Protein AF-0000000086098827 (afdb_homodimer)

Foldseek 3Di:
DLVVVFDFLLQVLLLVLLVVQCVLLVQWDCVPPPVQATDGDDLLVLLVVLLVVLLVVLLVVVLVVVLVVVLVVLCVVVVNDDPVPADPVRVVVSVLSVPQDAAEDAFDQADDPPPPPPDPPPVPPPPPPPPDPDDDDDDDDDDCPPDVPVPVPPPVPPPDPPPPPPPPDDDDPDDDDDDDDDDDDDPDPDDPPPDPDDLPPVPPPVVVVVCCVVPVCVCCLQCNCCPVCCVVVVPHDPHQGDDCLVTVLLVLLVPAAAQSNPFHKYKYPQPVFNFQQCCVVDPDRPLQNRRGKGKTKMKTWHADPVVQVLCCQPRVQFSRVLCSLCVALVQLQKAKFKFAPVPDDPQFPTKIWIWGFFFPQLFIGTFKMKTWNAQRSQVVSVNWYQDPPPRDIDGITMMMIMGISSSSVSSQRQQAAPLAHAGQLSSDLAQEEEEEQDDPVDDLVLSVVLVVLLQVVCVVLVGRYYYPSDPPDHRVVVVSSVLNNHRAKYWYDYDVCSVQQWIWIAGSQVRDIDIGHSPDDDSVNVVVSSVVSSVSSSVLSLVQAAEAEDQAPVSVLCCLPPRSNDTDGADPDPVVNVVSSVVCDRNNRNRHGRYWYKYFAADDSSDVVRSVLQVVVQVVSCVRRVKGWGHKQFCDDPDDSNRSCVSSVSCVVNDDDQFPPPPVDGPFRAHNRPRHRGGIMITMTHD/DLPPPFDFLLQVLLLVLLVVQCVLLVQWDCVPPPVQATDGDDLLVLLVVLLVVLLVVLLVVVLVVVLVVVLVVLCVVVVNPDPVPADPVRVVVSVLSVLQDAAEDAFDQDDDPPPPPPDPPPVPPPPPPPPDDDDDDDDDDDDDDDPPPVVPDPPVVPPPPPCPPPPPDDDDDDDDDDDDDDDDDDDDPPDPPPPPDDLPPVPPPVVVVVCCVVPVCVCCLQCNCCPVCCVVVVPHDPHQGDDCLVTVLLVLLVPAAAQSNPFHKYKHPCVVFNFQQCCVSDPDRPLQNRSGKGKTKMKTWHADPVVAVLCCQPRVQFSRVLCSLCVALVQLQKAKFKFAPVPDDPQFPTKIWIWGFFFSQLFIGTFKMKTWNAQRSQVVSVNWYQDPPPRDIDGITMMMIMGISSSSVSSQRQQAAQLAHAGQLSSDLAQEEEEEQDDPVDDLVLSVVLVVLLQVVCVVLVGRYYYPSDPPDHRVVVVSSVLNNHRAKYWYDYDVCSVVQWIWIAGSQVRDIDIGHSPDDDSVNVVVSSVVSSVSSSVLSLVQAAEAEDQAPVSVLCCLPPRSNDTDGADPDPVVNVVSSVVCDRNNRNRHGRYWYKYFAADDSSDPVRSVLQVVVQVVSCVRRVKGFGHKQFCDDPDDSNRSCSSSVSCVVNDDDQFPPPPVDGPFRAHNRPRHRGGIMITMTHD

Sequence (1374 aa):
MSACNTTFLELTQFQAWLQSWSQSLELYDERYSIDGLFVWKENSLELYHNILKHLDDGFDQSEQNLKRQQMESLMKQENITRLDDLSSSHKTQLSAIDEKKLERIQLPSLVSLRDQPLTNFNPHPRSSSTGEGGEDSNTTYSQKSQSIDEEATDQDPFIIFDDFVDPQQGNDFVDPQQENHSSTASKSESDCNAVVSSSSLSSFNQKSFLHLLESKMFHTSRGYIYEEYEMKNNYPCIYLKPNSEWSVFPYLKNVIRSYTQLPYKIITRAVNFQQVLSDDGIQLPLFYGSKENLQYEIHTCHDSENCALNYISAIIWKSNFLHVLLNICNLFNGITYRVFPWRTFSHCDDSLAFDISLPYINTFVNIAHTHYYSRTFSEVYNIQYRVKVDNHVAPVFQTCGVVSSRVIGACVASLSDEKGLRLPSSLNKYQIVIIPILSKLVDTQQLYEKISEIESRFSNFGFRVYSDLRYGTKNVEKFYYWESRGVTLICSVGKSEIENNSVTVKGRISNEKTSLSSESFSRDDIIQLLKKEDMSLQHQIQQRVKIIECSTMNDLIDVFKNGVMKTRECSTDPKQRKKEQMEFHVKTMTLCPFYIVITPIHFDPTNHARVRQFHHANEKFFKDCCAEFRGFIPFGEEGSSFSSSAANWHLHDCMPRYQHDSENGSVTKRCIISGEEANAWMLVARYMSACNTTFLELTQFQAWLQSWSQSLELYDERYSIDGLFVWKENSLELYHNILKHLDDGFDQSEQNLKRQQMESLMKQENITRLDDLSSSHKTQLSAIDEKKLERIQLPSLVSLRDQPLTNFNPHPRSSSTGEGGEDSNTTYSQKSQSIDEEATDQDPFIIFDDFVDPQQGNDFVDPQQENHSSTASKSESDCNAVVSSSSLSSFNQKSFLHLLESKMFHTSRGYIYEEYEMKNNYPCIYLKPNSEWSVFPYLKNVIRSYTQLPYKIITRAVNFQQVLSDDGIQLPLFYGSKENLQYEIHTCHDSENCALNYISAIIWKSNFLHVLLNICNLFNGITYRVFPWRTFSHCDDSLAFDISLPYINTFVNIAHTHYYSRTFSEVYNIQYRVKVDNHVAPVFQTCGVVSSRVIGACVASLSDEKGLRLPSSLNKYQIVIIPILSKLVDTQQLYEKISEIESRFSNFGFRVYSDLRYGTKNVEKFYYWESRGVTLICSVGKSEIENNSVTVKGRISNEKTSLSSESFSRDDIIQLLKKEDMSLQHQIQQRVKIIECSTMNDLIDVFKNGVMKTRECSTDPKQRKKEQMEFHVKTMTLCPFYIVITPIHFDPTNHARVRQFHHANEKFFKDCCAEFRGFIPFGEEGSSFSSSAANWHLHDCMPRYQHDSENGSVTKRCIISGEEANAWMLVARY

InterPro domains:
  IPR004154 Anticodon-binding [PF03129] (431-532)
  IPR004499 Proline-tRNA ligase, class IIa, archaeal-type [PTHR43382] (368-583)
  IPR036621 Anticodon-binding domain superfamily [G3DSA:3.40.50.800] (424-528)
  IPR045864 Class II Aminoacyl-tRNA synthetase/Biotinyl protein ligase (BPL) and lipoyl protein ligase (LPL) [G3DSA:3.30.930.10] (10-423)
  IPR045864 Class II Aminoacyl-tRNA synthetase/Biotinyl protein ligase (BPL) and lipoyl protein ligase (LPL) [SSF55681] (22-437)

pLDDT: mean 72.45, std 26.93, range [15.46, 98.0]

Solvent-accessible surface area (backbone atoms only — not comparable to full-atom values): 75850 Å² total; per-residue (Å²): 88,40,77,58,86,66,65,40,43,50,49,53,40,49,35,51,49,52,48,52,52,35,52,75,53,39,28,47,42,64,94,58,31,60,88,48,29,52,30,36,20,46,55,41,53,48,37,50,48,42,53,48,48,52,43,52,53,36,50,52,49,50,50,52,49,50,49,49,51,52,51,49,50,51,27,58,75,66,72,44,88,46,79,85,70,55,48,73,70,48,26,52,53,46,36,45,56,65,63,44,49,80,42,40,33,35,68,58,78,62,66,67,71,72,77,58,73,72,72,82,74,62,76,70,66,76,77,76,78,72,76,81,74,77,86,83,82,81,83,81,87,76,80,82,71,78,76,77,75,70,78,71,75,76,68,66,79,68,77,70,86,63,82,79,68,75,87,69,71,85,86,80,85,77,80,81,82,80,84,79,89,82,81,78,90,81,72,88,77,68,73,89,67,64,89,72,68,85,70,80,65,80,67,76,57,60,66,66,51,38,47,55,64,31,79,65,36,41,42,32,76,46,62,13,56,21,50,55,41,14,62,71,64,64,44,70,71,56,54,67,51,69,57,60,71,67,56,49,47,57,46,47,31,71,67,46,60,41,50,70,48,51,54,36,35,37,32,39,51,30,43,55,30,53,37,46,73,47,79,68,69,31,88,40,50,75,58,64,35,34,23,60,36,38,33,42,37,36,39,37,34,19,90,38,66,67,60,40,54,46,42,47,48,52,46,49,39,50,60,25,49,45,38,43,44,36,76,55,61,49,43,62,47,40,49,57,31,34,45,41,78,91,70,43,61,91,68,44,77,43,37,43,36,33,32,32,38,38,47,64,51,56,30,42,44,76,32,32,38,37,37,32,28,48,48,55,59,22,58,74,63,56,23,38,27,32,37,85,75,91,61,45,77,43,61,28,22,34,40,38,37,39,40,38,51,31,47,57,39,49,39,50,64,67,46,23,48,73,72,28,38,46,51,40,45,85,48,37,86,36,32,33,37,37,37,64,50,85,50,93,86,39,61,61,66,60,51,53,52,51,48,52,51,52,48,49,51,44,41,74,63,68,47,44,64,45,72,58,77,63,78,44,53,52,61,69,55,53,50,49,56,43,46,31,62,16,35,33,32,41,32,42,40,35,57,69,21,63,76,64,46,29,33,37,37,30,33,59,73,74,65,46,75,46,78,39,46,67,85,66,63,48,67,66,57,52,50,50,54,48,48,50,38,38,52,50,48,45,51,57,44,50,70,33,47,41,62,45,78,28,71,38,56,67,50,44,50,38,35,37,64,70,38,92,53,41,78,48,71,53,56,87,47,65,74,57,30,51,54,56,49,64,69,55,37,62,56,56,41,50,66,38,50,25,60,43,40,34,30,38,26,57,80,50,91,85,37,61,69,56,49,50,52,49,50,53,50,32,55,54,43,25,74,72,50,69,30,38,71,59,24,36,30,48,69,43,66,96,82,56,90,74,24,46,52,66,69,34,57,90,44,53,89,59,50,81,73,68,73,45,80,40,91,94,60,64,58,66,46,38,8,48,84,81,59,41,69,37,53,23,36,31,38,46,38,22,94,92,43,77,60,84,65,64,39,42,48,51,52,40,50,36,52,50,52,48,53,52,34,51,74,53,40,27,47,41,65,93,59,30,61,89,51,28,52,30,38,18,46,52,40,51,49,36,51,48,43,51,50,48,52,42,53,54,35,50,53,51,50,50,52,48,50,48,49,49,52,50,48,48,52,28,59,75,65,72,42,87,47,80,82,70,55,47,75,68,51,27,53,54,47,36,45,56,65,62,44,49,78,40,40,34,35,70,57,77,62,65,68,73,72,78,59,74,72,72,81,76,63,77,73,66,74,78,76,80,72,80,82,79,84,75,90,84,86,84,80,90,79,84,85,84,76,72,72,74,72,60,79,74,77,69,59,82,63,77,72,86,63,83,76,69,72,85,68,74,85,96,82,89,83,80,85,81,74,93,80,82,90,80,75,88,77,69,91,71,66,76,83,65,64,88,71,69,78,75,80,66,78,69,75,57,61,66,67,52,38,47,56,64,32,77,66,37,39,43,30,75,46,67,12,54,25,49,56,42,14,62,70,65,63,43,73,68,59,54,66,51,74,56,61,71,67,58,49,46,58,48,48,31,72,68,45,59,40,50,71,48,50,53,36,36,39,32,41,51,30,54,50,36,53,39,46,73,48,80,67,68,30,89,40,51,75,58,64,35,35,26,61,36,37,34,43,37,37,40,37,34,18,91,37,66,65,60,39,54,47,42,47,49,52,46,49,39,51,61,23,49,45,38,44,44,36,76,54,60,52,43,60,48,41,48,61,32,34,45,40,78,92,70,43,60,92,68,43,77,44,37,41,36,34,30,32,38,38,48,64,50,55,29,42,45,78,33,33,38,36,36,32,28,47,48,54,60,23,56,74,64,56,22,38,27,33,38,85,75,91,61,44,77,42,61,28,22,35,40,36,36,38,39,37,51,31,47,56,38,49,39,51,62,67,46,21,47,73,72,31,36,44,53,39,44,85,48,37,86,38,33,32,36,37,37,63,49,86,48,94,85,40,60,61,65,60,51,54,51,52,48,52,52,51,49,48,51,45,41,73,65,68,46,44,62,46,71,60,78,63,76,43,55,53,61,69,56,53,51,50,55,42,46,31,62,16,34,34,30,42,31,41,41,36,56,68,22,62,75,64,46,29,34,39,37,32,33,60,73,73,66,46,74,47,80,38,46,67,86,65,64,50,64,64,57,50,52,50,54,47,48,51,37,39,51,52,48,46,51,56,45,50,69,33,46,42,61,45,80,28,70,38,56,65,50,46,52,39,35,36,64,70,37,91,53,43,77,46,71,54,53,88,47,64,70,58,30,52,55,56,47,64,70,55,38,62,56,55,42,48,65,38,50,24,61,42,39,35,29,40,25,56,80,51,92,86,38,61,68,54,49,49,51,50,51,52,50,34,55,53,42,25,75,74,49,67,29,39,72,59,24,36,33,50,70,43,66,96,82,55,92,74,26,44,59,68,71,36,54,90,43,53,90,59,51,80,73,67,74,45,81,39,90,96,58,66,60,68,48,35,8,48,83,81,60,41,70,37,52,23,36,32,38,47,39,22,98

Secondary structure (DSSP, 8-state):
--SS---BHHHHHHHHHHHHHHHHHT-EESTT-STT--EEEHHHHHHHHHHHHHHHHHHHHHHHHHHHHHHHHHHHHTT--SGGG--HHHHHHHHHHHH--EEEEE--S---STT-TTS---SS---------------------------------S--------TT----------------------STTS-----------HHHHHHHHSTTTTTTSSTHHHHHHHHHH------PPPPHHHHHHHHHHHH--BGGGPSEEEEE-TTS---EE---SS---TTTS-SEE-EEEEEEEESSHHHHHHIIIIIIIIIIIIIIIIIIT--TTEEEEEEPTTTS-TT-SEEEEEEEEPTTT-BEEEEEEEEEEETHHHHHHT-EEE-TTTT-EEEPEEEEEEEETHHHHHHHHHH--SS-----GGGSS-SEEEEE---TTS-HHHHHHHHHHHHHHHHHTT--EEE---SSS-HHHHHHHHHHTT-SEEEEE-HHHHHHTEEEEEETTT--EEEEETTT--HHHHHHHHHHHHHHHHHHHHHHEEEEE--SHHHHHHHHHTSTT---BPPSSHHHHHHHHHHS-HHHHHHS-EEEEEEEE---TT-HHHHHHHHHHHHHHHHHHS-EEEEEEE---TT-S--HHHHTGGGTTTSPPSB---TT---B-B-TTT-SBP-EEEEEEB-/--S----BHHHHHHHHHHHHHHHHHT-EESTT-STT--EEEHHHHHHHHHHHHHHHHHHHHHHHHHHHHHHHHHHHHTT--SGGG--HHHHHHHHHHHH--EEEEE--S---STT-TTS---SS--------------------------------SS--------TT-------------------S--GGGS-----------HHHHHHHHSTTTHHHHSTHIIIIIHHHH------PPPPHHHHHHHHHHHH--BGGGPSEEEEE-GGG-EEEE---SS---TTTS-SEEEEEEEEEEESSHHHHHHIIIIIIIIIIIIIIIIIIT--TTEEEEEEPGGGS-TT-SEEEEEEEEPTTT-BEEEEEEEEEEETHHHHHHT-EEE-TTTT-EEEPEEEEEEEETHHHHHHHHHH--SS-----GGGSS-SEEEEE---TTS-HHHHHHHHHHHHHHHHHTT--EEE---SSS-HHHHHHHHHHTT-SEEEEE-HHHHHHTEEEEEETTT--EEEEETTT--HHHHHHHHHHHHHHHHHHHHHHEEEEE--SHHHHHHHHHTSTT---BPPSSHHHHHHHHHHS-HHHHHHS-EEEEEEEE---TT-HHHHHHHHHHHHHHHHHHS-EEEEEEE---TT-S--HHHHTGGGTTTSPPSB---TT---B-B-TTT-SBP-EEEEEEB-

Nearest PDB structures (foldseek):
  5xij-assembly1_B  TM=8.323E-01  e=1.035E-30  Toxoplasma gondii ME49
  6a88-assembly1_B  TM=8.340E-01  e=7.190E-30  Toxoplasma gondii ME49
  4q15-assembly3_B  TM=8.763E-01  e=1.512E-28  Plasmodium falciparum 3D7
  7bbu-assembly1_A  TM=8.785E-01  e=2.354E-28  Homo sapiens
  7ot1-assembly1_A  TM=8.121E-01  e=3.007E-27  Homo sapiens

Radius of gyration: 36.74 Å; Cα contacts (8 Å, |Δi|>4): 2257; chains: 2; bounding box: 132×110×110 Å

Structure (mmCIF, N/CA/C/O backbone):
data_AF-0000000086098827-model_v1
#
loop_
_entity.id
_entity.type
_entity.pdbx_description
1 polymer 'Anticodon-binding domain-containing protein'
#
loop_
_atom_site.group_PDB
_atom_site.id
_atom_site.type_symbol
_atom_site.label_atom_id
_atom_site.label_alt_id
_atom_site.label_comp_id
_atom_site.label_asym_id
_atom_site.label_entity_id
_atom_site.label_seq_id
_atom_site.pdbx_PDB_ins_code
_atom_site.Cartn_x
_atom_site.Cartn_y
_atom_site.Cartn_z
_atom_site.occupancy
_atom_site.B_iso_or_equiv
_atom_site.auth_seq_id
_atom_site.auth_comp_id
_atom_site.auth_asym_id
_atom_site.auth_atom_id
_atom_site.pdbx_PDB_model_num
ATOM 1 N N . MET A 1 1 ? -2.316 15.852 27.859 1 31.38 1 MET A N 1
ATOM 2 C CA . MET A 1 1 ? -3.75 16.141 27.828 1 31.38 1 MET A CA 1
ATOM 3 C C . MET A 1 1 ? -4.496 15.258 28.828 1 31.38 1 MET A C 1
ATOM 5 O O . MET A 1 1 ? -5.715 15.383 28.984 1 31.38 1 MET A O 1
ATOM 9 N N . SER A 1 2 ? -3.893 14.188 29.062 1 36.88 2 SER A N 1
ATOM 10 C CA . SER A 1 2 ? -4.352 13.375 30.188 1 36.88 2 SER A CA 1
ATOM 11 C C . SER A 1 2 ? -4.441 14.203 31.469 1 36.88 2 SER A C 1
ATOM 13 O O . SER A 1 2 ? -5.184 13.859 32.375 1 36.88 2 SER A O 1
ATOM 15 N N . ALA A 1 3 ? -3.543 15.172 31.406 1 42.44 3 ALA A N 1
ATOM 16 C CA . ALA A 1 3 ? -3.418 15.586 32.812 1 42.44 3 ALA A CA 1
ATOM 17 C C . ALA A 1 3 ? -4.656 16.344 33.25 1 42.44 3 ALA A C 1
ATOM 19 O O . ALA A 1 3 ? -4.863 16.547 34.469 1 42.44 3 ALA A O 1
ATOM 20 N N . CYS A 1 4 ? -5.23 17.141 32.25 1 49.28 4 CYS A N 1
ATOM 21 C CA . CYS A 1 4 ? -6.332 17.828 32.875 1 49.28 4 CYS A CA 1
ATOM 22 C C . CYS A 1 4 ? -7.605 17 32.844 1 49.28 4 CYS A C 1
ATOM 24 O O . CYS A 1 4 ? -8.039 16.547 31.797 1 49.28 4 CYS A O 1
ATOM 26 N N . ASN A 1 5 ? -7.777 15.953 33.656 1 50.78 5 ASN A N 1
ATOM 27 C CA . ASN A 1 5 ? -8.945 15.117 33.938 1 50.78 5 ASN A CA 1
ATOM 28 C C . ASN A 1 5 ? -10.242 15.844 33.625 1 50.78 5 ASN A C 1
ATOM 30 O O . ASN A 1 5 ? -11.289 15.531 34.188 1 50.78 5 ASN A O 1
ATOM 34 N N . THR A 1 6 ? -10.156 17.016 32.875 1 57.69 6 THR A N 1
ATOM 35 C CA . THR A 1 6 ? -11.391 17.766 32.656 1 57.69 6 THR A CA 1
ATOM 36 C C . THR A 1 6 ? -11.898 17.547 31.234 1 57.69 6 THR A C 1
ATOM 38 O O . THR A 1 6 ? -11.125 17.609 30.266 1 57.69 6 THR A O 1
ATOM 41 N N . THR A 1 7 ? -13.047 17.031 31.125 1 65.75 7 THR A N 1
ATOM 42 C CA . THR A 1 7 ? -13.727 16.938 29.844 1 65.75 7 THR A CA 1
ATOM 43 C C . THR A 1 7 ? -14.297 18.297 29.422 1 65.75 7 THR A C 1
ATOM 45 O O . THR A 1 7 ? -15.148 18.859 30.125 1 65.75 7 THR A O 1
ATOM 48 N N . PHE A 1 8 ? -13.734 18.891 28.297 1 76.75 8 PHE A N 1
ATOM 49 C CA . PHE A 1 8 ? -14.195 20.188 27.797 1 76.75 8 PHE A CA 1
ATOM 50 C C . PHE A 1 8 ? -15.391 20.016 26.859 1 76.75 8 PHE A C 1
ATOM 52 O O . PHE A 1 8 ? -15.422 19.078 26.062 1 76.75 8 PHE A O 1
ATOM 59 N N . LEU A 1 9 ? -16.359 20.891 26.984 1 76.81 9 LEU A N 1
ATOM 60 C CA . LEU A 1 9 ? -17.562 20.875 26.156 1 76.81 9 LEU A CA 1
ATOM 61 C C . LEU A 1 9 ? -17.188 20.984 24.672 1 76.81 9 LEU A C 1
ATOM 63 O O . LEU A 1 9 ? -17.75 20.266 23.844 1 76.81 9 LEU A O 1
ATOM 67 N N . GLU A 1 10 ? -16.203 21.859 24.406 1 77.81 10 GLU A N 1
ATOM 68 C CA . GLU A 1 10 ? -15.812 22.094 23.016 1 77.81 10 GLU A CA 1
ATOM 69 C C . GLU A 1 10 ? -15.18 20.859 22.406 1 77.81 10 GLU A C 1
ATOM 71 O O . GLU A 1 10 ? -15.438 20.531 21.25 1 77.81 10 GLU A O 1
ATOM 76 N N . LEU A 1 11 ? -14.453 20.203 23.141 1 77.81 11 LEU A N 1
ATOM 77 C CA . LEU A 1 11 ? -13.789 19 22.656 1 77.81 11 LEU A CA 1
ATOM 78 C C . LEU A 1 11 ? -14.797 17.875 22.422 1 77.81 11 LEU A C 1
ATOM 80 O O . LEU A 1 11 ? -14.703 17.156 21.438 1 77.81 11 LEU A O 1
ATOM 84 N N . THR A 1 12 ? -15.695 17.75 23.266 1 76.44 12 THR A N 1
ATOM 85 C CA . THR A 1 12 ? -16.719 16.719 23.141 1 76.44 12 THR A CA 1
ATOM 86 C C . THR A 1 12 ? -17.547 16.922 21.891 1 76.44 12 THR A C 1
ATOM 88 O O . THR A 1 12 ? -17.844 15.977 21.156 1 76.44 12 THR A O 1
ATOM 91 N N . GLN A 1 13 ? -17.859 18.141 21.703 1 78.62 13 GLN A N 1
ATOM 92 C CA . GLN A 1 13 ? -18.672 18.438 20.531 1 78.62 13 GLN A CA 1
ATOM 93 C C . GLN A 1 13 ? -17.875 18.234 19.25 1 78.62 13 GLN A C 1
ATOM 95 O O . GLN A 1 13 ? -18.406 17.75 18.25 1 78.62 13 GLN A O 1
ATOM 100 N N . PHE A 1 14 ? -16.703 18.688 19.312 1 80.38 14 PHE A N 1
ATOM 101 C CA . PHE A 1 14 ? -15.828 18.484 18.172 1 80.38 14 PHE A CA 1
ATOM 102 C C . PHE A 1 14 ? -15.68 17 17.859 1 80.38 14 PHE A C 1
ATOM 104 O O . PHE A 1 14 ? -15.742 16.594 16.688 1 80.38 14 PHE A O 1
ATOM 111 N N . GLN A 1 15 ? -15.539 16.234 18.797 1 77.62 15 GLN A N 1
ATOM 112 C CA . GLN A 1 15 ? -15.398 14.789 18.625 1 77.62 15 GLN A CA 1
ATOM 113 C C . GLN A 1 15 ? -16.672 14.188 18.031 1 77.62 15 GLN A C 1
ATOM 115 O O . GLN A 1 15 ? -16.609 13.297 17.188 1 77.62 15 GLN A O 1
ATOM 120 N N . ALA A 1 16 ? -17.734 14.609 18.516 1 77.12 16 ALA A N 1
ATOM 121 C CA . ALA A 1 16 ? -19.016 14.125 18.016 1 77.12 16 ALA A CA 1
ATOM 122 C C . ALA A 1 16 ? -19.172 14.453 16.531 1 77.12 16 ALA A C 1
ATOM 124 O O . ALA A 1 16 ? -19.625 13.617 15.742 1 77.12 16 ALA A O 1
ATOM 125 N N . TRP A 1 17 ? -18.812 15.633 16.312 1 80.06 17 TRP A N 1
ATOM 126 C CA . TRP A 1 17 ? -18.891 16.062 14.922 1 80.06 17 TRP A CA 1
ATOM 127 C C . TRP A 1 17 ? -17.938 15.25 14.047 1 80.06 17 TRP A C 1
ATOM 129 O O . TRP A 1 17 ? -18.328 14.758 12.992 1 80.06 17 TRP A O 1
ATOM 139 N N . LEU A 1 18 ? -16.75 15.125 14.445 1 79.12 18 LEU A N 1
ATOM 140 C CA . LEU A 1 18 ? -15.75 14.375 13.688 1 79.12 18 LEU A CA 1
ATOM 141 C C . LEU A 1 18 ? -16.172 12.922 13.523 1 79.12 18 LEU A C 1
ATOM 143 O O . LEU A 1 18 ? -15.93 12.312 12.477 1 79.12 18 LEU A O 1
ATOM 147 N N . GLN A 1 19 ? -16.734 12.406 14.469 1 76.19 19 GLN A N 1
ATOM 148 C CA . GLN A 1 19 ? -17.234 11.039 14.414 1 76.19 19 GLN A CA 1
ATOM 149 C C . GLN A 1 19 ? -18.344 10.898 13.375 1 76.19 19 GLN A C 1
ATOM 151 O O . GLN A 1 19 ? -18.344 9.945 12.594 1 76.19 19 GLN A O 1
ATOM 156 N N . SER A 1 20 ? -19.172 11.773 13.391 1 75.81 20 SER A N 1
ATOM 157 C CA . SER A 1 20 ? -20.281 11.75 12.438 1 75.81 20 SER A CA 1
ATOM 158 C C . SER A 1 20 ? -19.766 11.82 11 1 75.81 20 SER A C 1
ATOM 160 O O . SER A 1 20 ? -20.188 11.047 10.141 1 75.81 20 SER A O 1
ATOM 162 N N . TRP A 1 21 ? -18.844 12.695 10.82 1 78.19 21 TRP A N 1
ATOM 163 C CA . TRP A 1 21 ? -18.281 12.828 9.477 1 78.19 21 TRP A CA 1
ATOM 164 C C . TRP A 1 21 ? -17.5 11.57 9.086 1 78.19 21 TRP A C 1
ATOM 166 O O . TRP A 1 21 ? -17.594 11.109 7.953 1 78.19 21 TRP A O 1
ATOM 176 N N . SER A 1 22 ? -16.797 11.07 10.016 1 75.56 22 SER A N 1
ATOM 177 C CA . SER A 1 22 ? -15.977 9.891 9.734 1 75.56 22 SER A CA 1
ATOM 178 C C . SER A 1 22 ? -16.859 8.688 9.391 1 75.56 22 SER A C 1
ATOM 180 O O . SER A 1 22 ? -16.5 7.883 8.523 1 75.56 22 SER A O 1
ATOM 182 N N . GLN A 1 23 ? -17.891 8.578 10.008 1 72.88 23 GLN A N 1
ATOM 183 C CA . GLN A 1 23 ? -18.828 7.492 9.734 1 72.88 23 GLN A CA 1
ATOM 184 C C . GLN A 1 23 ? -19.484 7.664 8.367 1 72.88 23 GLN A C 1
ATOM 186 O O . GLN A 1 23 ? -19.578 6.707 7.594 1 72.88 23 GLN A O 1
ATOM 191 N N . SER A 1 24 ? -19.828 8.844 8.188 1 75.12 24 SER A N 1
ATOM 192 C CA . SER A 1 24 ? -20.469 9.117 6.906 1 75.12 24 SER A CA 1
ATOM 193 C C . SER A 1 24 ? -19.516 8.867 5.742 1 75.12 24 SER A C 1
ATOM 195 O O . SER A 1 24 ? -19.938 8.445 4.664 1 75.12 24 SER A O 1
ATOM 197 N N . LEU A 1 25 ? -18.281 9.047 6.027 1 80.44 25 LEU A N 1
ATOM 198 C CA . LEU A 1 25 ? -17.266 8.883 4.996 1 80.44 25 LEU A CA 1
ATOM 199 C C . LEU A 1 25 ? -16.719 7.453 4.992 1 80.44 25 LEU A C 1
ATOM 201 O O . LEU A 1 25 ? -15.945 7.082 4.109 1 80.44 25 LEU A O 1
ATOM 205 N N . GLU A 1 26 ? -17.141 6.723 5.898 1 79.44 26 GLU A N 1
ATOM 206 C CA . GLU A 1 26 ? -16.641 5.352 6.031 1 79.44 26 GLU A CA 1
ATOM 207 C C . GLU A 1 26 ? -15.125 5.312 6.129 1 79.44 26 GLU A C 1
ATOM 209 O O . GLU A 1 26 ? -14.469 4.566 5.402 1 79.44 26 GLU A O 1
ATOM 214 N N . LEU A 1 27 ? -14.617 6.09 6.988 1 78.88 27 LEU A N 1
ATOM 215 C CA . LEU A 1 27 ? -13.172 6.164 7.152 1 78.88 27 LEU A CA 1
ATOM 216 C C . LEU A 1 27 ? -12.68 5.07 8.094 1 78.88 27 LEU A C 1
ATOM 218 O O . LEU A 1 27 ? -11.594 4.512 7.887 1 78.88 27 LEU A O 1
ATOM 222 N N . TYR A 1 28 ? -13.469 4.855 9.078 1 76.94 28 TYR A N 1
ATOM 223 C CA . TYR A 1 28 ? -13.062 3.857 10.07 1 76.94 28 TYR A CA 1
ATOM 224 C C . TYR A 1 28 ? -14.281 3.213 10.719 1 76.94 28 TYR A C 1
ATOM 226 O O . TYR A 1 28 ? -15.414 3.67 10.523 1 76.94 28 TYR A O 1
ATOM 234 N N . ASP A 1 29 ? -14.141 2.107 11.25 1 70.5 29 ASP A N 1
ATOM 235 C CA . ASP A 1 29 ? -15.125 1.452 12.094 1 70.5 29 ASP A CA 1
ATOM 236 C C . ASP A 1 29 ? -14.617 1.306 13.531 1 70.5 29 ASP A C 1
ATOM 238 O O . ASP A 1 29 ? -13.562 0.704 13.758 1 70.5 29 ASP A O 1
ATOM 242 N N . GLU A 1 30 ? -15.328 2.203 14.422 1 59.69 30 GLU A N 1
ATOM 243 C CA . GLU A 1 30 ? -14.906 2.225 15.82 1 59.69 30 GLU A CA 1
ATOM 244 C C . GLU A 1 30 ? -15.422 1.003 16.578 1 59.69 30 GLU A C 1
ATOM 246 O O . GLU A 1 30 ? -14.961 0.705 17.672 1 59.69 30 GLU A O 1
ATOM 251 N N . ARG A 1 31 ? -16.562 0.487 16.062 1 52.28 31 ARG A N 1
ATOM 252 C CA . ARG A 1 31 ? -17.203 -0.591 16.812 1 52.28 31 ARG A CA 1
ATOM 253 C C . ARG A 1 31 ? -16.219 -1.708 17.125 1 52.28 31 ARG A C 1
ATOM 255 O O . ARG A 1 31 ? -16.484 -2.562 17.969 1 52.28 31 ARG A O 1
ATOM 262 N N . TYR A 1 32 ? -15.055 -1.646 16.312 1 49.03 32 TYR A N 1
ATOM 263 C CA . TYR A 1 32 ? -14.133 -2.758 16.5 1 49.03 32 TYR A CA 1
ATOM 264 C C . TYR A 1 32 ? -12.906 -2.32 17.297 1 49.03 32 TYR A C 1
ATOM 266 O O . TYR A 1 32 ? -11.859 -2.965 17.25 1 49.03 32 TYR A O 1
ATOM 274 N N . SER A 1 33 ? -13.094 -0.933 17.75 1 48.12 33 SER A N 1
ATOM 275 C CA . SER A 1 33 ? -11.859 -0.491 18.406 1 48.12 33 SER A CA 1
ATOM 276 C C . SER A 1 33 ? -11.594 -1.285 19.672 1 48.12 33 SER A C 1
ATOM 278 O O . SER A 1 33 ? -12.359 -1.206 20.641 1 48.12 33 SER A O 1
ATOM 280 N N . ILE A 1 34 ? -11.219 -2.477 19.375 1 44.03 34 ILE A N 1
ATOM 281 C CA . ILE A 1 34 ? -10.664 -3.061 20.594 1 44.03 34 ILE A CA 1
ATOM 282 C C . ILE A 1 34 ? -9.586 -2.137 21.156 1 44.03 34 ILE A C 1
ATOM 284 O O . ILE A 1 34 ? -8.594 -1.842 20.484 1 44.03 34 ILE A O 1
ATOM 288 N N . ASP A 1 35 ? -9.742 -1.574 22.25 1 48.28 35 ASP A N 1
ATOM 289 C CA . ASP A 1 35 ? -8.836 -0.824 23.125 1 48.28 35 ASP A CA 1
ATOM 290 C C . ASP A 1 35 ? -8.258 0.386 22.391 1 48.28 35 ASP A C 1
ATOM 292 O O . ASP A 1 35 ? -7.059 0.654 22.469 1 48.28 35 ASP A O 1
ATOM 296 N N . GLY A 1 36 ? -9.164 1.022 21.484 1 56.94 36 GLY A N 1
ATOM 297 C CA . GLY A 1 36 ? -8.648 2.217 20.844 1 56.94 36 GLY A CA 1
ATOM 298 C C . GLY A 1 36 ? -8.047 1.944 19.484 1 56.94 36 GLY A C 1
ATOM 299 O O . GLY A 1 36 ? -7.469 2.838 18.859 1 56.94 36 GLY A O 1
ATOM 300 N N . LEU A 1 37 ? -8.258 0.629 19.062 1 61.81 37 LEU A N 1
ATOM 301 C CA . LEU A 1 37 ? -7.781 0.274 17.719 1 61.81 37 LEU A CA 1
ATOM 302 C C . LEU A 1 37 ? -8.883 0.451 16.688 1 61.81 37 LEU A C 1
ATOM 304 O O . LEU A 1 37 ? -10.055 0.204 16.969 1 61.81 37 LEU A O 1
ATOM 308 N N . PHE A 1 38 ? -8.492 1.044 15.57 1 67.44 38 PHE A N 1
ATOM 309 C CA . PHE A 1 38 ? -9.445 1.312 14.5 1 67.44 38 PHE A CA 1
ATOM 310 C C . PHE A 1 38 ? -9.25 0.339 13.344 1 67.44 38 PHE A C 1
ATOM 312 O O . PHE A 1 38 ? -8.133 -0.096 13.07 1 67.44 38 PHE A O 1
ATOM 319 N N . VAL A 1 39 ? -10.43 -0.088 12.844 1 76.69 39 VAL A N 1
ATOM 320 C CA . VAL A 1 39 ? -10.383 -0.691 11.516 1 76.69 39 VAL A CA 1
ATOM 321 C C . VAL A 1 39 ? -10.477 0.399 10.445 1 76.69 39 VAL A C 1
ATOM 323 O O . VAL A 1 39 ? -11.461 1.137 10.391 1 76.69 39 VAL A O 1
ATOM 326 N N . TRP A 1 40 ? -9.367 0.569 9.734 1 80.81 40 TRP A N 1
ATOM 327 C CA . TRP A 1 40 ? -9.375 1.567 8.672 1 80.81 40 TRP A CA 1
ATOM 328 C C . TRP A 1 40 ? -10.195 1.088 7.477 1 80.81 40 TRP A C 1
ATOM 330 O O . TRP A 1 40 ? -10.117 -0.081 7.094 1 80.81 40 TRP A O 1
ATOM 340 N N . LYS A 1 41 ? -10.984 1.961 6.938 1 84 41 LYS A N 1
ATOM 341 C CA . LYS A 1 41 ? -11.805 1.615 5.781 1 84 41 LYS A CA 1
ATOM 342 C C . LYS A 1 41 ? -11.219 2.191 4.496 1 84 41 LYS A C 1
ATOM 344 O O . LYS A 1 41 ? -10.219 2.912 4.535 1 84 41 LYS A O 1
ATOM 349 N N . GLU A 1 42 ? -11.805 1.834 3.482 1 83.31 42 GLU A N 1
ATOM 350 C CA . GLU A 1 42 ? -11.258 2.055 2.146 1 83.31 42 GLU A CA 1
ATOM 351 C C . GLU A 1 42 ? -10.969 3.533 1.905 1 83.31 42 GLU A C 1
ATOM 353 O O . GLU A 1 42 ? -9.898 3.887 1.402 1 83.31 42 GLU A O 1
ATOM 358 N N . ASN A 1 43 ? -11.875 4.363 2.291 1 85.12 43 ASN A N 1
ATOM 359 C CA . ASN A 1 43 ? -11.711 5.777 1.979 1 85.12 43 ASN A CA 1
ATOM 360 C C . ASN A 1 43 ? -10.531 6.387 2.736 1 85.12 43 ASN A C 1
ATOM 362 O O . ASN A 1 43 ? -9.859 7.285 2.229 1 85.12 43 ASN A O 1
ATOM 366 N N . SER A 1 44 ? -10.32 5.961 3.945 1 85.62 44 SER A N 1
ATOM 367 C CA . SER A 1 44 ? -9.172 6.438 4.703 1 85.62 44 SER A CA 1
ATOM 368 C C . SER A 1 44 ? -7.863 5.918 4.117 1 85.62 44 SER A C 1
ATOM 370 O O . SER A 1 44 ? -6.879 6.652 4.023 1 85.62 44 SER A O 1
ATOM 372 N N . LEU A 1 45 ? -7.93 4.688 3.695 1 81.69 45 LEU A N 1
ATOM 373 C CA . LEU A 1 45 ? -6.742 4.066 3.115 1 81.69 45 LEU A CA 1
ATOM 374 C C . LEU A 1 45 ? -6.367 4.742 1.799 1 81.69 45 LEU A C 1
ATOM 376 O O . LEU A 1 45 ? -5.191 5.012 1.55 1 81.69 45 LEU A O 1
ATOM 380 N N . GLU A 1 46 ? -7.316 5.035 1.057 1 85.81 46 GLU A N 1
ATOM 381 C CA . GLU A 1 46 ? -7.078 5.688 -0.228 1 85.81 46 GLU A CA 1
ATOM 382 C C . GLU A 1 46 ? -6.539 7.102 -0.038 1 85.81 46 GLU A C 1
ATOM 384 O O . GLU A 1 46 ? -5.621 7.523 -0.744 1 85.81 46 GLU A O 1
ATOM 389 N N . LEU A 1 47 ? -7.172 7.781 0.856 1 89.69 47 LEU A N 1
ATOM 390 C CA . LEU A 1 47 ? -6.723 9.141 1.137 1 89.69 47 LEU A CA 1
ATOM 391 C C . LEU A 1 47 ? -5.27 9.148 1.605 1 89.69 47 LEU A C 1
ATOM 393 O O . LEU A 1 47 ? -4.457 9.93 1.109 1 89.69 47 LEU A O 1
ATOM 397 N N . TYR A 1 48 ? -4.949 8.289 2.504 1 87.56 48 TYR A N 1
ATOM 398 C CA . TYR A 1 48 ? -3.586 8.219 3.023 1 87.56 48 TYR A CA 1
ATOM 399 C C . TYR A 1 48 ? -2.605 7.816 1.928 1 87.56 48 TYR A C 1
ATOM 401 O O . TYR A 1 48 ? -1.523 8.398 1.812 1 87.56 48 TYR A O 1
ATOM 409 N N . HIS A 1 49 ? -3.01 6.883 1.173 1 85.75 49 HIS A N 1
ATOM 410 C CA . HIS A 1 49 ? -2.16 6.434 0.077 1 85.75 49 HIS A CA 1
ATOM 411 C C . HIS A 1 49 ? -1.88 7.566 -0.905 1 85.75 49 HIS A C 1
ATOM 413 O O . HIS A 1 49 ? -0.755 7.707 -1.39 1 85.75 49 HIS A O 1
ATOM 419 N N . ASN A 1 50 ? -2.879 8.305 -1.229 1 91 50 ASN A N 1
ATOM 420 C CA . ASN A 1 50 ? -2.693 9.422 -2.152 1 91 50 ASN A CA 1
ATOM 421 C C . ASN A 1 50 ? -1.727 10.461 -1.589 1 91 50 ASN A C 1
ATOM 423 O O . ASN A 1 50 ? -0.918 11.031 -2.326 1 91 50 ASN A O 1
ATOM 427 N N . ILE A 1 51 ? -1.798 10.672 -0.332 1 93.31 51 ILE A N 1
ATOM 428 C CA . ILE A 1 51 ? -0.888 11.617 0.308 1 93.31 51 ILE A CA 1
ATOM 429 C C . ILE A 1 51 ? 0.541 11.078 0.245 1 93.31 51 ILE A C 1
ATOM 431 O O . ILE A 1 51 ? 1.468 11.805 -0.121 1 93.31 51 ILE A O 1
ATOM 435 N N . LEU A 1 52 ? 0.708 9.805 0.541 1 90.44 52 LEU A N 1
ATOM 436 C CA . LEU A 1 52 ? 2.027 9.188 0.538 1 90.44 52 LEU A CA 1
ATOM 437 C C . LEU A 1 52 ? 2.619 9.172 -0.868 1 90.44 52 LEU A C 1
ATOM 439 O O . LEU A 1 52 ? 3.834 9.312 -1.036 1 90.44 52 LEU A O 1
ATOM 443 N N . LYS A 1 53 ? 1.78 8.969 -1.778 1 90.56 53 LYS A N 1
ATOM 444 C CA . LYS A 1 53 ? 2.25 8.984 -3.16 1 90.56 53 LYS A CA 1
ATOM 445 C C . LYS A 1 53 ? 2.855 10.336 -3.523 1 90.56 53 LYS A C 1
ATOM 447 O O . LYS A 1 53 ? 3.875 10.398 -4.211 1 90.56 53 LYS A O 1
ATOM 452 N N . HIS A 1 54 ? 2.236 11.352 -3.107 1 94.44 54 HIS A N 1
ATOM 453 C CA . HIS A 1 54 ? 2.781 12.68 -3.357 1 94.44 54 HIS A CA 1
ATOM 454 C C . HIS A 1 54 ? 4.129 12.859 -2.666 1 94.44 54 HIS A C 1
ATOM 456 O O . HIS A 1 54 ? 5.027 13.5 -3.209 1 94.44 54 HIS A O 1
ATOM 462 N N . LEU A 1 55 ? 4.246 12.328 -1.505 1 94.88 55 LEU A N 1
ATOM 463 C CA . LEU A 1 55 ? 5.527 12.383 -0.811 1 94.88 55 LEU A CA 1
ATOM 464 C C . LEU A 1 55 ? 6.598 11.617 -1.577 1 94.88 55 LEU A C 1
ATOM 466 O O . LEU A 1 55 ? 7.695 12.125 -1.81 1 94.88 55 LEU A O 1
ATOM 470 N N . ASP A 1 56 ? 6.266 10.422 -2.006 1 91.88 56 ASP A N 1
ATOM 471 C CA . ASP A 1 56 ? 7.207 9.594 -2.756 1 91.88 56 ASP A CA 1
ATOM 472 C C . ASP A 1 56 ? 7.645 10.297 -4.043 1 91.88 56 ASP A C 1
ATOM 474 O O . ASP A 1 56 ? 8.836 10.359 -4.344 1 91.88 56 ASP A O 1
ATOM 478 N N . ASP A 1 57 ? 6.68 10.797 -4.754 1 90.94 57 ASP A N 1
ATOM 479 C CA . ASP A 1 57 ? 6.988 11.5 -5.996 1 90.94 57 ASP A CA 1
ATOM 480 C C . ASP A 1 57 ? 7.867 12.719 -5.734 1 90.94 57 ASP A C 1
ATOM 482 O O . ASP A 1 57 ? 8.773 13.023 -6.516 1 90.94 57 ASP A O 1
ATOM 486 N N . GLY A 1 58 ? 7.547 13.391 -4.645 1 94.56 58 GLY A N 1
ATOM 487 C CA . GLY A 1 58 ? 8.352 14.547 -4.281 1 94.56 58 GLY A CA 1
ATOM 488 C C . GLY A 1 58 ? 9.797 14.195 -3.975 1 94.56 58 GLY A C 1
ATOM 489 O O . GLY A 1 58 ? 10.711 14.867 -4.457 1 94.56 58 GLY A O 1
ATOM 490 N N . PHE A 1 59 ? 9.984 13.188 -3.238 1 94.81 59 PHE A N 1
ATOM 491 C CA . PHE A 1 59 ? 11.336 12.773 -2.891 1 94.81 59 PHE A CA 1
ATOM 492 C C . PHE A 1 59 ? 12.094 12.297 -4.125 1 94.81 59 PHE A C 1
ATOM 494 O O . PHE A 1 59 ? 13.289 12.547 -4.266 1 94.81 59 PHE A O 1
ATOM 501 N N . ASP A 1 60 ? 11.422 11.594 -4.984 1 90.12 60 ASP A N 1
ATOM 502 C CA . ASP A 1 60 ? 12.062 11.156 -6.219 1 90.12 60 ASP A CA 1
ATOM 503 C C . ASP A 1 60 ? 12.516 12.344 -7.059 1 90.12 60 ASP A C 1
ATOM 505 O O . ASP A 1 60 ? 13.633 12.352 -7.582 1 90.12 60 ASP A O 1
ATOM 509 N N . GLN A 1 61 ? 11.672 13.312 -7.141 1 89.88 61 GLN A N 1
ATOM 510 C CA . GLN A 1 61 ? 12.023 14.516 -7.887 1 89.88 61 GLN A CA 1
ATOM 511 C C . GLN A 1 61 ? 13.18 15.266 -7.223 1 89.88 61 GLN A C 1
ATOM 513 O O . GLN A 1 61 ? 14.078 15.75 -7.902 1 89.88 61 GLN A O 1
ATOM 518 N N . SER A 1 62 ? 13.086 15.352 -5.91 1 94.06 62 SER A N 1
ATOM 519 C CA . SER A 1 62 ? 14.164 16.016 -5.176 1 94.06 62 SER A CA 1
ATOM 520 C C . SER A 1 62 ? 15.5 15.305 -5.398 1 94.06 62 SER A C 1
ATOM 522 O O . SER A 1 62 ? 16.531 15.961 -5.551 1 94.06 62 SER A O 1
ATOM 524 N N . GLU A 1 63 ? 15.43 13.992 -5.426 1 90.62 63 GLU A N 1
ATOM 525 C CA . GLU A 1 63 ? 16.656 13.227 -5.656 1 90.62 63 GLU A CA 1
ATOM 526 C C . GLU A 1 63 ? 17.203 13.477 -7.059 1 90.62 63 GLU A C 1
ATOM 528 O O . GLU A 1 63 ? 18.406 13.625 -7.238 1 90.62 63 GLU A O 1
ATOM 533 N N . GLN A 1 64 ? 16.375 13.523 -8 1 85.38 64 GLN A N 1
ATOM 534 C CA . GLN A 1 64 ? 16.797 13.805 -9.367 1 85.38 64 GLN A CA 1
ATOM 535 C C . GLN A 1 64 ? 17.406 15.195 -9.484 1 85.38 64 GLN A C 1
ATOM 537 O O . GLN A 1 64 ? 18.438 15.367 -10.133 1 85.38 64 GLN A O 1
ATOM 542 N N . ASN A 1 65 ? 16.766 16.109 -8.852 1 88.12 65 ASN A N 1
ATOM 543 C CA . ASN A 1 65 ? 17.266 17.484 -8.875 1 88.12 65 ASN A CA 1
ATOM 544 C C . ASN A 1 65 ? 18.625 17.594 -8.18 1 88.12 65 ASN A C 1
ATOM 546 O O . ASN A 1 65 ? 19.516 18.312 -8.648 1 88.12 65 ASN A O 1
ATOM 550 N N . LEU A 1 66 ? 18.703 16.938 -7.066 1 88.75 66 LEU A N 1
ATOM 551 C CA . LEU A 1 66 ? 19.969 16.969 -6.324 1 88.75 66 LEU A CA 1
ATOM 552 C C . LEU A 1 66 ? 21.094 16.391 -7.16 1 88.75 66 LEU A C 1
ATOM 554 O O . LEU A 1 66 ? 22.203 16.922 -7.176 1 88.75 66 LEU A O 1
ATOM 558 N N . LYS A 1 67 ? 20.875 15.32 -7.809 1 84.44 67 LYS A N 1
ATOM 559 C CA . LYS A 1 67 ? 21.891 14.703 -8.656 1 84.44 67 LYS A CA 1
ATOM 560 C C . LYS A 1 67 ? 22.266 15.617 -9.82 1 84.44 67 LYS A C 1
ATOM 562 O O . LYS A 1 67 ? 23.438 15.742 -10.156 1 84.44 67 LYS A O 1
ATOM 567 N N . ARG A 1 68 ? 21.281 16.234 -10.375 1 83.75 68 ARG A N 1
ATOM 568 C CA . ARG A 1 68 ? 21.531 17.172 -11.453 1 83.75 68 ARG A CA 1
ATOM 569 C C . ARG A 1 68 ? 22.391 18.344 -10.977 1 83.75 68 ARG A C 1
ATOM 571 O O . ARG A 1 68 ? 23.328 18.766 -11.664 1 83.75 68 ARG A O 1
ATOM 578 N N . GLN A 1 69 ? 22.047 18.828 -9.852 1 85.94 69 GLN A N 1
ATOM 579 C CA . GLN A 1 69 ? 22.797 19.953 -9.289 1 85.94 69 GLN A CA 1
ATOM 580 C C . GLN A 1 69 ? 24.25 19.547 -9.008 1 85.94 69 GLN A C 1
ATOM 582 O O . GLN A 1 69 ? 25.172 20.344 -9.234 1 85.94 69 GLN A O 1
ATOM 587 N N . GLN A 1 70 ? 24.406 18.359 -8.477 1 83.62 70 GLN A N 1
ATOM 588 C CA . GLN A 1 70 ? 25.75 17.875 -8.203 1 83.62 70 GLN A CA 1
ATOM 589 C C . GLN A 1 70 ? 26.547 17.719 -9.492 1 83.62 70 GLN A C 1
ATOM 591 O O . GLN A 1 70 ? 27.734 18.031 -9.539 1 83.62 70 GLN A O 1
ATOM 596 N N . MET A 1 71 ? 25.922 17.25 -10.469 1 80.88 71 MET A N 1
ATOM 597 C CA . MET A 1 71 ? 26.562 17.094 -11.766 1 80.88 71 MET A CA 1
ATOM 598 C C . MET A 1 71 ? 26.953 18.438 -12.352 1 80.88 71 MET A C 1
ATOM 600 O O . MET A 1 71 ? 28.062 18.609 -12.859 1 80.88 71 MET A O 1
ATOM 604 N N . GLU A 1 72 ? 26.031 19.312 -12.258 1 82.25 72 GLU A N 1
ATOM 605 C CA . GLU A 1 72 ? 26.297 20.656 -12.766 1 82.25 72 GLU A CA 1
ATOM 606 C C . GLU A 1 72 ? 27.422 21.328 -11.992 1 82.25 72 GLU A C 1
ATOM 608 O O . GLU A 1 72 ? 28.266 22.031 -12.57 1 82.25 72 GLU A O 1
ATOM 613 N N . SER A 1 73 ? 27.375 21.172 -10.719 1 85.88 73 SER A N 1
ATOM 614 C CA . SER A 1 73 ? 28.438 21.734 -9.883 1 85.88 73 SER A CA 1
ATOM 615 C C . SER A 1 73 ? 29.797 21.141 -10.25 1 85.88 73 SER A C 1
ATOM 617 O O . SER A 1 73 ? 30.812 21.859 -10.273 1 85.88 73 SER A O 1
ATOM 619 N N . LEU A 1 74 ? 29.828 19.891 -10.469 1 82.88 74 LEU A N 1
ATOM 620 C CA . LEU A 1 74 ? 31.062 19.234 -10.875 1 82.88 74 LEU A CA 1
ATOM 621 C C . LEU A 1 74 ? 31.547 19.766 -12.227 1 82.88 74 LEU A C 1
ATOM 623 O O . LEU A 1 74 ? 32.75 20.016 -12.406 1 82.88 74 LEU A O 1
ATOM 627 N N . MET A 1 75 ? 30.688 19.953 -13.117 1 82.81 75 MET A N 1
ATOM 628 C CA . MET A 1 75 ? 31.031 20.453 -14.445 1 82.81 75 MET A CA 1
ATOM 629 C C . MET A 1 75 ? 31.531 21.891 -14.359 1 82.81 75 MET A C 1
ATOM 631 O O . MET A 1 75 ? 32.5 22.25 -15.039 1 82.81 75 MET A O 1
ATOM 635 N N . LYS A 1 76 ? 30.891 22.625 -13.516 1 84.94 76 LYS A N 1
ATOM 636 C CA . LYS A 1 76 ? 31.312 24.016 -13.336 1 84.94 76 LYS A CA 1
ATOM 637 C C . LYS A 1 76 ? 32.688 24.094 -12.703 1 84.94 76 LYS A C 1
ATOM 639 O O . LYS A 1 76 ? 33.531 24.891 -13.117 1 84.94 76 LYS A O 1
ATOM 644 N N . GLN A 1 77 ? 32.906 23.312 -11.734 1 85.38 77 GLN A N 1
ATOM 645 C CA . GLN A 1 77 ? 34.188 23.297 -11.039 1 85.38 77 GLN A CA 1
ATOM 646 C C . GLN A 1 77 ? 35.312 22.906 -11.984 1 85.38 77 GLN A C 1
ATOM 648 O O . GLN A 1 77 ? 36.438 23.406 -11.859 1 85.38 77 GLN A O 1
ATOM 653 N N . GLU A 1 78 ? 35 22.047 -12.867 1 82.88 78 GLU A N 1
ATOM 654 C CA . GLU A 1 78 ? 36 21.547 -13.773 1 82.88 78 GLU A CA 1
ATOM 655 C C . GLU A 1 78 ? 35.969 22.281 -15.117 1 82.88 78 GLU A C 1
ATOM 657 O O . GLU A 1 78 ? 36.656 21.891 -16.062 1 82.88 78 GLU A O 1
ATOM 662 N N . ASN A 1 79 ? 35.188 23.312 -15.195 1 82 79 ASN A N 1
ATOM 663 C CA . ASN A 1 79 ? 35.062 24.141 -16.391 1 82 79 ASN A CA 1
ATOM 664 C C . ASN A 1 79 ? 34.719 23.281 -17.609 1 82 79 ASN A C 1
ATOM 666 O O . ASN A 1 79 ? 35.344 23.422 -18.656 1 82 79 ASN A O 1
ATOM 670 N N . ILE A 1 80 ? 33.938 22.328 -17.359 1 80.25 80 ILE A N 1
ATOM 671 C CA . ILE A 1 80 ? 33.469 21.469 -18.438 1 80.25 80 ILE A CA 1
ATOM 672 C C . ILE A 1 80 ? 32.094 21.969 -18.922 1 80.25 80 ILE A C 1
ATOM 674 O O . ILE A 1 80 ? 31.172 22.156 -18.125 1 80.25 80 ILE A O 1
ATOM 678 N N . THR A 1 81 ? 32.031 22.281 -20.125 1 73.25 81 THR A N 1
ATOM 679 C CA . THR A 1 81 ? 30.797 22.828 -20.672 1 73.25 81 THR A CA 1
ATOM 680 C C . THR A 1 81 ? 29.984 21.75 -21.375 1 73.25 81 THR A C 1
ATOM 682 O O . THR A 1 81 ? 28.766 21.875 -21.547 1 73.25 81 THR A O 1
ATOM 685 N N . ARG A 1 82 ? 30.719 20.75 -21.891 1 72 82 ARG A N 1
ATOM 686 C CA . ARG A 1 82 ? 30.031 19.672 -22.594 1 72 82 ARG A CA 1
ATOM 687 C C . ARG A 1 82 ? 30.328 18.312 -21.969 1 72 82 ARG A C 1
ATOM 689 O O . ARG A 1 82 ? 31.453 18.062 -21.531 1 72 82 ARG A O 1
ATOM 696 N N . LEU A 1 83 ? 29.312 17.516 -21.812 1 72.75 83 LEU A N 1
ATOM 697 C CA . LEU A 1 83 ? 29.469 16.188 -21.203 1 72.75 83 LEU A CA 1
ATOM 698 C C . LEU A 1 83 ? 30.516 15.367 -21.953 1 72.75 83 LEU A C 1
ATOM 700 O O . LEU A 1 83 ? 31.203 14.539 -21.359 1 72.75 83 LEU A O 1
ATOM 704 N N . ASP A 1 84 ? 30.672 15.672 -23.219 1 70.5 84 ASP A N 1
ATOM 705 C CA . ASP A 1 84 ? 31.625 14.953 -24.047 1 70.5 84 ASP A CA 1
ATOM 706 C C . ASP A 1 84 ? 33.062 15.234 -23.625 1 70.5 84 ASP A C 1
ATOM 708 O O . ASP A 1 84 ? 33.969 14.484 -23.969 1 70.5 84 ASP A O 1
ATOM 712 N N . ASP A 1 85 ? 33.188 16.281 -22.891 1 74.38 85 ASP A N 1
ATOM 713 C CA . ASP A 1 85 ? 34.531 16.703 -22.5 1 74.38 85 ASP A CA 1
ATOM 714 C C . ASP A 1 85 ? 34.938 16.094 -21.156 1 74.38 85 ASP A C 1
ATOM 716 O O . ASP A 1 85 ? 36.031 16.375 -20.641 1 74.38 85 ASP A O 1
ATOM 720 N N . LEU A 1 86 ? 34.156 15.188 -20.719 1 77 86 LEU A N 1
ATOM 721 C CA . LEU A 1 86 ? 34.406 14.617 -19.406 1 77 86 LEU A CA 1
ATOM 722 C C . LEU A 1 86 ? 35.531 13.586 -19.484 1 77 86 LEU A C 1
ATOM 724 O O . LEU A 1 86 ? 35.594 12.789 -20.406 1 77 86 LEU A O 1
ATOM 728 N N . SER A 1 87 ? 36.469 13.758 -18.609 1 81.12 87 SER A N 1
ATOM 729 C CA . SER A 1 87 ? 37.562 12.781 -18.484 1 81.12 87 SER A CA 1
ATOM 730 C C . SER A 1 87 ? 37.062 11.508 -17.781 1 81.12 87 SER A C 1
ATOM 732 O O . SER A 1 87 ? 35.938 11.453 -17.312 1 81.12 87 SER A O 1
ATOM 734 N N . SER A 1 88 ? 37.875 10.469 -17.797 1 79.94 88 SER A N 1
ATOM 735 C CA . SER A 1 88 ? 37.531 9.211 -17.125 1 79.94 88 SER A CA 1
ATOM 736 C C . SER A 1 88 ? 37.312 9.422 -15.625 1 79.94 88 SER A C 1
ATOM 738 O O . SER A 1 88 ? 36.438 8.797 -15.023 1 79.94 88 SER A O 1
ATOM 740 N N . SER A 1 89 ? 38.156 10.305 -15.109 1 81.5 89 SER A N 1
ATOM 741 C CA . SER A 1 89 ? 38 10.609 -13.688 1 81.5 89 SER A CA 1
ATOM 742 C C . SER A 1 89 ? 36.688 11.305 -13.398 1 81.5 89 SER A C 1
ATOM 744 O O . SER A 1 89 ? 36.031 11.023 -12.383 1 81.5 89 SER A O 1
ATOM 746 N N . HIS A 1 90 ? 36.312 12.148 -14.336 1 81.81 90 HIS A N 1
ATOM 747 C CA . HIS A 1 90 ? 35.031 12.836 -14.18 1 81.81 90 HIS A CA 1
ATOM 748 C C . HIS A 1 90 ? 33.875 11.859 -14.266 1 81.81 90 HIS A C 1
ATOM 750 O O . HIS A 1 90 ? 32.906 11.969 -13.5 1 81.81 90 HIS A O 1
ATOM 756 N N . LYS A 1 91 ? 34.031 10.969 -15.094 1 78.69 91 LYS A N 1
ATOM 757 C CA . LYS A 1 91 ? 32.969 9.977 -15.273 1 78.69 91 LYS A CA 1
ATOM 758 C C . LYS A 1 91 ? 32.812 9.109 -14.023 1 78.69 91 LYS A C 1
ATOM 760 O O . LYS A 1 91 ? 31.703 8.758 -13.641 1 78.69 91 LYS A O 1
ATOM 765 N N . THR A 1 92 ? 33.812 8.797 -13.438 1 79.19 92 THR A N 1
ATOM 766 C CA . THR A 1 92 ? 33.781 8.016 -12.203 1 79.19 92 THR A CA 1
ATOM 767 C C . THR A 1 92 ? 33.094 8.797 -11.094 1 79.19 92 THR A C 1
ATOM 769 O O . THR A 1 92 ? 32.312 8.227 -10.32 1 79.19 92 THR A O 1
ATOM 772 N N . GLN A 1 93 ? 33.406 10.055 -11.086 1 78.12 93 GLN A N 1
ATOM 773 C CA . GLN A 1 93 ? 32.781 10.898 -10.086 1 78.12 93 GLN A CA 1
ATOM 774 C C . GLN A 1 93 ? 31.266 11 -10.336 1 78.12 93 GLN A C 1
ATOM 776 O O . GLN A 1 93 ? 30.469 10.961 -9.391 1 78.12 93 GLN A O 1
ATOM 781 N N . LEU A 1 94 ? 31.016 11.109 -11.547 1 77.88 94 LEU A N 1
ATOM 782 C CA . LEU A 1 94 ? 29.594 11.188 -11.906 1 77.88 94 LEU A CA 1
ATOM 783 C C . LEU A 1 94 ? 28.875 9.883 -11.586 1 77.88 94 LEU A C 1
ATOM 785 O O . LEU A 1 94 ? 27.719 9.898 -11.156 1 77.88 94 LEU A O 1
ATOM 789 N N . SER A 1 95 ? 29.531 8.812 -11.75 1 77.5 95 SER A N 1
ATOM 790 C CA . SER A 1 95 ? 28.953 7.5 -11.445 1 77.5 95 SER A CA 1
ATOM 791 C C . SER A 1 95 ? 28.688 7.352 -9.953 1 77.5 95 SER A C 1
ATOM 793 O O . SER A 1 95 ? 27.688 6.75 -9.555 1 77.5 95 SER A O 1
ATOM 795 N N . ALA A 1 96 ? 29.531 7.891 -9.234 1 77.31 96 ALA A N 1
ATOM 796 C CA . ALA A 1 96 ? 29.359 7.832 -7.785 1 77.31 96 ALA A CA 1
ATOM 797 C C . ALA A 1 96 ? 28.109 8.609 -7.348 1 77.31 96 ALA A C 1
ATOM 799 O O . ALA A 1 96 ? 27.422 8.211 -6.414 1 77.31 96 ALA A O 1
ATOM 800 N N . ILE A 1 97 ? 27.891 9.68 -8.016 1 78.69 97 ILE A N 1
ATOM 801 C CA . ILE A 1 97 ? 26.703 10.484 -7.742 1 78.69 97 ILE A CA 1
ATOM 802 C C . ILE A 1 97 ? 25.453 9.695 -8.117 1 78.69 97 ILE A C 1
ATOM 804 O O . ILE A 1 97 ? 24.469 9.68 -7.363 1 78.69 97 ILE A O 1
ATOM 808 N N . ASP A 1 98 ? 25.578 8.977 -9.164 1 76.44 98 ASP A N 1
ATOM 809 C CA . ASP A 1 98 ? 24.438 8.234 -9.688 1 76.44 98 ASP A CA 1
ATOM 810 C C . ASP A 1 98 ? 24.094 7.039 -8.789 1 76.44 98 ASP A C 1
ATOM 812 O O . ASP A 1 98 ? 22.938 6.609 -8.727 1 76.44 98 ASP A O 1
ATOM 816 N N . GLU A 1 99 ? 25.031 6.578 -8.109 1 75.62 99 GLU A N 1
ATOM 817 C CA . GLU A 1 99 ? 24.844 5.371 -7.312 1 75.62 99 GLU A CA 1
ATOM 818 C C . GLU A 1 99 ? 24.172 5.688 -5.98 1 75.62 99 GLU A C 1
ATOM 820 O O . GLU A 1 99 ? 23.703 4.785 -5.289 1 75.62 99 GLU A O 1
ATOM 825 N N . LYS A 1 100 ? 24.172 7.023 -5.656 1 78.69 100 LYS A N 1
ATOM 826 C CA . LYS A 1 100 ? 23.484 7.387 -4.422 1 78.69 100 LYS A CA 1
ATOM 827 C C . LYS A 1 100 ? 21.984 7.117 -4.531 1 78.69 100 LYS A C 1
ATOM 829 O O . LYS A 1 100 ? 21.328 7.609 -5.445 1 78.69 100 LYS A O 1
ATOM 834 N N . LYS A 1 101 ? 21.578 6.168 -3.668 1 76.25 101 LYS A N 1
ATOM 835 C CA . LYS A 1 101 ? 20.203 5.699 -3.828 1 76.25 101 LYS A CA 1
ATOM 836 C C . LYS A 1 101 ? 19.328 6.16 -2.668 1 76.25 101 LYS A C 1
ATOM 838 O O . LYS A 1 101 ? 19.812 6.418 -1.57 1 76.25 101 LYS A O 1
ATOM 843 N N . LEU A 1 102 ? 18.141 6.543 -2.98 1 88.12 102 LEU A N 1
ATOM 844 C CA . LEU A 1 102 ? 17.016 6.551 -2.055 1 88.12 102 LEU A CA 1
ATOM 845 C C . LEU A 1 102 ? 16.266 5.23 -2.115 1 88.12 102 LEU A C 1
ATOM 847 O O . LEU A 1 102 ? 15.656 4.902 -3.139 1 88.12 102 LEU A O 1
ATOM 851 N N . GLU A 1 103 ? 16.375 4.492 -1.009 1 86.62 103 GLU A N 1
ATOM 852 C CA . GLU A 1 103 ? 15.773 3.164 -1 1 86.62 103 GLU A CA 1
ATOM 853 C C . GLU A 1 103 ? 14.445 3.172 -0.246 1 86.62 103 GLU A C 1
ATOM 855 O O . GLU A 1 103 ? 14.289 3.893 0.742 1 86.62 103 GLU A O 1
ATOM 860 N N . ARG A 1 104 ? 13.562 2.469 -0.788 1 88.62 104 ARG A N 1
ATOM 861 C CA . ARG A 1 104 ? 12.312 2.197 -0.095 1 88.62 104 ARG A CA 1
ATOM 862 C C . ARG A 1 104 ? 12.258 0.752 0.388 1 88.62 104 ARG A C 1
ATOM 864 O O . ARG A 1 104 ? 12.492 -0.177 -0.387 1 88.62 104 ARG A O 1
ATOM 871 N N . ILE A 1 105 ? 12.047 0.601 1.699 1 82.75 105 ILE A N 1
ATOM 872 C CA . ILE A 1 105 ? 12.094 -0.74 2.271 1 82.75 105 ILE A CA 1
ATOM 873 C C . ILE A 1 105 ? 10.883 -0.958 3.174 1 82.75 105 ILE A C 1
ATOM 875 O O . ILE A 1 105 ? 10.25 0.003 3.617 1 82.75 105 ILE A O 1
ATOM 879 N N . GLN A 1 106 ? 10.539 -2.131 3.359 1 78.44 106 GLN A N 1
ATOM 880 C CA . GLN A 1 106 ? 9.57 -2.564 4.363 1 78.44 106 GLN A CA 1
ATOM 881 C C . GLN A 1 106 ? 10.211 -3.521 5.363 1 78.44 106 GLN A C 1
ATOM 883 O O . GLN A 1 106 ? 10.711 -4.582 4.984 1 78.44 106 GLN A O 1
ATOM 888 N N . LEU A 1 107 ? 10.203 -3.084 6.582 1 71.5 107 LEU A N 1
ATOM 889 C CA . LEU A 1 107 ? 10.805 -3.881 7.645 1 71.5 107 LEU A CA 1
ATOM 890 C C . LEU A 1 107 ? 9.836 -4.957 8.133 1 71.5 107 LEU A C 1
ATOM 892 O O . LEU A 1 107 ? 8.625 -4.816 7.984 1 71.5 107 LEU A O 1
ATOM 896 N N . PRO A 1 108 ? 10.438 -6 8.609 1 62.38 108 PRO A N 1
ATOM 897 C CA . PRO A 1 108 ? 9.547 -7.023 9.164 1 62.38 108 PRO A CA 1
ATOM 898 C C . PRO A 1 108 ? 8.68 -6.496 10.305 1 62.38 108 PRO A C 1
ATOM 900 O O . PRO A 1 108 ? 9.094 -5.586 11.023 1 62.38 108 PRO A O 1
ATOM 903 N N . SER A 1 109 ? 7.469 -6.969 10.359 1 57.09 109 SER A N 1
ATOM 904 C CA . SER A 1 109 ? 6.516 -6.5 11.359 1 57.09 109 SER A CA 1
ATOM 905 C C . SER A 1 109 ? 6.895 -6.984 12.758 1 57.09 109 SER A C 1
ATOM 907 O O . SER A 1 109 ? 6.547 -6.348 13.758 1 57.09 109 SER A O 1
ATOM 909 N N . LEU A 1 110 ? 7.488 -8.227 12.781 1 51.72 110 LEU A N 1
ATOM 910 C CA . LEU A 1 110 ? 7.781 -8.797 14.094 1 51.72 110 LEU A CA 1
ATOM 911 C C . LEU A 1 110 ? 9.289 -8.969 14.281 1 51.72 110 LEU A C 1
ATOM 913 O O . LEU A 1 110 ? 9.992 -9.383 13.359 1 51.72 110 LEU A O 1
ATOM 917 N N . VAL A 1 111 ? 9.953 -8.102 15.055 1 46.38 111 VAL A N 1
ATOM 918 C CA . VAL A 1 111 ? 11.383 -8.281 15.281 1 46.38 111 VAL A CA 1
ATOM 919 C C . VAL A 1 111 ? 11.609 -8.938 16.641 1 46.38 111 VAL A C 1
ATOM 921 O O . VAL A 1 111 ? 10.891 -8.656 17.609 1 46.38 111 VAL A O 1
ATOM 924 N N . SER A 1 112 ? 12.32 -10.125 16.469 1 40.97 112 SER A N 1
ATOM 925 C CA . SER A 1 112 ? 12.688 -10.789 17.719 1 40.97 112 SER A CA 1
ATOM 926 C C . SER A 1 112 ? 13.508 -9.867 18.609 1 40.97 112 SER A C 1
ATOM 928 O O . SER A 1 112 ? 14.398 -9.164 18.141 1 40.97 112 SER A O 1
ATOM 930 N N . LEU A 1 113 ? 13.016 -9.5 19.641 1 39.31 113 LEU A N 1
ATOM 931 C CA . LEU A 1 113 ? 13.75 -8.719 20.625 1 39.31 113 LEU A CA 1
ATOM 932 C C . LEU A 1 113 ? 15.039 -9.43 21.047 1 39.31 113 LEU A C 1
ATOM 934 O O . LEU A 1 113 ? 15.812 -8.898 21.844 1 39.31 113 LEU A O 1
ATOM 938 N N . ARG A 1 114 ? 15.383 -10.648 20.609 1 33.66 114 ARG A N 1
ATOM 939 C CA . ARG A 1 114 ? 16.578 -11.336 21.109 1 33.66 114 ARG A CA 1
ATOM 940 C C . ARG A 1 114 ? 17.844 -10.594 20.703 1 33.66 114 ARG A C 1
ATOM 942 O O . ARG A 1 114 ? 18.797 -10.539 21.484 1 33.66 114 ARG A O 1
ATOM 949 N N . ASP A 1 115 ? 18.125 -10.477 19.406 1 35 115 ASP A N 1
ATOM 950 C CA . ASP A 1 115 ? 19.469 -10.117 18.922 1 35 115 ASP A CA 1
ATOM 951 C C . ASP A 1 115 ? 19.781 -8.664 19.25 1 35 115 ASP A C 1
ATOM 953 O O . ASP A 1 115 ? 20.594 -8.031 18.562 1 35 115 ASP A O 1
ATOM 957 N N . GLN A 1 116 ? 19.125 -8.195 20.094 1 34.09 116 GLN A N 1
ATOM 958 C CA . GLN A 1 116 ? 19.594 -6.867 20.484 1 34.09 116 GLN A CA 1
ATOM 959 C C . GLN A 1 116 ? 21.031 -6.918 21 1 34.09 116 GLN A C 1
ATOM 961 O O . GLN A 1 116 ? 21.359 -7.738 21.859 1 34.09 116 GLN A O 1
ATOM 966 N N . PRO A 1 117 ? 22.062 -6.641 20.047 1 31.75 117 PRO A N 1
ATOM 967 C CA . PRO A 1 117 ? 23.406 -6.508 20.609 1 31.75 117 PRO A CA 1
ATOM 968 C C . PRO A 1 117 ? 23.406 -5.82 21.984 1 31.75 117 PRO A C 1
ATOM 970 O O . PRO A 1 117 ? 23.438 -4.586 22.047 1 31.75 117 PRO A O 1
ATOM 973 N N . LEU A 1 118 ? 22.625 -5.961 22.766 1 29.81 118 LEU A N 1
ATOM 974 C CA . LEU A 1 118 ? 23.125 -5.23 23.922 1 29.81 118 LEU A CA 1
ATOM 975 C C . LEU A 1 118 ? 24.562 -5.637 24.234 1 29.81 118 LEU A C 1
ATOM 977 O O . LEU A 1 118 ? 25.344 -4.832 24.766 1 29.81 118 LEU A O 1
ATOM 981 N N . THR A 1 119 ? 24.969 -7 24.453 1 28.39 119 THR A N 1
ATOM 982 C CA . THR A 1 119 ? 26.312 -7.273 24.984 1 28.39 119 THR A CA 1
ATOM 983 C C . THR A 1 119 ? 27.359 -7.18 23.875 1 28.39 119 THR A C 1
ATOM 985 O O . THR A 1 119 ? 27.109 -7.59 22.75 1 28.39 119 THR A O 1
ATOM 988 N N . ASN A 1 120 ? 28.453 -6.309 23.922 1 26.89 120 ASN A N 1
ATOM 989 C CA . ASN A 1 120 ? 29.812 -6.188 23.406 1 26.89 120 ASN A CA 1
ATOM 990 C C . ASN A 1 120 ? 30.453 -7.555 23.172 1 26.89 120 ASN A C 1
ATOM 992 O O . ASN A 1 120 ? 31.672 -7.695 23.203 1 26.89 120 ASN A O 1
ATOM 996 N N . PHE A 1 121 ? 29.812 -8.719 23.328 1 26.38 121 PHE A N 1
ATOM 997 C CA . PHE A 1 121 ? 30.75 -9.812 23.094 1 26.38 121 PHE A CA 1
ATOM 998 C C . PHE A 1 121 ? 31.094 -9.93 21.609 1 26.38 121 PHE A C 1
ATOM 1000 O O . PHE A 1 121 ? 30.203 -10.102 20.781 1 26.38 121 PHE A O 1
ATOM 1007 N N . ASN A 1 122 ? 32.25 -9.219 21.25 1 25.08 122 ASN A N 1
ATOM 1008 C CA . ASN A 1 122 ? 33 -9.406 20.016 1 25.08 122 ASN A CA 1
ATOM 1009 C C . ASN A 1 122 ? 33.156 -10.891 19.688 1 25.08 122 ASN A C 1
ATOM 1011 O O . ASN A 1 122 ? 33.875 -11.617 20.391 1 25.08 122 ASN A O 1
ATOM 1015 N N . PRO A 1 123 ? 32.25 -11.586 19.25 1 25.83 123 PRO A N 1
ATOM 1016 C CA . PRO A 1 123 ? 32.562 -13 19.078 1 25.83 123 PRO A CA 1
ATOM 1017 C C . PRO A 1 123 ? 33.938 -13.227 18.438 1 25.83 123 PRO A C 1
ATOM 1019 O O . PRO A 1 123 ? 34.375 -14.367 18.297 1 25.83 123 PRO A O 1
ATOM 1022 N N . HIS A 1 124 ? 34.344 -12.438 17.5 1 22.3 124 HIS A N 1
ATOM 1023 C CA . HIS A 1 124 ? 35.656 -12.773 17 1 22.3 124 HIS A CA 1
ATOM 1024 C C . HIS A 1 124 ? 36.75 -12.359 17.984 1 22.3 124 HIS A C 1
ATOM 1026 O O . HIS A 1 124 ? 36.969 -11.172 18.219 1 22.3 124 HIS A O 1
ATOM 1032 N N . PRO A 1 125 ? 36.938 -13.195 19.047 1 23.88 125 PRO A N 1
ATOM 1033 C CA . PRO A 1 125 ? 38.125 -12.914 19.844 1 23.88 125 PRO A CA 1
ATOM 1034 C C . PRO A 1 125 ? 39.375 -12.695 19 1 23.88 125 PRO A C 1
ATOM 1036 O O . PRO A 1 125 ? 39.656 -13.477 18.094 1 23.88 125 PRO A O 1
ATOM 1039 N N . ARG A 1 126 ? 39.625 -11.453 18.609 1 22.45 126 ARG A N 1
ATOM 1040 C CA . ARG A 1 126 ? 40.969 -11.289 18.047 1 22.45 126 ARG A CA 1
ATOM 1041 C C . ARG A 1 126 ? 42 -12.094 18.844 1 22.45 126 ARG A C 1
ATOM 1043 O O . ARG A 1 126 ? 42.094 -11.969 20.062 1 22.45 126 ARG A O 1
ATOM 1050 N N . SER A 1 127 ? 42.281 -13.445 18.484 1 20.88 127 SER A N 1
ATOM 1051 C CA . SER A 1 127 ? 43.406 -14.211 18.984 1 20.88 127 SER A CA 1
ATOM 1052 C C . SER A 1 127 ? 44.656 -13.344 19.109 1 20.88 127 SER A C 1
ATOM 1054 O O . SER A 1 127 ? 45.094 -12.734 18.125 1 20.88 127 SER A O 1
ATOM 1056 N N . SER A 1 128 ? 44.812 -12.609 20.203 1 19.78 128 SER A N 1
ATOM 1057 C CA . SER A 1 128 ? 46.062 -11.992 20.578 1 19.78 128 SER A CA 1
ATOM 1058 C C . SER A 1 128 ? 47.219 -12.977 20.438 1 19.78 128 SER A C 1
ATOM 1060 O O . SER A 1 128 ? 47.344 -13.938 21.203 1 19.78 128 SER A O 1
ATOM 1062 N N . SER A 1 129 ? 47.594 -13.359 19.125 1 20 129 SER A N 1
ATOM 1063 C CA . SER A 1 129 ? 48.844 -14.078 18.906 1 20 129 SER A CA 1
ATOM 1064 C C . SER A 1 129 ? 50 -13.43 19.656 1 20 129 SER A C 1
ATOM 1066 O O . SER A 1 129 ? 50.531 -12.406 19.219 1 20 129 SER A O 1
ATOM 1068 N N . THR A 1 130 ? 49.875 -13.281 21 1 19.16 130 THR A N 1
ATOM 1069 C CA . THR A 1 130 ? 51.094 -12.922 21.703 1 19.16 130 THR A CA 1
ATOM 1070 C C . THR A 1 130 ? 52.25 -13.875 21.344 1 19.16 130 THR A C 1
ATOM 1072 O O . THR A 1 130 ? 52.062 -15.102 21.422 1 19.16 130 THR A O 1
ATOM 1075 N N . GLY A 1 131 ? 53.156 -13.492 20.453 1 19.97 131 GLY A N 1
ATOM 1076 C CA . GLY A 1 131 ? 54.469 -13.992 20.047 1 19.97 131 GLY A CA 1
ATOM 1077 C C . GLY A 1 131 ? 55.375 -14.328 21.203 1 19.97 131 GLY A C 1
ATOM 1078 O O . GLY A 1 131 ? 56.594 -14.305 21.078 1 19.97 131 GLY A O 1
ATOM 1079 N N . GLU A 1 132 ? 54.812 -14.875 22.406 1 18.5 132 GLU A N 1
ATOM 1080 C CA . GLU A 1 132 ? 55.875 -15.062 23.375 1 18.5 132 GLU A CA 1
ATOM 1081 C C . GLU A 1 132 ? 56.938 -16.031 22.844 1 18.5 132 GLU A C 1
ATOM 1083 O O . GLU A 1 132 ? 56.594 -17.031 22.203 1 18.5 132 GLU A O 1
ATOM 1088 N N . GLY A 1 133 ? 58.281 -15.664 22.781 1 18.62 133 GLY A N 1
ATOM 1089 C CA . GLY A 1 133 ? 59.625 -16.125 22.469 1 18.62 133 GLY A CA 1
ATOM 1090 C C . GLY A 1 133 ? 60 -17.359 23.25 1 18.62 133 GLY A C 1
ATOM 1091 O O . GLY A 1 133 ? 61.031 -18 22.938 1 18.62 133 GLY A O 1
ATOM 1092 N N . GLY A 1 134 ? 59.5 -17.422 24.594 1 16.59 134 GLY A N 1
ATOM 1093 C CA . GLY A 1 134 ? 60.625 -17.969 25.359 1 16.59 134 GLY A CA 1
ATOM 1094 C C . GLY A 1 134 ? 60.969 -19.391 24.969 1 16.59 134 GLY A C 1
ATOM 1095 O O . GLY A 1 134 ? 60.562 -19.859 23.906 1 16.59 134 GLY A O 1
ATOM 1096 N N . GLU A 1 135 ? 60.812 -20.391 25.984 1 17.86 135 GLU A N 1
ATOM 1097 C CA . GLU A 1 135 ? 61.75 -21.312 26.594 1 17.86 135 GLU A CA 1
ATOM 1098 C C . GLU A 1 135 ? 61.812 -22.641 25.844 1 17.86 135 GLU A C 1
ATOM 1100 O O . GLU A 1 135 ? 60.812 -23.062 25.25 1 17.86 135 GLU A O 1
ATOM 1105 N N . ASP A 1 136 ? 63 -23.25 25.656 1 18.64 136 ASP A N 1
ATOM 1106 C CA . ASP A 1 136 ? 63.844 -24.266 25.047 1 18.64 136 ASP A CA 1
ATOM 1107 C C . ASP A 1 136 ? 63.406 -25.672 25.453 1 18.64 136 ASP A C 1
ATOM 1109 O O . ASP A 1 136 ? 63.969 -26.656 24.969 1 18.64 136 ASP A O 1
ATOM 1113 N N . SER A 1 137 ? 62.656 -25.781 26.688 1 17.92 137 SER A N 1
ATOM 1114 C CA . SER A 1 137 ? 63.156 -26.953 27.406 1 17.92 137 SER A CA 1
ATOM 1115 C C . SER A 1 137 ? 62.812 -28.234 26.656 1 17.92 137 SER A C 1
ATOM 1117 O O . SER A 1 137 ? 61.875 -28.266 25.859 1 17.92 137 SER A O 1
ATOM 1119 N N . ASN A 1 138 ? 63.531 -29.359 26.859 1 19.31 138 ASN A N 1
ATOM 1120 C CA . ASN A 1 138 ? 64.062 -30.625 26.359 1 19.31 138 ASN A CA 1
ATOM 1121 C C . ASN A 1 138 ? 62.969 -31.703 26.375 1 19.31 138 ASN A C 1
ATOM 1123 O O . ASN A 1 138 ? 63.094 -32.719 25.703 1 19.31 138 ASN A O 1
ATOM 1127 N N . THR A 1 139 ? 61.969 -31.703 27.484 1 18.55 139 THR A N 1
ATOM 1128 C CA . THR A 1 139 ? 61.812 -32.969 28.172 1 18.55 139 THR A CA 1
ATOM 1129 C C . THR A 1 139 ? 60.969 -33.938 27.344 1 18.55 139 THR A C 1
ATOM 1131 O O . THR A 1 139 ? 60.094 -33.5 26.562 1 18.55 139 THR A O 1
ATOM 1134 N N . THR A 1 140 ? 61.156 -35.312 27.469 1 19.55 140 THR A N 1
ATOM 1135 C CA . THR A 1 140 ? 60.969 -36.625 26.891 1 19.55 140 THR A CA 1
ATOM 1136 C C . THR A 1 140 ? 59.5 -37.031 26.984 1 19.55 140 THR A C 1
ATOM 1138 O O . THR A 1 140 ? 58.812 -36.719 27.969 1 19.55 140 THR A O 1
ATOM 1141 N N . TYR A 1 141 ? 58.719 -37.625 25.969 1 19.94 141 TYR A N 1
ATOM 1142 C CA . TYR A 1 141 ? 57.344 -37.781 25.484 1 19.94 141 TYR A CA 1
ATOM 1143 C C . TYR A 1 141 ? 56.625 -38.844 26.297 1 19.94 141 TYR A C 1
ATOM 1145 O O . TYR A 1 141 ? 55.594 -39.406 25.828 1 19.94 141 TYR A O 1
ATOM 1153 N N . SER A 1 142 ? 57.188 -39.344 27.469 1 18.2 142 SER A N 1
ATOM 1154 C CA . SER A 1 142 ? 56.688 -40.688 27.734 1 18.2 142 SER A CA 1
ATOM 1155 C C . SER A 1 142 ? 55.156 -40.688 27.859 1 18.2 142 SER A C 1
ATOM 1157 O O . SER A 1 142 ? 54.469 -41.438 27.141 1 18.2 142 SER A O 1
ATOM 1159 N N . GLN A 1 143 ? 54.656 -41.375 29.016 1 19.16 143 GLN A N 1
ATOM 1160 C CA . GLN A 1 143 ? 53.625 -42.281 29.5 1 19.16 143 GLN A CA 1
ATOM 1161 C C . GLN A 1 143 ? 52.344 -41.531 29.828 1 19.16 143 GLN A C 1
ATOM 1163 O O . GLN A 1 143 ? 52.125 -41.125 30.984 1 19.16 143 GLN A O 1
ATOM 1168 N N . LYS A 1 144 ? 51.781 -40.656 29.141 1 20.61 144 LYS A N 1
ATOM 1169 C CA . LYS A 1 144 ? 50.969 -39.562 29.656 1 20.61 144 LYS A CA 1
ATOM 1170 C C . LYS A 1 144 ? 49.594 -40.062 30.078 1 20.61 144 LYS A C 1
ATOM 1172 O O . LYS A 1 144 ? 48.781 -40.406 29.234 1 20.61 144 LYS A O 1
ATOM 1177 N N . SER A 1 145 ? 49.438 -40.781 31.203 1 19.25 145 SER A N 1
ATOM 1178 C CA . SER A 1 145 ? 48.344 -41.5 31.828 1 19.25 145 SER A CA 1
ATOM 1179 C C . SER A 1 145 ? 47.125 -40.625 31.984 1 19.25 145 SER A C 1
ATOM 1181 O O . SER A 1 145 ? 46.094 -41.062 32.562 1 19.25 145 SER A O 1
ATOM 1183 N N . GLN A 1 146 ? 47.156 -39.312 31.688 1 19.59 146 GLN A N 1
ATOM 1184 C CA . GLN A 1 146 ? 46.312 -38.438 32.5 1 19.59 146 GLN A CA 1
ATOM 1185 C C . GLN A 1 146 ? 44.844 -38.781 32.406 1 19.59 146 GLN A C 1
ATOM 1187 O O . GLN A 1 146 ? 44.344 -39.031 31.297 1 19.59 146 GLN A O 1
ATOM 1192 N N . SER A 1 147 ? 44.219 -39.281 33.5 1 20.19 147 SER A N 1
ATOM 1193 C CA . SER A 1 147 ? 42.938 -39.688 34.031 1 20.19 147 SER A CA 1
ATOM 1194 C C . SER A 1 147 ? 41.844 -38.719 33.625 1 20.19 147 SER A C 1
ATOM 1196 O O . SER A 1 147 ? 41.906 -37.531 33.938 1 20.19 147 SER A O 1
ATOM 1198 N N . ILE A 1 148 ? 41.25 -38.875 32.562 1 22.09 148 ILE A N 1
ATOM 1199 C CA . ILE A 1 148 ? 40.312 -38.062 31.797 1 22.09 148 ILE A CA 1
ATOM 1200 C C . ILE A 1 148 ? 39.031 -37.812 32.625 1 22.09 148 ILE A C 1
ATOM 1202 O O . ILE A 1 148 ? 38.219 -38.719 32.781 1 22.09 148 ILE A O 1
ATOM 1206 N N . ASP A 1 149 ? 39.25 -37.469 33.969 1 19.48 149 ASP A N 1
ATOM 1207 C CA . ASP A 1 149 ? 38.094 -37.312 34.844 1 19.48 149 ASP A CA 1
ATOM 1208 C C . ASP A 1 149 ? 36.969 -36.531 34.156 1 19.48 149 ASP A C 1
ATOM 1210 O O . ASP A 1 149 ? 37.188 -35.469 33.594 1 19.48 149 ASP A O 1
ATOM 1214 N N . GLU A 1 150 ? 35.969 -37.188 33.875 1 21.41 150 GLU A N 1
ATOM 1215 C CA . GLU A 1 150 ? 34.812 -37.062 33 1 21.41 150 GLU A CA 1
ATOM 1216 C C . GLU A 1 150 ? 33.969 -35.875 33.438 1 21.41 150 GLU A C 1
ATOM 1218 O O . GLU A 1 150 ? 32.875 -35.656 32.906 1 21.41 150 GLU A O 1
ATOM 1223 N N . GLU A 1 151 ? 34.344 -35.281 34.625 1 19.86 151 GLU A N 1
ATOM 1224 C CA . GLU A 1 151 ? 33.219 -34.562 35.281 1 19.86 151 GLU A CA 1
ATOM 1225 C C . GLU A 1 151 ? 32.656 -33.5 34.375 1 19.86 151 GLU A C 1
ATOM 1227 O O . GLU A 1 151 ? 33.312 -32.5 34.062 1 19.86 151 GLU A O 1
ATOM 1232 N N . ALA A 1 152 ? 31.969 -33.875 33.469 1 21.7 152 ALA A N 1
ATOM 1233 C CA . ALA A 1 152 ? 31.391 -33 32.438 1 21.7 152 ALA A CA 1
ATOM 1234 C C . ALA A 1 152 ? 30.594 -31.875 33.062 1 21.7 152 ALA A C 1
ATOM 1236 O O . ALA A 1 152 ? 29.547 -32.094 33.688 1 21.7 152 ALA A O 1
ATOM 1237 N N . THR A 1 153 ? 31.203 -30.938 33.781 1 22.69 153 THR A N 1
ATOM 1238 C CA . THR A 1 153 ? 30.609 -29.797 34.469 1 22.69 153 THR A CA 1
ATOM 1239 C C . THR A 1 153 ? 29.562 -29.125 33.594 1 22.69 153 THR A C 1
ATOM 1241 O O . THR A 1 153 ? 29.828 -28.781 32.438 1 22.69 153 THR A O 1
ATOM 1244 N N . ASP A 1 154 ? 28.328 -29.422 33.75 1 23.03 154 ASP A N 1
ATOM 1245 C CA . ASP A 1 154 ? 27.031 -29.094 33.156 1 23.03 154 ASP A CA 1
ATOM 1246 C C . ASP A 1 154 ? 26.844 -27.578 33.031 1 23.03 154 ASP A C 1
ATOM 1248 O O . ASP A 1 154 ? 26.375 -26.938 33.969 1 23.03 154 ASP A O 1
ATOM 1252 N N . GLN A 1 155 ? 27.875 -26.922 32.75 1 21.77 155 GLN A N 1
ATOM 1253 C CA . GLN A 1 155 ? 27.812 -25.453 32.812 1 21.77 155 GLN A CA 1
ATOM 1254 C C . GLN A 1 155 ? 26.609 -24.922 32.031 1 21.77 155 GLN A C 1
ATOM 1256 O O . GLN A 1 155 ? 26.422 -25.266 30.875 1 21.77 155 GLN A O 1
ATOM 1261 N N . ASP A 1 156 ? 25.562 -24.734 32.75 1 21.78 156 ASP A N 1
ATOM 1262 C CA . ASP A 1 156 ? 24.219 -24.25 32.406 1 21.78 156 ASP A CA 1
ATOM 1263 C C . ASP A 1 156 ? 24.297 -23.062 31.453 1 21.78 156 ASP A C 1
ATOM 1265 O O . ASP A 1 156 ? 24.984 -22.078 31.734 1 21.78 156 ASP A O 1
ATOM 1269 N N . PRO A 1 157 ? 24.234 -23.328 30.25 1 22.72 157 PRO A N 1
ATOM 1270 C CA . PRO A 1 157 ? 24.734 -22.406 29.219 1 22.72 157 PRO A CA 1
ATOM 1271 C C . PRO A 1 157 ? 24.156 -21 29.375 1 22.72 157 PRO A C 1
ATOM 1273 O O . PRO A 1 157 ? 24.25 -20.188 28.453 1 22.72 157 PRO A O 1
ATOM 1276 N N . PHE A 1 158 ? 23.328 -20.906 30.359 1 21.89 158 PHE A N 1
ATOM 1277 C CA . PHE A 1 158 ? 22.641 -19.625 30.531 1 21.89 158 PHE A CA 1
ATOM 1278 C C . PHE A 1 158 ? 23.625 -18.547 30.938 1 21.89 158 PHE A C 1
ATOM 1280 O O . PHE A 1 158 ? 24.297 -18.656 31.969 1 21.89 158 PHE A O 1
ATOM 1287 N N . ILE A 1 159 ? 24.188 -17.891 30.031 1 22.52 159 ILE A N 1
ATOM 1288 C CA . ILE A 1 159 ? 25.328 -17 30.25 1 22.52 159 ILE A CA 1
ATOM 1289 C C . ILE A 1 159 ? 25 -16 31.359 1 22.52 159 ILE A C 1
ATOM 1291 O O . ILE A 1 159 ? 23.984 -15.312 31.297 1 22.52 159 ILE A O 1
ATOM 1295 N N . ILE A 1 160 ? 25.391 -16.344 32.469 1 19.72 160 ILE A N 1
ATOM 1296 C CA . ILE A 1 160 ? 25.391 -15.477 33.656 1 19.72 160 ILE A CA 1
ATOM 1297 C C . ILE A 1 160 ? 26.172 -14.203 33.344 1 19.72 160 ILE A C 1
ATOM 1299 O O . ILE A 1 160 ? 27.359 -14.258 33 1 19.72 160 ILE A O 1
ATOM 1303 N N . PHE A 1 161 ? 25.422 -13.211 33.031 1 21.94 161 PHE A N 1
ATOM 1304 C CA . PHE A 1 161 ? 25.969 -11.875 32.812 1 21.94 161 PHE A CA 1
ATOM 1305 C C . PHE A 1 161 ? 26.812 -11.43 34 1 21.94 161 PHE A C 1
ATOM 1307 O O . PHE A 1 161 ? 26.297 -10.906 34.969 1 21.94 161 PHE A O 1
ATOM 1314 N N . ASP A 1 162 ? 27.719 -12.25 34.438 1 19.94 162 ASP A N 1
ATOM 1315 C CA . ASP A 1 162 ? 28.406 -11.914 35.688 1 19.94 162 ASP A CA 1
ATOM 1316 C C . ASP A 1 162 ? 29.172 -10.609 35.531 1 19.94 162 ASP A C 1
ATOM 1318 O O . ASP A 1 162 ? 29.094 -9.734 36.406 1 19.94 162 ASP A O 1
ATOM 1322 N N . ASP A 1 163 ? 30.344 -10.586 34.781 1 20.23 163 ASP A N 1
ATOM 1323 C CA . ASP A 1 163 ? 31.578 -10.031 35.344 1 20.23 163 ASP A CA 1
ATOM 1324 C C . ASP A 1 163 ? 31.719 -8.555 35 1 20.23 163 ASP A C 1
ATOM 1326 O O . ASP A 1 163 ? 31.984 -8.195 33.844 1 20.23 163 ASP A O 1
ATOM 1330 N N . PHE A 1 164 ? 30.812 -7.629 35.406 1 20.55 164 PHE A N 1
ATOM 1331 C CA . PHE A 1 164 ? 31.109 -6.199 35.438 1 20.55 164 PHE A CA 1
ATOM 1332 C C . PHE A 1 164 ? 32.5 -5.941 36.031 1 20.55 164 PHE A C 1
ATOM 1334 O O . PHE A 1 164 ? 32.656 -6.055 37.25 1 20.55 164 PHE A O 1
ATOM 1341 N N . VAL A 1 165 ? 33.531 -6.469 35.344 1 20.97 165 VAL A N 1
ATOM 1342 C CA . VAL A 1 165 ? 34.75 -6.105 36.031 1 20.97 165 VAL A CA 1
ATOM 1343 C C . VAL A 1 165 ? 34.969 -4.598 35.969 1 20.97 165 VAL A C 1
ATOM 1345 O O . VAL A 1 165 ? 34.781 -4 34.906 1 20.97 165 VAL A O 1
ATOM 1348 N N . ASP A 1 166 ? 34.938 -3.877 37 1 18.89 166 ASP A N 1
ATOM 1349 C CA . ASP A 1 166 ? 35.344 -2.52 37.375 1 18.89 166 ASP A CA 1
ATOM 1350 C C . ASP A 1 166 ? 36.719 -2.176 36.781 1 18.89 166 ASP A C 1
ATOM 1352 O O . ASP A 1 166 ? 37.719 -2.822 37.094 1 18.89 166 ASP A O 1
ATOM 1356 N N . PRO A 1 167 ? 36.719 -1.753 35.438 1 19.69 167 PRO A N 1
ATOM 1357 C CA . PRO A 1 167 ? 38.031 -1.52 34.844 1 19.69 167 PRO A CA 1
ATOM 1358 C C . PRO A 1 167 ? 38.969 -0.718 35.719 1 19.69 167 PRO A C 1
ATOM 1360 O O . PRO A 1 167 ? 38.969 0.515 35.688 1 19.69 167 PRO A O 1
ATOM 1363 N N . GLN A 1 168 ? 38.938 -0.909 37.062 1 16.89 168 GLN A N 1
ATOM 1364 C CA . GLN A 1 168 ? 39.875 -0.087 37.844 1 16.89 168 GLN A CA 1
ATOM 1365 C C . GLN A 1 168 ? 41.281 -0.216 37.312 1 16.89 168 GLN A C 1
ATOM 1367 O O . GLN A 1 168 ? 42.062 0.728 37.406 1 16.89 168 GLN A O 1
ATOM 1372 N N . GLN A 1 169 ? 41.812 -1.414 37.125 1 16.73 169 GLN A N 1
ATOM 1373 C CA . GLN A 1 169 ? 43.125 -1.509 37.781 1 16.73 169 GLN A CA 1
ATOM 1374 C C . GLN A 1 169 ? 44.25 -1.084 36.844 1 16.73 169 GLN A C 1
ATOM 1376 O O . GLN A 1 169 ? 45.375 -0.876 37.281 1 16.73 169 GLN A O 1
ATOM 1381 N N . GLY A 1 170 ? 44.219 -1.306 35.5 1 16.39 170 GLY A N 1
ATOM 1382 C CA . GLY A 1 170 ? 45.562 -1.764 35.156 1 16.39 170 GLY A CA 1
ATOM 1383 C C . GLY A 1 170 ? 46.625 -0.68 35.312 1 16.39 170 GLY A C 1
ATOM 1384 O O . GLY A 1 170 ? 46.281 0.503 35.406 1 16.39 170 GLY A O 1
ATOM 1385 N N . ASN A 1 171 ? 47.938 -0.922 34.688 1 16.62 171 ASN A N 1
ATOM 1386 C CA . ASN A 1 171 ? 49.375 -0.902 34.969 1 16.62 171 ASN A CA 1
ATOM 1387 C C . ASN A 1 171 ? 49.969 0.465 34.656 1 16.62 171 ASN A C 1
ATOM 1389 O O . ASN A 1 171 ? 49.406 1.267 33.938 1 16.62 171 ASN A O 1
ATOM 1393 N N . ASP A 1 172 ? 51.312 0.612 34.969 1 17.31 172 ASP A N 1
ATOM 1394 C CA . ASP A 1 172 ? 52.531 1.341 35.312 1 17.31 172 ASP A CA 1
ATOM 1395 C C . ASP A 1 172 ? 53.188 1.899 34.031 1 17.31 172 ASP A C 1
ATOM 1397 O O . ASP A 1 172 ? 53.906 1.184 33.344 1 17.31 172 ASP A O 1
ATOM 1401 N N . PHE A 1 173 ? 52.469 2.48 33.031 1 16.58 173 PHE A N 1
ATOM 1402 C CA . PHE A 1 173 ? 53.312 2.896 31.938 1 16.58 173 PHE A CA 1
ATOM 1403 C C . PHE A 1 173 ? 54.469 3.748 32.438 1 16.58 173 PHE A C 1
ATOM 1405 O O . PHE A 1 173 ? 54.281 4.68 33.219 1 16.58 173 PHE A O 1
ATOM 1412 N N . VAL A 1 174 ? 55.719 3.27 32.188 1 16.7 174 VAL A N 1
ATOM 1413 C CA . VAL A 1 174 ? 57.125 3.496 32.469 1 16.7 174 VAL A CA 1
ATOM 1414 C C . VAL A 1 174 ? 57.562 4.859 31.938 1 16.7 174 VAL A C 1
ATOM 1416 O O . VAL A 1 174 ? 57.094 5.297 30.891 1 16.7 174 VAL A O 1
ATOM 1419 N N . ASP A 1 175 ? 58.375 5.59 32.719 1 16.66 175 ASP A N 1
ATOM 1420 C CA . ASP A 1 175 ? 59.031 6.895 32.875 1 16.66 175 ASP A CA 1
ATOM 1421 C C . ASP A 1 175 ? 60.031 7.172 31.766 1 16.66 175 ASP A C 1
ATOM 1423 O O . ASP A 1 175 ? 61.156 6.664 31.797 1 16.66 175 ASP A O 1
ATOM 1427 N N . PRO A 1 176 ? 59.656 7.008 30.422 1 16.36 176 PRO A N 1
ATOM 1428 C CA . PRO A 1 176 ? 60.875 7.055 29.641 1 16.36 176 PRO A CA 1
ATOM 1429 C C . PRO A 1 176 ? 61.719 8.312 29.906 1 16.36 176 PRO A C 1
ATOM 1431 O O . PRO A 1 176 ? 61.156 9.359 30.219 1 16.36 176 PRO A O 1
ATOM 1434 N N . GLN A 1 177 ? 63.031 8.094 29.969 1 15.71 177 GLN A N 1
ATOM 1435 C CA . GLN A 1 177 ? 64.25 8.773 30.328 1 15.71 177 GLN A CA 1
ATOM 1436 C C . GLN A 1 177 ? 64.5 10.023 29.469 1 15.71 177 GLN A C 1
ATOM 1438 O O . GLN A 1 177 ? 63.875 10.172 28.422 1 15.71 177 GLN A O 1
ATOM 1443 N N . GLN A 1 178 ? 65.75 10.57 29.438 1 15.46 178 GLN A N 1
ATOM 1444 C CA . GLN A 1 178 ? 66.5 11.758 29.797 1 15.46 178 GLN A CA 1
ATOM 1445 C C . GLN A 1 178 ? 66.812 12.602 28.578 1 15.46 178 GLN A C 1
ATOM 1447 O O . GLN A 1 178 ? 67 13.82 28.688 1 15.46 178 GLN A O 1
ATOM 1452 N N . GLU A 1 179 ? 67.062 12.016 27.328 1 16.42 179 GLU A N 1
ATOM 1453 C CA . GLU A 1 179 ? 68.312 12.617 26.922 1 16.42 179 GLU A CA 1
ATOM 1454 C C . GLU A 1 179 ? 68.125 14.055 26.469 1 16.42 179 GLU A C 1
ATOM 1456 O O . GLU A 1 179 ? 67.062 14.453 26.094 1 16.42 179 GLU A O 1
ATOM 1461 N N . ASN A 1 180 ? 69.25 14.727 25.922 1 15.81 180 ASN A N 1
ATOM 1462 C CA . ASN A 1 180 ? 70.125 15.898 26.109 1 15.81 180 ASN A CA 1
ATOM 1463 C C . ASN A 1 180 ? 69.75 17.016 25.141 1 15.81 180 ASN A C 1
ATOM 1465 O O . ASN A 1 180 ? 69.688 18.188 25.531 1 15.81 180 ASN A O 1
ATOM 1469 N N . HIS A 1 181 ? 69.75 16.812 23.797 1 16.91 181 HIS A N 1
ATOM 1470 C CA . HIS A 1 181 ? 70.688 17.797 23.25 1 16.91 181 HIS A CA 1
ATOM 1471 C C . HIS A 1 181 ? 70.062 19.172 23.156 1 16.91 181 HIS A C 1
ATOM 1473 O O . HIS A 1 181 ? 68.812 19.297 23.203 1 16.91 181 HIS A O 1
ATOM 1479 N N . SER A 1 182 ? 70.688 20.094 22.391 1 16.7 182 SER A N 1
ATOM 1480 C CA . SER A 1 182 ? 71.188 21.453 22.406 1 16.7 182 SER A CA 1
ATOM 1481 C C . SER A 1 182 ? 70.125 22.469 22.016 1 16.7 182 SER A C 1
ATOM 1483 O O . SER A 1 182 ? 69.938 23.438 22.734 1 16.7 182 SER A O 1
ATOM 1485 N N . SER A 1 183 ? 70.438 23.234 20.953 1 16.91 183 SER A N 1
ATOM 1486 C CA . SER A 1 183 ? 70.688 24.672 20.984 1 16.91 183 SER A CA 1
ATOM 1487 C C . SER A 1 183 ? 69.375 25.469 20.75 1 16.91 183 SER A C 1
ATOM 1489 O O . SER A 1 183 ? 69.062 26.344 21.547 1 16.91 183 SER A O 1
ATOM 1491 N N . THR A 1 184 ? 69.188 25.938 19.469 1 17.44 184 THR A N 1
ATOM 1492 C CA . THR A 1 184 ? 69.188 27.375 19.188 1 17.44 184 THR A CA 1
ATOM 1493 C C . THR A 1 184 ? 67.75 27.922 19.406 1 17.44 184 THR A C 1
ATOM 1495 O O . THR A 1 184 ? 67.562 28.938 20.078 1 17.44 184 THR A O 1
ATOM 1498 N N . ALA A 1 185 ? 67.062 28.344 18.281 1 19.08 185 ALA A N 1
ATOM 1499 C CA . ALA A 1 185 ? 66.438 29.656 18.109 1 19.08 185 ALA A CA 1
ATOM 1500 C C . ALA A 1 185 ? 65.188 29.766 18.922 1 19.08 185 ALA A C 1
ATOM 1502 O O . ALA A 1 185 ? 64.438 28.781 19.109 1 19.08 185 ALA A O 1
ATOM 1503 N N . SER A 1 186 ? 64.875 30.906 19.656 1 18.34 186 SER A N 1
ATOM 1504 C CA . SER A 1 186 ? 64.125 31.594 20.719 1 18.34 186 SER A CA 1
ATOM 1505 C C . SER A 1 186 ? 62.688 31.766 20.344 1 18.34 186 SER A C 1
ATOM 1507 O O . SER A 1 186 ? 61.938 32.438 21.047 1 18.34 186 SER A O 1
ATOM 1509 N N . LYS A 1 187 ? 62.406 31.766 18.969 1 19.64 187 LYS A N 1
ATOM 1510 C CA . LYS A 1 187 ? 61.375 32.656 18.438 1 19.64 187 LYS A CA 1
ATOM 1511 C C . LYS A 1 187 ? 60.062 32.531 19.203 1 19.64 187 LYS A C 1
ATOM 1513 O O . LYS A 1 187 ? 59.719 31.422 19.641 1 19.64 187 LYS A O 1
ATOM 1518 N N . SER A 1 188 ? 59.094 33.562 19.125 1 17.61 188 SER A N 1
ATOM 1519 C CA . SER A 1 188 ? 58.031 34.062 19.969 1 17.61 188 SER A CA 1
ATOM 1520 C C . SER A 1 188 ? 56.906 33.062 20.109 1 17.61 188 SER A C 1
ATOM 1522 O O . SER A 1 188 ? 56.25 32.719 19.109 1 17.61 188 SER A O 1
ATOM 1524 N N . GLU A 1 189 ? 56.969 32.094 20.859 1 19.59 189 GLU A N 1
ATOM 1525 C CA . GLU A 1 189 ? 56.062 31.016 21.25 1 19.59 189 GLU A CA 1
ATOM 1526 C C . GLU A 1 189 ? 54.75 31.562 21.844 1 19.59 189 GLU A C 1
ATOM 1528 O O . GLU A 1 189 ? 53.969 30.812 22.422 1 19.59 189 GLU A O 1
ATOM 1533 N N . SER A 1 190 ? 54.75 32.969 22 1 18.12 190 SER A N 1
ATOM 1534 C CA . SER A 1 190 ? 53.969 33.375 23.172 1 18.12 190 SER A CA 1
ATOM 1535 C C . SER A 1 190 ? 52.531 32.844 23.094 1 18.12 190 SER A C 1
ATOM 1537 O O . SER A 1 190 ? 52.062 32.188 24 1 18.12 190 SER A O 1
ATOM 1539 N N . ASP A 1 191 ? 51.531 33.906 22.766 1 18.73 191 ASP A N 1
ATOM 1540 C CA . ASP A 1 191 ? 50.312 34.25 23.5 1 18.73 191 ASP A CA 1
ATOM 1541 C C . ASP A 1 191 ? 49.156 33.344 23.125 1 18.73 191 ASP A C 1
ATOM 1543 O O . ASP A 1 191 ? 48.031 33.562 23.531 1 18.73 191 ASP A O 1
ATOM 1547 N N . CYS A 1 192 ? 49.281 32.75 22.031 1 19.05 192 CYS A N 1
ATOM 1548 C CA . CYS A 1 192 ? 48 32.219 21.531 1 19.05 192 CYS A CA 1
ATOM 1549 C C . CYS A 1 192 ? 47.344 31.328 22.562 1 19.05 192 CYS A C 1
ATOM 1551 O O . CYS A 1 192 ? 46.469 30.516 22.219 1 19.05 192 CYS A O 1
ATOM 1553 N N . ASN A 1 193 ? 47.875 31.328 23.812 1 20.12 193 ASN A N 1
ATOM 1554 C CA . ASN A 1 193 ? 47.5 30.344 24.828 1 20.12 193 ASN A CA 1
ATOM 1555 C C . ASN A 1 193 ? 46.031 30.516 25.234 1 20.12 193 ASN A C 1
ATOM 1557 O O . ASN A 1 193 ? 45.5 29.719 26.031 1 20.12 193 ASN A O 1
ATOM 1561 N N . ALA A 1 194 ? 45.562 31.812 25.391 1 19.97 194 ALA A N 1
ATOM 1562 C CA . ALA A 1 194 ? 44.594 32.031 26.453 1 19.97 194 ALA A CA 1
ATOM 1563 C C . ALA A 1 194 ? 43.25 31.328 26.141 1 19.97 194 ALA A C 1
ATOM 1565 O O . ALA A 1 194 ? 42.625 30.766 27.031 1 19.97 194 ALA A O 1
ATOM 1566 N N . VAL A 1 195 ? 42.531 31.828 25.125 1 20.53 195 VAL A N 1
ATOM 1567 C CA . VAL A 1 195 ? 41.094 31.906 25.203 1 20.53 195 VAL A CA 1
ATOM 1568 C C . VAL A 1 195 ? 40.5 30.5 25.156 1 20.53 195 VAL A C 1
ATOM 1570 O O . VAL A 1 195 ? 40 30.062 24.125 1 20.53 195 VAL A O 1
ATOM 1573 N N . VAL A 1 196 ? 41.188 29.516 25.438 1 22.3 196 VAL A N 1
ATOM 1574 C CA . VAL A 1 196 ? 40.719 28.141 25.328 1 22.3 196 VAL A CA 1
ATOM 1575 C C . VAL A 1 196 ? 39.625 27.891 26.359 1 22.3 196 VAL A C 1
ATOM 1577 O O . VAL A 1 196 ? 39.469 26.766 26.859 1 22.3 196 VAL A O 1
ATOM 1580 N N . SER A 1 197 ? 39.188 28.953 27.141 1 19.78 197 SER A N 1
ATOM 1581 C CA . SER A 1 197 ? 38.562 28.688 28.438 1 19.78 197 SER A CA 1
ATOM 1582 C C . SER A 1 197 ? 37.406 27.672 28.312 1 19.78 197 SER A C 1
ATOM 1584 O O . SER A 1 197 ? 37.031 27.312 27.203 1 19.78 197 SER A O 1
ATOM 1586 N N . SER A 1 198 ? 36.25 27.906 29.266 1 20.75 198 SER A N 1
ATOM 1587 C CA . SER A 1 198 ? 35.281 27.141 30.062 1 20.75 198 SER A CA 1
ATOM 1588 C C . SER A 1 198 ? 34.156 26.625 29.188 1 20.75 198 SER A C 1
ATOM 1590 O O . SER A 1 198 ? 33.031 27.172 29.219 1 20.75 198 SER A O 1
ATOM 1592 N N . SER A 1 199 ? 34.188 26.5 28.016 1 21.22 199 SER A N 1
ATOM 1593 C CA . SER A 1 199 ? 32.969 26.234 27.281 1 21.22 199 SER A CA 1
ATOM 1594 C C . SER A 1 199 ? 32.281 24.984 27.797 1 21.22 199 SER A C 1
ATOM 1596 O O . SER A 1 199 ? 32.875 23.906 27.828 1 21.22 199 SER A O 1
ATOM 1598 N N . SER A 1 200 ? 31.328 25.172 28.844 1 20.83 200 SER A N 1
ATOM 1599 C CA . SER A 1 200 ? 30.5 24.203 29.562 1 20.83 200 SER A CA 1
ATOM 1600 C C . SER A 1 200 ? 30 23.094 28.641 1 20.83 200 SER A C 1
ATOM 1602 O O . SER A 1 200 ? 29.188 23.359 27.75 1 20.83 200 SER A O 1
ATOM 1604 N N . LEU A 1 201 ? 30.828 22.203 28.312 1 22.25 201 LEU A N 1
ATOM 1605 C CA . LEU A 1 201 ? 30.562 20.922 27.656 1 22.25 201 LEU A CA 1
ATOM 1606 C C . LEU A 1 201 ? 29.359 20.234 28.281 1 22.25 201 LEU A C 1
ATOM 1608 O O . LEU A 1 201 ? 29.359 19.922 29.469 1 22.25 201 LEU A O 1
ATOM 1612 N N . SER A 1 202 ? 28.188 20.766 27.938 1 23.48 202 SER A N 1
ATOM 1613 C CA . SER A 1 202 ? 27 20.078 28.406 1 23.48 202 SER A CA 1
ATOM 1614 C C . SER A 1 202 ? 27.219 18.562 28.453 1 23.48 202 SER A C 1
ATOM 1616 O O . SER A 1 202 ? 27.578 17.953 27.453 1 23.48 202 SER A O 1
ATOM 1618 N N . SER A 1 203 ? 27.875 18.125 29.594 1 23.19 203 SER A N 1
ATOM 1619 C CA . SER A 1 203 ? 28.172 16.766 29.984 1 23.19 203 SER A CA 1
ATOM 1620 C C . SER A 1 203 ? 27.062 15.805 29.562 1 23.19 203 SER A C 1
ATOM 1622 O O . SER A 1 203 ? 25.891 16.062 29.828 1 23.19 203 SER A O 1
ATOM 1624 N N . PHE A 1 204 ? 27.344 15.25 28.531 1 24.3 204 PHE A N 1
ATOM 1625 C CA . PHE A 1 204 ? 26.641 14.031 28.172 1 24.3 204 PHE A CA 1
ATOM 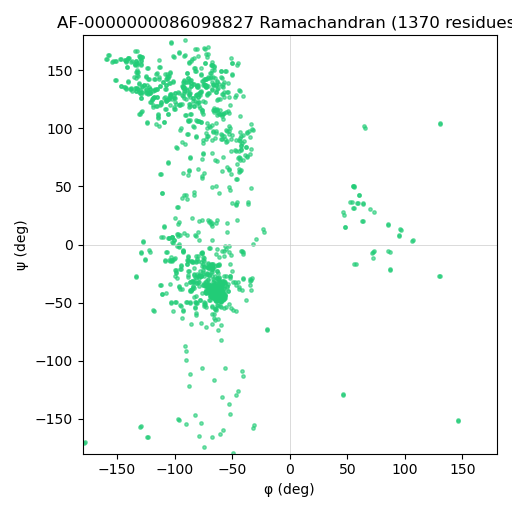1626 C C . PHE A 1 204 ? 26.469 13.117 29.375 1 24.3 204 PHE A C 1
ATOM 1628 O O . PHE A 1 204 ? 27.453 12.57 29.891 1 24.3 204 PHE A O 1
ATOM 1635 N N . ASN A 1 205 ? 25.656 13.633 30.422 1 23.41 205 ASN A N 1
ATOM 1636 C CA . ASN A 1 205 ? 25.438 12.703 31.531 1 23.41 205 ASN A CA 1
ATOM 1637 C C . ASN A 1 205 ? 25.125 11.297 31.016 1 23.41 205 ASN A C 1
ATOM 1639 O O . ASN A 1 205 ? 24.062 11.062 30.453 1 23.41 205 ASN A O 1
ATOM 1643 N N . GLN A 1 206 ? 26.125 10.578 30.844 1 24.5 206 GLN A N 1
ATOM 1644 C CA . GLN A 1 206 ? 26.078 9.156 30.531 1 24.5 206 GLN A CA 1
ATOM 1645 C C . GLN A 1 206 ? 25 8.438 31.328 1 24.5 206 GLN A C 1
ATOM 1647 O O . GLN A 1 206 ? 24.578 7.34 30.969 1 24.5 206 GLN A O 1
ATOM 1652 N N . LYS A 1 207 ? 24.703 8.992 32.562 1 25.11 207 LYS A N 1
ATOM 1653 C CA . LYS A 1 207 ? 23.734 8.367 33.438 1 25.11 207 LYS A CA 1
ATOM 1654 C C . LYS A 1 207 ? 22.328 8.414 32.875 1 25.11 207 LYS A C 1
ATOM 1656 O O . LYS A 1 207 ? 21.5 7.539 33.156 1 25.11 207 LYS A O 1
ATOM 1661 N N . SER A 1 208 ? 22.141 9.492 32.156 1 25.62 208 SER A N 1
ATOM 1662 C CA . SER A 1 208 ? 20.781 9.555 31.609 1 25.62 208 SER A CA 1
ATOM 1663 C C . SER A 1 208 ? 20.609 8.586 30.453 1 25.62 208 SER A C 1
ATOM 1665 O O . SER A 1 208 ? 19.484 8.328 30.016 1 25.62 208 SER A O 1
ATOM 1667 N N . PHE A 1 209 ? 21.688 8.297 29.797 1 26.08 209 PHE A N 1
ATOM 1668 C CA . PHE A 1 209 ? 21.594 7.266 28.766 1 26.08 209 PHE A CA 1
ATOM 1669 C C . PHE A 1 209 ? 21.469 5.883 29.391 1 26.08 209 PHE A C 1
ATOM 1671 O O . PHE A 1 209 ? 21 4.945 28.75 1 26.08 209 PHE A O 1
ATOM 1678 N N . LEU A 1 210 ? 22.141 5.648 30.609 1 25.89 210 LEU A N 1
ATOM 1679 C CA . LEU A 1 210 ? 22.047 4.391 31.344 1 25.89 210 LEU A CA 1
ATOM 1680 C C . LEU A 1 210 ? 20.594 4.055 31.672 1 25.89 210 LEU A C 1
ATOM 1682 O O . LEU A 1 210 ? 20.25 2.887 31.859 1 25.89 210 LEU A O 1
ATOM 1686 N N . HIS A 1 211 ? 19.75 5.074 31.875 1 25.88 211 HIS A N 1
ATOM 1687 C CA . HIS A 1 211 ? 18.359 4.762 32.125 1 25.88 211 HIS A CA 1
ATOM 1688 C C . HIS A 1 211 ? 17.703 4.133 30.891 1 25.88 211 HIS A C 1
ATOM 1690 O O . HIS A 1 211 ? 16.766 3.348 31 1 25.88 211 HIS A O 1
ATOM 1696 N N . LEU A 1 212 ? 18.031 4.559 29.719 1 28.7 212 LEU A N 1
ATOM 1697 C CA . LEU A 1 212 ? 17.547 3.863 28.531 1 28.7 212 LEU A CA 1
ATOM 1698 C C . LEU A 1 212 ? 18.234 2.516 28.359 1 28.7 212 LEU A C 1
ATOM 1700 O O . LEU A 1 212 ? 17.703 1.611 27.719 1 28.7 212 LEU A O 1
ATOM 1704 N N . LEU A 1 213 ? 19.562 2.354 28.719 1 27 213 LEU A N 1
ATOM 1705 C CA . LEU A 1 213 ? 20.312 1.108 28.766 1 27 213 LEU A CA 1
ATOM 1706 C C . LEU A 1 213 ? 20.094 0.38 30.078 1 27 213 LEU A C 1
ATOM 1708 O O . LEU A 1 213 ? 20.703 -0.667 30.328 1 27 213 LEU A O 1
ATOM 1712 N N . GLU A 1 214 ? 19.875 1.06 31.203 1 25.34 214 GLU A N 1
ATOM 1713 C CA . GLU A 1 214 ? 19.578 0.203 32.344 1 25.34 214 GLU A CA 1
ATOM 1714 C C . GLU A 1 214 ? 18.547 -0.858 32 1 25.34 214 GLU A C 1
ATOM 1716 O O . GLU A 1 214 ? 17.594 -0.588 31.266 1 25.34 214 GLU A O 1
ATOM 1721 N N . SER A 1 215 ? 18.891 -2.119 32.312 1 25.94 215 SER A N 1
ATOM 1722 C CA . SER A 1 215 ? 18.078 -3.328 32.156 1 25.94 215 SER A CA 1
ATOM 1723 C C . SER A 1 215 ? 16.609 -3.045 32.406 1 25.94 215 SER A C 1
ATOM 1725 O O . SER A 1 215 ? 15.742 -3.795 31.953 1 25.94 215 SER A O 1
ATOM 1727 N N . LYS A 1 216 ? 16.328 -2.004 33.312 1 25.56 216 LYS A N 1
ATOM 1728 C CA . LYS A 1 216 ? 14.961 -1.734 33.719 1 25.56 216 LYS A CA 1
ATOM 1729 C C . LYS A 1 216 ? 14.219 -0.9 32.688 1 25.56 216 LYS A C 1
ATOM 1731 O O . LYS A 1 216 ? 13.023 -1.097 32.469 1 25.56 216 LYS A O 1
ATOM 1736 N N . MET A 1 217 ? 14.797 0.241 32.219 1 26.2 217 MET A N 1
ATOM 1737 C CA . MET A 1 217 ? 13.984 1.096 31.359 1 26.2 217 MET A CA 1
ATOM 1738 C C . MET A 1 217 ? 13.984 0.579 29.938 1 26.2 217 MET A C 1
ATOM 1740 O O . MET A 1 217 ? 13.07 0.87 29.156 1 26.2 217 MET A O 1
ATOM 1744 N N . PHE A 1 218 ? 15.102 0.254 29.266 1 28.75 218 PHE A N 1
ATOM 1745 C CA . PHE A 1 218 ? 14.992 -0.557 28.062 1 28.75 218 PHE A CA 1
ATOM 1746 C C . PHE A 1 218 ? 14.039 -1.729 28.281 1 28.75 218 PHE A C 1
ATOM 1748 O O . PHE A 1 218 ? 13.555 -2.324 27.328 1 28.75 218 PHE A O 1
ATOM 1755 N N . HIS A 1 219 ? 14 -2.213 29.453 1 26.59 219 HIS A N 1
ATOM 1756 C CA . HIS A 1 219 ? 12.859 -3.012 29.891 1 26.59 219 HIS A CA 1
ATOM 1757 C C . HIS A 1 219 ? 11.547 -2.252 29.688 1 26.59 219 HIS A C 1
ATOM 1759 O O . HIS A 1 219 ? 10.477 -2.859 29.594 1 26.59 219 HIS A O 1
ATOM 1765 N N . THR A 1 220 ? 11.578 -0.887 29.891 1 25.95 220 THR A N 1
ATOM 1766 C CA . THR A 1 220 ? 10.328 -0.137 29.781 1 25.95 220 THR A CA 1
ATOM 1767 C C . THR A 1 220 ? 10.016 0.166 28.312 1 25.95 220 THR A C 1
ATOM 1769 O O . THR A 1 220 ? 8.844 0.194 27.922 1 25.95 220 THR A O 1
ATOM 1772 N N . SER A 1 221 ? 10.945 0.792 27.562 1 27.38 221 SER A N 1
ATOM 1773 C CA . SER A 1 221 ? 10.516 1.169 26.219 1 27.38 221 SER A CA 1
ATOM 1774 C C . SER A 1 221 ? 10.391 -0.052 25.312 1 27.38 221 SER A C 1
ATOM 1776 O O . SER A 1 221 ? 10.156 0.081 24.109 1 27.38 221 SER A O 1
ATOM 1778 N N . ARG A 1 222 ? 11.164 -1.114 25.469 1 29.09 222 ARG A N 1
ATOM 1779 C CA . ARG A 1 222 ? 10.82 -2.408 24.891 1 29.09 222 ARG A CA 1
ATOM 1780 C C . ARG A 1 222 ? 9.312 -2.6 24.828 1 29.09 222 ARG A C 1
ATOM 1782 O O . ARG A 1 222 ? 8.555 -1.784 25.359 1 29.09 222 ARG A O 1
ATOM 1789 N N . GLY A 1 223 ? 8.938 -3.826 24.766 1 29.83 223 GLY A N 1
ATOM 1790 C CA . GLY A 1 223 ? 7.727 -4.445 25.281 1 29.83 223 GLY A CA 1
ATOM 1791 C C . GLY A 1 223 ? 7.344 -3.945 26.656 1 29.83 223 GLY A C 1
ATOM 1792 O O . GLY A 1 223 ? 6.566 -4.59 27.375 1 29.83 223 GLY A O 1
ATOM 1793 N N . TYR A 1 224 ? 8.18 -3.133 27.25 1 29.34 224 TYR A N 1
ATOM 1794 C CA . TYR A 1 224 ? 7.906 -2.648 28.609 1 29.34 224 TYR A CA 1
ATOM 1795 C C . TYR A 1 224 ? 6.609 -1.85 28.641 1 29.34 224 TYR A C 1
ATOM 1797 O O . TYR A 1 224 ? 6.172 -1.425 29.719 1 29.34 224 TYR A O 1
ATOM 1805 N N . ILE A 1 225 ? 6.363 -1.144 27.625 1 32.84 225 ILE A N 1
ATOM 1806 C CA . ILE A 1 225 ? 5.016 -0.709 27.969 1 32.84 225 ILE A CA 1
ATOM 1807 C C . ILE A 1 225 ? 4.289 -1.825 28.719 1 32.84 225 ILE A C 1
ATOM 1809 O O . ILE A 1 225 ? 3.549 -1.564 29.672 1 32.84 225 ILE A O 1
ATOM 1813 N N . TYR A 1 226 ? 4.664 -3.082 28.234 1 31.31 226 TYR A N 1
ATOM 1814 C CA . TYR A 1 226 ? 3.773 -4.145 28.688 1 31.31 226 TYR A CA 1
ATOM 1815 C C . TYR A 1 226 ? 4.18 -4.633 30.078 1 31.31 226 TYR A C 1
ATOM 1817 O O . TYR A 1 226 ? 3.324 -5 30.875 1 31.31 226 TYR A O 1
ATOM 1825 N N . GLU A 1 227 ? 5.469 -4.68 30.344 1 31.23 227 GLU A N 1
ATOM 1826 C CA . GLU A 1 227 ? 5.578 -5.395 31.609 1 31.23 227 GLU A CA 1
ATOM 1827 C C . GLU A 1 227 ? 4.977 -4.578 32.75 1 31.23 227 GLU A C 1
ATOM 1829 O O . GLU A 1 227 ? 4.207 -5.109 33.562 1 31.23 227 GLU A O 1
ATOM 1834 N N . GLU A 1 228 ? 5.523 -3.359 33 1 31.2 228 GLU A N 1
ATOM 1835 C CA . GLU A 1 228 ? 4.922 -2.607 34.094 1 31.2 228 GLU A CA 1
ATOM 1836 C C . GLU A 1 228 ? 3.514 -2.143 33.75 1 31.2 228 GLU A C 1
ATOM 1838 O O . GLU A 1 228 ? 2.623 -2.139 34.594 1 31.2 228 GLU A O 1
ATOM 1843 N N . TYR A 1 229 ? 3.355 -1.556 32.562 1 32.16 229 TYR A N 1
ATOM 1844 C CA . TYR A 1 229 ? 1.969 -1.341 32.188 1 32.16 229 TYR A CA 1
ATOM 1845 C C . TYR A 1 229 ? 1.212 -2.662 32.094 1 32.16 229 TYR A C 1
ATOM 1847 O O . TYR A 1 229 ? 0.043 -2.738 32.5 1 32.16 229 TYR A O 1
ATOM 1855 N N . GLU A 1 230 ? 1.777 -3.691 31.594 1 34.59 230 GLU A N 1
ATOM 1856 C CA . GLU A 1 230 ? 1.204 -5.012 31.828 1 34.59 230 GLU A CA 1
ATOM 1857 C C . GLU A 1 230 ? 1.078 -5.305 33.312 1 34.59 230 GLU A C 1
ATOM 1859 O O . GLU A 1 230 ? 0.056 -5.824 33.781 1 34.59 230 GLU A O 1
ATOM 1864 N N . MET A 1 231 ? 2.191 -5.172 34 1 33.47 231 MET A N 1
ATOM 1865 C CA . MET A 1 231 ? 2.07 -5.469 35.406 1 33.47 231 MET A CA 1
ATOM 1866 C C . MET A 1 231 ? 1.039 -4.562 36.094 1 33.47 231 MET A C 1
ATOM 1868 O O . MET A 1 231 ? 0.25 -5.012 36.906 1 33.47 231 MET A O 1
ATOM 1872 N N . LYS A 1 232 ? 1.293 -3.322 35.875 1 33.53 232 LYS A N 1
ATOM 1873 C CA . LYS A 1 232 ? 0.363 -2.479 36.594 1 33.53 232 LYS A CA 1
ATOM 1874 C C . LYS A 1 232 ? -1.021 -2.486 35.969 1 33.53 232 LYS A C 1
ATOM 1876 O O . LYS A 1 232 ? -2.035 -2.455 36.656 1 33.53 232 LYS A O 1
ATOM 1881 N N . ASN A 1 233 ? -1.054 -2.189 34.531 1 36.25 233 ASN A N 1
ATOM 1882 C CA . ASN A 1 233 ? -2.412 -2.084 34.031 1 36.25 233 ASN A CA 1
ATOM 1883 C C . ASN A 1 233 ? -2.863 -3.381 33.375 1 36.25 233 ASN A C 1
ATOM 1885 O O . ASN A 1 233 ? -3.875 -3.406 32.656 1 36.25 233 ASN A O 1
ATOM 1889 N N . ASN A 1 234 ? -2.436 -4.594 33.781 1 33.28 234 ASN A N 1
ATOM 1890 C CA . ASN A 1 234 ? -2.92 -5.918 33.406 1 33.28 234 ASN A CA 1
ATOM 1891 C C . ASN A 1 234 ? -3.066 -6.051 31.906 1 33.28 234 ASN A C 1
ATOM 1893 O O . ASN A 1 234 ? -4.031 -6.645 31.422 1 33.28 234 ASN A O 1
ATOM 1897 N N . TYR A 1 235 ? -2.439 -5.098 31.25 1 35.31 235 TYR A N 1
ATOM 1898 C CA . TYR A 1 235 ? -2.596 -5.344 29.812 1 35.31 235 TYR A CA 1
ATOM 1899 C C . TYR A 1 235 ? -1.695 -6.488 29.359 1 35.31 235 TYR A C 1
ATOM 1901 O O . TYR A 1 235 ? -0.469 -6.395 29.453 1 35.31 235 TYR A O 1
ATOM 1909 N N . PRO A 1 236 ? -2.072 -7.754 29.359 1 34.41 236 PRO A N 1
ATOM 1910 C CA . PRO A 1 236 ? -1.177 -8.859 29.016 1 34.41 236 PRO A CA 1
ATOM 1911 C C . PRO A 1 236 ? -0.262 -8.547 27.844 1 34.41 236 PRO A C 1
ATOM 1913 O O . PRO A 1 236 ? 0.954 -8.43 28.016 1 34.41 236 PRO A O 1
ATOM 1916 N N . CYS A 1 237 ? -0.462 -9.281 26.625 1 33.56 237 CYS A N 1
ATOM 1917 C CA . CYS A 1 237 ? 0.368 -9.711 25.516 1 33.56 237 CYS A CA 1
ATOM 1918 C C . CYS A 1 237 ? 0.349 -8.68 24.391 1 33.56 237 CYS A C 1
ATOM 1920 O O . CYS A 1 237 ? -0.446 -8.789 23.453 1 33.56 237 CYS A O 1
ATOM 1922 N N . ILE A 1 238 ? 0.446 -7.355 24.875 1 37.75 238 ILE A N 1
ATOM 1923 C CA . ILE A 1 238 ? 0.423 -6.465 23.719 1 37.75 238 ILE A CA 1
ATOM 1924 C C . ILE A 1 238 ? 1.789 -6.473 23.031 1 37.75 238 ILE A C 1
ATOM 1926 O O . ILE A 1 238 ? 2.82 -6.344 23.703 1 37.75 238 ILE A O 1
ATOM 1930 N N . TYR A 1 239 ? 1.902 -7.117 21.906 1 38.25 239 TYR A N 1
ATOM 1931 C CA . TYR A 1 239 ? 3.084 -7.039 21.062 1 38.25 239 TYR A CA 1
ATOM 1932 C C . TYR A 1 239 ? 3.209 -5.66 20.422 1 38.25 239 TYR A C 1
ATOM 1934 O O . TYR A 1 239 ? 2.219 -5.094 19.953 1 38.25 239 TYR A O 1
ATOM 1942 N N . LEU A 1 240 ? 4.141 -4.805 21.031 1 44.25 240 LEU A N 1
ATOM 1943 C CA . LEU A 1 240 ? 4.277 -3.502 20.391 1 44.25 240 LEU A CA 1
ATOM 1944 C C . LEU A 1 240 ? 5.332 -3.543 19.297 1 44.25 240 LEU A C 1
ATOM 1946 O O . LEU A 1 240 ? 6.289 -4.316 19.375 1 44.25 240 LEU A O 1
ATOM 1950 N N . LYS A 1 241 ? 5.078 -3.027 18.141 1 49.06 241 LYS A N 1
ATOM 1951 C CA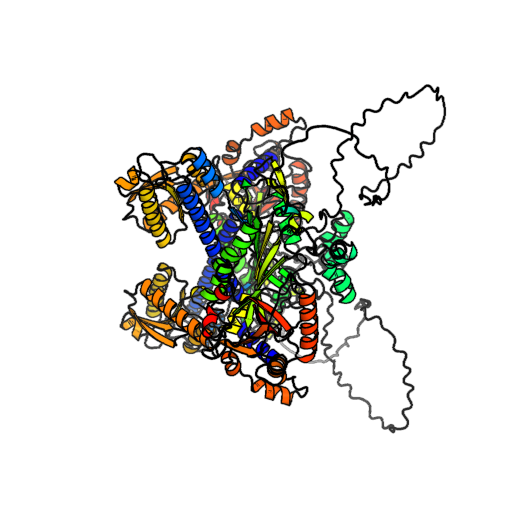 . LYS A 1 241 ? 6.043 -2.809 17.078 1 49.06 241 LYS A CA 1
ATOM 1952 C C . LYS A 1 241 ? 7.23 -1.988 17.562 1 49.06 241 LYS A C 1
ATOM 1954 O O . LYS A 1 241 ? 7.055 -0.976 18.25 1 49.06 241 LYS A O 1
ATOM 1959 N N . PRO A 1 242 ? 8.375 -2.553 17.219 1 50 242 PRO A N 1
ATOM 1960 C CA . PRO A 1 242 ? 9.547 -1.8 17.656 1 50 242 PRO A CA 1
ATOM 1961 C C . PRO A 1 242 ? 9.656 -0.427 17 1 50 242 PRO A C 1
ATOM 1963 O O . PRO A 1 242 ? 9.195 -0.242 15.875 1 50 242 PRO A O 1
ATOM 1966 N N . ASN A 1 243 ? 9.992 0.611 17.703 1 56.84 243 ASN A N 1
ATOM 1967 C CA . ASN A 1 243 ? 10.375 1.896 17.125 1 56.84 243 ASN A CA 1
ATOM 1968 C C . ASN A 1 243 ? 11.438 1.733 16.047 1 56.84 243 ASN A C 1
ATOM 1970 O O . ASN A 1 243 ? 12.086 0.689 15.961 1 56.84 243 ASN A O 1
ATOM 1974 N N . SER A 1 244 ? 11.57 2.633 15.141 1 62.75 244 SER A N 1
ATOM 1975 C CA . SER A 1 244 ? 12.492 2.6 14.016 1 62.75 244 SER A CA 1
ATOM 1976 C C . SER A 1 244 ? 13.914 2.314 14.469 1 62.75 244 SER A C 1
ATOM 1978 O O . SER A 1 244 ? 14.688 1.685 13.742 1 62.75 244 SER A O 1
ATOM 1980 N N . GLU A 1 245 ? 14.305 2.631 15.641 1 63.75 245 GLU A N 1
ATOM 1981 C CA . GLU A 1 245 ? 15.648 2.408 16.172 1 63.75 245 GLU A CA 1
ATOM 1982 C C . GLU A 1 245 ? 15.977 0.919 16.234 1 63.75 245 GLU A C 1
ATOM 1984 O O . GLU A 1 245 ? 17.125 0.527 16.062 1 63.75 245 GLU A O 1
ATOM 1989 N N . TRP A 1 246 ? 14.844 0.292 16.266 1 59.91 246 TRP A N 1
ATOM 1990 C CA . TRP A 1 246 ? 15.078 -1.132 16.484 1 59.91 246 TRP A CA 1
ATOM 1991 C C . TRP A 1 246 ? 15.109 -1.883 15.148 1 59.91 246 TRP A C 1
ATOM 1993 O O . TRP A 1 246 ? 15.656 -2.984 15.07 1 59.91 246 TRP A O 1
ATOM 2003 N N . SER A 1 247 ? 14.57 -1.298 14.305 1 67.31 247 SER A N 1
ATOM 2004 C CA . SER A 1 247 ? 14.5 -2.006 13.031 1 67.31 247 SER A CA 1
ATOM 2005 C C . SER A 1 247 ? 15.352 -1.325 11.969 1 67.31 247 SER A C 1
ATOM 2007 O O . SER A 1 247 ? 16.094 -1.989 11.25 1 67.31 247 SER A O 1
ATOM 2009 N N . VAL A 1 248 ? 15.43 -0.032 11.992 1 77.81 248 VAL A N 1
ATOM 2010 C CA . VAL A 1 248 ? 16.094 0.717 10.93 1 77.81 248 VAL A CA 1
ATOM 2011 C C . VAL A 1 248 ? 17.578 0.817 11.211 1 77.81 248 VAL A C 1
ATOM 2013 O O . VAL A 1 248 ? 18.406 0.665 10.312 1 77.81 248 VAL A O 1
ATOM 2016 N N . PHE A 1 249 ? 17.953 1.002 12.461 1 81.31 249 PHE A N 1
ATOM 2017 C CA . PHE A 1 249 ? 19.344 1.299 12.766 1 81.31 249 PHE A CA 1
ATOM 2018 C C . PHE A 1 249 ? 20.219 0.059 12.594 1 81.31 249 PHE A C 1
ATOM 2020 O O . PHE A 1 249 ? 21.297 0.133 12.008 1 81.31 249 PHE A O 1
ATOM 2027 N N . PRO A 1 250 ? 19.688 -1.072 13 1 75.56 250 PRO A N 1
ATOM 2028 C CA . PRO A 1 250 ? 20.469 -2.266 12.672 1 75.56 250 PRO A CA 1
ATOM 2029 C C . PRO A 1 250 ? 20.609 -2.484 11.172 1 75.56 250 PRO A C 1
ATOM 2031 O O . PRO A 1 250 ? 21.656 -2.965 10.711 1 75.56 250 PRO A O 1
ATOM 2034 N N . TYR A 1 251 ? 19.594 -2.178 10.5 1 81.12 251 TYR A N 1
ATOM 2035 C CA . TYR A 1 251 ? 19.656 -2.281 9.047 1 81.12 251 TYR A CA 1
ATOM 2036 C C . TYR A 1 251 ? 20.734 -1.36 8.477 1 81.12 251 TYR A C 1
ATOM 2038 O O . TYR A 1 251 ? 21.562 -1.784 7.664 1 81.12 251 TYR A O 1
ATOM 2046 N N . LEU A 1 252 ? 20.844 -0.157 8.93 1 86.31 252 LEU A N 1
ATOM 2047 C CA . LEU A 1 252 ? 21.812 0.825 8.453 1 86.31 252 LEU A CA 1
ATOM 2048 C C . LEU A 1 252 ? 23.234 0.402 8.812 1 86.31 252 LEU A C 1
ATOM 2050 O O . LEU A 1 252 ? 24.172 0.612 8.023 1 86.31 252 LEU A O 1
ATOM 2054 N N . LYS A 1 253 ? 23.406 -0.187 10.008 1 85.75 253 LYS A N 1
ATOM 2055 C CA . LYS A 1 253 ? 24.719 -0.683 10.43 1 85.75 253 LYS A CA 1
ATOM 2056 C C . LYS A 1 253 ? 25.25 -1.727 9.453 1 85.75 253 LYS A C 1
ATOM 2058 O O . LYS A 1 253 ? 26.438 -1.729 9.125 1 85.75 253 LYS A O 1
ATOM 2063 N N . ASN A 1 254 ? 24.328 -2.473 8.961 1 79.5 254 ASN A N 1
ATOM 2064 C CA . ASN A 1 254 ? 24.734 -3.584 8.102 1 79.5 254 ASN A CA 1
ATOM 2065 C C . ASN A 1 254 ? 24.969 -3.131 6.668 1 79.5 254 ASN A C 1
ATOM 2067 O O . ASN A 1 254 ? 25.766 -3.73 5.941 1 79.5 254 ASN A O 1
ATOM 2071 N N . VAL A 1 255 ? 24.375 -2.088 6.238 1 82.62 255 VAL A N 1
ATOM 2072 C CA . VAL A 1 255 ? 24.406 -1.726 4.824 1 82.62 255 VAL A CA 1
ATOM 2073 C C . VAL A 1 255 ? 25.516 -0.701 4.578 1 82.62 255 VAL A C 1
ATOM 2075 O O . VAL A 1 255 ? 26.172 -0.733 3.537 1 82.62 255 VAL A O 1
ATOM 2078 N N . ILE A 1 256 ? 25.734 0.168 5.48 1 89.31 256 ILE A N 1
ATOM 2079 C CA . ILE A 1 256 ? 26.672 1.262 5.262 1 89.31 256 ILE A CA 1
ATOM 2080 C C . ILE A 1 256 ? 28.094 0.791 5.562 1 89.31 256 ILE A C 1
ATOM 2082 O O . ILE A 1 256 ? 28.375 0.312 6.664 1 89.31 256 ILE A O 1
ATOM 2086 N N . ARG A 1 257 ? 29.016 1 4.504 1 85.19 257 ARG A N 1
ATOM 2087 C CA . ARG A 1 257 ? 30.391 0.532 4.66 1 85.19 257 ARG A CA 1
ATOM 2088 C C . ARG A 1 257 ? 31.391 1.607 4.238 1 85.19 257 ARG A C 1
ATOM 2090 O O . ARG A 1 257 ? 32.531 1.642 4.73 1 85.19 257 ARG A O 1
ATOM 2097 N N . SER A 1 258 ? 30.906 2.395 3.383 1 86.12 258 SER A N 1
ATOM 2098 C CA . SER A 1 258 ? 31.875 3.303 2.762 1 86.12 258 SER A CA 1
ATOM 2099 C C . SER A 1 258 ? 31.281 4.695 2.58 1 86.12 258 SER A C 1
ATOM 2101 O O . SER A 1 258 ? 30.047 4.848 2.51 1 86.12 258 SER A O 1
ATOM 2103 N N . TYR A 1 259 ? 32.188 5.68 2.41 1 86.12 259 TYR A N 1
ATOM 2104 C CA . TYR A 1 259 ? 31.75 7.059 2.193 1 86.12 259 TYR A CA 1
ATOM 2105 C C . TYR A 1 259 ? 31.062 7.211 0.847 1 86.12 259 TYR A C 1
ATOM 2107 O O . TYR A 1 259 ? 30.266 8.141 0.651 1 86.12 259 TYR A O 1
ATOM 2115 N N . THR A 1 260 ? 31.25 6.285 -0.084 1 82.75 260 THR A N 1
ATOM 2116 C CA . THR A 1 260 ? 30.656 6.371 -1.417 1 82.75 260 THR A CA 1
ATOM 2117 C C . THR A 1 260 ? 29.156 6.184 -1.356 1 82.75 260 THR A C 1
ATOM 2119 O O . THR A 1 260 ? 28.438 6.566 -2.281 1 82.75 260 THR A O 1
ATOM 2122 N N . GLN A 1 261 ? 28.719 5.652 -0.299 1 87.19 261 GLN A N 1
ATOM 2123 C CA . GLN A 1 261 ? 27.297 5.379 -0.165 1 87.19 261 GLN A CA 1
ATOM 2124 C C . GLN A 1 261 ? 26.547 6.574 0.429 1 87.19 261 GLN A C 1
ATOM 2126 O O . GLN A 1 261 ? 25.328 6.641 0.379 1 87.19 261 GLN A O 1
ATOM 2131 N N . LEU A 1 262 ? 27.297 7.535 0.97 1 90.88 262 LEU A N 1
ATOM 2132 C CA . LEU A 1 262 ? 26.672 8.641 1.681 1 90.88 262 LEU A CA 1
ATOM 2133 C C . LEU A 1 262 ? 26.422 9.82 0.742 1 90.88 262 LEU A C 1
ATOM 2135 O O . LEU A 1 262 ? 27.25 10.117 -0.121 1 90.88 262 LEU A O 1
ATOM 2139 N N . PRO A 1 263 ? 25.344 10.445 0.858 1 93.19 263 PRO A N 1
ATOM 2140 C CA . PRO A 1 263 ? 24.297 10.18 1.847 1 93.19 263 PRO A CA 1
ATOM 2141 C C . PRO A 1 263 ? 23.484 8.93 1.516 1 93.19 263 PRO A C 1
ATOM 2143 O O . PRO A 1 263 ? 23.219 8.648 0.342 1 93.19 263 PRO A O 1
ATOM 2146 N N . TYR A 1 264 ? 23.188 8.117 2.539 1 93.19 264 TYR A N 1
ATOM 2147 C CA . TYR A 1 264 ? 22.328 6.957 2.42 1 93.19 264 TYR A CA 1
ATOM 2148 C C . TYR A 1 264 ? 20.938 7.262 2.969 1 93.19 264 TYR A C 1
ATOM 2150 O O . TYR A 1 264 ? 20.797 7.742 4.098 1 93.19 264 TYR A O 1
ATOM 2158 N N . LYS A 1 265 ? 19.984 7.039 2.16 1 94.5 265 LYS A N 1
ATOM 2159 C CA . LYS A 1 265 ? 18.609 7.438 2.506 1 94.5 265 LYS A CA 1
ATOM 2160 C C . LYS A 1 265 ? 17.641 6.273 2.342 1 94.5 265 LYS A C 1
ATOM 2162 O O . LYS A 1 265 ? 17.719 5.527 1.361 1 94.5 265 LYS A O 1
ATOM 2167 N N . ILE A 1 266 ? 16.781 6.145 3.357 1 91.44 266 ILE A N 1
ATOM 2168 C CA . ILE A 1 266 ? 15.781 5.082 3.287 1 91.44 266 ILE A CA 1
ATOM 2169 C C . ILE A 1 266 ? 14.406 5.637 3.664 1 91.44 266 ILE A C 1
ATOM 2171 O O . ILE A 1 266 ? 14.297 6.461 4.578 1 91.44 266 ILE A O 1
ATOM 2175 N N . ILE A 1 267 ? 13.453 5.27 2.879 1 91.19 267 ILE A N 1
ATOM 2176 C CA . ILE A 1 267 ? 12.055 5.512 3.219 1 91.19 267 ILE A CA 1
ATOM 2177 C C . ILE A 1 267 ? 11.383 4.199 3.619 1 91.19 267 ILE A C 1
ATOM 2179 O O . ILE A 1 267 ? 11.516 3.193 2.918 1 91.19 267 ILE A O 1
ATOM 2183 N N . THR A 1 268 ? 10.852 4.215 4.746 1 80.88 268 THR A N 1
ATOM 2184 C CA . THR A 1 268 ? 10.109 3.035 5.168 1 80.88 268 THR A CA 1
ATOM 2185 C C . THR A 1 268 ? 8.617 3.203 4.867 1 80.88 268 THR A C 1
ATOM 2187 O O . THR A 1 268 ? 8.008 4.203 5.258 1 80.88 268 THR A O 1
ATOM 2190 N N . ARG A 1 269 ? 8.258 2.59 3.736 1 64.19 269 ARG A N 1
ATOM 2191 C CA . ARG A 1 269 ? 6.875 2.662 3.289 1 64.19 269 ARG A CA 1
ATOM 2192 C C . ARG A 1 269 ? 5.941 1.991 4.293 1 64.19 269 ARG A C 1
ATOM 2194 O O . ARG A 1 269 ? 6.277 0.952 4.863 1 64.19 269 ARG A O 1
ATOM 2201 N N . ALA A 1 270 ? 5.199 2.873 4.867 1 48.09 270 ALA A N 1
ATOM 2202 C CA . ALA A 1 270 ? 4.215 2.523 5.891 1 48.09 270 ALA A CA 1
ATOM 2203 C C . ALA A 1 270 ? 3.479 1.236 5.527 1 48.09 270 ALA A C 1
ATOM 2205 O O . ALA A 1 270 ? 2.438 0.924 6.109 1 48.09 270 ALA A O 1
ATOM 2206 N N . VAL A 1 271 ? 3.592 0.645 4.5 1 41.75 271 VAL A N 1
ATOM 2207 C CA . VAL A 1 271 ? 2.521 -0.347 4.547 1 41.75 271 VAL A CA 1
ATOM 2208 C C . VAL A 1 271 ? 2.514 -1.034 5.91 1 41.75 271 VAL A C 1
ATOM 2210 O O . VAL A 1 271 ? 1.448 -1.279 6.484 1 41.75 271 VAL A O 1
ATOM 2213 N N . ASN A 1 272 ? 3.684 -1.636 6.254 1 38.06 272 ASN A N 1
ATOM 2214 C CA . ASN A 1 272 ? 3.707 -2.059 7.648 1 38.06 272 ASN A CA 1
ATOM 2215 C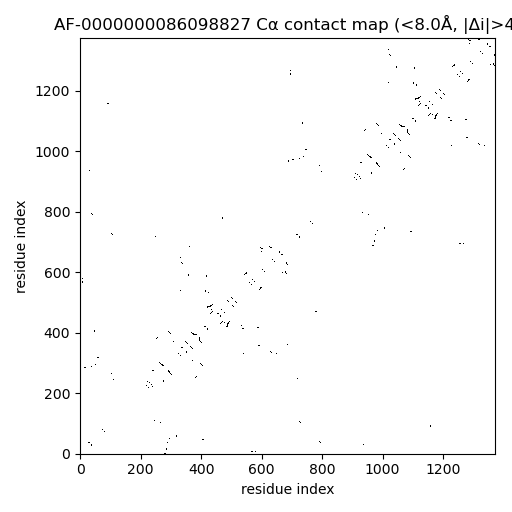 C . ASN A 1 272 ? 3.881 -0.871 8.594 1 38.06 272 ASN A C 1
ATOM 2217 O O . ASN A 1 272 ? 4.969 -0.298 8.68 1 38.06 272 ASN A O 1
ATOM 2221 N N . PHE A 1 273 ? 2.959 -0.049 8.516 1 39.62 273 PHE A N 1
ATOM 2222 C CA . PHE A 1 273 ? 2.908 1.158 9.328 1 39.62 273 PHE A CA 1
ATOM 2223 C C . PHE A 1 273 ? 3.559 0.921 10.688 1 39.62 273 PHE A C 1
ATOM 2225 O O . PHE A 1 273 ? 3.326 -0.111 11.32 1 39.62 273 PHE A O 1
ATOM 2232 N N . GLN A 1 274 ? 4.766 1.33 10.773 1 39.41 274 GLN A N 1
ATOM 2233 C CA . GLN A 1 274 ? 5.234 1.396 12.156 1 39.41 274 GLN A CA 1
ATOM 2234 C C . GLN A 1 274 ? 4.137 1.91 13.086 1 39.41 274 GLN A C 1
ATOM 2236 O O . GLN A 1 274 ? 3.684 3.049 12.945 1 39.41 274 GLN A O 1
ATOM 2241 N N . GLN A 1 275 ? 3.219 0.984 13.359 1 43 275 GLN A N 1
ATOM 2242 C CA . GLN A 1 275 ? 2.188 1.331 14.336 1 43 275 GLN A CA 1
ATOM 2243 C C . GLN A 1 275 ? 2.805 1.738 15.672 1 43 275 GLN A C 1
ATOM 2245 O O . GLN A 1 275 ? 3.711 1.069 16.172 1 43 275 GLN A O 1
ATOM 2250 N N . VAL A 1 276 ? 3.018 3.055 15.859 1 42.12 276 VAL A N 1
ATOM 2251 C CA . VAL A 1 276 ? 3.416 3.51 17.188 1 42.12 276 VAL A CA 1
ATOM 2252 C C . VAL A 1 276 ? 2.197 3.545 18.109 1 42.12 276 VAL A C 1
ATOM 2254 O O . VAL A 1 276 ? 1.139 4.051 17.734 1 42.12 276 VAL A O 1
ATOM 2257 N N . LEU A 1 277 ? 2.158 2.52 19.016 1 43.47 277 LEU A N 1
ATOM 2258 C CA . LEU A 1 277 ? 1.126 2.594 20.047 1 43.47 277 LEU A CA 1
ATOM 2259 C C . LEU A 1 277 ? 1.344 3.803 20.953 1 43.47 277 LEU A C 1
ATOM 2261 O O . LEU A 1 277 ? 2.422 3.967 21.531 1 43.47 277 LEU A O 1
ATOM 2265 N N . SER A 1 278 ? 0.684 4.957 20.703 1 40.34 278 SER A N 1
ATOM 2266 C CA . SER A 1 278 ? 0.784 6.117 21.578 1 40.34 278 SER A CA 1
ATOM 2267 C C . SER A 1 278 ? -0.303 6.102 22.641 1 40.34 278 SER A C 1
ATOM 2269 O O . SER A 1 278 ? -1.493 6.039 22.328 1 40.34 278 SER A O 1
ATOM 2271 N N . ASP A 1 279 ? -0.094 5.477 23.719 1 39.97 279 ASP A N 1
ATOM 2272 C CA . ASP A 1 279 ? -1.037 5.57 24.828 1 39.97 279 ASP A CA 1
ATOM 2273 C C . ASP A 1 279 ? -0.894 6.906 25.562 1 39.97 279 ASP A C 1
ATOM 2275 O O . ASP A 1 279 ? -0.28 6.973 26.625 1 39.97 279 ASP A O 1
ATOM 2279 N N . ASP A 1 280 ? -1.044 7.949 24.828 1 42.53 280 ASP A N 1
ATOM 2280 C CA . ASP A 1 280 ? -0.812 9.227 25.5 1 42.53 280 ASP A CA 1
ATOM 2281 C C . ASP A 1 280 ? -1.876 9.5 26.547 1 42.53 280 ASP A C 1
ATOM 2283 O O . ASP A 1 280 ? -1.869 10.562 27.188 1 42.53 280 ASP A O 1
ATOM 2287 N N . GLY A 1 281 ? -2.6 8.359 26.953 1 41.69 281 GLY A N 1
ATOM 2288 C CA . GLY A 1 281 ? -3.586 8.57 28 1 41.69 281 GLY A CA 1
ATOM 2289 C C . GLY A 1 281 ? -4.609 9.633 27.656 1 41.69 281 GLY A C 1
ATOM 2290 O O . GLY A 1 281 ? -5.461 9.969 28.469 1 41.69 281 GLY A O 1
ATOM 2291 N N . ILE A 1 282 ? -4.359 10.477 26.672 1 45.31 282 ILE A N 1
ATOM 2292 C CA . ILE A 1 282 ? -5.211 11.609 26.328 1 45.31 282 ILE A CA 1
ATOM 2293 C C . ILE A 1 282 ? -6.301 11.164 25.359 1 45.31 282 ILE A C 1
ATOM 2295 O O . ILE A 1 282 ? -6.043 10.375 24.438 1 45.31 282 ILE A O 1
ATOM 2299 N N . GLN A 1 283 ? -7.449 11.359 25.875 1 51.16 283 GLN A N 1
ATOM 2300 C CA . GLN A 1 283 ? -8.539 11.156 24.938 1 51.16 283 GLN A CA 1
ATOM 2301 C C . GLN A 1 283 ? -8.352 12.023 23.688 1 51.16 283 GLN A C 1
ATOM 2303 O O . GLN A 1 283 ? -8.531 13.242 23.75 1 51.16 283 GLN A O 1
ATOM 2308 N N . LEU A 1 284 ? -7.727 11.578 22.781 1 59.03 284 LEU A N 1
ATOM 2309 C CA . LEU A 1 284 ? -7.516 12.336 21.547 1 59.03 284 LEU A CA 1
ATOM 2310 C C . LEU A 1 284 ? -8.703 12.172 20.609 1 59.03 284 LEU A C 1
ATOM 2312 O O . LEU A 1 284 ? -9.398 11.156 20.641 1 59.03 284 LEU A O 1
ATOM 2316 N N . PRO A 1 285 ? -9.016 13.461 20.016 1 63.22 285 PRO A N 1
ATOM 2317 C CA . PRO A 1 285 ? -10.047 13.359 18.984 1 63.22 285 PRO A CA 1
ATOM 2318 C C . PRO A 1 285 ? -9.805 12.203 18.016 1 63.22 285 PRO A C 1
ATOM 2320 O O . PRO A 1 285 ? -8.695 11.672 17.938 1 63.22 285 PRO A O 1
ATOM 2323 N N . LEU A 1 286 ? -10.805 11.789 17.484 1 63.5 286 LEU A N 1
ATOM 2324 C CA . LEU A 1 286 ? -10.766 10.727 16.484 1 63.5 286 LEU A CA 1
ATOM 2325 C C . LEU A 1 286 ? -9.625 10.945 15.492 1 63.5 286 LEU A C 1
ATOM 2327 O O . LEU A 1 286 ? -9.352 12.086 15.094 1 63.5 286 LEU A O 1
ATOM 2331 N N . PHE A 1 287 ? -8.867 9.992 15.219 1 63.06 287 PHE A N 1
ATOM 2332 C CA . PHE A 1 287 ? -7.734 9.906 14.305 1 63.06 287 PHE A CA 1
ATOM 2333 C C . PHE A 1 287 ? -6.449 10.344 15 1 63.06 287 PHE A C 1
ATOM 2335 O O . PHE A 1 287 ? -5.352 10.016 14.539 1 63.06 287 PHE A O 1
ATOM 2342 N N . TYR A 1 288 ? -6.789 11.117 16.078 1 61.28 288 TYR A N 1
ATOM 2343 C CA . TYR A 1 288 ? -5.598 11.656 16.734 1 61.28 288 TYR A CA 1
ATOM 2344 C C . TYR A 1 288 ? -5.234 10.844 17.969 1 61.28 288 TYR A C 1
ATOM 2346 O O . TYR A 1 288 ? -4.09 10.875 18.422 1 61.28 288 TYR A O 1
ATOM 2354 N N . GLY A 1 289 ? -6.305 10.141 18.453 1 58.94 289 GLY A N 1
ATOM 2355 C CA . GLY A 1 289 ? -6.133 9.406 19.688 1 58.94 289 GLY A CA 1
ATOM 2356 C C . GLY A 1 289 ? -5.945 7.918 19.484 1 58.94 289 GLY A C 1
ATOM 2357 O O . GLY A 1 289 ? -5.961 7.145 20.453 1 58.94 289 GLY A O 1
ATOM 2358 N N . SER A 1 290 ? -5.828 7.562 18.203 1 60.97 290 SER A N 1
ATOM 2359 C CA . SER A 1 290 ? -5.68 6.125 18 1 60.97 290 SER A CA 1
ATOM 2360 C C . SER A 1 290 ? -4.348 5.621 18.547 1 60.97 290 SER A C 1
ATOM 2362 O O . SER A 1 290 ? -3.328 6.312 18.438 1 60.97 290 SER A O 1
ATOM 2364 N N . LYS A 1 291 ? -4.523 4.582 19.219 1 61.03 291 LYS A N 1
ATOM 2365 C CA . LYS A 1 291 ? -3.328 3.959 19.766 1 61.03 291 LYS A CA 1
ATOM 2366 C C . LYS A 1 291 ? -2.344 3.568 18.672 1 61.03 291 LYS A C 1
ATOM 2368 O O . LYS A 1 291 ? -1.13 3.584 18.875 1 61.03 291 LYS A O 1
ATOM 2373 N N . GLU A 1 292 ? -3.014 3.227 17.516 1 63.22 292 GLU A N 1
ATOM 2374 C CA . GLU A 1 292 ? -2.148 2.859 16.406 1 63.22 292 GLU A CA 1
ATOM 2375 C C . GLU A 1 292 ? -2.096 3.969 15.359 1 63.22 292 GLU A C 1
ATOM 2377 O O . GLU A 1 292 ? -3.133 4.402 14.852 1 63.22 292 GLU A O 1
ATOM 2382 N N . ASN A 1 293 ? -0.891 4.59 15.258 1 68.44 293 ASN A N 1
ATOM 2383 C CA . ASN A 1 293 ? -0.667 5.594 14.227 1 68.44 293 ASN A CA 1
ATOM 2384 C C . ASN A 1 293 ? 0.278 5.078 13.141 1 68.44 293 ASN A C 1
ATOM 2386 O O . ASN A 1 293 ? 1.332 4.516 13.445 1 68.44 293 ASN A O 1
ATOM 2390 N N . LEU A 1 294 ? -0.147 5.148 11.922 1 74.56 294 LEU A N 1
ATOM 2391 C CA . LEU A 1 294 ? 0.724 4.816 10.797 1 74.56 294 LEU A CA 1
ATOM 2392 C C . LEU A 1 294 ? 1.659 5.977 10.477 1 74.56 294 LEU A C 1
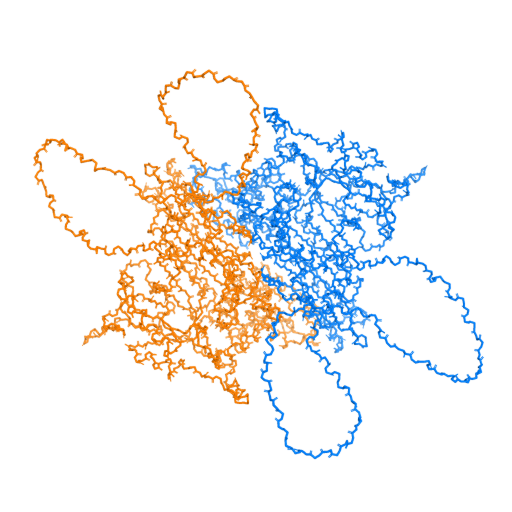ATOM 2394 O O . LEU A 1 294 ? 1.253 7.141 10.523 1 74.56 294 LEU A O 1
ATOM 2398 N N . GLN A 1 295 ? 2.938 5.617 10.211 1 80 295 GLN A N 1
ATOM 2399 C CA . GLN A 1 295 ? 3.904 6.684 9.977 1 80 295 GLN A CA 1
ATOM 2400 C C . GLN A 1 295 ? 4.672 6.449 8.68 1 80 295 GLN A C 1
ATOM 2402 O O . GLN A 1 295 ? 5.047 5.316 8.367 1 80 295 GLN A O 1
ATOM 2407 N N . TYR A 1 296 ? 4.762 7.445 7.867 1 87.69 296 TYR A N 1
ATOM 2408 C CA . TYR A 1 296 ? 5.746 7.574 6.801 1 87.69 296 TYR A CA 1
ATOM 2409 C C . TYR A 1 296 ? 7.062 8.125 7.336 1 87.69 296 TYR A C 1
ATOM 2411 O O . TYR A 1 296 ? 7.121 9.25 7.828 1 87.69 296 TYR A O 1
ATOM 2419 N N . GLU A 1 297 ? 8.203 7.312 7.191 1 89.12 297 GLU A N 1
ATOM 2420 C CA . GLU A 1 297 ? 9.461 7.746 7.785 1 89.12 297 GLU A CA 1
ATOM 2421 C C . GLU A 1 297 ? 10.586 7.754 6.754 1 89.12 297 GLU A C 1
ATOM 2423 O O . GLU A 1 297 ? 10.68 6.844 5.926 1 89.12 297 GLU A O 1
ATOM 2428 N N . ILE A 1 298 ? 11.328 8.75 6.801 1 93.56 298 ILE A N 1
ATOM 2429 C CA . ILE A 1 298 ? 12.57 8.812 6.027 1 93.56 298 ILE A CA 1
ATOM 2430 C C . ILE A 1 298 ? 13.758 8.938 6.973 1 93.56 298 ILE A C 1
ATOM 2432 O O . ILE A 1 298 ? 13.758 9.766 7.883 1 93.56 298 ILE A O 1
ATOM 2436 N N . HIS A 1 299 ? 14.734 8.062 6.824 1 93.19 299 HIS A N 1
ATOM 2437 C CA . HIS A 1 299 ? 15.984 8.07 7.566 1 93.19 299 HIS A CA 1
ATOM 2438 C C . HIS A 1 299 ? 17.172 8.328 6.637 1 93.19 299 HIS A C 1
ATOM 2440 O O . HIS A 1 299 ? 17.266 7.734 5.562 1 93.19 299 HIS A O 1
ATOM 2446 N N . THR A 1 300 ? 18 9.188 7.051 1 95.81 300 THR A N 1
ATOM 2447 C CA . THR A 1 300 ? 19.156 9.484 6.207 1 95.81 300 THR A CA 1
ATOM 2448 C C . THR A 1 300 ? 20.438 9.461 7.031 1 95.81 300 THR A C 1
ATOM 2450 O O . THR A 1 300 ? 20.422 9.758 8.227 1 95.81 300 THR A O 1
ATOM 2453 N N . CYS A 1 301 ? 21.531 9.086 6.441 1 96 301 CYS A N 1
ATOM 2454 C CA . CYS A 1 301 ? 22.875 9.047 6.996 1 96 301 CYS A CA 1
ATOM 2455 C C . CYS A 1 301 ? 23.828 9.898 6.168 1 96 301 CYS A C 1
ATOM 2457 O O . CYS A 1 301 ? 23.859 9.781 4.941 1 96 301 CYS A O 1
ATOM 2459 N N . HIS A 1 302 ? 24.562 10.719 6.816 1 96 302 HIS A N 1
ATOM 2460 C CA . HIS A 1 302 ? 25.422 11.68 6.137 1 96 302 HIS A CA 1
ATOM 2461 C C . HIS A 1 302 ? 26.844 11.641 6.695 1 96 302 HIS A C 1
ATOM 2463 O O . HIS A 1 302 ? 27.062 11.18 7.816 1 96 302 HIS A O 1
ATOM 2469 N N . ASP A 1 303 ? 27.812 12.195 5.93 1 93.62 303 ASP A N 1
ATOM 2470 C CA . ASP A 1 303 ? 29.219 12.211 6.332 1 93.62 303 ASP A CA 1
ATOM 2471 C C . ASP A 1 303 ? 29.547 13.469 7.145 1 93.62 303 ASP A C 1
ATOM 2473 O O . ASP A 1 303 ? 30.578 13.523 7.824 1 93.62 303 ASP A O 1
ATOM 2477 N N . SER A 1 304 ? 28.656 14.461 7.062 1 94.69 304 SER A N 1
ATOM 2478 C CA . SER A 1 304 ? 28.906 15.703 7.793 1 94.69 304 SER A CA 1
ATOM 2479 C C . SER A 1 304 ? 27.609 16.281 8.367 1 94.69 304 SER A C 1
ATOM 2481 O O . SER A 1 304 ? 26.531 15.992 7.867 1 94.69 304 SER A O 1
ATOM 2483 N N . GLU A 1 305 ? 27.844 17.062 9.375 1 95.25 305 GLU A N 1
ATOM 2484 C CA . GLU A 1 305 ? 26.703 17.734 10.016 1 95.25 305 GLU A CA 1
ATOM 2485 C C . GLU A 1 305 ? 26.016 18.703 9.062 1 95.25 305 GLU A C 1
ATOM 2487 O O . GLU A 1 305 ? 24.797 18.75 9 1 95.25 305 GLU A O 1
ATOM 2492 N N . ASN A 1 306 ? 26.781 19.422 8.367 1 94.62 306 ASN A N 1
ATOM 2493 C CA . ASN A 1 306 ? 26.234 20.406 7.43 1 94.62 306 ASN A CA 1
ATOM 2494 C C . ASN A 1 306 ? 25.359 19.734 6.367 1 94.62 306 ASN A C 1
ATOM 2496 O O . ASN A 1 306 ? 24.266 20.234 6.055 1 94.62 306 ASN A O 1
ATOM 2500 N N . CYS A 1 307 ? 25.828 18.641 5.828 1 93.25 307 CYS A N 1
ATOM 2501 C CA . CYS A 1 307 ? 25.047 17.922 4.828 1 93.25 307 CYS A CA 1
ATOM 2502 C C . CYS A 1 307 ? 23.75 17.406 5.418 1 93.25 307 CYS A C 1
ATOM 2504 O O . CYS A 1 307 ? 22.703 17.469 4.773 1 93.25 307 CYS A O 1
ATOM 2506 N N . ALA A 1 308 ? 23.828 16.922 6.621 1 96.31 308 ALA A N 1
ATOM 2507 C CA . ALA A 1 308 ? 22.641 16.391 7.293 1 96.31 308 ALA A CA 1
ATOM 2508 C C . ALA A 1 308 ? 21.609 17.5 7.527 1 96.31 308 ALA A C 1
ATOM 2510 O O . ALA A 1 308 ? 20.438 17.312 7.215 1 96.31 308 ALA A O 1
ATOM 2511 N N . LEU A 1 309 ? 22.062 18.609 8 1 94.56 309 LEU A N 1
ATOM 2512 C CA . LEU A 1 309 ? 21.172 19.703 8.352 1 94.56 309 LEU A CA 1
ATOM 2513 C C . LEU A 1 309 ? 20.562 20.328 7.094 1 94.56 309 LEU A C 1
ATOM 2515 O O . LEU A 1 309 ? 19.391 20.703 7.082 1 94.56 309 LEU A O 1
ATOM 2519 N N . ASN A 1 310 ? 21.312 20.422 6.082 1 92.75 310 ASN A N 1
ATOM 2520 C CA . ASN A 1 310 ? 20.797 20.938 4.82 1 92.75 310 ASN A CA 1
ATOM 2521 C C . ASN A 1 310 ? 19.75 20.016 4.211 1 92.75 310 ASN A C 1
ATOM 2523 O O . ASN A 1 310 ? 18.734 20.469 3.699 1 92.75 310 ASN A O 1
ATOM 2527 N N . TYR A 1 311 ? 20.047 18.734 4.227 1 94.44 311 TYR A N 1
ATOM 2528 C CA . TYR A 1 311 ? 19.109 17.781 3.656 1 94.44 311 TYR A CA 1
ATOM 2529 C C . TYR A 1 311 ? 17.781 17.781 4.41 1 94.44 311 TYR A C 1
ATOM 2531 O O . TYR A 1 311 ? 16.719 17.766 3.801 1 94.44 311 TYR A O 1
ATOM 2539 N N . ILE A 1 312 ? 17.875 17.797 5.699 1 94.5 312 ILE A N 1
ATOM 2540 C CA . ILE A 1 312 ? 16.672 17.734 6.52 1 94.5 312 ILE A CA 1
ATOM 2541 C C . ILE A 1 312 ? 15.836 19 6.305 1 94.5 312 ILE A C 1
ATOM 2543 O O . ILE A 1 312 ? 14.617 18.938 6.141 1 94.5 312 ILE A O 1
ATOM 2547 N N . SER A 1 313 ? 16.422 20.125 6.266 1 92.44 313 SER A N 1
ATOM 2548 C CA . SER A 1 313 ? 15.711 21.406 6.16 1 92.44 313 SER A CA 1
ATOM 2549 C C . SER A 1 313 ? 15.242 21.656 4.734 1 92.44 313 SER A C 1
ATOM 2551 O O . SER A 1 313 ? 14.055 21.891 4.504 1 92.44 313 SER A O 1
ATOM 2553 N N . ALA A 1 314 ? 16.094 21.484 3.773 1 92.5 314 ALA A N 1
ATOM 2554 C CA . ALA A 1 314 ? 15.789 21.875 2.396 1 92.5 314 ALA A CA 1
ATOM 2555 C C . ALA A 1 314 ? 14.984 20.781 1.692 1 92.5 314 ALA A C 1
ATOM 2557 O O . ALA A 1 314 ? 14.008 21.078 0.995 1 92.5 314 ALA A O 1
ATOM 2558 N N . ILE A 1 315 ? 15.398 19.562 1.857 1 94.94 315 ILE A N 1
ATOM 2559 C CA . ILE A 1 315 ? 14.812 18.5 1.056 1 94.94 315 ILE A CA 1
ATOM 2560 C C . ILE A 1 315 ? 13.633 17.875 1.805 1 94.94 315 ILE A C 1
ATOM 2562 O O . ILE A 1 315 ? 12.5 17.891 1.312 1 94.94 315 ILE A O 1
ATOM 2566 N N . ILE A 1 316 ? 13.875 17.391 3.016 1 96.5 316 ILE A N 1
ATOM 2567 C CA . ILE A 1 316 ? 12.82 16.688 3.734 1 96.5 316 ILE A CA 1
ATOM 2568 C C . ILE A 1 316 ? 11.703 17.656 4.105 1 96.5 316 ILE A C 1
ATOM 2570 O O . ILE A 1 316 ? 10.547 17.469 3.73 1 96.5 316 ILE A O 1
ATOM 2574 N N . TRP A 1 317 ? 12.062 18.734 4.75 1 96 317 TRP A N 1
ATOM 2575 C CA . TRP A 1 317 ? 11.055 19.578 5.359 1 96 317 TRP A CA 1
ATOM 2576 C C . TRP A 1 317 ? 10.422 20.516 4.328 1 96 317 TRP A C 1
ATOM 2578 O O . TRP A 1 317 ? 9.219 20.438 4.07 1 96 317 TRP A O 1
ATOM 2588 N N . LYS A 1 318 ? 11.195 21.344 3.688 1 94.19 318 LYS A N 1
ATOM 2589 C CA . LYS A 1 318 ? 10.664 22.406 2.826 1 94.19 318 LYS A CA 1
ATOM 2590 C C . LYS A 1 318 ? 10.133 21.828 1.519 1 94.19 318 LYS A C 1
ATOM 2592 O O . LYS A 1 318 ? 8.953 22 1.196 1 94.19 318 LYS A O 1
ATOM 2597 N N . SER A 1 319 ? 10.93 21.062 0.83 1 95.19 319 SER A N 1
ATOM 2598 C CA . SER A 1 319 ? 10.586 20.656 -0.53 1 95.19 319 SER A CA 1
ATOM 2599 C C . SER A 1 319 ? 9.547 19.547 -0.528 1 95.19 319 SER A C 1
ATOM 2601 O O . SER A 1 319 ? 8.797 19.391 -1.491 1 95.19 319 SER A O 1
ATOM 2603 N N . ASN A 1 320 ? 9.516 18.75 0.537 1 96.88 320 ASN A N 1
ATOM 2604 C CA . ASN A 1 320 ? 8.656 17.578 0.452 1 96.88 320 ASN A CA 1
ATOM 2605 C C . ASN A 1 320 ? 7.555 17.625 1.506 1 96.88 320 ASN A C 1
ATOM 2607 O O . ASN A 1 320 ? 6.367 17.656 1.17 1 96.88 320 ASN A O 1
ATOM 2611 N N . PHE A 1 321 ? 7.891 17.719 2.768 1 97.44 321 PHE A N 1
ATOM 2612 C CA . PHE A 1 321 ? 6.859 17.688 3.799 1 97.44 321 PHE A CA 1
ATOM 2613 C C . PHE A 1 321 ? 5.934 18.891 3.686 1 97.44 321 PHE A C 1
ATOM 2615 O O . PHE A 1 321 ? 4.723 18.734 3.535 1 97.44 321 PHE A O 1
ATOM 2622 N N . LEU A 1 322 ? 6.5 20.109 3.701 1 96.81 322 LEU A N 1
ATOM 2623 C CA . LEU A 1 322 ? 5.672 21.297 3.67 1 96.81 322 LEU A CA 1
ATOM 2624 C C . LEU A 1 322 ? 4.918 21.406 2.35 1 96.81 322 LEU A C 1
ATOM 2626 O O . LEU A 1 322 ? 3.754 21.828 2.324 1 96.81 322 LEU A O 1
ATOM 2630 N N . HIS A 1 323 ? 5.602 21.047 1.313 1 96.62 323 HIS A N 1
ATOM 2631 C CA . HIS A 1 323 ? 4.926 21.094 0.022 1 96.62 323 HIS A CA 1
ATOM 2632 C C . HIS A 1 323 ? 3.67 20.219 0.025 1 96.62 323 HIS A C 1
ATOM 2634 O O . HIS A 1 323 ? 2.602 20.672 -0.403 1 96.62 323 HIS A O 1
ATOM 2640 N N . VAL A 1 324 ? 3.773 19.047 0.512 1 97.25 324 VAL A N 1
ATOM 2641 C CA . VAL A 1 324 ? 2.643 18.125 0.486 1 97.25 324 VAL A CA 1
ATOM 2642 C C . VAL A 1 324 ? 1.595 18.562 1.506 1 97.25 324 VAL A C 1
ATOM 2644 O O . VAL A 1 324 ? 0.4 18.594 1.201 1 97.25 324 VAL A O 1
ATOM 2647 N N . LEU A 1 325 ? 1.978 18.969 2.672 1 97.56 325 LEU A N 1
ATOM 2648 C CA . LEU A 1 325 ? 1.04 19.297 3.742 1 97.56 325 LEU A CA 1
ATOM 2649 C C . LEU A 1 325 ? 0.311 20.609 3.445 1 97.56 325 LEU A C 1
ATOM 2651 O O . LEU A 1 325 ? -0.882 20.734 3.732 1 97.56 325 LEU A O 1
ATOM 2655 N N . LEU A 1 326 ? 0.999 21.578 2.822 1 96.56 326 LEU A N 1
ATOM 2656 C CA . LEU A 1 326 ? 0.391 22.875 2.561 1 96.56 326 LEU A CA 1
ATOM 2657 C C . LEU A 1 326 ? -0.194 22.938 1.152 1 96.56 326 LEU A C 1
ATOM 2659 O O . LEU A 1 326 ? -1.399 23.125 0.984 1 96.56 326 LEU A O 1
ATOM 2663 N N . ASN A 1 327 ? 0.592 22.609 0.161 1 94.81 327 ASN A N 1
ATOM 2664 C CA . ASN A 1 327 ? 0.186 22.828 -1.222 1 94.81 327 ASN A CA 1
ATOM 2665 C C . ASN A 1 327 ? -0.724 21.719 -1.73 1 94.81 327 ASN A C 1
ATOM 2667 O O . ASN A 1 327 ? -1.541 21.938 -2.627 1 94.81 327 ASN A O 1
ATOM 2671 N N . ILE A 1 328 ? -0.546 20.531 -1.167 1 96.12 328 ILE A N 1
ATOM 2672 C CA . ILE A 1 328 ? -1.362 19.422 -1.641 1 96.12 328 ILE A CA 1
ATOM 2673 C C . ILE A 1 328 ? -2.537 19.203 -0.69 1 96.12 328 ILE A C 1
ATOM 2675 O O . ILE A 1 328 ? -3.697 19.266 -1.102 1 96.12 328 ILE A O 1
ATOM 2679 N N . CYS A 1 329 ? -2.293 19.125 0.601 1 96.56 329 CYS A N 1
ATOM 2680 C CA . CYS A 1 329 ? -3.332 18.828 1.577 1 96.56 329 CYS A CA 1
ATOM 2681 C C . CYS A 1 329 ? -4.094 20.078 1.977 1 96.56 329 CYS A C 1
ATOM 2683 O O . CYS A 1 329 ? -5.156 20 2.592 1 96.56 329 CYS A O 1
ATOM 2685 N N . ASN A 1 330 ? -3.598 21.25 1.686 1 96.38 330 ASN A N 1
ATOM 2686 C CA . ASN A 1 330 ? -4.223 22.531 1.978 1 96.38 330 ASN A CA 1
ATOM 2687 C C . ASN A 1 330 ? -4.359 22.766 3.48 1 96.38 330 ASN A C 1
ATOM 2689 O O . ASN A 1 330 ? -5.359 23.328 3.938 1 96.38 330 ASN A O 1
ATOM 2693 N N . LEU A 1 331 ? -3.416 22.312 4.219 1 96.5 331 LEU A N 1
ATOM 2694 C CA . LEU A 1 331 ? -3.428 22.531 5.66 1 96.5 331 LEU A CA 1
ATOM 2695 C C . LEU A 1 331 ? -2.76 23.844 6.02 1 96.5 331 LEU A C 1
ATOM 2697 O O . LEU A 1 331 ? -1.799 23.875 6.793 1 96.5 331 LEU A O 1
ATOM 2701 N N . PHE A 1 332 ? -3.34 24.906 5.574 1 95.5 332 PHE A N 1
ATOM 2702 C CA . PHE A 1 332 ? -2.797 26.234 5.75 1 95.5 332 PHE A CA 1
ATOM 2703 C C . PHE A 1 332 ? -2.988 26.719 7.184 1 95.5 332 PHE A C 1
ATOM 2705 O O . PHE A 1 332 ? -2.422 27.734 7.586 1 95.5 332 PHE A O 1
ATOM 2712 N N . ASN A 1 333 ? -3.775 26 7.957 1 95.12 333 ASN A N 1
ATOM 2713 C CA . ASN A 1 333 ? -3.92 26.25 9.383 1 95.12 333 ASN A CA 1
ATOM 2714 C C . ASN A 1 333 ? -2.789 25.625 10.188 1 95.12 333 ASN A C 1
ATOM 2716 O O . ASN A 1 333 ? -2.865 25.531 11.414 1 95.12 333 ASN A O 1
ATOM 2720 N N . GLY A 1 334 ? -1.797 25.094 9.461 1 95.69 334 GLY A N 1
ATOM 2721 C CA . GLY A 1 334 ? -0.638 24.5 10.117 1 95.69 334 GLY A CA 1
ATOM 2722 C C . GLY A 1 334 ? 0.49 25.5 10.336 1 95.69 334 GLY A C 1
ATOM 2723 O O . GLY A 1 334 ? 0.49 26.578 9.75 1 95.69 334 GLY A O 1
ATOM 2724 N N . ILE A 1 335 ? 1.424 25.156 11.227 1 95.38 335 ILE A N 1
ATOM 2725 C CA . ILE A 1 335 ? 2.549 26.031 11.547 1 95.38 335 ILE A CA 1
ATOM 2726 C C . ILE A 1 335 ? 3.781 25.188 11.867 1 95.38 335 ILE A C 1
ATOM 2728 O O . ILE A 1 335 ? 3.678 24.156 12.531 1 95.38 335 ILE A O 1
ATOM 2732 N N . THR A 1 336 ? 4.895 25.656 11.297 1 95.81 336 THR A N 1
ATOM 2733 C CA . THR A 1 336 ? 6.18 25.031 11.578 1 95.81 336 THR A CA 1
ATOM 2734 C C . THR A 1 336 ? 6.879 25.719 12.742 1 95.81 336 THR A C 1
ATOM 2736 O O . THR A 1 336 ? 6.887 26.953 12.82 1 95.81 336 THR A O 1
ATOM 2739 N N . TYR A 1 337 ? 7.438 24.969 13.68 1 94.5 337 TYR A N 1
ATOM 2740 C CA . TYR A 1 337 ? 8.227 25.516 14.773 1 94.5 337 TYR A CA 1
ATOM 2741 C C . TYR A 1 337 ? 9.336 24.562 15.188 1 94.5 337 TYR A C 1
ATOM 2743 O O . TYR A 1 337 ? 9.328 23.391 14.82 1 94.5 337 TYR A O 1
ATOM 2751 N N . ARG A 1 338 ? 10.305 25.094 15.836 1 94.12 338 ARG A N 1
ATOM 2752 C CA . ARG A 1 338 ? 11.336 24.281 16.469 1 94.12 338 ARG A CA 1
ATOM 2753 C C . ARG A 1 338 ? 10.906 23.844 17.859 1 94.12 338 ARG A C 1
ATOM 2755 O O . ARG A 1 338 ? 10.398 24.656 18.656 1 94.12 338 ARG A O 1
ATOM 2762 N N . VAL A 1 339 ? 11.148 22.609 18.141 1 93.12 339 VAL A N 1
ATOM 2763 C CA . VAL A 1 339 ? 10.719 22.062 19.406 1 93.12 339 VAL A CA 1
ATOM 2764 C C . VAL A 1 339 ? 11.703 22.453 20.516 1 93.12 339 VAL A C 1
ATOM 2766 O O . VAL A 1 339 ? 12.914 22.438 20.312 1 93.12 339 VAL A O 1
ATOM 2769 N N . PHE A 1 340 ? 11.203 22.844 21.641 1 93.81 340 PHE A N 1
ATOM 2770 C CA . PHE A 1 340 ? 12.07 23.156 22.781 1 93.81 340 PHE A CA 1
ATOM 2771 C C . PHE A 1 340 ? 12.891 21.938 23.172 1 93.81 340 PHE A C 1
ATOM 2773 O O . PHE A 1 340 ? 12.422 20.797 23.078 1 93.81 340 PHE A O 1
ATOM 2780 N N . PRO A 1 341 ? 14.039 22.141 23.672 1 88.69 341 PRO A N 1
ATOM 2781 C CA . PRO A 1 341 ? 14.938 21.031 23.984 1 88.69 341 PRO A CA 1
ATOM 2782 C C . PRO A 1 341 ? 14.328 20.047 24.984 1 88.69 341 PRO A C 1
ATOM 2784 O O . PRO A 1 341 ? 14.57 18.844 24.906 1 88.69 341 PRO A O 1
ATOM 2787 N N . TRP A 1 342 ? 13.523 20.562 25.922 1 86.25 342 TRP A N 1
ATOM 2788 C CA . TRP A 1 342 ? 12.992 19.656 26.938 1 86.25 342 TRP A CA 1
ATOM 2789 C C . TRP A 1 342 ? 11.859 18.812 26.375 1 86.25 342 TRP A C 1
ATOM 2791 O O . TRP A 1 342 ? 11.406 17.859 27.016 1 86.25 342 TRP A O 1
ATOM 2801 N N . ARG A 1 343 ? 11.414 19.094 25.156 1 86.19 343 ARG A N 1
ATOM 2802 C CA . ARG A 1 343 ? 10.305 18.391 24.547 1 86.19 343 ARG A CA 1
ATOM 2803 C C . ARG A 1 343 ? 10.789 17.469 23.422 1 86.19 343 ARG A C 1
ATOM 2805 O O . ARG A 1 343 ? 10.016 16.672 22.891 1 86.19 343 ARG A O 1
ATOM 2812 N N . THR A 1 344 ? 11.93 17.656 23.047 1 78.62 344 THR A N 1
ATOM 2813 C CA . THR A 1 344 ? 12.469 16.812 21.984 1 78.62 344 THR A CA 1
ATOM 2814 C C . THR A 1 344 ? 12.664 15.383 22.469 1 78.62 344 THR A C 1
ATOM 2816 O O . THR A 1 344 ? 12.82 15.156 23.672 1 78.62 344 THR A O 1
ATOM 2819 N N . PHE A 1 345 ? 12.469 14.43 21.422 1 72.25 345 PHE A N 1
ATOM 2820 C CA . PHE A 1 345 ? 12.805 13.039 21.688 1 72.25 345 PHE A CA 1
ATOM 2821 C C . PHE A 1 345 ? 14.211 12.922 22.281 1 72.25 345 PHE A C 1
ATOM 2823 O O . PHE A 1 345 ? 15.109 13.68 21.891 1 72.25 345 PHE A O 1
ATOM 2830 N N . SER A 1 346 ? 14.266 11.844 23.188 1 66.75 346 SER A N 1
ATOM 2831 C CA . SER A 1 346 ? 15.539 11.664 23.875 1 66.75 346 SER A CA 1
ATOM 2832 C C . SER A 1 346 ? 16.656 11.352 22.875 1 66.75 346 SER A C 1
ATOM 2834 O O . SER A 1 346 ? 16.469 10.57 21.953 1 66.75 346 SER A O 1
ATOM 2836 N N . HIS A 1 347 ? 17.594 12.211 22.703 1 70.19 347 HIS A N 1
ATOM 2837 C CA . HIS A 1 347 ? 18.781 11.977 21.906 1 70.19 347 HIS A CA 1
ATOM 2838 C C . HIS A 1 347 ? 18.734 12.742 20.578 1 70.19 347 HIS A C 1
ATOM 2840 O O . HIS A 1 347 ? 19.516 12.461 19.672 1 70.19 347 HIS A O 1
ATOM 2846 N N . CYS A 1 348 ? 17.688 13.453 20.531 1 83.94 348 CYS A N 1
ATOM 2847 C CA . CYS A 1 348 ? 17.625 14.32 19.359 1 83.94 348 CYS A CA 1
ATOM 2848 C C . CYS A 1 348 ? 18.234 15.68 19.656 1 83.94 348 CYS A C 1
ATOM 2850 O O . CYS A 1 348 ? 18.031 16.25 20.734 1 83.94 348 CYS A O 1
ATOM 2852 N N . ASP A 1 349 ? 19.031 16.172 18.781 1 86.94 349 ASP A N 1
ATOM 2853 C CA . ASP A 1 349 ? 19.688 17.453 18.922 1 86.94 349 ASP A CA 1
ATOM 2854 C C . ASP A 1 349 ? 18.766 18.594 18.484 1 86.94 349 ASP A C 1
ATOM 2856 O O . ASP A 1 349 ? 18.859 19.703 19 1 86.94 349 ASP A O 1
ATOM 2860 N N . ASP A 1 350 ? 18.031 18.359 17.5 1 89.38 350 ASP A N 1
ATOM 2861 C CA . ASP A 1 350 ? 17.125 19.375 16.938 1 89.38 350 ASP A CA 1
ATOM 2862 C C . ASP A 1 350 ? 15.898 18.719 16.297 1 89.38 350 ASP A C 1
ATOM 2864 O O . ASP A 1 350 ? 15.992 17.609 15.758 1 89.38 350 ASP A O 1
ATOM 2868 N N . SER A 1 351 ? 14.797 19.375 16.484 1 92.56 351 SER A N 1
ATOM 2869 C CA . SER A 1 351 ? 13.562 18.828 15.93 1 92.56 351 SER A CA 1
ATOM 2870 C C . SER A 1 351 ? 12.656 19.938 15.406 1 92.56 351 SER A C 1
ATOM 2872 O O . SER A 1 351 ? 12.523 20.984 16.047 1 92.56 351 SER A O 1
ATOM 2874 N N . LEU A 1 352 ? 12.148 19.75 14.273 1 93.81 352 LEU A N 1
ATOM 2875 C CA . LEU A 1 352 ? 11.078 20.578 13.734 1 93.81 352 LEU A CA 1
ATOM 2876 C C . LEU A 1 352 ? 9.734 19.859 13.812 1 93.81 352 LEU A C 1
ATOM 2878 O O . LEU A 1 352 ? 9.68 18.641 13.711 1 93.81 352 LEU A O 1
ATOM 2882 N N . ALA A 1 353 ? 8.742 20.672 13.984 1 94.38 353 ALA A N 1
ATOM 2883 C CA . ALA A 1 353 ? 7.398 20.109 14.031 1 94.38 353 ALA A CA 1
ATOM 2884 C C . ALA A 1 353 ? 6.434 20.938 13.18 1 94.38 353 ALA A C 1
ATOM 2886 O O . ALA A 1 353 ? 6.613 22.141 13.016 1 94.38 353 ALA A O 1
ATOM 2887 N N . PHE A 1 354 ? 5.539 20.297 12.57 1 96.69 354 PHE A N 1
ATOM 2888 C CA . PHE A 1 354 ? 4.383 20.891 11.914 1 96.69 354 PHE A CA 1
ATOM 2889 C C . PHE A 1 354 ? 3.092 20.484 12.609 1 96.69 354 PHE A C 1
ATOM 2891 O O . PHE A 1 354 ? 2.688 19.312 12.555 1 96.69 354 PHE A O 1
ATOM 2898 N N . ASP A 1 355 ? 2.469 21.453 13.219 1 94.69 355 ASP A N 1
ATOM 2899 C CA . ASP A 1 355 ? 1.196 21.234 13.898 1 94.69 355 ASP A CA 1
ATOM 2900 C C . ASP A 1 355 ? 0.064 21.984 13.203 1 94.69 355 ASP A C 1
ATOM 2902 O O . ASP A 1 355 ? 0.297 23 12.547 1 94.69 355 ASP A O 1
ATOM 2906 N N . ILE A 1 356 ? -1.109 21.438 13.367 1 94 356 ILE A N 1
ATOM 2907 C CA . ILE A 1 356 ? -2.273 22.125 12.828 1 94 356 ILE A CA 1
ATOM 2908 C C . ILE A 1 356 ? -3.176 22.594 13.969 1 94 356 ILE A C 1
ATOM 2910 O O . ILE A 1 356 ? -3.289 21.906 14.992 1 94 356 ILE A O 1
ATOM 2914 N N . SER A 1 357 ? -3.756 23.75 13.812 1 92.5 357 SER A N 1
ATOM 2915 C CA . SER A 1 357 ? -4.785 24.234 14.727 1 92.5 357 SER A CA 1
ATOM 2916 C C . SER A 1 357 ? -6.152 23.656 14.375 1 92.5 357 SER A C 1
ATOM 2918 O O . SER A 1 357 ? -6.613 23.781 13.234 1 92.5 357 SER A O 1
ATOM 2920 N N . LEU A 1 358 ? -6.754 23.016 15.289 1 86.81 358 LEU A N 1
ATOM 2921 C CA . LEU A 1 358 ? -8.086 22.469 15.062 1 86.81 358 LEU A CA 1
ATOM 2922 C C . LEU A 1 358 ? -9.156 23.531 15.266 1 86.81 358 LEU A C 1
ATOM 2924 O O . LEU A 1 358 ? -9 24.422 16.094 1 86.81 358 LEU A O 1
ATOM 2928 N N . PRO A 1 359 ? -10.219 23.359 14.523 1 80.69 359 PRO A N 1
ATOM 2929 C CA . PRO A 1 359 ? -11.258 24.375 14.664 1 80.69 359 PRO A CA 1
ATOM 2930 C C . PRO A 1 359 ? -12.023 24.25 15.984 1 80.69 359 PRO A C 1
ATOM 2932 O O . PRO A 1 359 ? -12.344 23.141 16.422 1 80.69 359 PRO A O 1
ATOM 2935 N N . TYR A 1 360 ? -12.266 25.25 16.594 1 73 360 TYR A N 1
ATOM 2936 C CA . TYR A 1 360 ? -13.172 25.5 17.703 1 73 360 TYR A CA 1
ATOM 2937 C C . TYR A 1 360 ? -12.641 24.875 18.984 1 73 360 TYR A C 1
ATOM 2939 O O . TYR A 1 360 ? -13.148 25.156 20.078 1 73 360 TYR A O 1
ATOM 2947 N N . ILE A 1 361 ? -11.578 23.984 19.016 1 72.5 361 ILE A N 1
ATOM 2948 C CA . ILE A 1 361 ? -11.156 23.344 20.25 1 72.5 361 ILE A CA 1
ATOM 2949 C C . ILE A 1 361 ? -9.805 23.906 20.688 1 72.5 361 ILE A C 1
ATOM 2951 O O . ILE A 1 361 ? -9.328 23.625 21.781 1 72.5 361 ILE A O 1
ATOM 2955 N N . ASN A 1 362 ? -9.336 24.906 20 1 72.62 362 ASN A N 1
ATOM 2956 C CA . ASN A 1 362 ? -8.078 25.547 20.344 1 72.62 362 ASN A CA 1
ATOM 2957 C C . ASN A 1 362 ? -6.973 24.531 20.609 1 72.62 362 ASN A C 1
ATOM 2959 O O . ASN A 1 362 ? -6.125 24.75 21.484 1 72.62 362 ASN A O 1
ATOM 2963 N N . THR A 1 363 ? -7.039 23.406 20.078 1 80.38 363 THR A N 1
ATOM 2964 C CA . THR A 1 363 ? -6.062 22.328 20.234 1 80.38 363 THR A CA 1
ATOM 2965 C C . THR A 1 363 ? -5.23 22.172 18.953 1 80.38 363 THR A C 1
ATOM 2967 O O . THR A 1 363 ? -5.715 22.422 17.859 1 80.38 363 THR A O 1
ATOM 2970 N N . PHE A 1 364 ? -3.969 21.891 19.281 1 88.5 364 PHE A N 1
ATOM 2971 C CA . PHE A 1 364 ? -3.064 21.609 18.172 1 88.5 364 PHE A CA 1
ATOM 2972 C C . PHE A 1 364 ? -2.75 20.125 18.078 1 88.5 364 PHE A C 1
ATOM 2974 O O . PHE A 1 364 ? -2.678 19.438 19.109 1 88.5 364 PHE A O 1
ATOM 2981 N N . VAL A 1 365 ? -2.605 19.656 16.906 1 87 365 VAL A N 1
ATOM 2982 C CA . VAL A 1 365 ? -2.223 18.266 16.672 1 87 365 VAL A CA 1
ATOM 2983 C C . VAL A 1 365 ? -0.979 18.219 15.789 1 87 365 VAL A C 1
ATOM 2985 O O . VAL A 1 365 ? -0.895 18.922 14.781 1 87 365 VAL A O 1
ATOM 2988 N N . ASN A 1 366 ? -0.046 17.359 16.266 1 90.25 366 ASN A N 1
ATOM 2989 C CA . ASN A 1 366 ? 1.174 17.188 15.484 1 90.25 366 ASN A CA 1
ATOM 2990 C C . ASN A 1 366 ? 0.947 16.281 14.281 1 90.25 366 ASN A C 1
ATOM 2992 O O . ASN A 1 366 ? 0.399 15.188 14.422 1 90.25 366 ASN A O 1
ATOM 2996 N N . ILE A 1 367 ? 1.405 16.75 13.133 1 93.31 367 ILE A N 1
ATOM 2997 C CA . ILE A 1 367 ? 1.197 15.992 11.906 1 93.31 367 ILE A CA 1
ATOM 2998 C C . ILE A 1 367 ? 2.533 15.445 11.406 1 93.31 367 ILE A C 1
ATOM 3000 O O . ILE A 1 367 ? 2.613 14.312 10.938 1 93.31 367 ILE A O 1
ATOM 3004 N N . ALA A 1 368 ? 3.518 16.266 11.469 1 94.75 368 ALA A N 1
ATOM 3005 C CA . ALA A 1 368 ? 4.836 15.883 10.953 1 94.75 368 ALA A CA 1
ATOM 3006 C C . ALA A 1 368 ? 5.945 16.422 11.859 1 94.75 368 ALA A C 1
ATOM 3008 O O . ALA A 1 368 ? 5.766 17.438 12.539 1 94.75 368 ALA A O 1
ATOM 3009 N N . HIS A 1 369 ? 7.039 15.758 11.859 1 93.62 369 HIS A N 1
ATOM 3010 C CA . HIS A 1 369 ? 8.211 16.234 12.586 1 93.62 369 HIS A CA 1
ATOM 3011 C C . HIS A 1 369 ? 9.5 15.688 11.977 1 93.62 369 HIS A C 1
ATOM 3013 O O . HIS A 1 369 ? 9.461 14.727 11.203 1 93.62 369 HIS A O 1
ATOM 3019 N N . THR A 1 370 ? 10.555 16.297 12.18 1 93.88 370 THR A N 1
ATOM 3020 C CA . THR A 1 370 ? 11.891 15.82 11.836 1 93.88 370 THR A CA 1
ATOM 3021 C C . THR A 1 370 ? 12.789 15.773 13.07 1 93.88 370 THR A C 1
ATOM 3023 O O . THR A 1 370 ? 12.57 16.531 14.031 1 93.88 370 THR A O 1
ATOM 3026 N N . HIS A 1 371 ? 13.75 14.891 13.07 1 92.56 371 HIS A N 1
ATOM 3027 C CA . HIS A 1 371 ? 14.734 14.758 14.133 1 92.56 371 HIS A CA 1
ATOM 3028 C C . HIS A 1 371 ? 16.156 14.742 13.57 1 92.56 371 HIS A C 1
ATOM 3030 O O . HIS A 1 371 ? 16.438 14 12.633 1 92.56 371 HIS A O 1
ATOM 3036 N N . TYR A 1 372 ? 16.953 15.602 14.07 1 94.94 372 TYR A N 1
ATOM 3037 C CA . TYR A 1 372 ? 18.391 15.508 13.867 1 94.94 372 TYR A CA 1
ATOM 3038 C C . TYR A 1 372 ? 19.062 14.805 15.047 1 94.94 372 TYR A C 1
ATOM 3040 O O . TYR A 1 372 ? 19.047 15.312 16.172 1 94.94 372 TYR A O 1
ATOM 3048 N N . TYR A 1 373 ? 19.734 13.664 14.727 1 92.69 373 TYR A N 1
ATOM 3049 C CA . TYR A 1 373 ? 20.281 12.82 15.789 1 92.69 373 TYR A CA 1
ATOM 3050 C C . TYR A 1 373 ? 21.781 13.047 15.945 1 92.69 373 TYR A C 1
ATOM 3052 O O . TYR A 1 373 ? 22.406 12.445 16.812 1 92.69 373 TYR A O 1
ATOM 3060 N N . SER A 1 374 ? 22.328 13.938 15.156 1 94.69 374 SER A N 1
ATOM 3061 C CA . SER A 1 374 ? 23.797 14.047 15.133 1 94.69 374 SER A CA 1
ATOM 3062 C C . SER A 1 374 ? 24.453 12.672 15.039 1 94.69 374 SER A C 1
ATOM 3064 O O . SER A 1 374 ? 24.125 11.883 14.156 1 94.69 374 SER A O 1
ATOM 3066 N N . ARG A 1 375 ? 25.422 12.367 15.93 1 94.12 375 ARG A N 1
ATOM 3067 C CA . ARG A 1 375 ? 26.109 11.078 15.898 1 94.12 375 ARG A CA 1
ATOM 3068 C C . ARG A 1 375 ? 25.703 10.211 17.078 1 94.12 375 ARG A C 1
ATOM 3070 O O . ARG A 1 375 ? 26.328 9.18 17.344 1 94.12 375 ARG A O 1
ATOM 3077 N N . THR A 1 376 ? 24.656 10.555 17.719 1 89.44 376 THR A N 1
ATOM 3078 C CA . THR A 1 376 ? 24.281 9.906 18.969 1 89.44 376 THR A CA 1
ATOM 3079 C C . THR A 1 376 ? 23.938 8.445 18.734 1 89.44 376 THR A C 1
ATOM 3081 O O . THR A 1 376 ? 24.516 7.551 19.344 1 89.44 376 THR A O 1
ATOM 3084 N N . PHE A 1 377 ? 23.016 8.156 17.859 1 87.31 377 PHE A N 1
ATOM 3085 C CA . PHE A 1 377 ? 22.578 6.789 17.625 1 87.31 377 PHE A CA 1
ATOM 3086 C C . PHE A 1 377 ? 23.609 6.012 16.812 1 87.31 377 PHE A C 1
ATOM 3088 O O . PHE A 1 377 ? 23.766 4.805 17 1 87.31 377 PHE A O 1
ATOM 3095 N N . SER A 1 378 ? 24.25 6.738 15.906 1 92.5 378 SER A N 1
ATOM 3096 C CA . SER A 1 378 ? 25.234 6.039 15.094 1 92.5 378 SER A CA 1
ATOM 3097 C C . SER A 1 378 ? 26.391 5.516 15.945 1 92.5 378 SER A C 1
ATOM 3099 O O . SER A 1 378 ? 26.953 4.461 15.656 1 92.5 378 SER A O 1
ATOM 3101 N N . GLU A 1 379 ? 26.734 6.223 16.984 1 89.25 379 GLU A N 1
ATOM 3102 C CA . GLU A 1 379 ? 27.781 5.766 17.906 1 89.25 379 GLU A CA 1
ATOM 3103 C C . GLU A 1 379 ? 27.297 4.578 18.734 1 89.25 379 GLU A C 1
ATOM 3105 O O . GLU A 1 379 ? 28.031 3.617 18.953 1 89.25 379 GLU A O 1
ATOM 3110 N N . VAL A 1 380 ? 26.078 4.664 19.125 1 82.19 380 VAL A N 1
ATOM 3111 C CA . VAL A 1 380 ? 25.516 3.615 19.969 1 82.19 380 VAL A CA 1
ATOM 3112 C C . VAL A 1 380 ? 25.328 2.336 19.141 1 82.19 380 VAL A C 1
ATOM 3114 O O . VAL A 1 380 ? 25.641 1.24 19.625 1 82.19 380 VAL A O 1
ATOM 3117 N N . TYR A 1 381 ? 24.891 2.451 17.938 1 84.06 381 TYR A N 1
ATOM 3118 C CA . TYR A 1 381 ? 24.562 1.295 17.094 1 84.06 381 TYR A CA 1
ATOM 3119 C C . TYR A 1 381 ? 25.75 0.94 16.188 1 84.06 381 TYR A C 1
ATOM 3121 O O . TYR A 1 381 ? 25.656 -0.003 15.406 1 84.06 381 TYR A O 1
ATOM 3129 N N . ASN A 1 382 ? 26.797 1.7 16.297 1 89.25 382 ASN A N 1
ATOM 3130 C CA . ASN A 1 382 ? 28 1.48 15.5 1 89.25 382 ASN A CA 1
ATOM 3131 C C . ASN A 1 382 ? 27.703 1.574 14 1 89.25 382 ASN A C 1
ATOM 3133 O O . ASN A 1 382 ? 28.109 0.697 13.234 1 89.25 382 ASN A O 1
ATOM 3137 N N . ILE A 1 383 ? 26.953 2.494 13.672 1 93.62 383 ILE A N 1
ATOM 3138 C CA . ILE A 1 383 ? 26.75 2.803 12.266 1 93.62 383 ILE A CA 1
ATOM 3139 C C . ILE A 1 383 ? 27.875 3.703 11.758 1 93.62 383 ILE A C 1
ATOM 3141 O O . ILE A 1 383 ? 27.875 4.91 12.008 1 93.62 383 ILE A O 1
ATOM 3145 N N . GLN A 1 384 ? 28.812 3.078 11.055 1 94 384 GLN A N 1
ATOM 3146 C CA . GLN A 1 384 ? 30.047 3.764 10.695 1 94 384 GLN A CA 1
ATOM 3147 C C . GLN A 1 384 ? 30.391 3.543 9.227 1 94 384 GLN A C 1
ATOM 3149 O O . GLN A 1 384 ? 29.812 2.666 8.57 1 94 384 GLN A O 1
ATOM 3154 N N . TYR A 1 385 ? 31.188 4.445 8.711 1 92.81 385 TYR A N 1
ATOM 3155 C CA . TYR A 1 385 ? 31.656 4.355 7.336 1 92.81 385 TYR A CA 1
ATOM 3156 C C . TYR A 1 385 ? 33.156 4.621 7.258 1 92.81 385 TYR A C 1
ATOM 3158 O O . TYR A 1 385 ? 33.75 5.227 8.164 1 92.81 385 TYR A O 1
ATOM 3166 N N . ARG A 1 386 ? 33.781 4.105 6.223 1 91.44 386 ARG A N 1
ATOM 3167 C CA . ARG A 1 386 ? 35.188 4.402 5.949 1 91.44 386 ARG A CA 1
ATOM 3168 C C . ARG A 1 386 ? 35.344 5.75 5.254 1 91.44 386 ARG A C 1
ATOM 3170 O O . ARG A 1 386 ? 34.781 5.965 4.176 1 91.44 386 ARG A O 1
ATOM 3177 N N . VAL A 1 387 ? 36.125 6.613 5.91 1 88.81 387 VAL A N 1
ATOM 3178 C CA . VAL A 1 387 ? 36.344 7.957 5.383 1 88.81 387 VAL A CA 1
ATOM 3179 C C . VAL A 1 387 ? 37.344 7.922 4.23 1 88.81 387 VAL A C 1
ATOM 3181 O O . VAL A 1 387 ? 38.219 7.055 4.184 1 88.81 387 VAL A O 1
ATOM 3184 N N . LYS A 1 388 ? 37.125 8.773 3.324 1 81.25 388 LYS A N 1
ATOM 3185 C CA . LYS A 1 388 ? 37.938 8.828 2.121 1 81.25 388 LYS A CA 1
ATOM 3186 C C . LYS A 1 388 ? 39.406 9.102 2.469 1 81.25 388 LYS A C 1
ATOM 3188 O O . LYS A 1 388 ? 40.312 8.438 1.947 1 81.25 388 LYS A O 1
ATOM 3193 N N . VAL A 1 389 ? 39.625 10.07 3.43 1 75.94 389 VAL A N 1
ATOM 3194 C CA . VAL A 1 389 ? 40.969 10.477 3.781 1 75.94 389 VAL A CA 1
ATOM 3195 C C . VAL A 1 389 ? 41.5 9.562 4.875 1 75.94 389 VAL A C 1
ATOM 3197 O O . VAL A 1 389 ? 40.875 9.398 5.926 1 75.94 389 VAL A O 1
ATOM 3200 N N . ASP A 1 390 ? 42.656 8.852 4.594 1 78.25 390 ASP A N 1
ATOM 3201 C CA . ASP A 1 390 ? 43.438 8.055 5.527 1 78.25 390 ASP A CA 1
ATOM 3202 C C . ASP A 1 390 ? 42.719 6.758 5.895 1 78.25 390 ASP A C 1
ATOM 3204 O O . ASP A 1 390 ? 43.219 6.004 6.746 1 78.25 390 ASP A O 1
ATOM 3208 N N . ASN A 1 391 ? 41.5 6.547 5.477 1 80 391 ASN A N 1
ATOM 3209 C CA . ASN A 1 391 ? 40.75 5.289 5.574 1 80 391 ASN A CA 1
ATOM 3210 C C . ASN A 1 391 ? 40.375 4.98 7.02 1 80 391 ASN A C 1
ATOM 3212 O O . ASN A 1 391 ? 40.281 3.814 7.402 1 80 391 ASN A O 1
ATOM 3216 N N . HIS A 1 392 ? 40.156 6.031 7.852 1 88.56 392 HIS A N 1
ATOM 3217 C CA . HIS A 1 392 ? 39.688 5.773 9.203 1 88.56 392 HIS A CA 1
ATOM 3218 C C . HIS A 1 392 ? 38.156 5.629 9.227 1 88.56 392 HIS A C 1
ATOM 3220 O O . HIS A 1 392 ? 37.5 6 8.266 1 88.56 392 HIS A O 1
ATOM 3226 N N . VAL A 1 393 ? 37.656 4.984 10.312 1 91.69 393 VAL A N 1
ATOM 3227 C CA . VAL A 1 393 ? 36.219 4.73 10.469 1 91.69 393 VAL A CA 1
ATOM 3228 C C . VAL A 1 393 ? 35.594 5.828 11.328 1 91.69 393 VAL A C 1
ATOM 3230 O O . VAL A 1 393 ? 36.188 6.25 12.328 1 91.69 393 VAL A O 1
ATOM 3233 N N . ALA A 1 394 ? 34.531 6.414 10.922 1 93.94 394 ALA A N 1
ATOM 3234 C CA . ALA A 1 394 ? 33.781 7.445 11.656 1 93.94 394 ALA A CA 1
ATOM 3235 C C . ALA A 1 394 ? 32.281 7.145 11.68 1 93.94 394 ALA A C 1
ATOM 3237 O O . ALA A 1 394 ? 31.75 6.566 10.734 1 93.94 394 ALA A O 1
ATOM 3238 N N . PRO A 1 395 ? 31.656 7.508 12.805 1 96 395 PRO A N 1
ATOM 3239 C CA . PRO A 1 395 ? 30.188 7.363 12.828 1 96 395 PRO A CA 1
ATOM 3240 C C . PRO A 1 395 ? 29.484 8.328 11.867 1 96 395 PRO A C 1
ATOM 3242 O O . PRO A 1 395 ? 30.016 9.398 11.57 1 96 395 PRO A O 1
ATOM 3245 N N . VAL A 1 396 ? 28.312 7.98 11.414 1 96.69 396 VAL A N 1
ATOM 3246 C CA . VAL A 1 396 ? 27.547 8.805 10.477 1 96.69 396 VAL A CA 1
ATOM 3247 C C . VAL A 1 396 ? 26.703 9.812 11.25 1 96.69 396 VAL A C 1
ATOM 3249 O O . VAL A 1 396 ? 26.422 9.617 12.438 1 96.69 396 VAL A O 1
ATOM 3252 N N . PHE A 1 397 ? 26.344 10.961 10.547 1 96.75 397 PHE A N 1
ATOM 3253 C CA . PHE A 1 397 ? 25.312 11.875 11.031 1 96.75 397 PHE A CA 1
ATOM 3254 C C . PHE A 1 397 ? 23.922 11.43 10.562 1 96.75 397 PHE A C 1
ATOM 3256 O O . PHE A 1 397 ? 23.734 11.117 9.383 1 96.75 397 PHE A O 1
ATOM 3263 N N . GLN A 1 398 ? 22.953 11.359 11.508 1 95.06 398 GLN A N 1
ATOM 3264 C CA . GLN A 1 398 ? 21.672 10.758 11.172 1 95.06 398 GLN A CA 1
ATOM 3265 C C . GLN A 1 398 ? 20.547 11.773 11.289 1 95.06 398 GLN A C 1
ATOM 3267 O O . GLN A 1 398 ? 20.562 12.625 12.18 1 95.06 398 GLN A O 1
ATOM 3272 N N . THR A 1 399 ? 19.609 11.68 10.375 1 94.94 399 THR A N 1
ATOM 3273 C CA . THR A 1 399 ? 18.359 12.445 10.422 1 94.94 399 THR A CA 1
ATOM 3274 C C . THR A 1 399 ? 17.156 11.531 10.242 1 94.94 399 THR A C 1
ATOM 3276 O O . THR A 1 399 ? 17.297 10.406 9.766 1 94.94 399 THR A O 1
ATOM 3279 N N . CYS A 1 400 ? 16 12.016 10.711 1 92.44 400 CYS A N 1
ATOM 3280 C CA . CYS A 1 400 ? 14.734 11.305 10.531 1 92.44 400 CYS A CA 1
ATOM 3281 C C . CYS A 1 400 ? 13.594 12.273 10.281 1 92.44 400 CYS A C 1
ATOM 3283 O O . CYS A 1 400 ? 13.547 13.359 10.875 1 92.44 400 CYS A O 1
ATOM 3285 N N . GLY A 1 401 ? 12.773 11.977 9.336 1 93.12 401 GLY A N 1
ATOM 3286 C CA . GLY A 1 401 ? 11.523 12.68 9.102 1 93.12 401 GLY A CA 1
ATOM 3287 C C . GLY A 1 401 ? 10.305 11.773 9.141 1 93.12 401 GLY A C 1
ATOM 3288 O O . GLY A 1 401 ? 10.352 10.648 8.656 1 93.12 401 GLY A O 1
ATOM 3289 N N . VAL A 1 402 ? 9.172 12.375 9.734 1 90.62 402 VAL A N 1
ATOM 3290 C CA . VAL A 1 402 ? 7.984 11.539 9.922 1 90.62 402 VAL A CA 1
ATOM 3291 C C . VAL A 1 402 ? 6.734 12.328 9.547 1 90.62 402 VAL A C 1
ATOM 3293 O O . VAL A 1 402 ? 6.613 13.508 9.891 1 90.62 402 VAL A O 1
ATOM 3296 N N . VAL A 1 403 ? 5.887 11.719 8.812 1 91.75 403 VAL A N 1
ATOM 3297 C CA . VAL A 1 403 ? 4.508 12.164 8.633 1 91.75 403 VAL A CA 1
ATOM 3298 C C . VAL A 1 403 ? 3.545 11.086 9.117 1 91.75 403 VAL A C 1
ATOM 3300 O O . VAL A 1 403 ? 3.592 9.945 8.641 1 91.75 403 VAL A O 1
ATOM 3303 N N . SER A 1 404 ? 2.668 11.422 10.008 1 84.12 404 SER A N 1
ATOM 3304 C CA . SER A 1 404 ? 1.793 10.438 10.633 1 84.12 404 SER A CA 1
ATOM 3305 C C . SER A 1 404 ? 0.436 10.383 9.938 1 84.12 404 SER A C 1
ATOM 3307 O O . SER A 1 404 ? 0.071 11.305 9.203 1 84.12 404 SER A O 1
ATOM 3309 N N . SER A 1 405 ? -0.335 9.305 10.227 1 84.44 405 SER A N 1
ATOM 3310 C CA . SER A 1 405 ? -1.672 9.125 9.672 1 84.44 405 SER A CA 1
ATOM 3311 C C . SER A 1 405 ? -2.652 10.133 10.258 1 84.44 405 SER A C 1
ATOM 3313 O O . SER A 1 405 ? -3.787 10.25 9.789 1 84.44 405 SER A O 1
ATOM 3315 N N . ARG A 1 406 ? -2.227 10.953 11.18 1 85.62 406 ARG A N 1
ATOM 3316 C CA . ARG A 1 406 ? -3.061 12.016 11.719 1 85.62 406 ARG A CA 1
ATOM 3317 C C . ARG A 1 406 ? -3.432 13.023 10.633 1 85.62 406 ARG A C 1
ATOM 3319 O O . ARG A 1 406 ? -4.367 13.805 10.805 1 85.62 406 ARG A O 1
ATOM 3326 N N . VAL A 1 407 ? -2.656 12.945 9.562 1 92.06 407 VAL A N 1
ATOM 3327 C CA . VAL A 1 407 ? -2.92 13.859 8.453 1 92.06 407 VAL A CA 1
ATOM 3328 C C . VAL A 1 407 ? -4.324 13.609 7.902 1 92.06 407 VAL A C 1
ATOM 3330 O O . VAL A 1 407 ? -4.977 14.539 7.41 1 92.06 407 VAL A O 1
ATOM 3333 N N . ILE A 1 408 ? -4.855 12.383 8.016 1 89.25 408 ILE A N 1
ATOM 3334 C CA . ILE A 1 408 ? -6.207 12.07 7.566 1 89.25 408 ILE A CA 1
ATOM 3335 C C . ILE A 1 408 ? -7.219 12.891 8.375 1 89.25 408 ILE A C 1
ATOM 3337 O O . ILE A 1 408 ? -8.062 13.586 7.797 1 89.25 408 ILE A O 1
ATOM 3341 N N . GLY A 1 409 ? -7.086 12.805 9.734 1 87 409 GLY A N 1
ATOM 3342 C CA . GLY A 1 409 ? -7.957 13.578 10.594 1 87 409 GLY A CA 1
ATOM 3343 C C . GLY A 1 409 ? -7.809 15.078 10.406 1 87 409 GLY A C 1
ATOM 3344 O O . GLY A 1 409 ? -8.789 15.82 10.477 1 87 409 GLY A O 1
ATOM 3345 N N . ALA A 1 410 ? -6.574 15.461 10.164 1 91.19 410 ALA A N 1
ATOM 3346 C CA . ALA A 1 410 ? -6.309 16.875 9.922 1 91.19 410 ALA A CA 1
ATOM 3347 C C . ALA A 1 410 ? -7.059 17.375 8.688 1 91.19 410 ALA A C 1
ATOM 3349 O O . ALA A 1 410 ? -7.645 18.453 8.711 1 91.19 410 ALA A O 1
ATOM 3350 N N . CYS A 1 411 ? -7.082 16.578 7.672 1 92.31 411 CYS A N 1
ATOM 3351 C CA . CYS A 1 411 ? -7.793 16.953 6.457 1 92.31 411 CYS A CA 1
ATOM 3352 C C . CYS A 1 411 ? -9.289 17.062 6.711 1 92.31 411 CYS A C 1
ATOM 3354 O O . CYS A 1 411 ? -9.922 18.047 6.34 1 92.31 411 CYS A O 1
ATOM 3356 N N . VAL A 1 412 ? -9.805 16.141 7.391 1 89.19 412 VAL A N 1
ATOM 3357 C CA . VAL A 1 412 ? -11.242 16.125 7.645 1 89.19 412 VAL A CA 1
ATOM 3358 C C . VAL A 1 412 ? -11.633 17.312 8.508 1 89.19 412 VAL A C 1
ATOM 3360 O O . VAL A 1 412 ? -12.586 18.031 8.203 1 89.19 412 VAL A O 1
ATOM 3363 N N . ALA A 1 413 ? -10.891 17.547 9.531 1 88 413 ALA A N 1
ATOM 3364 C CA . ALA A 1 413 ? -11.219 18.594 10.484 1 88 413 ALA A CA 1
ATOM 3365 C C . ALA A 1 413 ? -11.023 19.984 9.867 1 88 413 ALA A C 1
ATOM 3367 O O . ALA A 1 413 ? -11.812 20.891 10.117 1 88 413 ALA A O 1
ATOM 3368 N N . SER A 1 414 ? -10.055 20.141 9.078 1 91.19 414 SER A N 1
ATOM 3369 C CA . SER A 1 414 ? -9.68 21.453 8.586 1 91.19 414 SER A CA 1
ATOM 3370 C C . SER A 1 414 ? -10.469 21.828 7.34 1 91.19 414 SER A C 1
ATOM 3372 O O . SER A 1 414 ? -10.797 23 7.133 1 91.19 414 SER A O 1
ATOM 3374 N N . LEU A 1 415 ? -10.797 20.875 6.555 1 92.94 415 LEU A N 1
ATOM 3375 C CA . LEU A 1 415 ? -11.25 21.219 5.215 1 92.94 415 LEU A CA 1
ATOM 3376 C C . LEU A 1 415 ? -12.766 21.078 5.105 1 92.94 415 LEU A C 1
ATOM 3378 O O . LEU A 1 415 ? -13.375 21.609 4.168 1 92.94 415 LEU A O 1
ATOM 3382 N N . SER A 1 416 ? -13.352 20.469 6 1 90.25 416 SER A N 1
ATOM 3383 C CA . SER A 1 416 ? -14.781 20.188 5.895 1 90.25 416 SER A CA 1
ATOM 3384 C C . SER A 1 416 ? -15.609 21.438 6.113 1 90.25 416 SER A C 1
ATOM 3386 O O . SER A 1 416 ? -15.141 22.406 6.73 1 90.25 416 SER A O 1
ATOM 3388 N N . ASP A 1 417 ? -16.828 21.406 5.555 1 89.75 417 ASP A N 1
ATOM 3389 C CA . ASP A 1 417 ? -17.844 22.422 5.832 1 89.75 417 ASP A CA 1
ATOM 3390 C C . ASP A 1 417 ? -19.125 21.781 6.371 1 89.75 417 ASP A C 1
ATOM 3392 O O . ASP A 1 417 ? -19.109 20.656 6.859 1 89.75 417 ASP A O 1
ATOM 3396 N N . GLU A 1 418 ? -20.188 22.516 6.391 1 85.5 418 GLU A N 1
ATOM 3397 C CA . GLU A 1 418 ? -21.438 22.047 6.984 1 85.5 418 GLU A CA 1
ATOM 3398 C C . GLU A 1 418 ? -22.031 20.906 6.168 1 85.5 418 GLU A C 1
ATOM 3400 O O . GLU A 1 418 ? -22.781 20.078 6.699 1 85.5 418 GLU A O 1
ATOM 3405 N N . LYS A 1 419 ? -21.672 20.859 4.922 1 86.88 419 LYS A N 1
ATOM 3406 C CA . LYS A 1 419 ? -22.234 19.812 4.062 1 86.88 419 LYS A CA 1
ATOM 3407 C C . LYS A 1 419 ? -21.406 18.531 4.121 1 86.88 419 LYS A C 1
ATOM 3409 O O . LYS A 1 419 ? -21.875 17.469 3.711 1 86.88 419 LYS A O 1
ATOM 3414 N N . GLY A 1 420 ? -20.156 18.719 4.5 1 89.06 420 GLY A N 1
ATOM 3415 C CA . GLY A 1 420 ? -19.328 17.531 4.594 1 89.06 420 GLY A CA 1
ATOM 3416 C C . GLY A 1 420 ? -17.875 17.781 4.23 1 89.06 420 GLY A C 1
ATOM 3417 O O . GLY A 1 420 ? -17.375 18.906 4.402 1 89.06 420 GLY A O 1
ATOM 3418 N N . LEU A 1 421 ? -17.297 16.719 3.76 1 90.69 421 LEU A N 1
ATOM 3419 C CA . LEU A 1 421 ? -15.875 16.75 3.477 1 90.69 421 LEU A CA 1
ATOM 3420 C C . LEU A 1 421 ? -15.578 17.531 2.201 1 90.69 421 LEU A C 1
ATOM 3422 O O . LEU A 1 421 ? -16.344 17.469 1.239 1 90.69 421 LEU A O 1
ATOM 3426 N N . ARG A 1 422 ? -14.539 18.266 2.221 1 92.94 422 ARG A N 1
ATOM 3427 C CA . ARG A 1 422 ? -13.922 18.859 1.042 1 92.94 422 ARG A CA 1
ATOM 3428 C C . ARG A 1 422 ? -12.445 18.484 0.947 1 92.94 422 ARG A C 1
ATOM 3430 O O . ARG A 1 422 ? -11.734 18.469 1.956 1 92.94 422 ARG A O 1
ATOM 3437 N N . LEU A 1 423 ? -12.047 18.047 -0.22 1 93.69 423 LEU A N 1
ATOM 3438 C CA . LEU A 1 423 ? -10.656 17.656 -0.436 1 93.69 423 LEU A CA 1
ATOM 3439 C C . LEU A 1 423 ? -10.125 18.266 -1.732 1 93.69 423 LEU A C 1
ATOM 3441 O O . LEU A 1 423 ? -10.883 18.5 -2.672 1 93.69 423 LEU A O 1
ATOM 3445 N N . PRO A 1 424 ? -8.789 18.547 -1.712 1 95.62 424 PRO A N 1
ATOM 3446 C CA . PRO A 1 424 ? -8.188 18.828 -3.018 1 95.62 424 PRO A CA 1
ATOM 3447 C C . PRO A 1 424 ? -8.414 17.703 -4.027 1 95.62 424 PRO A C 1
ATOM 3449 O O . PRO A 1 424 ? -8.43 16.531 -3.656 1 95.62 424 PRO A O 1
ATOM 3452 N N . SER A 1 425 ? -8.492 18.078 -5.293 1 96.19 425 SER A N 1
ATOM 3453 C CA . SER A 1 425 ? -8.867 17.141 -6.344 1 96.19 425 SER A CA 1
ATOM 3454 C C . SER A 1 425 ? -7.883 15.984 -6.422 1 96.19 425 SER A C 1
ATOM 3456 O O . SER A 1 425 ? -8.281 14.844 -6.68 1 96.19 425 SER A O 1
ATOM 3458 N N . SER A 1 426 ? -6.617 16.203 -6.184 1 94.44 426 SER A N 1
ATOM 3459 C CA . SER A 1 426 ? -5.598 15.172 -6.32 1 94.44 426 SER A CA 1
ATOM 3460 C C . SER A 1 426 ? -5.715 14.133 -5.211 1 94.44 426 SER A C 1
ATOM 3462 O O . SER A 1 426 ? -5.152 13.039 -5.316 1 94.44 426 SER A O 1
ATOM 3464 N N . LEU A 1 427 ? -6.414 14.406 -4.156 1 94.94 427 LEU A N 1
ATOM 3465 C CA . LEU A 1 427 ? -6.504 13.508 -3.012 1 94.94 427 LEU A CA 1
ATOM 3466 C C . LEU A 1 427 ? -7.809 12.711 -3.049 1 94.94 427 LEU A C 1
ATOM 3468 O O . LEU A 1 427 ? -7.965 11.734 -2.314 1 94.94 427 LEU A O 1
ATOM 3472 N N . ASN A 1 428 ? -8.68 13.141 -3.891 1 93.12 428 ASN A N 1
ATOM 3473 C CA . ASN A 1 428 ? -9.969 12.453 -3.975 1 93.12 428 ASN A CA 1
ATOM 3474 C C . ASN A 1 428 ? -9.836 11.094 -4.645 1 93.12 428 ASN A C 1
ATOM 3476 O O . ASN A 1 428 ? -9.078 10.945 -5.609 1 93.12 428 ASN A O 1
ATOM 3480 N N . LYS A 1 429 ? -10.617 10.156 -4.102 1 90.12 429 LYS A N 1
ATOM 3481 C CA . LYS A 1 429 ? -10.703 8.859 -4.77 1 90.12 429 LYS A CA 1
ATOM 3482 C C . LYS A 1 429 ? -11.195 9.016 -6.203 1 90.12 429 LYS A C 1
ATOM 3484 O O . LYS A 1 429 ? -10.617 8.445 -7.133 1 90.12 429 LYS A O 1
ATOM 3489 N N . TYR A 1 430 ? -12.273 9.805 -6.316 1 94.25 430 TYR A N 1
ATOM 3490 C CA . TYR A 1 430 ? -12.789 10.219 -7.617 1 94.25 430 TYR A CA 1
ATOM 3491 C C . TYR A 1 430 ? -12.742 11.727 -7.777 1 94.25 430 TYR A C 1
ATOM 3493 O O . TYR A 1 430 ? -13.258 12.469 -6.934 1 94.25 430 TYR A O 1
ATOM 3501 N N . GLN A 1 431 ? -12.141 12.109 -8.805 1 96.56 431 GLN A N 1
ATOM 3502 C CA . GLN A 1 431 ? -12.094 13.539 -9.078 1 96.56 431 GLN A CA 1
ATOM 3503 C C . GLN A 1 431 ? -13.398 14.023 -9.695 1 96.56 431 GLN A C 1
ATOM 3505 O O . GLN A 1 431 ? -13.805 15.172 -9.484 1 96.56 431 GLN A O 1
ATOM 3510 N N . ILE A 1 432 ? -13.984 13.062 -10.469 1 97.69 432 ILE A N 1
ATOM 3511 C CA . ILE A 1 432 ? -15.211 13.375 -11.195 1 97.69 432 ILE A CA 1
ATOM 3512 C C . ILE A 1 432 ? -16.234 12.25 -10.992 1 97.69 432 ILE A C 1
ATOM 3514 O O . ILE A 1 432 ? -15.891 11.07 -11.078 1 97.69 432 ILE A O 1
ATOM 3518 N N . VAL A 1 433 ? -17.422 12.633 -10.672 1 97.75 433 VAL A N 1
ATOM 3519 C CA . VAL A 1 433 ? -18.531 11.672 -10.617 1 97.75 433 VAL A CA 1
ATOM 3520 C C . VAL A 1 433 ? -19.641 12.102 -11.578 1 97.75 433 VAL A C 1
ATOM 3522 O O . VAL A 1 433 ? -20 13.281 -11.625 1 97.75 433 VAL A O 1
ATOM 3525 N N . ILE A 1 434 ? -20.141 11.148 -12.352 1 97.69 434 ILE A N 1
ATOM 3526 C CA . ILE A 1 434 ? -21.219 11.414 -13.297 1 97.69 434 ILE A CA 1
ATOM 3527 C C . ILE A 1 434 ? -22.531 10.867 -12.742 1 97.69 434 ILE A C 1
ATOM 3529 O O . ILE A 1 434 ? -22.609 9.703 -12.344 1 97.69 434 ILE A O 1
ATOM 3533 N N . ILE A 1 435 ? -23.5 11.734 -12.703 1 96.12 435 ILE A N 1
ATOM 3534 C CA . ILE A 1 435 ? -24.812 11.352 -12.203 1 96.12 435 ILE A CA 1
ATOM 3535 C C . ILE A 1 435 ? -25.844 11.453 -13.328 1 96.12 435 ILE A C 1
ATOM 3537 O O . ILE A 1 435 ? -26.078 12.531 -13.867 1 96.12 435 ILE A O 1
ATOM 3541 N N . PRO A 1 436 ? -26.484 10.367 -13.688 1 94.06 436 PRO A N 1
ATOM 3542 C CA . PRO A 1 436 ? -27.594 10.438 -14.625 1 94.06 436 PRO A CA 1
ATOM 3543 C C . PRO A 1 436 ? -28.844 11.094 -14.016 1 94.06 436 PRO A C 1
ATOM 3545 O O . PRO A 1 436 ? -29.219 10.773 -12.891 1 94.06 436 PRO A O 1
ATOM 3548 N N . ILE A 1 437 ? -29.344 11.984 -14.703 1 92.5 437 ILE A N 1
ATOM 3549 C CA . ILE A 1 437 ? -30.609 12.578 -14.289 1 92.5 437 ILE A CA 1
ATOM 3550 C C . ILE A 1 437 ? -31.766 11.773 -14.883 1 92.5 437 ILE A C 1
ATOM 3552 O O . ILE A 1 437 ? -32.25 12.078 -15.977 1 92.5 437 ILE A O 1
ATOM 3556 N N . LEU A 1 438 ? -32.219 10.898 -14.094 1 83.06 438 LEU A N 1
ATOM 3557 C CA . LEU A 1 438 ? -33.312 10.016 -14.516 1 83.06 438 LEU A CA 1
ATOM 3558 C C . LEU A 1 438 ? -34.625 10.758 -14.516 1 83.06 438 LEU A C 1
ATOM 3560 O O . LEU A 1 438 ? -34.938 11.492 -13.57 1 83.06 438 LEU A O 1
ATOM 3564 N N . SER A 1 439 ? -35.281 10.773 -15.641 1 79 439 SER A N 1
ATOM 3565 C CA . SER A 1 439 ? -36.594 11.352 -15.781 1 79 439 SER A CA 1
ATOM 3566 C C . SER A 1 439 ? -37.469 10.539 -16.75 1 79 439 SER A C 1
ATOM 3568 O O . SER A 1 439 ? -36.938 9.719 -17.516 1 79 439 SER A O 1
ATOM 3570 N N . LYS A 1 440 ? -38.75 10.672 -16.656 1 74.06 440 LYS A N 1
ATOM 3571 C CA . LYS A 1 440 ? -39.688 9.984 -17.547 1 74.06 440 LYS A CA 1
ATOM 3572 C C . LYS A 1 440 ? -39.469 10.414 -19 1 74.06 440 LYS A C 1
ATOM 3574 O O . LYS A 1 440 ? -39.938 9.734 -19.922 1 74.06 440 LYS A O 1
ATOM 3579 N N . LEU A 1 441 ? -38.844 11.453 -19.188 1 75.81 441 LEU A N 1
ATOM 3580 C CA . LEU A 1 441 ? -38.719 12.07 -20.5 1 75.81 441 LEU A CA 1
ATOM 3581 C C . LEU A 1 441 ? -37.469 11.594 -21.203 1 75.81 441 LEU A C 1
ATOM 3583 O O . LEU A 1 441 ? -37.219 11.945 -22.359 1 75.81 441 LEU A O 1
ATOM 3587 N N . VAL A 1 442 ? -36.625 10.828 -20.531 1 77.5 442 VAL A N 1
ATOM 3588 C CA . VAL A 1 442 ? -35.375 10.438 -21.125 1 77.5 442 VAL A CA 1
ATOM 3589 C C . VAL A 1 442 ? -35.312 8.914 -21.266 1 77.5 442 VAL A C 1
ATOM 3591 O O . VAL A 1 442 ? -35.75 8.188 -20.375 1 77.5 442 VAL A O 1
ATOM 3594 N N . ASP A 1 443 ? -34.906 8.508 -22.469 1 79.69 443 ASP A N 1
ATOM 3595 C CA . ASP A 1 443 ? -34.625 7.086 -22.672 1 79.69 443 ASP A CA 1
ATOM 3596 C C . ASP A 1 443 ? -33.438 6.637 -21.828 1 79.69 443 ASP A C 1
ATOM 3598 O O . ASP A 1 443 ? -32.312 7.098 -22.031 1 79.69 443 ASP A O 1
ATOM 3602 N N . THR A 1 444 ? -33.75 5.75 -20.922 1 79.69 444 THR A N 1
ATOM 3603 C CA . THR A 1 444 ? -32.719 5.344 -19.953 1 79.69 444 THR A CA 1
ATOM 3604 C C . THR A 1 444 ? -31.547 4.672 -20.656 1 79.69 444 THR A C 1
ATOM 3606 O O . THR A 1 444 ? -30.406 4.855 -20.25 1 79.69 444 THR A O 1
ATOM 3609 N N . GLN A 1 445 ? -31.781 3.908 -21.641 1 79.56 445 GLN A N 1
ATOM 3610 C CA . GLN A 1 445 ? -30.703 3.236 -22.375 1 79.56 445 GLN A CA 1
ATOM 3611 C C . GLN A 1 445 ? -29.797 4.246 -23.062 1 79.56 445 GLN A C 1
ATOM 3613 O O . GLN A 1 445 ? -28.562 4.141 -22.984 1 79.56 445 GLN A O 1
ATOM 3618 N N . GLN A 1 446 ? -30.453 5.145 -23.688 1 84.44 446 GLN A N 1
ATOM 3619 C CA . GLN A 1 446 ? -29.688 6.191 -24.344 1 84.44 446 GLN A CA 1
ATOM 3620 C C . GLN A 1 446 ? -28.875 7.004 -23.328 1 84.44 446 GLN A C 1
ATOM 3622 O O . GLN A 1 446 ? -27.734 7.383 -23.609 1 84.44 446 GLN A O 1
ATOM 3627 N N . LEU A 1 447 ? -29.5 7.254 -22.312 1 89.88 447 LEU A N 1
ATOM 3628 C CA . LEU A 1 447 ? -28.844 8.016 -21.25 1 89.88 447 LEU A CA 1
ATOM 3629 C C . LEU A 1 447 ? -27.609 7.289 -20.75 1 89.88 447 LEU A C 1
ATOM 3631 O O . LEU A 1 447 ? -26.531 7.895 -20.641 1 89.88 447 LEU A O 1
ATOM 3635 N N . TYR A 1 448 ? -27.672 5.965 -20.5 1 87.62 448 TYR A N 1
ATOM 3636 C CA . TYR A 1 448 ? -26.562 5.195 -19.969 1 87.62 448 TYR A CA 1
ATOM 3637 C C . TYR A 1 448 ? -25.453 5.02 -21 1 87.62 448 TYR A C 1
ATOM 3639 O O . TYR A 1 448 ? -24.281 5.008 -20.656 1 87.62 448 TYR A O 1
ATOM 3647 N N . GLU A 1 449 ? -25.844 4.988 -22.219 1 88.62 449 GLU A N 1
ATOM 3648 C CA . GLU A 1 449 ? -24.844 4.922 -23.281 1 88.62 449 GLU A CA 1
ATOM 3649 C C . GLU A 1 449 ? -24.047 6.215 -23.375 1 88.62 449 GLU A C 1
ATOM 3651 O O . GLU A 1 449 ? -22.812 6.184 -23.516 1 88.62 449 GLU A O 1
ATOM 3656 N N . LYS A 1 450 ? -24.781 7.266 -23.297 1 91.31 450 LYS A N 1
ATOM 3657 C CA . LYS A 1 450 ? -24.109 8.562 -23.328 1 91.31 450 LYS A CA 1
ATOM 3658 C C . LYS A 1 450 ? -23.188 8.734 -22.141 1 91.31 450 LYS A C 1
ATOM 3660 O O . LYS A 1 450 ? -22.078 9.273 -22.281 1 91.31 450 LYS A O 1
ATOM 3665 N N . ILE A 1 451 ? -23.578 8.305 -21.047 1 93.62 451 ILE A N 1
ATOM 3666 C CA . ILE A 1 451 ? -22.781 8.398 -19.828 1 93.62 451 ILE A CA 1
ATOM 3667 C C . ILE A 1 451 ? -21.516 7.555 -19.969 1 93.62 451 ILE A C 1
ATOM 3669 O O . ILE A 1 451 ? -20.438 7.988 -19.594 1 93.62 451 ILE A O 1
ATOM 3673 N N . SER A 1 452 ? -21.672 6.398 -20.5 1 92.12 452 SER A N 1
ATOM 3674 C CA . SER A 1 452 ? -20.516 5.527 -20.719 1 92.12 452 SER A CA 1
ATOM 3675 C C . SER A 1 452 ? -19.5 6.188 -21.641 1 92.12 452 SER A C 1
ATOM 3677 O O . SER A 1 452 ? -18.297 6.07 -21.438 1 92.12 452 SER A O 1
ATOM 3679 N N . GLU A 1 453 ? -20.016 6.848 -22.578 1 92.5 453 GLU A N 1
ATOM 3680 C CA . GLU A 1 453 ? -19.141 7.562 -23.5 1 92.5 453 GLU A CA 1
ATOM 3681 C C . GLU A 1 453 ? -18.375 8.672 -22.797 1 92.5 453 GLU A C 1
ATOM 3683 O O . GLU A 1 453 ? -17.156 8.805 -22.969 1 92.5 453 GLU A O 1
ATOM 3688 N N . ILE A 1 454 ? -19.062 9.391 -22.047 1 94.25 454 ILE A N 1
ATOM 3689 C CA . ILE A 1 454 ? -18.469 10.523 -21.344 1 94.25 454 ILE A CA 1
ATOM 3690 C C . ILE A 1 454 ? -17.453 10.008 -20.312 1 94.25 454 ILE A C 1
ATOM 3692 O O . ILE A 1 454 ? -16.359 10.555 -20.188 1 94.25 454 ILE A O 1
ATOM 3696 N N . GLU A 1 455 ? -17.812 8.984 -19.594 1 94.12 455 GLU A N 1
ATOM 3697 C CA . GLU A 1 455 ? -16.922 8.391 -18.609 1 94.12 455 GLU A CA 1
ATOM 3698 C C . GLU A 1 455 ? -15.625 7.91 -19.25 1 94.12 455 GLU A C 1
ATOM 3700 O O . GLU A 1 455 ? -14.539 8.117 -18.719 1 94.12 455 GLU A O 1
ATOM 3705 N N . SER A 1 456 ? -15.781 7.273 -20.391 1 90.44 456 SER A N 1
ATOM 3706 C CA . SER A 1 456 ? -14.625 6.781 -21.125 1 90.44 456 SER A CA 1
ATOM 3707 C C . SER A 1 456 ? -13.711 7.93 -21.547 1 90.44 456 SER A C 1
ATOM 3709 O O . SER A 1 456 ? -12.492 7.809 -21.5 1 90.44 456 SER A O 1
ATOM 3711 N N . ARG A 1 457 ? -14.273 8.945 -21.969 1 89.81 457 ARG A N 1
ATOM 3712 C CA . ARG A 1 457 ? -13.5 10.102 -22.391 1 89.81 457 ARG A CA 1
ATOM 3713 C C . ARG A 1 457 ? -12.695 10.672 -21.219 1 89.81 457 ARG A C 1
ATOM 3715 O O . ARG A 1 457 ? -11.5 10.938 -21.344 1 89.81 457 ARG A O 1
ATOM 3722 N N . PHE A 1 458 ? -13.383 10.844 -20.062 1 93.25 458 PHE A N 1
ATOM 3723 C CA . PHE A 1 458 ? -12.703 11.312 -18.875 1 93.25 458 PHE A CA 1
ATOM 3724 C C . PHE A 1 458 ? -11.57 10.367 -18.484 1 93.25 458 PHE A C 1
ATOM 3726 O O . PHE A 1 458 ? -10.461 10.812 -18.172 1 93.25 458 PHE A O 1
ATOM 3733 N N . SER A 1 459 ? -11.852 9.094 -18.531 1 88.88 459 SER A N 1
ATOM 3734 C CA . SER A 1 459 ? -10.867 8.078 -18.156 1 88.88 459 SER A CA 1
ATOM 3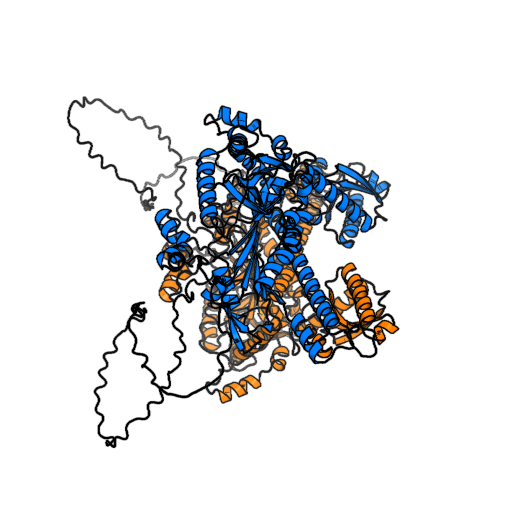735 C C . SER A 1 459 ? -9.68 8.086 -19.094 1 88.88 459 SER A C 1
ATOM 3737 O O . SER A 1 459 ? -8.531 7.926 -18.672 1 88.88 459 SER A O 1
ATOM 3739 N N . ASN A 1 460 ? -9.953 8.297 -20.344 1 82.62 460 ASN A N 1
ATOM 3740 C CA . ASN A 1 460 ? -8.891 8.352 -21.344 1 82.62 460 ASN A CA 1
ATOM 3741 C C . ASN A 1 460 ? -7.98 9.555 -21.125 1 82.62 460 ASN A C 1
ATOM 3743 O O . ASN A 1 460 ? -6.805 9.523 -21.5 1 82.62 460 ASN A O 1
ATOM 3747 N N . PHE A 1 461 ? -8.609 10.617 -20.578 1 86.31 461 PHE A N 1
ATOM 3748 C CA . PHE A 1 461 ? -7.812 11.789 -20.25 1 86.31 461 PHE A CA 1
ATOM 3749 C C . PHE A 1 461 ? -6.996 11.562 -18.984 1 86.31 461 PHE A C 1
ATOM 3751 O O . PHE A 1 461 ? -6.184 12.398 -18.609 1 86.31 461 PHE A O 1
ATOM 3758 N N . GLY A 1 462 ? -7.16 10.5 -18.281 1 82.94 462 GLY A N 1
ATOM 3759 C CA . GLY A 1 462 ? -6.363 10.141 -17.125 1 82.94 462 GLY A CA 1
ATOM 3760 C C . GLY A 1 462 ? -7.004 10.555 -15.805 1 82.94 462 GLY A C 1
ATOM 3761 O O . GLY A 1 462 ? -6.355 10.531 -14.758 1 82.94 462 GLY A O 1
ATOM 3762 N N . PHE A 1 463 ? -8.25 10.914 -15.852 1 92.75 463 PHE A N 1
ATOM 3763 C CA . PHE A 1 463 ? -8.922 11.32 -14.625 1 92.75 463 PHE A CA 1
ATOM 3764 C C . PHE A 1 463 ? -9.555 10.117 -13.93 1 92.75 463 PHE A C 1
ATOM 3766 O O . PHE A 1 463 ? -9.922 9.141 -14.586 1 92.75 463 PHE A O 1
ATOM 3773 N N . ARG A 1 464 ? -9.594 10.164 -12.656 1 93.12 464 ARG A N 1
ATOM 3774 C CA . ARG A 1 464 ? -10.344 9.18 -11.891 1 93.12 464 ARG A CA 1
ATOM 3775 C C . ARG A 1 464 ? -11.828 9.508 -11.867 1 93.12 464 ARG A C 1
ATOM 3777 O O . ARG A 1 464 ? -12.258 10.414 -11.156 1 93.12 464 ARG A O 1
ATOM 3784 N N . VAL A 1 465 ? -12.578 8.742 -12.617 1 95.75 465 VAL A N 1
ATOM 3785 C CA . VAL A 1 465 ? -13.984 9.055 -12.844 1 95.75 465 VAL A CA 1
ATOM 3786 C C . VAL A 1 465 ? -14.844 7.848 -12.453 1 95.75 465 VAL A C 1
ATOM 3788 O O . VAL A 1 465 ? -14.406 6.703 -12.562 1 95.75 465 VAL A O 1
ATOM 3791 N N . TYR A 1 466 ? -16.031 8.148 -11.891 1 93.31 466 TYR A N 1
ATOM 3792 C CA . TYR A 1 466 ? -17 7.125 -11.5 1 93.31 466 TYR A CA 1
ATOM 3793 C C . TYR A 1 466 ? -18.406 7.543 -11.891 1 93.31 466 TYR A C 1
ATOM 3795 O O . TYR A 1 466 ? -18.812 8.688 -11.68 1 93.31 466 TYR A O 1
ATOM 3803 N N . SER A 1 467 ? -19.156 6.629 -12.523 1 94.06 467 SER A N 1
ATOM 3804 C CA . SER A 1 467 ? -20.562 6.883 -12.836 1 94.06 467 SER A CA 1
ATOM 3805 C C . SER A 1 467 ? -21.484 6.227 -11.82 1 94.06 467 SER A C 1
ATOM 3807 O O . SER A 1 467 ? -21.5 5 -11.672 1 94.06 467 SER A O 1
ATOM 3809 N N . ASP A 1 468 ? -22.234 7.082 -11.102 1 92.06 468 ASP A N 1
ATOM 3810 C CA . ASP A 1 468 ? -23.219 6.555 -10.164 1 92.06 468 ASP A CA 1
ATOM 3811 C C . ASP A 1 468 ? -24.516 6.164 -10.883 1 92.06 468 ASP A C 1
ATOM 3813 O O . ASP A 1 468 ? -25.438 6.965 -10.984 1 92.06 468 ASP A O 1
ATOM 3817 N N . LEU A 1 469 ? -24.594 4.855 -11.281 1 84.88 469 LEU A N 1
ATOM 3818 C CA . LEU A 1 469 ? -25.688 4.387 -12.125 1 84.88 469 LEU A CA 1
ATOM 3819 C C . LEU A 1 469 ? -26.797 3.758 -11.281 1 84.88 469 LEU A C 1
ATOM 3821 O O . LEU A 1 469 ? -27.656 3.055 -11.812 1 84.88 469 LEU A O 1
ATOM 3825 N N . ARG A 1 470 ? -26.859 4.031 -9.992 1 82 470 ARG A N 1
ATOM 3826 C CA . ARG A 1 470 ? -27.906 3.488 -9.133 1 82 470 ARG A CA 1
ATOM 3827 C C . ARG A 1 470 ? -29.281 3.998 -9.562 1 82 470 ARG A C 1
ATOM 3829 O O . ARG A 1 470 ? -29.578 5.191 -9.445 1 82 470 ARG A O 1
ATOM 3836 N N . TYR A 1 471 ? -30.047 3.123 -9.953 1 76.06 471 TYR A N 1
ATOM 3837 C CA . TYR A 1 471 ? -31.328 3.5 -10.516 1 76.06 471 TYR A CA 1
ATOM 3838 C C . TYR A 1 471 ? -32.344 3.775 -9.414 1 76.06 471 TYR A C 1
ATOM 3840 O O . TYR A 1 471 ? -33.219 4.633 -9.562 1 76.06 471 TYR A O 1
ATOM 3848 N N . GLY A 1 472 ? -32.188 3.023 -8.344 1 75.38 472 GLY A N 1
ATOM 3849 C CA . GLY A 1 472 ? -33.188 3.119 -7.285 1 75.38 472 GLY A CA 1
ATOM 3850 C C . GLY A 1 472 ? -32.969 4.328 -6.391 1 75.38 472 GLY A C 1
ATOM 3851 O O . GLY A 1 472 ? -33.875 4.719 -5.656 1 75.38 472 GLY A O 1
ATOM 3852 N N . THR A 1 473 ? -31.906 4.953 -6.453 1 81.19 473 THR A N 1
ATOM 3853 C CA . THR A 1 473 ? -31.609 6.109 -5.613 1 81.19 473 THR A CA 1
ATOM 3854 C C . THR A 1 473 ? -32 7.406 -6.312 1 81.19 473 THR A C 1
ATOM 3856 O O . THR A 1 473 ? -31.719 7.59 -7.496 1 81.19 473 THR A O 1
ATOM 3859 N N . LYS A 1 474 ? -32.625 8.242 -5.539 1 83 474 LYS A N 1
ATOM 3860 C CA . LYS A 1 474 ? -33.062 9.523 -6.086 1 83 474 LYS A CA 1
ATOM 3861 C C . LYS A 1 474 ? -31.859 10.391 -6.469 1 83 474 LYS A C 1
ATOM 3863 O O . LYS A 1 474 ? -30.797 10.305 -5.848 1 83 474 LYS A O 1
ATOM 3868 N N . ASN A 1 475 ? -32.125 11.25 -7.441 1 88.88 475 ASN A N 1
ATOM 3869 C CA . ASN A 1 475 ? -31.062 12.133 -7.91 1 88.88 475 ASN A CA 1
ATOM 3870 C C . ASN A 1 475 ? -30.516 12.992 -6.781 1 88.88 475 ASN A C 1
ATOM 3872 O O . ASN A 1 475 ? -29.297 13.086 -6.602 1 88.88 475 ASN A O 1
ATOM 3876 N N . VAL A 1 476 ? -31.391 13.547 -6.012 1 92 476 VAL A N 1
ATOM 3877 C CA . VAL A 1 476 ? -31 14.453 -4.941 1 92 476 VAL A CA 1
ATOM 3878 C C . VAL A 1 476 ? -30.109 13.719 -3.939 1 92 476 VAL A C 1
ATOM 3880 O O . VAL A 1 476 ? -29.141 14.289 -3.422 1 92 476 VAL A O 1
ATOM 3883 N N . GLU A 1 477 ? -30.453 12.523 -3.719 1 90.25 477 GLU A N 1
ATOM 3884 C CA . GLU A 1 477 ? -29.672 11.719 -2.777 1 90.25 477 GLU A CA 1
ATOM 3885 C C . GLU A 1 477 ? -28.281 11.398 -3.33 1 90.25 477 GLU A C 1
ATOM 3887 O O . GLU A 1 477 ? -27.312 11.352 -2.582 1 90.25 477 GLU A O 1
ATOM 3892 N N . LYS A 1 478 ? -28.219 11.195 -4.621 1 92.25 478 LYS A N 1
ATOM 3893 C CA . LYS A 1 478 ? -26.922 10.938 -5.242 1 92.25 478 LYS A CA 1
ATOM 3894 C C . LYS A 1 478 ? -26.031 12.172 -5.16 1 92.25 478 LYS A C 1
ATOM 3896 O O . LYS A 1 478 ? -24.844 12.055 -4.836 1 92.25 478 LYS A O 1
ATOM 3901 N N . PHE A 1 479 ? -26.641 13.289 -5.406 1 94.06 479 PHE A N 1
ATOM 3902 C CA . PHE A 1 479 ? -25.875 14.531 -5.312 1 94.06 479 PHE A CA 1
ATOM 3903 C C . PHE A 1 479 ? -25.359 14.742 -3.895 1 94.06 479 PHE A C 1
ATOM 3905 O O . PHE A 1 479 ? -24.188 15.031 -3.693 1 94.06 479 PHE A O 1
ATOM 3912 N N . TYR A 1 480 ? -26.219 14.57 -2.996 1 91.88 480 TYR A N 1
ATOM 3913 C CA . TYR A 1 480 ? -25.844 14.766 -1.603 1 91.88 480 TYR A CA 1
ATOM 3914 C C . TYR A 1 480 ? -24.75 13.781 -1.195 1 91.88 480 TYR A C 1
ATOM 3916 O O . TYR A 1 480 ? -23.797 14.164 -0.509 1 91.88 480 TYR A O 1
ATOM 3924 N N . TYR A 1 481 ? -24.891 12.57 -1.636 1 90.69 481 TYR A N 1
ATOM 3925 C CA . TYR A 1 481 ? -23.938 11.516 -1.296 1 90.69 481 TYR A CA 1
ATOM 3926 C C . TYR A 1 481 ? -22.531 11.891 -1.728 1 90.69 481 TYR A C 1
ATOM 3928 O O . TYR A 1 481 ? -21.578 11.82 -0.931 1 90.69 481 TYR A O 1
ATOM 3936 N N . TRP A 1 482 ? -22.391 12.344 -2.871 1 93.31 482 TRP A N 1
ATOM 3937 C CA . TRP A 1 482 ? -21.062 12.594 -3.42 1 93.31 482 TRP A CA 1
ATOM 3938 C C . TRP A 1 482 ? -20.547 13.961 -2.99 1 93.31 482 TRP A C 1
ATOM 3940 O O . TRP A 1 482 ? -19.344 14.141 -2.771 1 93.31 482 TRP A O 1
ATOM 3950 N N . GLU A 1 483 ? -21.422 14.891 -2.812 1 91.94 483 GLU A N 1
ATOM 3951 C CA . GLU A 1 483 ? -21.016 16.203 -2.324 1 91.94 483 GLU A CA 1
ATOM 3952 C C . GLU A 1 483 ? -20.5 16.125 -0.887 1 91.94 483 GLU A C 1
ATOM 3954 O O . GLU A 1 483 ? -19.516 16.766 -0.537 1 91.94 483 GLU A O 1
ATOM 3959 N N . SER A 1 484 ? -21.188 15.375 -0.131 1 89.94 484 SER A N 1
ATOM 3960 C CA . SER A 1 484 ? -20.812 15.25 1.271 1 89.94 484 SER A CA 1
ATOM 3961 C C . SER A 1 484 ? -19.484 14.516 1.419 1 89.94 484 SER A C 1
ATOM 3963 O O . SER A 1 484 ? -18.844 14.586 2.465 1 89.94 484 SER A O 1
ATOM 3965 N N . ARG A 1 485 ? -19.109 13.836 0.334 1 90.19 485 ARG A N 1
ATOM 3966 C CA . ARG A 1 485 ? -17.875 13.062 0.38 1 90.19 485 ARG A CA 1
ATOM 3967 C C . ARG A 1 485 ? -16.734 13.805 -0.309 1 90.19 485 ARG A C 1
ATOM 3969 O O . ARG A 1 485 ? -15.617 13.289 -0.409 1 90.19 485 ARG A O 1
ATOM 3976 N N . GLY A 1 486 ? -17.016 14.953 -0.71 1 90.25 486 GLY A N 1
ATOM 3977 C CA . GLY A 1 486 ? -15.977 15.891 -1.101 1 90.25 486 GLY A CA 1
ATOM 3978 C C . GLY A 1 486 ? -15.539 15.727 -2.543 1 90.25 486 GLY A C 1
ATOM 3979 O O . GLY A 1 486 ? -14.469 16.188 -2.928 1 90.25 486 GLY A O 1
ATOM 3980 N N . VAL A 1 487 ? -16.344 15.031 -3.408 1 94.88 487 VAL A N 1
ATOM 3981 C CA . VAL A 1 487 ? -15.984 14.906 -4.816 1 94.88 487 VAL A CA 1
ATOM 3982 C C . VAL A 1 487 ? -15.852 16.297 -5.438 1 94.88 487 VAL A C 1
ATOM 3984 O O . VAL A 1 487 ? -16.719 17.156 -5.246 1 94.88 487 VAL A O 1
ATOM 3987 N N . THR A 1 488 ? -14.852 16.484 -6.188 1 96.81 488 THR A N 1
ATOM 3988 C CA . THR A 1 488 ? -14.508 17.828 -6.641 1 96.81 488 THR A CA 1
ATOM 3989 C C . THR A 1 488 ? -15.484 18.312 -7.699 1 96.81 488 THR A C 1
ATOM 3991 O O . THR A 1 488 ? -15.977 19.453 -7.633 1 96.81 488 THR A O 1
ATOM 3994 N N . LEU A 1 489 ? -15.711 17.453 -8.727 1 98 489 LEU A N 1
ATOM 3995 C CA . LEU A 1 489 ? -16.625 17.812 -9.797 1 98 489 LEU A CA 1
ATOM 3996 C C . LEU A 1 489 ? -17.734 16.766 -9.93 1 98 489 LEU A C 1
ATOM 3998 O O . LEU A 1 489 ? -17.469 15.57 -10 1 98 489 LEU A O 1
ATOM 4002 N N . ILE A 1 490 ? -18.922 17.234 -9.953 1 97.62 490 ILE A N 1
ATOM 4003 C CA . ILE A 1 490 ? -20.062 16.359 -10.227 1 97.62 490 ILE A CA 1
ATOM 4004 C C . ILE A 1 490 ? -20.672 16.719 -11.57 1 97.62 490 ILE A C 1
ATOM 4006 O O . ILE A 1 490 ? -21.078 17.875 -11.789 1 97.62 490 ILE A O 1
ATOM 4010 N N . CYS A 1 491 ? -20.688 15.781 -12.414 1 97.31 491 CYS A N 1
ATOM 4011 C CA . CYS A 1 491 ? -21.25 15.953 -13.75 1 97.31 491 CYS A CA 1
ATOM 4012 C C . CYS A 1 491 ? -22.672 15.375 -13.82 1 97.31 491 CYS A C 1
ATOM 4014 O O . CYS A 1 491 ? -22.906 14.266 -13.336 1 97.31 491 CYS A O 1
ATOM 4016 N N . SER A 1 492 ? -23.562 16.172 -14.336 1 96.62 492 SER A N 1
ATOM 4017 C CA . SER A 1 492 ? -24.922 15.695 -14.523 1 96.62 492 SER A CA 1
ATOM 4018 C C . SER A 1 492 ? -25.266 15.586 -16 1 96.62 492 SER A C 1
ATOM 4020 O O . SER A 1 492 ? -24.906 16.453 -16.797 1 96.62 492 SER A O 1
ATOM 4022 N N . VAL A 1 493 ? -25.906 14.508 -16.359 1 95.62 493 VAL A N 1
ATOM 4023 C CA . VAL A 1 493 ? -26.359 14.273 -17.719 1 95.62 493 VAL A CA 1
ATOM 4024 C C . VAL A 1 493 ? -27.844 13.883 -17.703 1 95.62 493 VAL A C 1
ATOM 4026 O O . VAL A 1 493 ? -28.219 12.875 -17.094 1 95.62 493 VAL A O 1
ATOM 4029 N N . GLY A 1 494 ? -28.625 14.703 -18.25 1 92.62 494 GLY A N 1
ATOM 4030 C CA . GLY A 1 494 ? -30.047 14.453 -18.406 1 92.62 494 GLY A CA 1
ATOM 4031 C C . GLY A 1 494 ? -30.547 14.672 -19.828 1 92.62 494 GLY A C 1
ATOM 4032 O O . GLY A 1 494 ? -29.781 14.523 -20.781 1 92.62 494 GLY A O 1
ATOM 4033 N N . LYS A 1 495 ? -31.828 14.93 -19.891 1 90.5 495 LYS A N 1
ATOM 4034 C CA . LYS A 1 495 ? -32.469 15.117 -21.188 1 90.5 495 LYS A CA 1
ATOM 4035 C C . LYS A 1 495 ? -31.844 16.281 -21.938 1 90.5 495 LYS A C 1
ATOM 4037 O O . LYS A 1 495 ? -31.484 16.141 -23.109 1 90.5 495 LYS A O 1
ATOM 4042 N N . SER A 1 496 ? -31.75 17.344 -21.25 1 91 496 SER A N 1
ATOM 4043 C CA . SER A 1 496 ? -31.219 18.547 -21.875 1 91 496 SER A CA 1
ATOM 4044 C C . SER A 1 496 ? -29.781 18.312 -22.359 1 91 496 SER A C 1
ATOM 4046 O O . SER A 1 496 ? -29.422 18.766 -23.453 1 91 496 SER A O 1
ATOM 4048 N N . GLU A 1 497 ? -28.969 17.609 -21.625 1 92.19 497 GLU A N 1
ATOM 4049 C CA . GLU A 1 497 ? -27.578 17.359 -21.969 1 92.19 497 GLU A CA 1
ATOM 4050 C C . GLU A 1 497 ? -27.469 16.438 -23.188 1 92.19 497 GLU A C 1
ATOM 4052 O O . GLU A 1 497 ? -26.594 16.625 -24.031 1 92.19 497 GLU A O 1
ATOM 4057 N N . ILE A 1 498 ? -28.328 15.508 -23.25 1 91.31 498 ILE A N 1
ATOM 4058 C CA . ILE A 1 498 ? -28.328 14.594 -24.391 1 91.31 498 ILE A CA 1
ATOM 4059 C C . ILE A 1 498 ? -28.703 15.352 -25.656 1 91.31 498 ILE A C 1
ATOM 4061 O O . ILE A 1 498 ? -28.047 15.211 -26.703 1 91.31 498 ILE A O 1
ATOM 4065 N N . GLU A 1 499 ? -29.75 16.156 -25.516 1 90.5 499 GLU A N 1
ATOM 4066 C CA . GLU A 1 499 ? -30.25 16.906 -26.656 1 90.5 499 GLU A CA 1
ATOM 4067 C C . GLU A 1 499 ? -29.219 17.922 -27.141 1 90.5 499 GLU A C 1
ATOM 4069 O O . GLU A 1 499 ? -29.062 18.125 -28.359 1 90.5 499 GLU A O 1
ATOM 4074 N N . ASN A 1 500 ? -28.531 18.484 -26.266 1 92.31 500 ASN A N 1
ATOM 4075 C CA . ASN A 1 500 ? -27.578 19.531 -26.625 1 92.31 500 ASN A CA 1
ATOM 4076 C C . ASN A 1 500 ? -26.156 18.984 -26.75 1 92.31 500 ASN A C 1
ATOM 4078 O O . ASN A 1 500 ? -25.219 19.75 -26.953 1 92.31 500 ASN A O 1
ATOM 4082 N N . ASN A 1 501 ? -25.984 17.734 -26.516 1 92.56 501 ASN A N 1
ATOM 4083 C CA . ASN A 1 501 ? -24.672 17.094 -26.547 1 92.56 501 ASN A CA 1
ATOM 4084 C C . ASN A 1 501 ? -23.703 17.797 -25.609 1 92.56 501 ASN A C 1
ATOM 4086 O O . ASN A 1 501 ? -22.609 18.188 -26.031 1 92.56 501 ASN A O 1
ATOM 4090 N N . SER A 1 502 ? -24.172 17.953 -24.438 1 94.12 502 SER A N 1
ATOM 4091 C CA . SER A 1 502 ? -23.391 18.656 -23.438 1 94.12 502 SER A CA 1
ATOM 4092 C C . SER A 1 502 ? -23.391 17.906 -22.109 1 94.12 502 SER A C 1
ATOM 4094 O O . SER A 1 502 ? -24.094 16.906 -21.953 1 94.12 502 SER A O 1
ATOM 4096 N N . VAL A 1 503 ? -22.516 18.312 -21.25 1 95.19 503 VAL A N 1
ATOM 4097 C CA . VAL A 1 503 ? -22.469 17.812 -19.875 1 95.19 503 VAL A CA 1
ATOM 4098 C C . VAL A 1 503 ? -22.391 19 -18.906 1 95.19 503 VAL A C 1
ATOM 4100 O O . VAL A 1 503 ? -21.703 19.984 -19.172 1 95.19 503 VAL A O 1
ATOM 4103 N N . THR A 1 504 ? -23.219 18.953 -17.938 1 96.5 504 THR A N 1
ATOM 4104 C CA . THR A 1 504 ? -23.203 19.984 -16.922 1 96.5 504 THR A CA 1
ATOM 4105 C C . THR A 1 504 ? -22.266 19.609 -15.773 1 96.5 504 THR A C 1
ATOM 4107 O O . THR A 1 504 ? -22.406 18.531 -15.188 1 96.5 504 THR A O 1
ATOM 4110 N N . VAL A 1 505 ? -21.328 20.5 -15.469 1 97.06 505 VAL A N 1
ATOM 4111 C CA . VAL A 1 505 ? -20.328 20.234 -14.43 1 97.06 505 VAL A CA 1
ATOM 4112 C C . VAL A 1 505 ? -20.516 21.219 -13.281 1 97.06 505 VAL A C 1
ATOM 4114 O O . VAL A 1 505 ? -20.594 22.438 -13.508 1 97.06 505 VAL A O 1
ATOM 4117 N N . LYS A 1 506 ? -20.641 20.688 -12.094 1 96.69 506 LYS A N 1
ATOM 4118 C CA . LYS A 1 506 ? -20.75 21.516 -10.898 1 96.69 506 LYS A CA 1
ATOM 4119 C C . LYS A 1 506 ? -19.578 21.297 -9.953 1 96.69 506 LYS A C 1
ATOM 4121 O O . LYS A 1 506 ? -19.219 20.156 -9.664 1 96.69 506 LYS A O 1
ATOM 4126 N N . GLY A 1 507 ? -19 22.391 -9.469 1 96.81 507 GLY A N 1
ATOM 4127 C CA . GLY A 1 507 ? -17.922 22.297 -8.5 1 96.81 507 GLY A CA 1
ATOM 4128 C C . GLY A 1 507 ? -18.422 22.188 -7.066 1 96.81 507 GLY A C 1
ATOM 4129 O O . GLY A 1 507 ? -19.391 22.859 -6.691 1 96.81 507 GLY A O 1
ATOM 4130 N N . ARG A 1 508 ? -17.75 21.375 -6.246 1 96.06 508 ARG A N 1
ATOM 4131 C CA . ARG A 1 508 ? -18.125 21.141 -4.855 1 96.06 508 ARG A CA 1
ATOM 4132 C C . ARG A 1 508 ? -17.844 22.375 -4 1 96.06 508 ARG A C 1
ATOM 4134 O O . ARG A 1 508 ? -18.609 22.688 -3.082 1 96.06 508 ARG A O 1
ATOM 4141 N N . ILE A 1 509 ? -16.781 23.078 -4.285 1 94.31 509 ILE A N 1
ATOM 4142 C CA . ILE A 1 509 ? -16.328 24.156 -3.43 1 94.31 509 ILE A CA 1
ATOM 4143 C C . ILE A 1 509 ? -16.969 25.469 -3.871 1 94.31 509 ILE A C 1
ATOM 4145 O O . ILE A 1 509 ? -17.547 26.188 -3.057 1 94.31 509 ILE A O 1
ATOM 4149 N N . SER A 1 510 ? -16.891 25.734 -5.176 1 92.06 510 SER A N 1
ATOM 4150 C CA . SER A 1 510 ? -17.406 27 -5.715 1 92.06 510 SER A CA 1
ATOM 4151 C C . SER A 1 510 ? -18.922 26.953 -5.863 1 92.06 510 SER A C 1
ATOM 4153 O O . SER A 1 510 ? -19.578 28 -5.91 1 92.06 510 SER A O 1
ATOM 4155 N N . ASN A 1 511 ? -19.5 25.781 -6.051 1 91.19 511 ASN A N 1
ATOM 4156 C CA . ASN A 1 511 ? -20.906 25.578 -6.348 1 91.19 511 ASN A CA 1
ATOM 4157 C C . ASN A 1 511 ? -21.297 26.188 -7.691 1 91.19 511 ASN A C 1
ATOM 4159 O O . ASN A 1 511 ? -22.469 26.438 -7.949 1 91.19 511 ASN A O 1
ATOM 4163 N N . GLU A 1 512 ? -20.328 26.406 -8.5 1 93.44 512 GLU A N 1
ATOM 4164 C CA . GLU A 1 512 ? -20.578 26.953 -9.828 1 93.44 512 GLU A CA 1
ATOM 4165 C C . GLU A 1 512 ? -20.844 25.844 -10.844 1 93.44 512 GLU A C 1
ATOM 4167 O O . GLU A 1 512 ? -20.234 24.781 -10.781 1 93.44 512 GLU A O 1
ATOM 4172 N N . LYS A 1 513 ? -21.75 26.141 -11.75 1 94.88 513 LYS A N 1
ATOM 4173 C CA . LYS A 1 513 ? -22.109 25.203 -12.812 1 94.88 513 LYS A CA 1
ATOM 4174 C C . LYS A 1 513 ? -21.562 25.656 -14.164 1 94.88 513 LYS A C 1
ATOM 4176 O O . LYS A 1 513 ? -21.578 26.859 -14.477 1 94.88 513 LYS A O 1
ATOM 4181 N N . THR A 1 514 ? -20.984 24.75 -14.859 1 94.56 514 THR A N 1
ATOM 4182 C CA . THR A 1 514 ? -20.469 24.984 -16.203 1 94.56 514 THR A CA 1
ATOM 4183 C C . THR A 1 514 ? -20.938 23.906 -17.172 1 94.56 514 THR A C 1
ATOM 4185 O O . THR A 1 514 ? -21 22.734 -16.797 1 94.56 514 THR A O 1
ATOM 4188 N N . SER A 1 515 ? -21.297 24.297 -18.344 1 94.69 515 SER A N 1
ATOM 4189 C CA . SER A 1 515 ? -21.688 23.344 -19.391 1 94.69 515 SER A CA 1
ATOM 4190 C C . SER A 1 515 ? -20.547 23.109 -20.375 1 94.69 515 SER A C 1
ATOM 4192 O O . SER A 1 515 ? -19.938 24.062 -20.859 1 94.69 515 SER A O 1
ATOM 4194 N N . LEU A 1 516 ? -20.219 21.891 -20.578 1 94.5 516 LEU A N 1
ATOM 4195 C CA . LEU A 1 516 ? -19.188 21.516 -21.531 1 94.5 516 LEU A CA 1
ATOM 4196 C C . LEU A 1 516 ? -19.766 20.703 -22.672 1 94.5 516 LEU A C 1
ATOM 4198 O O . LEU A 1 516 ? -20.719 19.938 -22.484 1 94.5 516 LEU A O 1
ATOM 4202 N N . SER A 1 517 ? -19.141 20.906 -23.828 1 92.19 517 SER A N 1
ATOM 4203 C CA . SER A 1 517 ? -19.516 20.047 -24.938 1 92.19 517 SER A CA 1
ATOM 4204 C C . SER A 1 517 ? -19 18.625 -24.75 1 92.19 517 SER A C 1
ATOM 4206 O O . SER A 1 517 ? -17.812 18.422 -24.484 1 92.19 517 SER A O 1
ATOM 4208 N N . SER A 1 518 ? -19.875 17.641 -24.906 1 86.88 518 SER A N 1
ATOM 4209 C CA . SER A 1 518 ? -19.484 16.25 -24.672 1 86.88 518 SER A CA 1
ATOM 4210 C C . SER A 1 518 ? -18.484 15.773 -25.703 1 86.88 518 SER A C 1
ATOM 4212 O O . SER A 1 518 ? -17.719 14.844 -25.438 1 86.88 518 SER A O 1
ATOM 4214 N N . GLU A 1 519 ? -18.406 16.391 -26.812 1 82.38 519 GLU A N 1
ATOM 4215 C CA . GLU A 1 519 ? -17.578 15.922 -27.906 1 82.38 519 GLU A CA 1
ATOM 4216 C C . GLU A 1 519 ? -16.281 16.719 -28 1 82.38 519 GLU A C 1
ATOM 4218 O O . GLU A 1 519 ? -15.305 16.266 -28.609 1 82.38 519 GLU A O 1
ATOM 4223 N N . SER A 1 520 ? -16.281 17.859 -27.281 1 83.25 520 SER A N 1
ATOM 4224 C CA . SER A 1 520 ? -15.164 18.719 -27.656 1 83.25 520 SER A CA 1
ATOM 4225 C C . SER A 1 520 ? -14.375 19.172 -26.438 1 83.25 520 SER A C 1
ATOM 4227 O O . SER A 1 520 ? -13.32 19.797 -26.562 1 83.25 520 SER A O 1
ATOM 4229 N N . PHE A 1 521 ? -14.875 18.844 -25.25 1 88.75 521 PHE A N 1
ATOM 4230 C CA . PHE A 1 521 ? -14.07 19.344 -24.141 1 88.75 521 PHE A CA 1
ATOM 4231 C C . PHE A 1 521 ? -12.703 18.656 -24.109 1 88.75 521 PHE A C 1
ATOM 4233 O O . PHE A 1 521 ? -12.578 17.484 -24.469 1 88.75 521 PHE A O 1
ATOM 4240 N N . SER A 1 522 ? -11.758 19.438 -23.734 1 90 522 SER A N 1
ATOM 4241 C CA . SER A 1 522 ? -10.375 18.969 -23.719 1 90 522 SER A CA 1
ATOM 4242 C C . SER A 1 522 ? -9.938 18.594 -22.312 1 90 522 SER A C 1
ATOM 4244 O O . SER A 1 522 ? -10.625 18.906 -21.344 1 90 522 SER A O 1
ATOM 4246 N N . ARG A 1 523 ? -8.898 17.844 -22.25 1 90.19 523 ARG A N 1
ATOM 4247 C CA . ARG A 1 523 ? -8.281 17.531 -20.969 1 90.19 523 ARG A CA 1
ATOM 4248 C C . ARG A 1 523 ? -7.961 18.781 -20.188 1 90.19 523 ARG A C 1
ATOM 4250 O O . ARG A 1 523 ? -8.188 18.844 -18.969 1 90.19 523 ARG A O 1
ATOM 4257 N N . ASP A 1 524 ? -7.492 19.812 -20.844 1 92.12 524 ASP A N 1
ATOM 4258 C CA . ASP A 1 524 ? -7.094 21.062 -20.203 1 92.12 524 ASP A CA 1
ATOM 4259 C C . ASP A 1 524 ? -8.297 21.781 -19.594 1 92.12 524 ASP A C 1
ATOM 4261 O O . ASP A 1 524 ? -8.172 22.438 -18.562 1 92.12 524 ASP A O 1
ATOM 4265 N N . ASP A 1 525 ? -9.398 21.656 -20.234 1 94.5 525 ASP A N 1
ATOM 4266 C CA . ASP A 1 525 ? -10.617 22.25 -19.688 1 94.5 525 ASP A CA 1
ATOM 4267 C C . ASP A 1 525 ? -10.93 21.688 -18.297 1 94.5 525 ASP A C 1
ATOM 4269 O O . ASP A 1 525 ? -11.258 22.453 -17.391 1 94.5 525 ASP A O 1
ATOM 4273 N N . ILE A 1 526 ? -10.766 20.469 -18.203 1 95.19 526 ILE A N 1
ATOM 4274 C CA . ILE A 1 526 ? -11.086 19.797 -16.953 1 95.19 526 ILE A CA 1
ATOM 4275 C C . ILE A 1 526 ? -10.031 20.141 -15.898 1 95.19 526 ILE A C 1
ATOM 4277 O O . ILE A 1 526 ? -10.359 20.391 -14.734 1 95.19 526 ILE A O 1
ATOM 4281 N N . ILE A 1 527 ? -8.812 20.188 -16.281 1 94.94 527 ILE A N 1
ATOM 4282 C CA . ILE A 1 527 ? -7.727 20.547 -15.375 1 94.94 527 ILE A CA 1
ATOM 4283 C C . ILE A 1 527 ? -7.965 21.938 -14.812 1 94.94 527 ILE A C 1
ATOM 4285 O O . ILE A 1 527 ? -7.762 22.172 -13.617 1 94.94 527 ILE A O 1
ATOM 4289 N N . GLN A 1 528 ? -8.406 22.797 -15.664 1 95.31 528 GLN A N 1
ATOM 4290 C CA . GLN A 1 528 ? -8.672 24.172 -15.227 1 95.31 528 GLN A CA 1
ATOM 4291 C C . GLN A 1 528 ? -9.805 24.219 -14.211 1 95.31 528 GLN A C 1
ATOM 4293 O O . GLN A 1 528 ? -9.75 24.969 -13.242 1 95.31 528 GLN A O 1
ATOM 4298 N N . LEU A 1 529 ? -10.82 23.453 -14.5 1 96.44 529 LEU A N 1
ATOM 4299 C CA . LEU A 1 529 ? -11.93 23.406 -13.562 1 96.44 529 LEU A CA 1
ATOM 4300 C C . LEU A 1 529 ? -11.477 22.859 -12.211 1 96.44 529 LEU A C 1
ATOM 4302 O O . LEU A 1 529 ? -11.844 23.391 -11.164 1 96.44 529 LEU A O 1
ATOM 4306 N N . LEU A 1 530 ? -10.68 21.812 -12.188 1 96.94 530 LEU A N 1
ATOM 4307 C CA . LEU A 1 530 ? -10.156 21.234 -10.953 1 96.94 530 LEU A CA 1
ATOM 4308 C C . LEU A 1 530 ? -9.273 22.219 -10.211 1 96.94 530 LEU A C 1
ATOM 4310 O O . LEU A 1 530 ? -9.383 22.359 -8.992 1 96.94 530 LEU A O 1
ATOM 4314 N N . LYS A 1 531 ? -8.445 22.938 -10.977 1 95.75 531 LYS A N 1
ATOM 4315 C CA . LYS A 1 531 ? -7.559 23.938 -10.375 1 95.75 531 LYS A CA 1
ATOM 4316 C C . LYS A 1 531 ? -8.352 25.062 -9.734 1 95.75 531 LYS A C 1
ATOM 4318 O O . LYS A 1 531 ? -7.984 25.562 -8.664 1 95.75 531 LYS A O 1
ATOM 4323 N N . LYS A 1 532 ? -9.359 25.406 -10.391 1 96.12 532 LYS A N 1
ATOM 4324 C CA . LYS A 1 532 ? -10.219 26.453 -9.852 1 96.12 532 LYS A CA 1
ATOM 4325 C C . LYS A 1 532 ? -10.812 26.047 -8.508 1 96.12 532 LYS A C 1
ATOM 4327 O O . LYS A 1 532 ? -10.836 26.844 -7.566 1 96.12 532 LYS A O 1
ATOM 4332 N N . GLU A 1 533 ? -11.328 24.875 -8.43 1 96.62 533 GLU A N 1
ATOM 4333 C CA . GLU A 1 533 ? -11.883 24.359 -7.184 1 96.62 533 GLU A CA 1
ATOM 4334 C C . GLU A 1 533 ? -10.82 24.281 -6.094 1 96.62 533 GLU A C 1
ATOM 4336 O O . GLU A 1 533 ? -11.062 24.688 -4.953 1 96.62 533 GLU A O 1
ATOM 4341 N N . ASP A 1 534 ? -9.672 23.828 -6.461 1 95.94 534 ASP A N 1
ATOM 4342 C CA . ASP A 1 534 ? -8.578 23.703 -5.5 1 95.94 534 ASP A CA 1
ATOM 4343 C C . ASP A 1 534 ? -8.141 25.062 -4.969 1 95.94 534 ASP A C 1
ATOM 4345 O O . ASP A 1 534 ? -7.91 25.219 -3.768 1 95.94 534 ASP A O 1
ATOM 4349 N N . MET A 1 535 ? -8.094 26.031 -5.824 1 94.62 535 MET A N 1
ATOM 4350 C CA . MET A 1 535 ? -7.703 27.391 -5.43 1 94.62 535 MET A CA 1
ATOM 4351 C C . MET A 1 535 ? -8.75 28.016 -4.52 1 94.62 535 MET A C 1
ATOM 4353 O O . MET A 1 535 ? -8.414 28.719 -3.572 1 94.62 535 MET A O 1
ATOM 4357 N N . SER A 1 536 ? -9.969 27.734 -4.875 1 95.06 536 SER A N 1
ATOM 4358 C CA . SER A 1 536 ? -11.047 28.234 -4.035 1 95.06 536 SER A CA 1
ATOM 4359 C C . SER A 1 536 ? -10.961 27.672 -2.623 1 95.06 536 SER A C 1
ATOM 4361 O O . SER A 1 536 ? -11.141 28.406 -1.643 1 95.06 536 SER A O 1
ATOM 4363 N N . LEU A 1 537 ? -10.711 26.453 -2.527 1 95.44 537 LEU A N 1
ATOM 4364 C CA . LEU A 1 537 ? -10.57 25.797 -1.226 1 95.44 537 LEU A CA 1
ATOM 4365 C C . LEU A 1 537 ? -9.406 26.406 -0.442 1 95.44 537 LEU A C 1
ATOM 4367 O O . LEU A 1 537 ? -9.555 26.734 0.736 1 95.44 537 LEU A O 1
ATOM 4371 N N . GLN A 1 538 ? -8.297 26.562 -1.087 1 94.38 538 GLN A N 1
ATOM 4372 C CA . GLN A 1 538 ? -7.113 27.141 -0.46 1 94.38 538 GLN A CA 1
ATOM 4373 C C . GLN A 1 538 ? -7.406 28.516 0.117 1 94.38 538 GLN A C 1
ATOM 4375 O O . GLN A 1 538 ? -7.055 28.812 1.263 1 94.38 538 GLN A O 1
ATOM 4380 N N . HIS A 1 539 ? -8.055 29.312 -0.636 1 93.5 539 HIS A N 1
ATOM 4381 C CA . HIS A 1 539 ? -8.383 30.672 -0.217 1 93.5 539 HIS A CA 1
ATOM 4382 C C . HIS A 1 539 ? -9.297 30.672 1.005 1 93.5 539 HIS A C 1
ATOM 4384 O O . HIS A 1 539 ? -9.078 31.438 1.947 1 93.5 539 HIS A O 1
ATOM 4390 N N . GLN A 1 540 ? -10.227 29.859 0.984 1 92.31 540 GLN A N 1
ATOM 4391 C CA . GLN A 1 540 ? -11.188 29.781 2.086 1 92.31 540 GLN A CA 1
ATOM 4392 C C . GLN A 1 540 ? -10.5 29.359 3.381 1 92.31 540 GLN A C 1
ATOM 4394 O O . GLN A 1 540 ? -10.812 29.891 4.453 1 92.31 540 GLN A O 1
ATOM 4399 N N . ILE A 1 541 ? -9.562 28.438 3.293 1 93.5 541 ILE A N 1
ATOM 4400 C CA . ILE A 1 541 ? -8.867 27.969 4.488 1 93.5 541 ILE A CA 1
ATOM 4401 C C . ILE A 1 541 ? -7.922 29.047 4.992 1 93.5 541 ILE A C 1
ATOM 4403 O O . ILE A 1 541 ? -7.867 29.328 6.195 1 93.5 541 ILE A O 1
ATOM 4407 N N . GLN A 1 542 ? -7.25 29.719 4.133 1 92.38 542 GLN A N 1
ATOM 4408 C CA . GLN A 1 542 ? -6.309 30.766 4.5 1 92.38 542 GLN A CA 1
ATOM 4409 C C . GLN A 1 542 ? -7.016 31.906 5.219 1 92.38 542 GLN A C 1
ATOM 4411 O O . GLN A 1 542 ? -6.488 32.469 6.184 1 92.38 542 GLN A O 1
ATOM 4416 N N . GLN A 1 543 ? -8.172 32.188 4.809 1 92.38 543 GLN A N 1
ATOM 4417 C CA . GLN A 1 543 ? -8.93 33.312 5.375 1 92.38 543 GLN A CA 1
ATOM 4418 C C . GLN A 1 543 ? -9.391 32.969 6.793 1 92.38 543 GLN A C 1
ATOM 4420 O O . GLN A 1 543 ? -9.672 33.875 7.582 1 92.38 543 GLN A O 1
ATOM 4425 N N . ARG A 1 544 ? -9.406 31.766 7.086 1 92.94 544 ARG A N 1
ATOM 4426 C CA . ARG A 1 544 ? -9.922 31.359 8.391 1 92.94 544 ARG A CA 1
ATOM 4427 C C . ARG A 1 544 ? -8.812 31.359 9.438 1 92.94 544 ARG A C 1
ATOM 4429 O O . ARG A 1 544 ? -9.078 31.219 10.633 1 92.94 544 ARG A O 1
ATOM 4436 N N . VAL A 1 545 ? -7.613 31.5 9.062 1 94.56 545 VAL A N 1
ATOM 4437 C CA . VAL A 1 545 ? -6.492 31.469 9.992 1 94.56 545 VAL A CA 1
ATOM 4438 C C . VAL A 1 545 ? -6.344 32.844 10.672 1 94.56 545 VAL A C 1
ATOM 4440 O O . VAL A 1 545 ? -6.301 33.875 10.008 1 94.56 545 VAL A O 1
ATOM 4443 N N . LYS A 1 546 ? -6.277 32.812 12.008 1 93.5 546 LYS A N 1
ATOM 4444 C CA . LYS A 1 546 ? -6.086 34.031 12.805 1 93.5 546 LYS A CA 1
ATOM 4445 C C . LYS A 1 546 ? -4.953 33.844 13.812 1 93.5 546 LYS A C 1
ATOM 4447 O O . LYS A 1 546 ? -4.926 32.875 14.555 1 93.5 546 LYS A O 1
ATOM 4452 N N . ILE A 1 547 ? -4.062 34.781 13.82 1 94.25 547 ILE A N 1
ATOM 4453 C CA . ILE A 1 547 ? -2.947 34.75 14.758 1 94.25 547 ILE A CA 1
ATOM 4454 C C . ILE A 1 547 ? -3.176 35.75 15.875 1 94.25 547 ILE A C 1
ATOM 4456 O O . ILE A 1 547 ? -3.512 36.906 15.617 1 94.25 547 ILE A O 1
ATOM 4460 N N . ILE A 1 548 ? -3.049 35.312 17.078 1 94.5 548 ILE A N 1
ATOM 4461 C CA . ILE A 1 548 ? -3.162 36.156 18.266 1 94.5 548 ILE A CA 1
ATOM 4462 C C . ILE A 1 548 ? -1.785 36.344 18.891 1 94.5 548 ILE A C 1
ATOM 4464 O O . ILE A 1 548 ? -1.158 35.375 19.328 1 94.5 548 ILE A O 1
ATOM 4468 N N . GLU A 1 549 ? -1.327 37.531 18.922 1 94.44 549 GLU A N 1
ATOM 4469 C CA . GLU A 1 549 ? -0.071 37.875 19.578 1 94.44 549 GLU A CA 1
ATOM 4470 C C . GLU A 1 549 ? -0.313 38.312 21.016 1 94.44 549 GLU A C 1
ATOM 4472 O O . GLU A 1 549 ? -1.162 39.188 21.266 1 94.44 549 GLU A O 1
ATOM 4477 N N . CYS A 1 550 ? 0.376 37.719 21.938 1 95.94 550 CYS A N 1
ATOM 4478 C CA . CYS A 1 550 ? 0.356 38.156 23.328 1 95.94 550 CYS A CA 1
ATOM 4479 C C . CYS A 1 550 ? 1.703 38.75 23.734 1 95.94 550 CYS A C 1
ATOM 4481 O O . CYS A 1 550 ? 2.707 38.031 23.781 1 95.94 550 CYS A O 1
ATOM 4483 N N . SER A 1 551 ? 1.739 39.906 24.172 1 93.44 551 SER A N 1
ATOM 4484 C CA . SER A 1 551 ? 2.994 40.594 24.422 1 93.44 551 SER A CA 1
ATOM 4485 C C . SER A 1 551 ? 3.42 40.438 25.891 1 93.44 551 SER A C 1
ATOM 4487 O O . SER A 1 551 ? 4.566 40.75 26.234 1 93.44 551 SER A O 1
ATOM 4489 N N . THR A 1 552 ? 2.469 40.062 26.75 1 94.94 552 THR A N 1
ATOM 4490 C CA . THR A 1 552 ? 2.799 39.844 28.156 1 94.94 552 THR A CA 1
ATOM 4491 C C . THR A 1 552 ? 2.258 38.5 28.641 1 94.94 552 THR A C 1
ATOM 4493 O O . THR A 1 552 ? 1.361 37.938 28.016 1 94.94 552 THR A O 1
ATOM 4496 N N . MET A 1 553 ? 2.842 38.062 29.719 1 95.25 553 MET A N 1
ATOM 4497 C CA . MET A 1 553 ? 2.365 36.812 30.328 1 95.25 553 MET A CA 1
ATOM 4498 C C . MET A 1 553 ? 0.915 36.938 30.766 1 95.25 553 MET A C 1
ATOM 4500 O O . MET A 1 553 ? 0.133 36 30.656 1 95.25 553 MET A O 1
ATOM 4504 N N . ASN A 1 554 ? 0.577 38.094 31.266 1 95.06 554 ASN A N 1
ATOM 4505 C CA . ASN A 1 554 ? -0.802 38.344 31.672 1 95.06 554 ASN A CA 1
ATOM 4506 C C . ASN A 1 554 ? -1.765 38.25 30.5 1 95.06 554 ASN A C 1
ATOM 4508 O O . ASN A 1 554 ? -2.848 37.688 30.609 1 95.06 554 ASN A O 1
ATOM 4512 N N . ASP A 1 555 ? -1.353 38.875 29.406 1 95.31 555 ASP A N 1
ATOM 4513 C CA . ASP A 1 555 ? -2.156 38.75 28.188 1 95.31 555 ASP A CA 1
ATOM 4514 C C . ASP A 1 555 ? -2.348 37.281 27.781 1 95.31 555 ASP A C 1
ATOM 4516 O O . ASP A 1 555 ? -3.439 36.906 27.375 1 95.31 555 ASP A O 1
ATOM 4520 N N . LEU A 1 556 ? -1.254 36.625 27.844 1 96.12 556 LEU A N 1
ATOM 4521 C CA . LEU A 1 556 ? -1.274 35.219 27.453 1 96.12 556 LEU A CA 1
ATOM 4522 C C . LEU A 1 556 ? -2.238 34.406 28.328 1 96.12 556 LEU A C 1
ATOM 4524 O O . LEU A 1 556 ? -3.068 33.656 27.828 1 96.12 556 LEU A O 1
ATOM 4528 N N . ILE A 1 557 ? -2.154 34.562 29.625 1 95.06 557 ILE A N 1
ATOM 4529 C CA . ILE A 1 557 ? -3.029 33.875 30.562 1 95.06 557 ILE A CA 1
ATOM 4530 C C . ILE A 1 557 ? -4.48 34.281 30.312 1 95.06 557 ILE A C 1
ATOM 4532 O O . ILE A 1 557 ? -5.371 33.438 30.312 1 95.06 557 ILE A O 1
ATOM 4536 N N . ASP A 1 558 ? -4.695 35.5 30.016 1 95.06 558 ASP A N 1
ATOM 4537 C CA . ASP A 1 558 ? -6.047 36.031 29.797 1 95.06 558 ASP A CA 1
ATOM 4538 C C . ASP A 1 558 ? -6.668 35.406 28.547 1 95.06 558 ASP A C 1
ATOM 4540 O O . ASP A 1 558 ? -7.859 35.125 28.516 1 95.06 558 ASP A O 1
ATOM 4544 N N . VAL A 1 559 ? -5.906 35.312 27.562 1 94.25 559 VAL A N 1
ATOM 4545 C CA . VAL A 1 559 ? -6.398 34.75 26.297 1 94.25 559 VAL A CA 1
ATOM 4546 C C . VAL A 1 559 ? -6.906 33.312 26.547 1 94.25 559 VAL A C 1
ATOM 4548 O O . VAL A 1 559 ? -7.918 32.906 25.969 1 94.25 559 VAL A O 1
ATOM 4551 N N . PHE A 1 560 ? -6.277 32.5 27.344 1 92.38 560 PHE A N 1
ATOM 4552 C CA . PHE A 1 560 ? -6.613 31.078 27.547 1 92.38 560 PHE A CA 1
ATOM 4553 C C . PHE A 1 560 ? -7.652 30.938 28.656 1 92.38 560 PHE A C 1
ATOM 4555 O O . PHE A 1 560 ? -8.445 29.984 28.641 1 92.38 560 PHE A O 1
ATOM 4562 N N . LYS A 1 561 ? -7.723 31.828 29.625 1 89.38 561 LYS A N 1
ATOM 4563 C CA . LYS A 1 561 ? -8.633 31.703 30.75 1 89.38 561 LYS A CA 1
ATOM 4564 C C . LYS A 1 561 ? -9.938 32.438 30.5 1 89.38 561 LYS A C 1
ATOM 4566 O O . LYS A 1 561 ? -11.016 31.953 30.875 1 89.38 561 LYS A O 1
ATOM 4571 N N . ASN A 1 562 ? -9.789 33.594 29.859 1 89.56 562 ASN A N 1
ATOM 4572 C CA . ASN A 1 562 ? -10.961 34.469 29.75 1 89.56 562 ASN A CA 1
ATOM 4573 C C . ASN A 1 562 ? -11.242 34.844 28.297 1 89.56 562 ASN A C 1
ATOM 4575 O O . ASN A 1 562 ? -12.305 35.375 28 1 89.56 562 ASN A O 1
ATOM 4579 N N . GLY A 1 563 ? -10.328 34.562 27.5 1 88.56 563 GLY A N 1
ATOM 4580 C CA . GLY A 1 563 ? -10.438 35.062 26.141 1 88.56 563 GLY A CA 1
ATOM 4581 C C . GLY A 1 563 ? -11 34.031 25.188 1 88.56 563 GLY A C 1
ATOM 4582 O O . GLY A 1 563 ? -11.898 33.25 25.547 1 88.56 563 GLY A O 1
ATOM 4583 N N . VAL A 1 564 ? -10.586 34.125 23.938 1 85.75 564 VAL A N 1
ATOM 4584 C CA . VAL A 1 564 ? -11.133 33.344 22.812 1 85.75 564 VAL A CA 1
ATOM 4585 C C . VAL A 1 564 ? -10.797 31.875 22.984 1 85.75 564 VAL A C 1
ATOM 4587 O O . VAL A 1 564 ? -11.477 31.016 22.422 1 85.75 564 VAL A O 1
ATOM 4590 N N . MET A 1 565 ? -9.82 31.609 23.781 1 88.69 565 MET A N 1
ATOM 4591 C CA . MET A 1 565 ? -9.391 30.219 23.953 1 88.69 565 MET A CA 1
ATOM 4592 C C . MET A 1 565 ? -10.023 29.609 25.203 1 88.69 565 MET A C 1
ATOM 4594 O O . MET A 1 565 ? -9.656 28.5 25.594 1 88.69 565 MET A O 1
ATOM 4598 N N . LYS A 1 566 ? -10.898 30.266 25.766 1 86.56 566 LYS A N 1
ATOM 4599 C CA . LYS A 1 566 ? -11.523 29.781 27 1 86.56 566 LYS A CA 1
ATOM 4600 C C . LYS A 1 566 ? -12.297 28.5 26.75 1 86.56 566 LYS A C 1
ATOM 4602 O O . LYS A 1 566 ? -13.016 28.391 25.75 1 86.56 566 LYS A O 1
ATOM 4607 N N . THR A 1 567 ? -12.086 27.484 27.594 1 80.75 567 THR A N 1
ATOM 4608 C CA . THR A 1 567 ? -12.82 26.234 27.531 1 80.75 567 THR A CA 1
ATOM 4609 C C . THR A 1 567 ? -13.828 26.125 28.672 1 80.75 567 THR A C 1
ATOM 4611 O O . THR A 1 567 ? -13.586 26.641 29.766 1 80.75 567 THR A O 1
ATOM 4614 N N . ARG A 1 568 ? -14.953 25.531 28.375 1 79.94 568 ARG A N 1
ATOM 4615 C CA . ARG A 1 568 ? -16 25.344 29.359 1 79.94 568 ARG A CA 1
ATOM 4616 C C . ARG A 1 568 ? -16.109 23.891 29.781 1 79.94 568 ARG A C 1
ATOM 4618 O O . ARG A 1 568 ? -15.953 22.984 28.953 1 79.94 568 ARG A O 1
ATOM 4625 N N . GLU A 1 569 ? -16.266 23.75 31 1 79.5 569 GLU A N 1
ATOM 4626 C CA . GLU A 1 569 ? -16.484 22.391 31.516 1 79.5 569 GLU A CA 1
ATOM 4627 C C . GLU A 1 569 ? -17.891 21.891 31.188 1 79.5 569 GLU A C 1
ATOM 4629 O O . GLU A 1 569 ? -18.844 22.656 31.219 1 79.5 569 GLU A O 1
ATOM 4634 N N . CYS A 1 570 ? -17.969 20.688 30.891 1 76.88 570 CYS A N 1
ATOM 4635 C CA . CYS A 1 570 ? -19.266 20.094 30.625 1 76.88 570 CYS A CA 1
ATOM 4636 C C . CYS A 1 570 ? -20.125 20.047 31.875 1 76.88 570 CYS A C 1
ATOM 4638 O O . CYS A 1 570 ? -19.625 19.719 32.969 1 76.88 570 CYS A O 1
ATOM 4640 N N . SER A 1 571 ? -21.344 20.391 31.625 1 78.62 571 SER A N 1
ATOM 4641 C CA . SER A 1 571 ? -22.281 20.297 32.75 1 78.62 571 SER A CA 1
ATOM 4642 C C . SER A 1 571 ? -22.5 18.844 33.156 1 78.62 571 SER A C 1
ATOM 4644 O O . SER A 1 571 ? -22.547 17.953 32.312 1 78.62 571 SER A O 1
ATOM 4646 N N . THR A 1 572 ? -22.562 18.656 34.469 1 77.69 572 THR A N 1
ATOM 4647 C CA . THR A 1 572 ? -22.844 17.328 34.969 1 77.69 572 THR A CA 1
ATOM 4648 C C . THR A 1 572 ? -24.328 17 34.812 1 77.69 572 THR A C 1
ATOM 4650 O O . THR A 1 572 ? -24.719 15.828 34.844 1 77.69 572 THR A O 1
ATOM 4653 N N . ASP A 1 573 ? -25.141 18.062 34.625 1 81.75 573 ASP A N 1
ATOM 4654 C CA . ASP A 1 573 ? -26.562 17.875 34.344 1 81.75 573 ASP A CA 1
ATOM 4655 C C . ASP A 1 573 ? -26.781 17.5 32.875 1 81.75 573 ASP A C 1
ATOM 4657 O O . ASP A 1 573 ? -26.453 18.266 31.984 1 81.75 573 ASP A O 1
ATOM 4661 N N . PRO A 1 574 ? -27.344 16.328 32.75 1 79.25 574 PRO A N 1
ATOM 4662 C CA . PRO A 1 574 ? -27.516 15.844 31.375 1 79.25 574 PRO A CA 1
ATOM 4663 C C . PRO A 1 574 ? -28.344 16.781 30.5 1 79.25 574 PRO A C 1
ATOM 4665 O O . PRO A 1 574 ? -28.062 16.953 29.328 1 79.25 574 PRO A O 1
ATOM 4668 N N . LYS A 1 575 ? -29.453 17.297 31.141 1 79.44 575 LYS A N 1
ATOM 4669 C CA . LYS A 1 575 ? -30.312 18.203 30.391 1 79.44 575 LYS A CA 1
ATOM 4670 C C . LYS A 1 575 ? -29.547 19.469 29.969 1 79.44 575 LYS A C 1
ATOM 4672 O O . LYS A 1 575 ? -29.641 19.922 28.828 1 79.44 575 LYS A O 1
ATOM 4677 N N . GLN A 1 576 ? -28.781 19.969 30.844 1 80 576 GLN A N 1
ATOM 4678 C CA . GLN A 1 576 ? -27.969 21.156 30.547 1 80 576 GLN A CA 1
ATOM 4679 C C . GLN A 1 576 ? -26.859 20.828 29.562 1 80 576 GLN A C 1
ATOM 4681 O O . GLN A 1 576 ? -26.547 21.625 28.688 1 80 576 GLN A O 1
ATOM 4686 N N . ARG A 1 577 ? -26.359 19.734 29.719 1 77.38 577 ARG A N 1
ATOM 4687 C CA . ARG A 1 577 ? -25.297 19.297 28.812 1 77.38 577 ARG A CA 1
ATOM 4688 C C . ARG A 1 577 ? -25.797 19.234 27.375 1 77.38 577 ARG A C 1
ATOM 4690 O O . ARG A 1 577 ? -25.109 19.688 26.453 1 77.38 577 ARG A O 1
ATOM 4697 N N . LYS A 1 578 ? -26.906 18.656 27.266 1 75.25 578 LYS A N 1
ATOM 4698 C CA . LYS A 1 578 ? -27.484 18.547 25.938 1 75.25 578 LYS A CA 1
ATOM 4699 C C . LYS A 1 578 ? -27.75 19.922 25.328 1 75.25 578 LYS A C 1
ATOM 4701 O O . LYS A 1 578 ? -27.484 20.156 24.156 1 75.25 578 LYS A O 1
ATOM 4706 N N . LYS A 1 579 ? -28.219 20.781 26.125 1 77 579 LYS A N 1
ATOM 4707 C CA . LYS A 1 579 ? -28.484 22.156 25.672 1 77 579 LYS A CA 1
ATOM 4708 C C . LYS A 1 579 ? -27.203 22.844 25.203 1 77 579 LYS A C 1
ATOM 4710 O O . LYS A 1 579 ? -27.188 23.5 24.172 1 77 579 LYS A O 1
ATOM 4715 N N . GLU A 1 580 ? -26.219 22.656 25.891 1 75.5 580 GLU A N 1
ATOM 4716 C CA . GLU A 1 580 ? -24.922 23.266 25.562 1 75.5 580 GLU A CA 1
ATOM 4717 C C . GLU A 1 580 ? -24.328 22.641 24.297 1 75.5 580 GLU A C 1
ATOM 4719 O O . GLU A 1 580 ? -23.75 23.344 23.484 1 75.5 580 GLU A O 1
ATOM 4724 N N . GLN A 1 581 ? -24.578 21.422 24.188 1 73.06 581 GLN A N 1
ATOM 4725 C CA . GLN A 1 581 ? -24.062 20.719 23.016 1 73.06 581 GLN A CA 1
ATOM 4726 C C . GLN A 1 581 ? -24.75 21.203 21.75 1 73.06 581 GLN A C 1
ATOM 4728 O O . GLN A 1 581 ? -24.125 21.297 20.688 1 73.06 581 GLN A O 1
ATOM 4733 N N . MET A 1 582 ? -25.969 21.5 21.859 1 70.81 582 MET A N 1
ATOM 4734 C CA . MET A 1 582 ? -26.75 21.953 20.703 1 70.81 582 MET A CA 1
ATOM 4735 C C . MET A 1 582 ? -26.297 23.344 20.25 1 70.81 582 MET A C 1
ATOM 4737 O O . MET A 1 582 ? -26.516 23.719 19.109 1 70.81 582 MET A O 1
ATOM 4741 N N . GLU A 1 583 ? -25.641 24.016 21.219 1 69.94 583 GLU A N 1
ATOM 4742 C CA . GLU A 1 583 ? -25.141 25.328 20.875 1 69.94 583 GLU A CA 1
ATOM 4743 C C . GLU A 1 583 ? -23.969 25.234 19.891 1 69.94 583 GLU A C 1
ATOM 4745 O O . GLU A 1 583 ? -23.75 26.156 19.094 1 69.94 583 GLU A O 1
ATOM 4750 N N . PHE A 1 584 ? -23.281 24.141 19.922 1 72.38 584 PHE A N 1
ATOM 4751 C CA . PHE A 1 584 ? -22.109 23.938 19.078 1 72.38 584 PHE A CA 1
ATOM 4752 C C . PHE A 1 584 ? -22.406 22.984 17.938 1 72.38 584 PHE A C 1
ATOM 4754 O O . PHE A 1 584 ? -21.922 21.859 17.906 1 72.38 584 PHE A O 1
ATOM 4761 N N . HIS A 1 585 ? -23.219 23.5 17.016 1 72.88 585 HIS A N 1
ATOM 4762 C CA . HIS A 1 585 ? -23.594 22.688 15.867 1 72.88 585 HIS A CA 1
ATOM 4763 C C . HIS A 1 585 ? -22.5 22.688 14.805 1 72.88 585 HIS A C 1
ATOM 4765 O O . HIS A 1 585 ? -21.5 23.406 14.945 1 72.88 585 HIS A O 1
ATOM 4771 N N . VAL A 1 586 ? -22.594 21.844 13.867 1 75.56 586 VAL A N 1
ATOM 4772 C CA . VAL A 1 586 ? -21.594 21.562 12.844 1 75.56 586 VAL A CA 1
ATOM 4773 C C . VAL A 1 586 ? -21.25 22.844 12.086 1 75.56 586 VAL A C 1
ATOM 4775 O O . VAL A 1 586 ? -20.094 23.094 11.766 1 75.56 586 VAL A O 1
ATOM 4778 N N . LYS A 1 587 ? -22.234 23.641 11.977 1 76.06 587 LYS A N 1
ATOM 4779 C CA . LYS A 1 587 ? -22.016 24.891 11.25 1 76.06 587 LYS A CA 1
ATOM 4780 C C . LYS A 1 587 ? -21.094 25.828 12.016 1 76.06 587 LYS A C 1
ATOM 4782 O O . LYS A 1 587 ? -20.203 26.438 11.438 1 76.06 587 LYS A O 1
ATOM 4787 N N . THR A 1 588 ? -21.312 25.844 13.266 1 76.25 588 THR A N 1
ATOM 4788 C CA . THR A 1 588 ? -20.469 26.703 14.102 1 76.25 588 THR A CA 1
ATOM 4789 C C . THR A 1 588 ? -19.031 26.203 14.109 1 76.25 588 THR A C 1
ATOM 4791 O O . THR A 1 588 ? -18.094 27 14.008 1 76.25 588 THR A O 1
ATOM 4794 N N . MET A 1 589 ? -18.891 24.984 14.141 1 76 589 MET A N 1
ATOM 4795 C CA . MET A 1 589 ? -17.547 24.406 14.227 1 76 589 MET A CA 1
ATOM 4796 C C . MET A 1 589 ? -16.781 24.609 12.922 1 76 589 MET A C 1
ATOM 4798 O O . MET A 1 589 ? -15.609 24.953 12.938 1 76 589 MET A O 1
ATOM 4802 N N . THR A 1 590 ? -17.484 24.469 11.836 1 77.75 590 THR A N 1
ATOM 4803 C CA . THR A 1 590 ? -16.812 24.484 10.531 1 77.75 590 THR A CA 1
ATOM 4804 C C . THR A 1 590 ? -16.547 25.922 10.086 1 77.75 590 THR A C 1
ATOM 4806 O O . THR A 1 590 ? -15.742 26.141 9.172 1 77.75 590 THR A O 1
ATOM 4809 N N . LEU A 1 591 ? -17.141 26.859 10.836 1 80.5 591 LEU A N 1
ATOM 4810 C CA . LEU A 1 591 ? -16.938 28.25 10.445 1 80.5 591 LEU A CA 1
ATOM 4811 C C . LEU A 1 591 ? -15.984 28.953 11.406 1 80.5 591 LEU A C 1
ATOM 4813 O O . LEU A 1 591 ? -15.547 30.078 11.148 1 80.5 591 LEU A O 1
ATOM 4817 N N . CYS A 1 592 ? -15.672 28.266 12.398 1 85.94 592 CYS A N 1
ATOM 4818 C CA . CYS A 1 592 ? -14.805 28.891 13.391 1 85.94 592 CYS A CA 1
ATOM 4819 C C . CYS A 1 592 ? -13.398 29.109 12.836 1 85.94 592 CYS A C 1
ATOM 4821 O O . CYS A 1 592 ? -12.898 28.266 12.07 1 85.94 592 CYS A O 1
ATOM 4823 N N . PRO A 1 593 ? -12.734 30.219 13.211 1 90.62 593 PRO A N 1
ATOM 4824 C CA . PRO A 1 593 ? -11.352 30.453 12.773 1 90.62 593 PRO A CA 1
ATOM 4825 C C . PRO A 1 593 ? -10.367 29.469 13.391 1 90.62 593 PRO A C 1
ATOM 4827 O O . PRO A 1 593 ? -10.648 28.875 14.438 1 90.62 593 PRO A O 1
ATOM 4830 N N . PHE A 1 594 ? -9.312 29.312 12.672 1 93.69 594 PHE A N 1
ATOM 4831 C CA . PHE A 1 594 ? -8.164 28.594 13.219 1 93.69 594 PHE A CA 1
ATOM 4832 C C . PHE A 1 594 ? -7.25 29.547 13.977 1 93.69 594 PHE A C 1
ATOM 4834 O O . PHE A 1 594 ? -6.508 30.328 13.375 1 93.69 594 PHE A O 1
ATOM 4841 N N . TYR A 1 595 ? -7.273 29.453 15.281 1 93.44 595 TYR A N 1
ATOM 4842 C CA . TYR A 1 595 ? -6.508 30.391 16.094 1 93.44 595 TYR A CA 1
ATOM 4843 C C . TYR A 1 595 ? -5.109 29.859 16.375 1 93.44 595 TYR A C 1
ATOM 4845 O O . TYR A 1 595 ? -4.949 28.703 16.75 1 93.44 595 TYR A O 1
ATOM 4853 N N . ILE A 1 596 ? -4.141 30.656 16.188 1 94.31 596 ILE A N 1
ATOM 4854 C CA . ILE A 1 596 ? -2.754 30.406 16.547 1 94.31 596 ILE A CA 1
ATOM 4855 C C . ILE A 1 596 ? -2.256 31.484 17.5 1 94.31 596 ILE A C 1
ATOM 4857 O O . ILE A 1 596 ? -2.305 32.688 17.172 1 94.31 596 ILE A O 1
ATOM 4861 N N . VAL A 1 597 ? -1.792 31.062 18.656 1 96 597 VAL A N 1
ATOM 4862 C CA . VAL A 1 597 ? -1.341 32.031 19.672 1 96 597 VAL A CA 1
ATOM 4863 C C . VAL A 1 597 ? 0.185 32.031 19.734 1 96 597 VAL A C 1
ATOM 4865 O O . VAL A 1 597 ? 0.814 30.984 19.891 1 96 597 VAL A O 1
ATOM 4868 N N . ILE A 1 598 ? 0.738 33.219 19.562 1 95.06 598 ILE A N 1
ATOM 4869 C CA . ILE A 1 598 ? 2.189 33.344 19.625 1 95.06 598 ILE A CA 1
ATOM 4870 C C . ILE A 1 598 ? 2.57 34.469 20.594 1 95.06 598 ILE A C 1
ATOM 4872 O O . ILE A 1 598 ? 1.762 35.344 20.891 1 95.06 598 ILE A O 1
ATOM 4876 N N . THR A 1 599 ? 3.797 34.375 21.156 1 96.44 599 THR A N 1
ATOM 4877 C CA . THR A 1 599 ? 4.344 35.344 22.078 1 96.44 599 THR A CA 1
ATOM 4878 C C . THR A 1 599 ? 5.828 35.594 21.812 1 96.44 599 THR A C 1
ATOM 4880 O O . THR A 1 599 ? 6.551 34.656 21.453 1 96.44 599 THR A O 1
ATOM 4883 N N . PRO A 1 600 ? 6.273 36.812 21.891 1 95.25 600 PRO A N 1
ATOM 4884 C CA . PRO A 1 600 ? 7.703 37.062 21.688 1 95.25 600 PRO A CA 1
ATOM 4885 C C . PRO A 1 600 ? 8.562 36.562 22.844 1 95.25 600 PRO A C 1
ATOM 4887 O O . PRO A 1 600 ? 8.227 36.781 24 1 95.25 600 PRO A O 1
ATOM 4890 N N . ILE A 1 601 ? 9.656 35.938 22.453 1 96.44 601 ILE A N 1
ATOM 4891 C CA . ILE A 1 601 ? 10.547 35.438 23.484 1 96.44 601 ILE A CA 1
ATOM 4892 C C . ILE A 1 601 ? 12 35.656 23.062 1 96.44 601 ILE A C 1
ATOM 4894 O O . ILE A 1 601 ? 12.281 36 21.906 1 96.44 601 ILE A O 1
ATOM 4898 N N . HIS A 1 602 ? 12.859 35.625 24.062 1 95.56 602 HIS A N 1
ATOM 4899 C CA . HIS A 1 602 ? 14.297 35.5 23.859 1 95.56 602 HIS A CA 1
ATOM 4900 C C . HIS A 1 602 ? 14.805 34.156 24.297 1 95.56 602 HIS A C 1
ATOM 4902 O O . HIS A 1 602 ? 14.906 33.875 25.484 1 95.56 602 HIS A O 1
ATOM 4908 N N . PHE A 1 603 ? 15.094 33.344 23.297 1 94.75 603 PHE A N 1
ATOM 4909 C CA . PHE A 1 603 ? 15.438 31.953 23.609 1 94.75 603 PHE A CA 1
ATOM 4910 C C . PHE A 1 603 ? 16.703 31.516 22.875 1 94.75 603 PHE A C 1
ATOM 4912 O O . PHE A 1 603 ? 16.891 31.844 21.703 1 94.75 603 PHE A O 1
ATOM 4919 N N . ASP A 1 604 ? 17.547 30.906 23.578 1 92.06 604 ASP A N 1
ATOM 4920 C CA . ASP A 1 604 ? 18.766 30.266 23.109 1 92.06 604 ASP A CA 1
ATOM 4921 C C . ASP A 1 604 ? 18.875 28.828 23.641 1 92.06 604 ASP A C 1
ATOM 4923 O O . ASP A 1 604 ? 19.125 28.625 24.828 1 92.06 604 ASP A O 1
ATOM 4927 N N . PRO A 1 605 ? 18.781 27.891 22.766 1 90.88 605 PRO A N 1
ATOM 4928 C CA . PRO A 1 605 ? 18.75 26.5 23.219 1 90.88 605 PRO A CA 1
ATOM 4929 C C . PRO A 1 605 ? 20.062 26.062 23.844 1 90.88 605 PRO A C 1
ATOM 4931 O O . PRO A 1 605 ? 20.109 25.062 24.562 1 90.88 605 PRO A O 1
ATOM 4934 N N . THR A 1 606 ? 21.125 26.781 23.625 1 89.31 606 THR A N 1
ATOM 4935 C CA . THR A 1 606 ? 22.422 26.406 24.172 1 89.31 606 THR A CA 1
ATOM 4936 C C . THR A 1 606 ? 22.578 26.938 25.594 1 89.31 606 THR A C 1
ATOM 4938 O O . THR A 1 606 ? 23.469 26.5 26.328 1 89.31 606 THR A O 1
ATOM 4941 N N . ASN A 1 607 ? 21.703 27.859 25.969 1 93.56 607 ASN A N 1
ATOM 4942 C CA . ASN A 1 607 ? 21.703 28.406 27.328 1 93.56 607 ASN A CA 1
ATOM 4943 C C . ASN A 1 607 ? 20.828 27.562 28.266 1 93.56 607 ASN A C 1
ATOM 4945 O O . ASN A 1 607 ? 19.625 27.766 28.328 1 93.56 607 ASN A O 1
ATOM 4949 N N . HIS A 1 608 ? 21.438 26.828 29.125 1 92 608 HIS A N 1
ATOM 4950 C CA . HIS A 1 608 ? 20.734 25.875 29.969 1 92 608 HIS A CA 1
ATOM 4951 C C . HIS A 1 608 ? 19.875 26.594 31.016 1 92 608 HIS A C 1
ATOM 4953 O O . HIS A 1 608 ? 18.797 26.109 31.375 1 92 608 HIS A O 1
ATOM 4959 N N . ALA A 1 609 ? 20.422 27.641 31.453 1 93.5 609 ALA A N 1
ATOM 4960 C CA . ALA A 1 609 ? 19.641 28.406 32.438 1 93.5 609 ALA A CA 1
ATOM 4961 C C . ALA A 1 609 ? 18.359 28.938 31.828 1 93.5 609 ALA A C 1
ATOM 4963 O O . ALA A 1 609 ? 17.297 28.938 32.469 1 93.5 609 ALA A O 1
ATOM 4964 N N . ARG A 1 610 ? 18.516 29.344 30.625 1 93.56 610 ARG A N 1
ATOM 4965 C CA . ARG A 1 610 ? 17.359 29.844 29.906 1 93.56 610 ARG A CA 1
ATOM 4966 C C . ARG A 1 610 ? 16.359 28.719 29.641 1 93.56 610 ARG A C 1
ATOM 4968 O O . ARG A 1 610 ? 15.141 28.906 29.797 1 93.56 610 ARG A O 1
ATOM 4975 N N . VAL A 1 611 ? 16.812 27.609 29.266 1 94.25 611 VAL A N 1
ATOM 4976 C CA . VAL A 1 611 ? 15.961 26.453 29 1 94.25 611 VAL A CA 1
ATOM 4977 C C . VAL A 1 611 ? 15.188 26.078 30.25 1 94.25 611 VAL A C 1
ATOM 4979 O O . VAL A 1 611 ? 13.977 25.844 30.203 1 94.25 611 VAL A O 1
ATOM 4982 N N . ARG A 1 612 ? 15.844 26.094 31.359 1 94.5 612 ARG A N 1
ATOM 4983 C CA . ARG A 1 612 ? 15.195 25.766 32.625 1 94.5 612 ARG A CA 1
ATOM 4984 C C . ARG A 1 612 ? 14.148 26.812 33 1 94.5 612 ARG A C 1
ATOM 4986 O O . ARG A 1 612 ? 13.07 26.469 33.5 1 94.5 612 ARG A O 1
ATOM 4993 N N . GLN A 1 613 ? 14.578 28.016 32.75 1 95.69 613 GLN A N 1
ATOM 4994 C CA . GLN A 1 613 ? 13.641 29.094 33.031 1 95.69 613 GLN A CA 1
ATOM 4995 C C . GLN A 1 613 ? 12.352 28.922 32.219 1 95.69 613 GLN A C 1
ATOM 4997 O O . GLN A 1 613 ? 11.258 29.062 32.781 1 95.69 613 GLN A O 1
ATOM 5002 N N . PHE A 1 614 ? 12.492 28.609 31.031 1 96.5 614 PHE A N 1
ATOM 5003 C CA . PHE A 1 614 ? 11.328 28.422 30.172 1 96.5 614 PHE A CA 1
ATOM 5004 C C . PHE A 1 614 ? 10.547 27.172 30.578 1 96.5 614 PHE A C 1
ATOM 5006 O O . PHE A 1 614 ? 9.312 27.172 30.562 1 96.5 614 PHE A O 1
ATOM 5013 N N . HIS A 1 615 ? 11.234 26.156 30.875 1 95.38 615 HIS A N 1
ATOM 5014 C CA . HIS A 1 615 ? 10.578 24.938 31.312 1 95.38 615 HIS A CA 1
ATOM 5015 C C . HIS A 1 615 ? 9.734 25.188 32.562 1 95.38 615 HIS A C 1
ATOM 5017 O O . HIS A 1 615 ? 8.586 24.734 32.625 1 95.38 615 HIS A O 1
ATOM 5023 N N . HIS A 1 616 ? 10.297 25.922 33.5 1 95.25 616 HIS A N 1
ATOM 5024 C CA . HIS A 1 616 ? 9.578 26.25 34.719 1 95.25 616 HIS A CA 1
ATOM 5025 C C . HIS A 1 616 ? 8.352 27.109 34.406 1 95.25 616 HIS A C 1
ATOM 5027 O O . HIS A 1 616 ? 7.277 26.875 34.969 1 95.25 616 HIS A O 1
ATOM 5033 N N . ALA A 1 617 ? 8.57 28.047 33.562 1 95.62 617 ALA A N 1
ATOM 5034 C CA . ALA A 1 617 ? 7.457 28.906 33.188 1 95.62 617 ALA A CA 1
ATOM 5035 C C . ALA A 1 617 ? 6.352 28.094 32.5 1 95.62 617 ALA A C 1
ATOM 5037 O O . ALA A 1 617 ? 5.164 28.359 32.719 1 95.62 617 ALA A O 1
ATOM 5038 N N . ASN A 1 618 ? 6.715 27.188 31.672 1 95.38 618 ASN A N 1
ATOM 5039 C CA . ASN A 1 618 ? 5.758 26.312 31 1 95.38 618 ASN A CA 1
ATOM 5040 C C . ASN A 1 618 ? 4.93 25.516 32 1 95.38 618 ASN A C 1
ATOM 5042 O O . ASN A 1 618 ? 3.717 25.375 31.844 1 95.38 618 ASN A O 1
ATOM 5046 N N . GLU A 1 619 ? 5.578 24.938 33 1 93.38 619 GLU A N 1
ATOM 5047 C CA . GLU A 1 619 ? 4.887 24.141 34.031 1 93.38 619 GLU A CA 1
ATOM 5048 C C . GLU A 1 619 ? 3.854 24.969 34.781 1 93.38 619 GLU A C 1
ATOM 5050 O O . GLU A 1 619 ? 2.742 24.5 35.031 1 93.38 619 GLU A O 1
ATOM 5055 N N . LYS A 1 620 ? 4.25 26.094 35.094 1 92.75 620 LYS A N 1
ATOM 5056 C CA . LYS A 1 620 ? 3.328 26.984 35.781 1 92.75 620 LYS A CA 1
ATOM 5057 C C . LYS A 1 620 ? 2.152 27.359 34.875 1 92.75 620 LYS A C 1
ATOM 5059 O O . LYS A 1 620 ? 1.001 27.344 35.312 1 92.75 620 LYS A O 1
ATOM 5064 N N . PHE A 1 621 ? 2.514 27.688 33.75 1 93.88 621 PHE A N 1
ATOM 5065 C CA . PHE A 1 621 ? 1.482 28.078 32.781 1 93.88 621 PHE A CA 1
ATOM 5066 C C . PHE A 1 621 ? 0.519 26.922 32.531 1 93.88 621 PHE A C 1
ATOM 5068 O O . PHE A 1 621 ? -0.691 27.125 32.406 1 93.88 621 PHE A O 1
ATOM 5075 N N . PHE A 1 622 ? 1.012 25.766 32.375 1 90.56 622 PHE A N 1
ATOM 5076 C CA . PHE A 1 622 ? 0.193 24.578 32.125 1 90.56 622 PHE A CA 1
ATOM 5077 C C . PHE A 1 622 ? -0.8 24.375 33.281 1 90.56 622 PHE A C 1
ATOM 5079 O O . PHE A 1 622 ? -1.971 24.078 33.031 1 90.56 622 PHE A O 1
ATOM 5086 N N . LYS A 1 623 ? -0.355 24.469 34.469 1 85.75 623 LYS A N 1
ATOM 5087 C CA . LYS A 1 623 ? -1.208 24.297 35.625 1 85.75 623 LYS A CA 1
ATOM 5088 C C . LYS A 1 623 ? -2.338 25.328 35.656 1 85.75 623 LYS A C 1
ATOM 5090 O O . LYS A 1 623 ? -3.467 25.016 36.031 1 85.75 623 LYS A O 1
ATOM 5095 N N . ASP A 1 624 ? -2.039 26.438 35.156 1 85.81 624 ASP A N 1
ATOM 5096 C CA . ASP A 1 624 ? -2.992 27.547 35.219 1 85.81 624 ASP A CA 1
ATOM 5097 C C . ASP A 1 624 ? -3.973 27.5 34.062 1 85.81 624 ASP A C 1
ATOM 5099 O O . ASP A 1 624 ? -5.156 27.797 34.219 1 85.81 624 ASP A O 1
ATOM 5103 N N . CYS A 1 625 ? -3.5 27.172 32.906 1 87.94 625 CYS A N 1
ATOM 5104 C CA . CYS A 1 625 ? -4.285 27.422 31.703 1 87.94 625 CYS A CA 1
ATOM 5105 C C . CYS A 1 625 ? -4.527 26.141 30.922 1 87.94 625 CYS A C 1
ATOM 5107 O O . CYS A 1 625 ? -5.238 26.141 29.922 1 87.94 625 CYS A O 1
ATOM 5109 N N . CYS A 1 626 ? -4.012 25 31.25 1 83.81 626 CYS A N 1
ATOM 5110 C CA . CYS A 1 626 ? -4.105 23.719 30.531 1 83.81 626 CYS A CA 1
ATOM 5111 C C . CYS A 1 626 ? -3.629 23.859 29.094 1 83.81 626 CYS A C 1
ATOM 5113 O O . CYS A 1 626 ? -4.262 23.344 28.172 1 83.81 626 CYS A O 1
ATOM 5115 N N . ALA A 1 627 ? -2.715 24.719 28.922 1 90.12 627 ALA A N 1
ATOM 5116 C CA . ALA A 1 627 ? -2.016 24.922 27.656 1 90.12 627 ALA A CA 1
ATOM 5117 C C . ALA A 1 627 ? -0.503 24.891 27.859 1 90.12 627 ALA A C 1
ATOM 5119 O O . ALA A 1 627 ? -0.015 24.984 28.984 1 90.12 627 ALA A O 1
ATOM 5120 N N . GLU A 1 628 ? 0.169 24.688 26.766 1 92.19 628 GLU A N 1
ATOM 5121 C CA . GLU A 1 628 ? 1.607 24.5 26.906 1 92.19 628 GLU A CA 1
ATOM 5122 C C . GLU A 1 628 ? 2.383 25.266 25.844 1 92.19 628 GLU A C 1
ATOM 5124 O O . GLU A 1 628 ? 1.814 25.672 24.828 1 92.19 628 GLU A O 1
ATOM 5129 N N . PHE A 1 629 ? 3.678 25.5 26.234 1 95.69 629 PHE A N 1
ATOM 5130 C CA . PHE A 1 629 ? 4.629 26.031 25.266 1 95.69 629 PHE A CA 1
ATOM 5131 C C . PHE A 1 629 ? 5.082 24.953 24.297 1 95.69 629 PHE A C 1
ATOM 5133 O O . PHE A 1 629 ? 5.793 24.016 24.688 1 95.69 629 PHE A O 1
ATOM 5140 N N . ARG A 1 630 ? 4.781 25.094 23.031 1 93.38 630 ARG A N 1
ATOM 5141 C CA . ARG A 1 630 ? 5.031 24.031 22.062 1 93.38 630 ARG A CA 1
ATOM 5142 C C . ARG A 1 630 ? 6.449 24.125 21.516 1 93.38 630 ARG A C 1
ATOM 5144 O O . ARG A 1 630 ? 7.141 23.109 21.391 1 93.38 630 ARG A O 1
ATOM 5151 N N . GLY A 1 631 ? 6.805 25.219 21.094 1 94.94 631 GLY A N 1
ATOM 5152 C CA . GLY A 1 631 ? 8.102 25.469 20.484 1 94.94 631 GLY A CA 1
ATOM 5153 C C . GLY A 1 631 ? 8.32 26.906 20.094 1 94.94 631 GLY A C 1
ATOM 5154 O O . GLY A 1 631 ? 7.594 27.797 20.547 1 94.94 631 GLY A O 1
ATOM 5155 N N . PHE A 1 632 ? 9.398 27.188 19.344 1 94.62 632 PHE A N 1
ATOM 5156 C CA . PHE A 1 632 ? 9.727 28.562 19.031 1 94.62 632 PHE A CA 1
ATOM 5157 C C . PHE A 1 632 ? 10.086 28.719 17.547 1 94.62 632 PHE A C 1
ATOM 5159 O O . PHE A 1 632 ? 10.438 27.734 16.891 1 94.62 632 PHE A O 1
ATOM 5166 N N . ILE A 1 633 ? 9.898 29.891 17.062 1 93.12 633 ILE A N 1
ATOM 5167 C CA . ILE A 1 633 ? 10.172 30.266 15.688 1 93.12 633 ILE A CA 1
ATOM 5168 C C . ILE A 1 633 ? 11.141 31.453 15.664 1 93.12 633 ILE A C 1
ATOM 5170 O O . ILE A 1 633 ? 10.727 32.594 15.867 1 93.12 633 ILE A O 1
ATOM 5174 N N . PRO A 1 634 ? 12.336 31.188 15.344 1 90.81 634 PRO A N 1
ATOM 5175 C CA . PRO A 1 634 ? 13.305 32.281 15.328 1 90.81 634 PRO A CA 1
ATOM 5176 C C . PRO A 1 634 ? 12.969 33.344 14.297 1 90.81 634 PRO A C 1
ATOM 5178 O O . PRO A 1 634 ? 12.477 33.031 13.211 1 90.81 634 PRO A O 1
ATOM 5181 N N . PHE A 1 635 ? 13.148 34.688 14.641 1 85 635 PHE A N 1
ATOM 5182 C CA . PHE A 1 635 ? 12.867 35.812 13.742 1 85 635 PHE A CA 1
ATOM 5183 C C . PHE A 1 635 ? 13.773 35.781 12.523 1 85 635 PHE A C 1
ATOM 5185 O O . PHE A 1 635 ? 13.391 36.219 11.438 1 85 635 PHE A O 1
ATOM 5192 N N . GLY A 1 636 ? 14.43 34.906 11.969 1 65.88 636 GLY A N 1
ATOM 5193 C CA . GLY A 1 636 ? 15.25 34.781 10.773 1 65.88 636 GLY A CA 1
ATOM 5194 C C . GLY A 1 636 ? 16.5 35.625 10.797 1 65.88 636 GLY A C 1
ATOM 5195 O O . GLY A 1 636 ? 16.469 36.75 11.305 1 65.88 636 GLY A O 1
ATOM 5196 N N . GLU A 1 637 ? 17.703 35.281 11.062 1 49.5 637 GLU A N 1
ATOM 5197 C CA . GLU A 1 637 ? 18.828 36.062 10.578 1 49.5 637 GLU A CA 1
ATOM 5198 C C . GLU A 1 637 ? 18.75 36.281 9.07 1 49.5 637 GLU A C 1
ATOM 5200 O O . GLU A 1 637 ? 18.312 35.375 8.344 1 49.5 637 GLU A O 1
ATOM 5205 N N . GLU A 1 638 ? 18.812 37.375 8.523 1 38.62 638 GLU A N 1
ATOM 5206 C CA . GLU A 1 638 ? 19.234 37.656 7.156 1 38.62 638 GLU A CA 1
ATOM 5207 C C . GLU A 1 638 ? 20.391 36.75 6.727 1 38.62 638 GLU A C 1
ATOM 5209 O O . GLU A 1 638 ? 21.422 36.688 7.398 1 38.62 638 GLU A O 1
ATOM 5214 N N . GLY A 1 639 ? 20.219 35.5 5.949 1 39.84 639 GLY A N 1
ATOM 5215 C CA . GLY A 1 639 ? 21.234 34.656 5.363 1 39.84 639 GLY A CA 1
ATOM 5216 C C . GLY A 1 639 ? 21.062 33.188 5.73 1 39.84 639 GLY A C 1
ATOM 5217 O O . GLY A 1 639 ? 21.844 32.344 5.312 1 39.84 639 GLY A O 1
ATOM 5218 N N . SER A 1 640 ? 20.453 32.844 6.898 1 44.66 640 SER A N 1
ATOM 5219 C CA . SER A 1 640 ? 20.531 31.453 7.285 1 44.66 640 SER A CA 1
ATOM 5220 C C . SER A 1 640 ? 19.516 30.609 6.508 1 44.66 640 SER A C 1
ATOM 5222 O O . SER A 1 640 ? 18.5 31.109 6.055 1 44.66 640 SER A O 1
ATOM 5224 N N . SER A 1 641 ? 19.891 29.562 5.938 1 45.69 641 SER A N 1
ATOM 5225 C CA . SER A 1 641 ? 19.25 28.547 5.086 1 45.69 641 SER A CA 1
ATOM 5226 C C . SER A 1 641 ? 17.859 28.188 5.605 1 45.69 641 SER A C 1
ATOM 5228 O O . SER A 1 641 ? 17.016 27.734 4.84 1 45.69 641 SER A O 1
ATOM 5230 N N . PHE A 1 642 ? 17.625 28.078 6.891 1 49.47 642 PHE A N 1
ATOM 5231 C CA . PHE A 1 642 ? 16.312 27.672 7.395 1 49.47 642 PHE A CA 1
ATOM 5232 C C . PHE A 1 642 ? 15.648 28.828 8.125 1 49.47 642 PHE A C 1
ATOM 5234 O O . PHE A 1 642 ? 15.789 28.969 9.344 1 49.47 642 PHE A O 1
ATOM 5241 N N . SER A 1 643 ? 15.391 29.906 7.543 1 54.44 643 SER A N 1
ATOM 5242 C CA . SER A 1 643 ? 14.625 30.875 8.297 1 54.44 643 SER A CA 1
ATOM 5243 C C . SER A 1 643 ? 13.195 30.391 8.539 1 54.44 643 SER A C 1
ATOM 5245 O O . SER A 1 643 ? 12.516 29.969 7.605 1 54.44 643 SER A O 1
ATOM 5247 N N . SER A 1 644 ? 12.945 29.922 9.789 1 56.06 644 SER A N 1
ATOM 5248 C CA . SER A 1 644 ? 11.602 29.547 10.219 1 56.06 644 SER A CA 1
ATOM 5249 C C . SER A 1 644 ? 10.539 30.422 9.547 1 56.06 644 SER A C 1
ATOM 5251 O O . SER A 1 644 ? 9.438 29.969 9.25 1 56.06 644 SER A O 1
ATOM 5253 N N . SER A 1 645 ? 10.984 31.656 9.227 1 61.5 645 SER A N 1
ATOM 5254 C CA . SER A 1 645 ? 10.055 32.5 8.492 1 61.5 645 SER A CA 1
ATOM 5255 C C . SER A 1 645 ? 9.805 31.953 7.09 1 61.5 645 SER A C 1
ATOM 5257 O O . SER A 1 645 ? 8.688 32.062 6.578 1 61.5 645 SER A O 1
ATOM 5259 N N . ALA A 1 646 ? 10.797 31.25 6.605 1 75.5 646 ALA A N 1
ATOM 5260 C CA . ALA A 1 646 ? 10.641 30.703 5.262 1 75.5 646 ALA A CA 1
ATOM 5261 C C . ALA A 1 646 ? 9.75 29.469 5.277 1 75.5 646 ALA A C 1
ATOM 5263 O O . ALA A 1 646 ? 9.039 29.188 4.309 1 75.5 646 ALA A O 1
ATOM 5264 N N . ALA A 1 647 ? 9.758 28.828 6.457 1 86.88 647 ALA A N 1
ATOM 5265 C CA . ALA A 1 647 ? 8.945 27.625 6.562 1 86.88 647 ALA A CA 1
ATOM 5266 C C . ALA A 1 647 ? 7.473 27.969 6.754 1 86.88 647 ALA A C 1
ATOM 5268 O O . ALA A 1 647 ? 6.594 27.141 6.492 1 86.88 647 ALA A O 1
ATOM 5269 N N . ASN A 1 648 ? 7.215 29.203 7.262 1 93.62 648 ASN A N 1
ATOM 5270 C CA . ASN A 1 648 ? 5.848 29.641 7.5 1 93.62 648 ASN A CA 1
ATOM 5271 C C . ASN A 1 648 ? 5.438 30.75 6.527 1 93.62 648 ASN A C 1
ATOM 5273 O O . ASN A 1 648 ? 4.809 31.734 6.922 1 93.62 648 ASN A O 1
ATOM 5277 N N . TRP A 1 649 ? 5.754 30.594 5.262 1 90.44 649 TRP A N 1
ATOM 5278 C CA . TRP A 1 649 ? 5.473 31.578 4.227 1 90.44 649 TRP A CA 1
ATOM 5279 C C . TRP A 1 649 ? 3.971 31.812 4.086 1 90.44 649 TRP A C 1
ATOM 5281 O O . TRP A 1 649 ? 3.533 32.906 3.754 1 90.44 649 TRP A O 1
ATOM 5291 N N . HIS A 1 650 ? 3.217 30.812 4.355 1 92.31 650 HIS A N 1
ATOM 5292 C CA . HIS A 1 650 ? 1.771 30.875 4.16 1 92.31 650 HIS A CA 1
ATOM 5293 C C . HIS A 1 650 ? 1.104 31.703 5.25 1 92.31 650 HIS A C 1
ATOM 5295 O O . HIS A 1 650 ? -0.059 32.094 5.113 1 92.31 650 HIS A O 1
ATOM 5301 N N . LEU A 1 651 ? 1.809 32 6.309 1 92.38 651 LEU A N 1
ATOM 5302 C CA . LEU A 1 651 ? 1.276 32.812 7.418 1 92.38 651 LEU A CA 1
ATOM 5303 C C . LEU A 1 651 ? 1.841 34.219 7.395 1 92.38 651 LEU A C 1
ATOM 5305 O O . LEU A 1 651 ? 1.586 35 8.312 1 92.38 651 LEU A O 1
ATOM 5309 N N . HIS A 1 652 ? 2.557 34.562 6.457 1 85.94 652 HIS A N 1
ATOM 5310 C CA . HIS A 1 652 ? 3.291 35.812 6.402 1 85.94 652 HIS A CA 1
ATOM 5311 C C . HIS A 1 652 ? 2.352 37 6.543 1 85.94 652 HIS A C 1
ATOM 5313 O O . HIS A 1 652 ? 2.678 37.969 7.219 1 85.94 652 HIS A O 1
ATOM 5319 N N . ASP A 1 653 ? 1.199 36.906 5.969 1 83.56 653 ASP A N 1
ATOM 5320 C CA . ASP A 1 653 ? 0.271 38.031 5.973 1 83.56 653 ASP A CA 1
ATOM 5321 C C . ASP A 1 653 ? -0.394 38.188 7.34 1 83.56 653 ASP A C 1
ATOM 5323 O O . ASP A 1 653 ? -0.788 39.281 7.723 1 83.56 653 ASP A O 1
ATOM 5327 N N . CYS A 1 654 ? -0.429 37.094 8.07 1 86.94 654 CYS A N 1
ATOM 5328 C CA . CYS A 1 654 ? -1.135 37.156 9.344 1 86.94 654 CYS A CA 1
ATOM 5329 C C . CYS A 1 654 ? -0.155 37.25 10.508 1 86.94 654 CYS A C 1
ATOM 5331 O O . CYS A 1 654 ? -0.545 37.625 11.625 1 86.94 654 CYS A O 1
ATOM 5333 N N . MET A 1 655 ? 1.088 37.062 10.273 1 86.88 655 MET A N 1
ATOM 5334 C CA . MET A 1 655 ? 2.084 37.094 11.336 1 86.88 655 MET A CA 1
ATOM 5335 C C . MET A 1 655 ? 2.463 38.531 11.68 1 86.88 655 MET A C 1
ATOM 5337 O O . MET A 1 655 ? 2.662 39.344 10.789 1 86.88 655 MET A O 1
ATOM 5341 N N . PRO A 1 656 ? 2.535 38.781 12.977 1 86 656 PRO A N 1
ATOM 5342 C CA . PRO A 1 656 ? 2.961 40.125 13.359 1 86 656 PRO A CA 1
ATOM 5343 C C . PRO A 1 656 ? 4.414 40.406 12.992 1 86 656 PRO A C 1
ATOM 5345 O O . PRO A 1 656 ? 5.227 39.469 12.906 1 86 656 PRO A O 1
ATOM 5348 N N . ARG A 1 657 ? 4.75 41.656 12.719 1 76.94 657 ARG A N 1
ATOM 5349 C CA . ARG A 1 657 ? 6.109 42.094 12.391 1 76.94 657 ARG A CA 1
ATOM 5350 C C . ARG A 1 657 ? 6.957 42.25 13.648 1 76.94 657 ARG A C 1
ATOM 5352 O O . ARG A 1 657 ? 6.457 42.688 14.688 1 76.94 657 ARG A O 1
ATOM 5359 N N . TYR A 1 658 ? 8.047 41.625 13.609 1 69.25 658 TYR A N 1
ATOM 5360 C CA . TYR A 1 658 ? 8.883 41.719 14.805 1 69.25 658 TYR A CA 1
ATOM 5361 C C . TYR A 1 658 ? 9.547 43.062 14.938 1 69.25 658 TYR A C 1
ATOM 5363 O O . TYR A 1 658 ? 9.844 43.531 16.047 1 69.25 658 TYR A O 1
ATOM 5371 N N . GLN A 1 659 ? 10.102 43.719 13.75 1 60.06 659 GLN A N 1
ATOM 5372 C CA . GLN A 1 659 ? 10.703 45.031 13.883 1 60.06 659 GLN A CA 1
ATOM 5373 C C . GLN A 1 659 ? 9.734 46.125 13.461 1 60.06 659 GLN A C 1
ATOM 5375 O O . GLN A 1 659 ? 9.016 45.969 12.469 1 60.06 659 GLN A O 1
ATOM 5380 N N . HIS A 1 660 ? 8.859 46.562 14.336 1 49.03 660 HIS A N 1
ATOM 5381 C CA . HIS A 1 660 ? 8.07 47.719 13.93 1 49.03 660 HIS A CA 1
ATOM 5382 C C . HIS A 1 660 ? 8.969 48.906 13.609 1 49.03 660 HIS A C 1
ATOM 5384 O O . HIS A 1 660 ? 9.938 49.188 14.32 1 49.03 660 HIS A O 1
ATOM 5390 N N . ASP A 1 661 ? 9.039 49.25 12.438 1 43.78 661 ASP A N 1
ATOM 5391 C CA . ASP A 1 661 ? 9.695 50.469 12.062 1 43.78 661 ASP A CA 1
ATOM 5392 C C . ASP A 1 661 ? 9.133 51.656 12.852 1 43.78 661 ASP A C 1
ATOM 5394 O O . ASP A 1 661 ? 7.977 52.031 12.672 1 43.78 661 ASP A O 1
ATOM 5398 N N . SER A 1 662 ? 9.211 51.844 14.156 1 40.84 662 SER A N 1
ATOM 5399 C CA . SER A 1 662 ? 8.797 53.156 14.625 1 40.84 662 SER A CA 1
ATOM 5400 C C . SER A 1 662 ? 9.531 54.25 13.875 1 40.84 662 SER A C 1
ATOM 5402 O O . SER A 1 662 ? 10.758 54.219 13.758 1 40.84 662 SER A O 1
ATOM 5404 N N . GLU A 1 663 ? 9.18 55 12.945 1 42.44 663 GLU A N 1
ATOM 5405 C CA . GLU A 1 663 ? 9.773 56.344 12.734 1 42.44 663 GLU A CA 1
ATOM 5406 C C . GLU A 1 663 ? 10.43 56.844 14.008 1 42.44 663 GLU A C 1
ATOM 5408 O O . GLU A 1 663 ? 11.531 57.406 13.961 1 42.44 663 GLU A O 1
ATOM 5413 N N . ASN A 1 664 ? 9.688 57.281 15.07 1 41.72 664 ASN A N 1
ATOM 5414 C CA . ASN A 1 664 ? 10.008 57.969 16.312 1 41.72 664 ASN A CA 1
ATOM 5415 C C . ASN A 1 664 ? 10.32 56.969 17.438 1 41.72 664 ASN A C 1
ATOM 5417 O O . ASN A 1 664 ? 10.18 57.281 18.609 1 41.72 664 ASN A O 1
ATOM 5421 N N . GLY A 1 665 ? 11.086 55.781 17.438 1 42.28 665 GLY A N 1
ATOM 5422 C CA . GLY A 1 665 ? 11.781 54.906 18.344 1 42.28 665 GLY A CA 1
ATOM 5423 C C . GLY A 1 665 ? 11.414 53.438 18.141 1 42.28 665 GLY A C 1
ATOM 5424 O O . GLY A 1 665 ? 10.25 53.125 17.875 1 42.28 665 GLY A O 1
ATOM 5425 N N . SER A 1 666 ? 12.164 52.5 17.531 1 48.62 666 SER A N 1
ATOM 5426 C CA . SER A 1 666 ? 12.125 51.062 17.25 1 48.62 666 SER A CA 1
ATOM 5427 C C . SER A 1 666 ? 11.633 50.281 18.453 1 48.62 666 SER A C 1
ATOM 5429 O O . SER A 1 666 ? 12.242 50.312 19.531 1 48.62 666 SER A O 1
ATOM 5431 N N . VAL A 1 667 ? 10.344 50.156 18.703 1 57.38 667 VAL A N 1
ATOM 5432 C CA . VAL A 1 667 ? 9.938 49.375 19.891 1 57.38 667 VAL A CA 1
ATOM 5433 C C . VAL A 1 667 ? 10.195 47.906 19.656 1 57.38 667 VAL A C 1
ATOM 5435 O O . VAL A 1 667 ? 9.648 47.312 18.719 1 57.38 667 VAL A O 1
ATOM 5438 N N . THR A 1 668 ? 11.266 47.375 20.016 1 75.25 668 THR A N 1
ATOM 5439 C CA . THR A 1 668 ? 11.672 45.969 20.016 1 75.25 668 THR A CA 1
ATOM 5440 C C . THR A 1 668 ? 10.797 45.156 20.938 1 75.25 668 THR A C 1
ATOM 5442 O O . THR A 1 668 ? 10.43 45.625 22.031 1 75.25 668 THR A O 1
ATOM 5445 N N . LYS A 1 669 ? 10.164 44.094 20.422 1 87.38 669 LYS A N 1
ATOM 5446 C CA . LYS A 1 669 ? 9.398 43.188 21.25 1 87.38 669 LYS A CA 1
ATOM 5447 C C . LYS A 1 669 ? 10.266 42.562 22.359 1 87.38 669 LYS A C 1
ATOM 5449 O O . LYS A 1 669 ? 11.469 42.375 22.172 1 87.38 669 LYS A O 1
ATOM 5454 N N . ARG A 1 670 ? 9.609 42.531 23.5 1 92.62 670 ARG A N 1
ATOM 5455 C CA . ARG A 1 670 ? 10.344 42 24.641 1 92.62 670 ARG A CA 1
ATOM 5456 C C . ARG A 1 670 ? 9.844 40.594 25.016 1 92.62 670 ARG A C 1
ATOM 5458 O O . ARG A 1 670 ? 8.656 40.312 24.906 1 92.62 670 ARG A O 1
ATOM 5465 N N . CYS A 1 671 ? 10.758 39.844 25.469 1 95.56 671 CYS A N 1
ATOM 5466 C CA . CYS A 1 671 ? 10.438 38.469 25.938 1 95.56 671 CYS A CA 1
ATOM 5467 C C . CYS A 1 671 ? 9.469 38.531 27.109 1 95.56 671 CYS A C 1
ATOM 5469 O O . CYS A 1 671 ? 9.711 39.219 28.094 1 95.56 671 CYS A O 1
ATOM 5471 N N . ILE A 1 672 ? 8.477 37.719 27.062 1 95.94 672 ILE A N 1
ATOM 5472 C CA . ILE A 1 672 ? 7.438 37.781 28.078 1 95.94 672 ILE A CA 1
ATOM 5473 C C . ILE A 1 672 ? 7.941 37.125 29.359 1 95.94 672 ILE A C 1
ATOM 5475 O O . ILE A 1 672 ? 7.324 37.25 30.422 1 95.94 672 ILE A O 1
ATOM 5479 N N . ILE A 1 673 ? 9.031 36.375 29.25 1 95.81 673 ILE A N 1
ATOM 5480 C CA . ILE A 1 673 ? 9.547 35.625 30.406 1 95.81 673 ILE A CA 1
ATOM 5481 C C . ILE A 1 673 ? 10.758 36.344 30.984 1 95.81 673 ILE A C 1
ATOM 5483 O O . ILE A 1 673 ? 10.766 36.719 32.156 1 95.81 673 ILE A O 1
ATOM 5487 N N . SER A 1 674 ? 11.734 36.719 30.203 1 94.06 674 SER A N 1
ATOM 5488 C CA . SER A 1 674 ? 12.992 37.281 30.703 1 94.06 674 SER A CA 1
ATOM 5489 C C . SER A 1 674 ? 12.992 38.812 30.609 1 94.06 674 SER A C 1
ATOM 5491 O O . SER A 1 674 ? 13.805 39.469 31.25 1 94.06 674 SER A O 1
ATOM 5493 N N . GLY A 1 675 ? 12.188 39.375 29.734 1 93.19 675 GLY A N 1
ATOM 5494 C CA . GLY A 1 675 ? 12.18 40.812 29.516 1 93.19 675 GLY A CA 1
ATOM 5495 C C . GLY A 1 675 ? 13.219 41.281 28.531 1 93.19 675 GLY A C 1
ATOM 5496 O O . GLY A 1 675 ? 13.211 42.469 28.125 1 93.19 675 GLY A O 1
ATOM 5497 N N . GLU A 1 676 ? 14.039 40.375 28.109 1 94.06 676 GLU A N 1
ATOM 5498 C CA . GLU A 1 676 ? 15.062 40.688 27.125 1 94.06 676 GLU A CA 1
ATOM 5499 C C . GLU A 1 676 ? 14.453 40.938 25.734 1 94.06 676 GLU A C 1
ATOM 5501 O O . GLU A 1 676 ? 13.273 40.625 25.516 1 94.06 676 GLU A O 1
ATOM 5506 N N . GLU A 1 677 ? 15.266 41.531 24.906 1 92.94 677 GLU A N 1
ATOM 5507 C CA . GLU A 1 677 ? 14.805 41.688 23.531 1 92.94 677 GLU A CA 1
ATOM 5508 C C . GLU A 1 677 ? 14.484 40.344 22.891 1 92.94 677 GLU A C 1
ATOM 5510 O O . GLU A 1 677 ? 15.289 39.406 22.953 1 92.94 677 GLU A O 1
ATOM 5515 N N . ALA A 1 678 ? 13.312 40.281 22.312 1 93.5 678 ALA A N 1
ATOM 5516 C CA . ALA A 1 678 ? 12.852 39.031 21.75 1 93.5 678 ALA A CA 1
ATOM 5517 C C . ALA A 1 678 ? 13.641 38.656 20.484 1 93.5 678 ALA A C 1
ATOM 5519 O O . ALA A 1 678 ? 14 39.531 19.703 1 93.5 678 ALA A O 1
ATOM 5520 N N . ASN A 1 679 ? 13.914 37.406 20.266 1 92.38 679 ASN A N 1
ATOM 5521 C CA . ASN A 1 679 ? 14.586 36.906 19.062 1 92.38 679 ASN A CA 1
ATOM 5522 C C . ASN A 1 679 ? 13.797 35.781 18.406 1 92.38 679 ASN A C 1
ATOM 5524 O O . ASN A 1 679 ? 14.258 35.188 17.422 1 92.38 679 ASN A O 1
ATOM 5528 N N . ALA A 1 680 ? 12.625 35.469 18.953 1 93.44 680 ALA A N 1
ATOM 5529 C CA . ALA A 1 680 ? 11.797 34.406 18.406 1 93.44 680 ALA A CA 1
ATOM 5530 C C . ALA A 1 680 ? 10.344 34.562 18.844 1 93.44 680 ALA A C 1
ATOM 5532 O O . ALA A 1 680 ? 10.047 35.312 19.781 1 93.44 680 ALA A O 1
ATOM 5533 N N . TRP A 1 681 ? 9.469 33.938 18.109 1 94.06 681 TRP A N 1
ATOM 5534 C CA . TRP A 1 681 ? 8.102 33.719 18.562 1 94.06 681 TRP A CA 1
ATOM 5535 C C . TRP A 1 681 ? 7.98 32.375 19.281 1 94.06 681 TRP A C 1
ATOM 5537 O O . TRP A 1 681 ? 8.57 31.391 18.844 1 94.06 681 TRP A O 1
ATOM 5547 N N . MET A 1 682 ? 7.242 32.375 20.297 1 96.38 682 MET A N 1
ATOM 5548 C CA . MET A 1 682 ? 6.871 31.125 20.953 1 96.38 682 MET A CA 1
ATOM 5549 C C . MET A 1 682 ? 5.434 30.734 20.609 1 96.38 682 MET A C 1
ATOM 5551 O O . MET A 1 682 ? 4.531 31.578 20.672 1 96.38 682 MET A O 1
ATOM 5555 N N . LEU A 1 683 ? 5.27 29.531 20.188 1 95.75 683 LEU A N 1
ATOM 5556 C CA . LEU A 1 683 ? 3.939 28.984 19.922 1 95.75 683 LEU A CA 1
ATOM 5557 C C . LEU A 1 683 ? 3.346 28.375 21.188 1 95.75 683 LEU A C 1
ATOM 5559 O O . LEU A 1 683 ? 3.996 27.562 21.859 1 95.75 683 LEU A O 1
ATOM 5563 N N . VAL A 1 684 ? 2.105 28.781 21.5 1 95.69 684 VAL A N 1
ATOM 5564 C CA . VAL A 1 684 ? 1.404 28.281 22.672 1 95.69 684 VAL A CA 1
ATOM 5565 C C . VAL A 1 684 ? 0.096 27.609 22.25 1 95.69 684 VAL A C 1
ATOM 5567 O O . VAL A 1 684 ? -0.666 28.172 21.453 1 95.69 684 VAL A O 1
ATOM 5570 N N . ALA A 1 685 ? -0.108 26.438 22.75 1 91.38 685 ALA A N 1
ATOM 5571 C CA . ALA A 1 685 ? -1.318 25.719 22.359 1 91.38 685 ALA A CA 1
ATOM 5572 C C . ALA A 1 685 ? -1.689 24.656 23.391 1 91.38 685 ALA A C 1
ATOM 5574 O O . ALA A 1 685 ? -0.867 24.297 24.234 1 91.38 685 ALA A O 1
ATOM 5575 N N . ARG A 1 686 ? -2.973 24.266 23.219 1 83.12 686 ARG A N 1
ATOM 5576 C CA . ARG A 1 686 ? -3.398 23.078 23.953 1 83.12 686 ARG A CA 1
ATOM 5577 C C . ARG A 1 686 ? -3.107 21.812 23.141 1 83.12 686 ARG A C 1
ATOM 5579 O O . ARG A 1 686 ? -3.074 21.844 21.922 1 83.12 686 ARG A O 1
ATOM 5586 N N . TYR A 1 687 ? -2.654 20.766 23.859 1 72.19 687 TYR A N 1
ATOM 5587 C CA . TYR A 1 687 ? -2.404 19.531 23.141 1 72.19 687 TYR A CA 1
ATOM 5588 C C . TYR A 1 687 ? -3.555 18.547 23.328 1 72.19 687 TYR A C 1
ATOM 5590 O O . TYR A 1 687 ? -4.051 18.375 24.438 1 72.19 687 TYR A O 1
ATOM 5598 N N . MET B 1 1 ? 8.211 -30.75 4.809 1 30.98 1 MET B N 1
ATOM 5599 C CA . MET B 1 1 ? 9.5 -30.656 4.125 1 30.98 1 MET B CA 1
ATOM 5600 C C . MET B 1 1 ? 10.648 -30.641 5.129 1 30.98 1 MET B C 1
ATOM 5602 O O . MET B 1 1 ? 11.82 -30.547 4.746 1 30.98 1 MET B O 1
ATOM 5606 N N . SER B 1 2 ? 10.297 -30.25 6.258 1 36.38 2 SER B N 1
ATOM 5607 C CA . SER B 1 2 ? 11.203 -30.422 7.387 1 36.38 2 SER B CA 1
ATOM 5608 C C . SER B 1 2 ? 11.734 -31.859 7.449 1 36.38 2 SER B C 1
ATOM 5610 O O . SER B 1 2 ? 12.805 -32.094 8 1 36.38 2 SER B O 1
ATOM 5612 N N . ALA B 1 3 ? 10.812 -32.688 6.996 1 40.75 3 ALA B N 1
ATOM 5613 C CA . ALA B 1 3 ? 11.156 -34 7.574 1 40.75 3 ALA B CA 1
ATOM 5614 C C . ALA B 1 3 ? 12.383 -34.594 6.879 1 40.75 3 ALA B C 1
ATOM 5616 O O . ALA B 1 3 ? 12.969 -35.562 7.371 1 40.75 3 ALA B O 1
ATOM 5617 N N . CYS B 1 4 ? 12.469 -34.312 5.492 1 47.66 4 CYS B N 1
ATOM 5618 C CA . CYS B 1 4 ? 13.617 -35.062 5.023 1 47.66 4 CYS B CA 1
ATOM 5619 C C . CYS B 1 4 ? 14.906 -34.281 5.203 1 47.66 4 CYS B C 1
ATOM 5621 O O . CYS B 1 4 ? 15.016 -33.156 4.723 1 47.66 4 CYS B O 1
ATOM 5623 N N . ASN B 1 5 ? 15.469 -34.125 6.402 1 49.75 5 ASN B N 1
ATOM 5624 C CA . ASN B 1 5 ? 16.766 -33.594 6.801 1 49.75 5 ASN B CA 1
ATOM 5625 C C . ASN B 1 5 ? 17.781 -33.656 5.656 1 49.75 5 ASN B C 1
ATOM 5627 O O . ASN B 1 5 ? 18.984 -33.719 5.887 1 49.75 5 ASN B O 1
ATOM 5631 N N . THR B 1 6 ? 17.297 -33.969 4.398 1 56.56 6 THR B N 1
ATOM 5632 C CA . THR B 1 6 ? 18.281 -34.156 3.334 1 56.56 6 THR B CA 1
ATOM 5633 C C . THR B 1 6 ? 18.359 -32.906 2.471 1 56.56 6 THR B C 1
ATOM 5635 O O . THR B 1 6 ? 17.344 -32.344 2.07 1 56.56 6 THR B O 1
ATOM 5638 N N . THR B 1 7 ? 19.484 -32.312 2.441 1 64.81 7 THR B N 1
ATOM 5639 C CA . THR B 1 7 ? 19.766 -31.219 1.524 1 64.81 7 THR B CA 1
ATOM 5640 C C . THR B 1 7 ? 19.984 -31.75 0.107 1 64.81 7 THR B C 1
ATOM 5642 O O . THR B 1 7 ? 20.906 -32.5 -0.142 1 64.81 7 THR B O 1
ATOM 5645 N N . PHE B 1 8 ? 19.016 -31.406 -0.845 1 76.31 8 PHE B N 1
ATOM 5646 C CA . PHE B 1 8 ? 19.125 -31.844 -2.236 1 76.31 8 PHE B CA 1
ATOM 5647 C C . PHE B 1 8 ? 19.984 -30.875 -3.035 1 76.31 8 PHE B C 1
ATOM 5649 O O . PHE B 1 8 ? 19.922 -29.656 -2.848 1 76.31 8 PHE B O 1
ATOM 5656 N N . LEU B 1 9 ? 20.828 -31.438 -3.9 1 76.31 9 LEU B N 1
ATOM 5657 C CA . LEU B 1 9 ? 21.719 -30.656 -4.758 1 76.31 9 LEU B CA 1
ATOM 5658 C C . LEU B 1 9 ? 20.922 -29.688 -5.617 1 76.31 9 LEU B C 1
ATOM 5660 O O . LEU B 1 9 ? 21.312 -28.531 -5.762 1 76.31 9 LEU B O 1
ATOM 5664 N N . GLU B 1 10 ? 19.781 -30.188 -6.137 1 77.56 10 GLU B N 1
ATOM 5665 C CA . GLU B 1 10 ? 18.969 -29.359 -7.035 1 77.56 10 GLU B CA 1
ATOM 5666 C C . GLU B 1 10 ? 18.359 -28.172 -6.301 1 77.56 10 GLU B C 1
ATOM 5668 O O . GLU B 1 10 ? 18.328 -27.062 -6.836 1 77.56 10 GLU B O 1
ATOM 5673 N N . LEU B 1 11 ? 18 -28.391 -5.152 1 77.5 11 LEU B N 1
ATOM 5674 C CA . LEU B 1 11 ? 17.391 -27.312 -4.359 1 77.5 11 LEU B CA 1
ATOM 5675 C C . LEU B 1 11 ? 18.438 -26.266 -3.975 1 77.5 11 LEU B C 1
ATOM 5677 O O . LEU B 1 11 ? 18.156 -25.078 -4.012 1 77.5 11 LEU B O 1
ATOM 5681 N N . THR B 1 12 ? 19.547 -26.688 -3.639 1 76.12 12 THR B N 1
ATOM 5682 C CA . THR B 1 12 ? 20.625 -25.781 -3.256 1 76.12 12 THR B CA 1
ATOM 5683 C C . THR B 1 12 ? 21.016 -24.875 -4.43 1 76.12 12 THR B C 1
ATOM 5685 O O . THR B 1 12 ? 21.219 -23.672 -4.258 1 76.12 12 THR B O 1
ATOM 5688 N N . GLN B 1 13 ? 21.078 -25.516 -5.52 1 78.44 13 GLN B N 1
ATOM 5689 C CA . GLN B 1 13 ? 21.453 -24.734 -6.703 1 78.44 13 GLN B CA 1
ATOM 5690 C C . GLN B 1 13 ? 20.359 -23.75 -7.086 1 78.44 13 GLN B C 1
ATOM 5692 O O . GLN B 1 13 ? 20.641 -22.625 -7.477 1 78.44 13 GLN B O 1
ATOM 5697 N N . PHE B 1 14 ? 19.203 -24.266 -7.02 1 80 14 PHE B N 1
ATOM 5698 C CA . PHE B 1 14 ? 18.078 -23.391 -7.312 1 80 14 PHE B CA 1
ATOM 5699 C C . PHE B 1 14 ? 18.047 -22.203 -6.363 1 80 14 PHE B C 1
ATOM 5701 O O . PHE B 1 14 ? 17.828 -21.062 -6.785 1 80 14 PHE B O 1
ATOM 5708 N N . GLN B 1 15 ? 18.297 -22.406 -5.168 1 77.38 15 GLN B N 1
ATOM 5709 C CA . GLN B 1 15 ? 18.328 -21.344 -4.172 1 77.38 15 GLN B CA 1
ATOM 5710 C C . GLN B 1 15 ? 19.438 -20.328 -4.465 1 77.38 15 GLN B C 1
ATOM 5712 O O . GLN B 1 15 ? 19.25 -19.125 -4.301 1 77.38 15 GLN B O 1
ATOM 5717 N N . ALA B 1 16 ? 20.531 -20.844 -4.816 1 76.88 16 ALA B N 1
ATOM 5718 C CA . ALA B 1 16 ? 21.656 -19.969 -5.148 1 76.88 16 ALA B CA 1
ATOM 5719 C C . ALA B 1 16 ? 21.312 -19.062 -6.332 1 76.88 16 ALA B C 1
ATOM 5721 O O . ALA B 1 16 ? 21.625 -17.875 -6.32 1 76.88 16 ALA B O 1
ATOM 5722 N N . TRP B 1 17 ? 20.75 -19.734 -7.223 1 79.69 17 TRP B N 1
ATOM 5723 C CA . TRP B 1 17 ? 20.359 -18.969 -8.398 1 79.69 17 TRP B CA 1
ATOM 5724 C C . TRP B 1 17 ? 19.312 -17.922 -8.047 1 79.69 17 TRP B C 1
ATOM 5726 O O . TRP B 1 17 ? 19.438 -16.75 -8.438 1 79.69 17 TRP B O 1
ATOM 5736 N N . LEU B 1 18 ? 18.312 -18.297 -7.352 1 78.75 18 LEU B N 1
ATOM 5737 C CA . LEU B 1 18 ? 17.25 -17.375 -6.957 1 78.75 18 LEU B CA 1
ATOM 5738 C C . LEU B 1 18 ? 17.797 -16.234 -6.102 1 78.75 18 LEU B C 1
ATOM 5740 O O . LEU B 1 18 ? 17.344 -15.102 -6.211 1 78.75 18 LEU B O 1
ATOM 5744 N N . GLN B 1 19 ? 18.688 -16.531 -5.32 1 76.06 19 GLN B N 1
ATOM 5745 C CA . GLN B 1 19 ? 19.328 -15.516 -4.492 1 76.06 19 GLN B CA 1
ATOM 5746 C C . GLN B 1 19 ? 20.094 -14.508 -5.344 1 76.06 19 GLN B C 1
ATOM 5748 O O . GLN B 1 19 ? 20 -13.297 -5.113 1 76.06 19 GLN B O 1
ATOM 5753 N N . SER B 1 20 ? 20.766 -14.977 -6.234 1 75.62 20 SER B N 1
ATOM 5754 C CA . SER B 1 20 ? 21.516 -14.102 -7.121 1 75.62 20 SER B CA 1
ATOM 5755 C C . SER B 1 20 ? 20.594 -13.156 -7.883 1 75.62 20 SER B C 1
ATOM 5757 O O . SER B 1 20 ? 20.844 -11.953 -7.957 1 75.62 20 SER B O 1
ATOM 5759 N N . TRP B 1 21 ? 19.547 -13.727 -8.367 1 78 21 TRP B N 1
ATOM 5760 C CA . TRP B 1 21 ? 18.594 -12.898 -9.102 1 78 21 TRP B CA 1
ATOM 5761 C C . TRP B 1 21 ? 17.922 -11.891 -8.18 1 78 21 TRP B C 1
ATOM 5763 O O . TRP B 1 21 ? 17.75 -10.727 -8.547 1 78 21 TRP B O 1
ATOM 5773 N N . SER B 1 22 ? 17.609 -12.344 -7.035 1 75.56 22 SER B N 1
ATOM 5774 C CA . SER B 1 22 ? 16.922 -11.469 -6.086 1 75.56 22 SER B CA 1
ATOM 5775 C C . SER B 1 22 ? 17.812 -10.312 -5.664 1 75.56 22 SER B C 1
ATOM 5777 O O . SER B 1 22 ? 17.328 -9.188 -5.492 1 75.56 22 SER B O 1
ATOM 5779 N N . GLN B 1 23 ? 18.984 -10.547 -5.527 1 72.75 23 GLN B N 1
ATOM 5780 C CA . GLN B 1 23 ? 19.938 -9.508 -5.168 1 72.75 23 GLN B CA 1
ATOM 5781 C C . GLN B 1 23 ? 20.125 -8.516 -6.316 1 72.75 23 GLN B C 1
ATOM 5783 O O . GLN B 1 23 ? 20.125 -7.301 -6.102 1 72.75 23 GLN B O 1
ATOM 5788 N N . SER B 1 24 ? 20.234 -9.117 -7.406 1 75 24 SER B N 1
ATOM 5789 C CA . SER B 1 24 ? 20.422 -8.258 -8.57 1 75 24 SER B CA 1
ATOM 5790 C C . SER B 1 24 ? 19.219 -7.359 -8.797 1 75 24 SER B C 1
ATOM 5792 O O . SER B 1 24 ? 19.359 -6.223 -9.258 1 75 24 SER B O 1
ATOM 5794 N N . LEU B 1 25 ? 18.109 -7.863 -8.383 1 80.12 25 LEU B N 1
ATOM 5795 C CA . LEU B 1 25 ? 16.875 -7.125 -8.578 1 80.12 25 LEU B CA 1
ATOM 5796 C C . LEU B 1 25 ? 16.562 -6.258 -7.359 1 80.12 25 LEU B C 1
ATOM 5798 O O . LEU B 1 25 ? 15.617 -5.465 -7.383 1 80.12 25 LEU B O 1
ATOM 5802 N N . GLU B 1 26 ? 17.312 -6.398 -6.406 1 79.5 26 GLU B N 1
ATOM 5803 C CA . GLU B 1 26 ? 17.094 -5.664 -5.164 1 79.5 26 GLU B CA 1
ATOM 5804 C C . GLU B 1 26 ? 15.688 -5.918 -4.621 1 79.5 26 GLU B C 1
ATOM 5806 O O . GLU B 1 26 ? 14.961 -4.977 -4.301 1 79.5 26 GLU B O 1
ATOM 5811 N N . LEU B 1 27 ? 15.344 -7.141 -4.531 1 78.94 27 LEU B N 1
ATOM 5812 C CA . LEU B 1 27 ? 14.016 -7.5 -4.059 1 78.94 27 LEU B CA 1
ATOM 5813 C C . LEU B 1 27 ? 13.969 -7.543 -2.537 1 78.94 27 LEU B C 1
ATOM 5815 O O . LEU B 1 27 ? 12.969 -7.168 -1.929 1 78.94 27 LEU B O 1
ATOM 5819 N N . TYR B 1 28 ? 15.031 -8.023 -1.998 1 76.94 28 TYR B N 1
ATOM 5820 C CA . TYR B 1 28 ? 15.086 -8.148 -0.545 1 76.94 28 TYR B CA 1
ATOM 5821 C C . TYR B 1 28 ? 16.516 -8.039 -0.036 1 76.94 28 TYR B C 1
ATOM 5823 O O . TYR B 1 28 ? 17.469 -8.047 -0.824 1 76.94 28 TYR B O 1
ATOM 5831 N N . ASP B 1 29 ? 16.672 -7.707 1.149 1 70.5 29 ASP B N 1
ATOM 5832 C CA . ASP B 1 29 ? 17.953 -7.766 1.86 1 70.5 29 ASP B CA 1
ATOM 5833 C C . ASP B 1 29 ? 17.906 -8.797 2.982 1 70.5 29 ASP B C 1
ATOM 5835 O O . ASP B 1 29 ? 17.078 -8.711 3.885 1 70.5 29 ASP B O 1
ATOM 5839 N N . GLU B 1 30 ? 18.734 -9.969 2.67 1 59.81 30 GLU B N 1
ATOM 5840 C CA . GLU B 1 30 ? 18.734 -11.094 3.605 1 59.81 30 GLU B CA 1
ATOM 5841 C C . GLU B 1 30 ? 19.625 -10.797 4.812 1 59.81 30 GLU B C 1
ATOM 5843 O O . GLU B 1 30 ? 19.547 -11.484 5.832 1 59.81 30 GLU B O 1
ATOM 5848 N N . ARG B 1 31 ? 20.609 -9.984 4.57 1 52.72 31 ARG B N 1
ATOM 5849 C CA . ARG B 1 31 ? 21.594 -9.719 5.625 1 52.72 31 ARG B CA 1
ATOM 5850 C C . ARG B 1 31 ? 20.891 -9.344 6.93 1 52.72 31 ARG B C 1
ATOM 5852 O O . ARG B 1 31 ? 21.516 -9.352 7.992 1 52.72 31 ARG B O 1
ATOM 5859 N N . TYR B 1 32 ? 19.609 -8.859 6.703 1 48.53 32 TYR B N 1
ATOM 5860 C CA . TYR B 1 32 ? 18.953 -8.352 7.895 1 48.53 32 TYR B CA 1
ATOM 5861 C C . TYR B 1 32 ? 17.938 -9.359 8.43 1 48.53 32 TYR B C 1
ATOM 5863 O O . TYR B 1 32 ? 17 -8.992 9.141 1 48.53 32 TYR B O 1
ATOM 5871 N N . SER B 1 33 ? 18.031 -10.625 7.68 1 48.41 33 SER B N 1
ATOM 5872 C CA . SER B 1 33 ? 17 -11.562 8.109 1 48.41 33 SER B CA 1
ATOM 5873 C C . SER B 1 33 ? 17.172 -11.953 9.57 1 48.41 33 SER B C 1
ATOM 5875 O O . SER B 1 33 ? 18.172 -12.586 9.93 1 48.41 33 SER B O 1
ATOM 5877 N N . ILE B 1 34 ? 16.844 -10.945 10.312 1 44.56 34 ILE B N 1
ATOM 5878 C CA . ILE B 1 34 ? 16.75 -11.477 11.672 1 44.56 34 ILE B CA 1
ATOM 5879 C C . ILE B 1 34 ? 15.812 -12.688 11.68 1 44.56 34 ILE B C 1
ATOM 5881 O O . ILE B 1 34 ? 14.641 -12.578 11.328 1 44.56 34 ILE B O 1
ATOM 5885 N N . ASP B 1 35 ? 16.266 -13.812 11.922 1 48.19 35 ASP B N 1
ATOM 5886 C CA . ASP B 1 35 ? 15.594 -15.086 12.18 1 48.19 35 ASP B CA 1
ATOM 5887 C C . ASP B 1 35 ? 14.703 -15.484 11.008 1 48.19 35 ASP B C 1
ATOM 5889 O O . ASP B 1 35 ? 13.57 -15.93 11.211 1 48.19 35 ASP B O 1
ATOM 5893 N N . GLY B 1 36 ? 15.219 -15.133 9.727 1 56.88 36 GLY B N 1
ATOM 5894 C CA . GLY B 1 36 ? 14.406 -15.562 8.602 1 56.88 36 GLY B CA 1
ATOM 5895 C C . GLY B 1 36 ? 13.445 -14.484 8.125 1 56.88 36 GLY B C 1
ATOM 5896 O O . GLY B 1 36 ? 12.609 -14.734 7.254 1 56.88 36 GLY B O 1
ATOM 5897 N N . LEU B 1 37 ? 13.672 -13.258 8.75 1 61.88 37 LEU B N 1
ATOM 5898 C CA . LEU B 1 37 ? 12.852 -12.133 8.32 1 61.88 37 LEU B CA 1
ATOM 5899 C C . LEU B 1 37 ? 13.555 -11.336 7.23 1 61.88 37 LEU B C 1
ATOM 5901 O O . LEU B 1 37 ? 14.781 -11.203 7.242 1 61.88 37 LEU B O 1
ATOM 5905 N N . PHE B 1 38 ? 12.781 -10.977 6.227 1 67.56 38 PHE B N 1
ATOM 5906 C CA . PHE B 1 38 ? 13.32 -10.242 5.094 1 67.56 38 PHE B CA 1
ATOM 5907 C C . PHE B 1 38 ? 12.93 -8.766 5.172 1 67.56 38 PHE B C 1
ATOM 5909 O O . PHE B 1 38 ? 11.852 -8.43 5.668 1 67.56 38 PHE B O 1
ATOM 5916 N N . VAL B 1 39 ? 13.953 -7.965 4.82 1 76.75 39 VAL B N 1
ATOM 5917 C CA . VAL B 1 39 ? 13.602 -6.594 4.477 1 76.75 39 VAL B CA 1
ATOM 5918 C C . VAL B 1 39 ? 13.227 -6.508 2.998 1 76.75 39 VAL B C 1
ATOM 5920 O O . VAL B 1 39 ? 14.047 -6.809 2.127 1 76.75 39 VAL B O 1
ATOM 5923 N N . TRP B 1 40 ? 11.945 -6.238 2.77 1 80.81 40 TRP B N 1
ATOM 5924 C CA . TRP B 1 40 ? 11.5 -6.109 1.387 1 80.81 40 TRP B CA 1
ATOM 5925 C C . TRP B 1 40 ? 11.984 -4.801 0.776 1 80.81 40 TRP B C 1
ATOM 5927 O O . TRP B 1 40 ? 11.961 -3.754 1.431 1 80.81 40 TRP B O 1
ATOM 5937 N N . LYS B 1 41 ? 12.453 -4.867 -0.438 1 84.06 41 LYS B N 1
ATOM 5938 C CA . LYS B 1 41 ? 12.93 -3.67 -1.127 1 84.06 41 LYS B CA 1
ATOM 5939 C C . LYS B 1 41 ? 11.914 -3.184 -2.152 1 84.06 41 LYS B C 1
ATOM 5941 O O . LYS B 1 41 ? 10.883 -3.824 -2.363 1 84.06 41 LYS B O 1
ATOM 5946 N N . GLU B 1 42 ? 12.203 -2.121 -2.668 1 83.38 42 GLU B N 1
ATOM 5947 C CA . GLU B 1 42 ? 11.258 -1.354 -3.475 1 83.38 42 GLU B CA 1
ATOM 5948 C C . GLU B 1 42 ? 10.719 -2.189 -4.633 1 83.38 42 GLU B C 1
ATOM 5950 O O . GLU B 1 42 ? 9.508 -2.201 -4.883 1 83.38 42 GLU B O 1
ATOM 5955 N N . ASN B 1 43 ? 11.586 -2.891 -5.277 1 85.31 43 ASN B N 1
ATOM 5956 C CA . ASN B 1 43 ? 11.148 -3.611 -6.469 1 85.31 43 ASN B CA 1
ATOM 5957 C C . ASN B 1 43 ? 10.18 -4.738 -6.117 1 85.31 43 ASN B C 1
ATOM 5959 O O . ASN B 1 43 ? 9.273 -5.047 -6.895 1 85.31 43 ASN B O 1
ATOM 5963 N N . SER B 1 44 ? 10.398 -5.387 -5.016 1 85.75 44 SER B N 1
ATOM 5964 C CA . SER B 1 44 ? 9.469 -6.422 -4.578 1 85.75 44 SER B CA 1
ATOM 5965 C C . SER B 1 44 ? 8.125 -5.828 -4.164 1 85.75 44 SER B C 1
ATOM 5967 O O . SER B 1 44 ? 7.07 -6.375 -4.488 1 85.75 44 SER B O 1
ATOM 5969 N N . LEU B 1 45 ? 8.219 -4.691 -3.533 1 81.5 45 LEU B N 1
ATOM 5970 C CA . LEU B 1 45 ? 7.008 -4.027 -3.076 1 81.5 45 LEU B CA 1
ATOM 5971 C C . LEU B 1 45 ? 6.18 -3.539 -4.258 1 81.5 45 LEU B C 1
ATOM 5973 O O . LEU B 1 45 ? 4.953 -3.693 -4.27 1 81.5 45 LEU B O 1
ATOM 5977 N N . GLU B 1 46 ? 6.816 -3.051 -5.191 1 85.75 46 GLU B N 1
ATOM 5978 C CA . GLU B 1 46 ? 6.125 -2.555 -6.379 1 85.75 46 GLU B CA 1
ATOM 5979 C C . GLU B 1 46 ? 5.484 -3.697 -7.16 1 85.75 46 GLU B C 1
ATOM 5981 O O . GLU B 1 46 ? 4.352 -3.578 -7.629 1 85.75 46 GLU B O 1
ATOM 5986 N N . LEU B 1 47 ? 6.258 -4.727 -7.312 1 89.75 47 LEU B N 1
ATOM 5987 C CA . LEU B 1 47 ? 5.734 -5.887 -8.023 1 89.75 47 LEU B CA 1
ATOM 5988 C C . LEU B 1 47 ? 4.492 -6.438 -7.324 1 89.75 47 LEU B C 1
ATOM 5990 O O . LEU B 1 47 ? 3.473 -6.691 -7.969 1 89.75 47 LEU B O 1
ATOM 5994 N N . TYR B 1 48 ? 4.566 -6.586 -6.047 1 87.56 48 TYR B N 1
ATOM 5995 C CA . TYR B 1 48 ? 3.434 -7.113 -5.289 1 87.56 48 TYR B CA 1
ATOM 5996 C C . TYR B 1 48 ? 2.24 -6.168 -5.367 1 87.56 48 TYR B C 1
ATOM 5998 O O . TYR B 1 48 ? 1.104 -6.609 -5.551 1 87.56 48 TYR B O 1
ATOM 6006 N N . HIS B 1 49 ? 2.525 -4.934 -5.246 1 85.81 49 HIS B N 1
ATOM 6007 C CA . HIS B 1 49 ? 1.46 -3.943 -5.324 1 85.81 49 HIS B CA 1
ATOM 6008 C C . HIS B 1 49 ? 0.76 -3.994 -6.68 1 85.81 49 HIS B C 1
ATOM 6010 O O . HIS B 1 49 ? -0.466 -3.883 -6.754 1 85.81 49 HIS B O 1
ATOM 6016 N N . ASN B 1 50 ? 1.519 -4.098 -7.727 1 90.94 50 ASN B N 1
ATOM 6017 C CA . ASN B 1 50 ? 0.925 -4.168 -9.055 1 90.94 50 ASN B CA 1
ATOM 6018 C C . ASN B 1 50 ? 0.033 -5.398 -9.203 1 90.94 50 ASN B C 1
ATOM 6020 O O . ASN B 1 50 ? -1.024 -5.328 -9.836 1 90.94 50 ASN B O 1
ATOM 6024 N N . ILE B 1 51 ? 0.433 -6.465 -8.625 1 93.38 51 ILE B N 1
ATOM 6025 C CA . ILE B 1 51 ? -0.372 -7.68 -8.68 1 93.38 51 ILE B CA 1
ATOM 6026 C C . ILE B 1 51 ? -1.674 -7.469 -7.906 1 93.38 51 ILE B C 1
ATOM 6028 O O . ILE B 1 51 ? -2.756 -7.797 -8.398 1 93.38 51 ILE B O 1
ATOM 6032 N N . LEU B 1 52 ? -1.569 -6.883 -6.738 1 90.5 52 LEU B N 1
ATOM 6033 C CA . LEU B 1 52 ? -2.74 -6.652 -5.898 1 90.5 52 LEU B CA 1
ATOM 6034 C C . LEU B 1 52 ? -3.703 -5.676 -6.57 1 90.5 52 LEU B C 1
ATOM 6036 O O . LEU B 1 52 ? -4.922 -5.801 -6.418 1 90.5 52 LEU B O 1
ATOM 6040 N N . LYS B 1 53 ? -3.143 -4.758 -7.211 1 90.44 53 LYS B N 1
ATOM 6041 C CA . LYS B 1 53 ? -3.992 -3.805 -7.918 1 90.44 53 LYS B CA 1
ATOM 6042 C C . LYS B 1 53 ? -4.852 -4.504 -8.969 1 90.44 53 LYS B C 1
ATOM 6044 O O . LYS B 1 53 ? -6.027 -4.172 -9.133 1 90.44 53 LYS B O 1
ATOM 6049 N N . HIS B 1 54 ? -4.273 -5.395 -9.648 1 94.38 54 HIS B N 1
ATOM 6050 C CA . HIS B 1 54 ? -5.043 -6.152 -10.625 1 94.38 54 HIS B CA 1
ATOM 6051 C C . HIS B 1 54 ? -6.145 -6.965 -9.953 1 94.38 54 HIS B C 1
ATOM 6053 O O . HIS B 1 54 ? -7.242 -7.105 -10.5 1 94.38 54 HIS B O 1
ATOM 6059 N N . LEU B 1 55 ? -5.855 -7.496 -8.82 1 94.88 55 LEU B N 1
ATOM 6060 C CA . LEU B 1 55 ? -6.879 -8.219 -8.07 1 94.88 55 LEU B CA 1
ATOM 6061 C C . LEU B 1 55 ? -8.008 -7.281 -7.656 1 94.88 55 LEU B C 1
ATOM 6063 O O . LEU B 1 55 ? -9.188 -7.594 -7.863 1 94.88 55 LEU B O 1
ATOM 6067 N N . ASP B 1 56 ? -7.656 -6.137 -7.125 1 91.81 56 ASP B N 1
ATOM 6068 C CA . ASP B 1 56 ? -8.656 -5.16 -6.695 1 91.81 56 ASP B CA 1
ATOM 6069 C C . ASP B 1 56 ? -9.539 -4.727 -7.867 1 91.81 56 ASP B C 1
ATOM 6071 O O . ASP B 1 56 ? -10.766 -4.707 -7.75 1 91.81 56 ASP B O 1
ATOM 6075 N N . ASP B 1 57 ? -8.891 -4.41 -8.953 1 90.81 57 ASP B N 1
ATOM 6076 C CA . ASP B 1 57 ? -9.641 -3.994 -10.133 1 90.81 57 ASP B CA 1
ATOM 6077 C C . ASP B 1 57 ? -10.562 -5.109 -10.625 1 90.81 57 ASP B C 1
ATOM 6079 O O . ASP B 1 57 ? -11.688 -4.852 -11.055 1 90.81 57 ASP B O 1
ATOM 6083 N N . GLY B 1 58 ? -10.039 -6.312 -10.555 1 94.44 58 GLY B N 1
ATOM 6084 C CA . GLY B 1 58 ? -10.852 -7.449 -10.953 1 94.44 58 GLY B CA 1
ATOM 6085 C C . GLY B 1 58 ? -12.078 -7.641 -10.086 1 94.44 58 GLY B C 1
ATOM 6086 O O . GLY B 1 58 ? -13.18 -7.848 -10.602 1 94.44 58 GLY B O 1
ATOM 6087 N N . PHE B 1 59 ? -11.914 -7.551 -8.836 1 94.69 59 PHE B N 1
ATOM 6088 C CA . PHE B 1 59 ? -13.039 -7.711 -7.926 1 94.69 59 PHE B CA 1
ATOM 6089 C C . PHE B 1 59 ? -14.047 -6.582 -8.102 1 94.69 59 PHE B C 1
ATOM 6091 O O . PHE B 1 59 ? -15.258 -6.805 -8.031 1 94.69 59 PHE B O 1
ATOM 6098 N N . ASP B 1 60 ? -13.57 -5.398 -8.305 1 90.06 60 ASP B N 1
ATOM 6099 C CA . ASP B 1 60 ? -14.477 -4.277 -8.547 1 90.06 60 ASP B CA 1
ATOM 6100 C C . ASP B 1 60 ? -15.312 -4.508 -9.805 1 90.06 60 ASP B C 1
ATOM 6102 O O . ASP B 1 60 ? -16.516 -4.273 -9.797 1 90.06 60 ASP B O 1
ATOM 6106 N N . GLN B 1 61 ? -14.672 -4.969 -10.812 1 89.5 61 GLN B N 1
ATOM 6107 C CA . GLN B 1 61 ? -15.383 -5.254 -12.055 1 89.5 61 GLN B CA 1
ATOM 6108 C C . GLN B 1 61 ? -16.375 -6.395 -11.867 1 89.5 61 GLN B C 1
ATOM 6110 O O . GLN B 1 61 ? -17.5 -6.336 -12.375 1 89.5 61 GLN B O 1
ATOM 6115 N N . SER B 1 62 ? -15.922 -7.414 -11.164 1 93.94 62 SER B N 1
ATOM 6116 C CA . SER B 1 62 ? -16.812 -8.539 -10.891 1 93.94 62 SER B CA 1
ATOM 6117 C C . SER B 1 62 ? -18.047 -8.086 -10.125 1 93.94 62 SER B C 1
ATOM 6119 O O . SER B 1 62 ? -19.172 -8.539 -10.398 1 93.94 62 SER B O 1
ATOM 6121 N N . GLU B 1 63 ? -17.812 -7.184 -9.18 1 90.44 63 GLU B N 1
ATOM 6122 C CA . GLU B 1 63 ? -18.938 -6.668 -8.398 1 90.44 63 GLU B CA 1
ATOM 6123 C C . GLU B 1 63 ? -19.891 -5.867 -9.273 1 90.44 63 GLU B C 1
ATOM 6125 O O . GLU B 1 63 ? -21.109 -5.992 -9.141 1 90.44 63 GLU B O 1
ATOM 6130 N N . GLN B 1 64 ? -19.391 -5.094 -10.125 1 85.06 64 GLN B N 1
ATOM 6131 C CA . GLN B 1 64 ? -20.219 -4.32 -11.047 1 85.06 64 GLN B CA 1
ATOM 6132 C C . GLN B 1 64 ? -21.031 -5.234 -11.961 1 85.06 64 GLN B C 1
ATOM 6134 O O . GLN B 1 64 ? -22.219 -5.008 -12.188 1 85.06 64 GLN B O 1
ATOM 6139 N N . ASN B 1 65 ? -20.359 -6.227 -12.445 1 87.69 65 ASN B N 1
ATOM 6140 C CA . ASN B 1 65 ? -21.031 -7.176 -13.328 1 87.69 65 ASN B CA 1
ATOM 6141 C C . ASN B 1 65 ? -22.125 -7.945 -12.594 1 87.69 65 ASN B C 1
ATOM 6143 O O . ASN B 1 65 ? -23.203 -8.18 -13.156 1 87.69 65 ASN B O 1
ATOM 6147 N N . LEU B 1 66 ? -21.797 -8.352 -11.406 1 88.56 66 LEU B N 1
ATOM 6148 C CA . LEU B 1 66 ? -22.781 -9.078 -10.609 1 88.56 66 LEU B CA 1
ATOM 6149 C C . LEU B 1 66 ? -24.031 -8.227 -10.367 1 88.56 66 LEU B C 1
ATOM 6151 O O . LEU B 1 66 ? -25.156 -8.719 -10.461 1 88.56 66 LEU B O 1
ATOM 6155 N N . LYS B 1 67 ? -23.844 -7.02 -10.039 1 84.19 67 LYS B N 1
ATOM 6156 C CA . LYS B 1 67 ? -24.969 -6.113 -9.805 1 84.19 67 LYS B CA 1
ATOM 6157 C C . LYS B 1 67 ? -25.781 -5.906 -11.078 1 84.19 67 LYS B C 1
ATOM 6159 O O . LYS B 1 67 ? -27.016 -5.902 -11.031 1 84.19 67 LYS B O 1
ATOM 6164 N N . ARG B 1 68 ? -25.078 -5.773 -12.156 1 83.44 68 ARG B N 1
ATOM 6165 C CA . ARG B 1 68 ? -25.766 -5.625 -13.438 1 83.44 68 ARG B CA 1
ATOM 6166 C C . ARG B 1 68 ? -26.594 -6.863 -13.766 1 83.44 68 ARG B C 1
ATOM 6168 O O . ARG B 1 68 ? -27.734 -6.758 -14.219 1 83.44 68 ARG B O 1
ATOM 6175 N N . GLN B 1 69 ? -26.016 -7.969 -13.531 1 85.5 69 GLN B N 1
ATOM 6176 C CA . GLN B 1 69 ? -26.719 -9.219 -13.797 1 85.5 69 GLN B CA 1
ATOM 6177 C C . GLN B 1 69 ? -27.953 -9.359 -12.922 1 85.5 69 GLN B C 1
ATOM 6179 O O . GLN B 1 69 ? -29 -9.828 -13.375 1 85.5 69 GLN B O 1
ATOM 6184 N N . GLN B 1 70 ? -27.797 -8.984 -11.688 1 83.44 70 GLN B N 1
ATOM 6185 C CA . GLN B 1 70 ? -28.938 -9.039 -10.773 1 83.44 70 GLN B CA 1
ATOM 6186 C C . GLN B 1 70 ? -30.047 -8.086 -11.203 1 83.44 70 GLN B C 1
ATOM 6188 O O . GLN B 1 70 ? -31.219 -8.422 -11.133 1 83.44 70 GLN B O 1
ATOM 6193 N N . MET B 1 71 ? -29.641 -6.98 -11.633 1 79.88 71 MET B N 1
ATOM 6194 C CA . MET B 1 71 ? -30.609 -5.996 -12.109 1 79.88 71 MET B CA 1
ATOM 6195 C C . MET B 1 71 ? -31.328 -6.5 -13.359 1 79.88 71 MET B C 1
ATOM 6197 O O . MET B 1 71 ? -32.531 -6.379 -13.477 1 79.88 71 MET B O 1
ATOM 6201 N N . GLU B 1 72 ? -30.547 -7.027 -14.211 1 81.5 72 GLU B N 1
ATOM 6202 C CA . GLU B 1 72 ? -31.109 -7.574 -15.438 1 81.5 72 GLU B CA 1
ATOM 6203 C C . GLU B 1 72 ? -32.062 -8.734 -15.141 1 81.5 72 GLU B C 1
ATOM 6205 O O . GLU B 1 72 ? -33.094 -8.867 -15.773 1 81.5 72 GLU B O 1
ATOM 6210 N N . SER B 1 73 ? -31.641 -9.562 -14.266 1 85.56 73 SER B N 1
ATOM 6211 C CA . SER B 1 73 ? -32.469 -10.688 -13.867 1 85.56 73 SER B CA 1
ATOM 6212 C C . SER B 1 73 ? -33.781 -10.203 -13.266 1 85.56 73 SER B C 1
ATOM 6214 O O . SER B 1 73 ? -34.844 -10.781 -13.523 1 85.56 73 SER B O 1
ATOM 6216 N N . LEU B 1 74 ? -33.719 -9.219 -12.469 1 82.19 74 LEU B N 1
ATOM 6217 C CA . LEU B 1 74 ? -34.938 -8.641 -11.875 1 82.19 74 LEU B CA 1
ATOM 6218 C C . LEU B 1 74 ? -35.844 -8.062 -12.953 1 82.19 74 LEU B C 1
ATOM 6220 O O . LEU B 1 74 ? -37.062 -8.242 -12.914 1 82.19 74 LEU B O 1
ATOM 6224 N N . MET B 1 75 ? -35.281 -7.402 -13.875 1 82 75 MET B N 1
ATOM 6225 C CA . MET B 1 75 ? -36.062 -6.801 -14.961 1 82 75 MET B CA 1
ATOM 6226 C C . MET B 1 75 ? -36.719 -7.871 -15.828 1 82 75 MET B C 1
ATOM 6228 O O . MET B 1 75 ? -37.875 -7.734 -16.234 1 82 75 MET B O 1
ATOM 6232 N N . LYS B 1 76 ? -35.969 -8.898 -16.047 1 84.06 76 LYS B N 1
ATOM 6233 C CA . LYS B 1 76 ? -36.469 -10 -16.859 1 84.06 76 LYS B CA 1
ATOM 6234 C C . LYS B 1 76 ? -37.625 -10.711 -16.125 1 84.06 76 LYS B C 1
ATOM 6236 O O . LYS B 1 76 ? -38.656 -11.031 -16.734 1 84.06 76 LYS B O 1
ATOM 6241 N N . GLN B 1 77 ? -37.438 -10.938 -14.898 1 84.81 77 GLN B N 1
ATOM 6242 C CA . GLN B 1 77 ? -38.469 -11.617 -14.102 1 84.81 77 GLN B CA 1
ATOM 6243 C C . GLN B 1 77 ? -39.75 -10.805 -14.062 1 84.81 77 GLN B C 1
ATOM 6245 O O . GLN B 1 77 ? -40.844 -11.375 -14.039 1 84.81 77 GLN B O 1
ATOM 6250 N N . GLU B 1 78 ? -39.594 -9.555 -14.039 1 82.25 78 GLU B N 1
ATOM 6251 C CA . GLU B 1 78 ? -40.75 -8.688 -13.922 1 82.25 78 GLU B CA 1
ATOM 6252 C C . GLU B 1 78 ? -41.188 -8.164 -15.289 1 82.25 78 GLU B C 1
ATOM 6254 O O . GLU B 1 78 ? -42.062 -7.289 -15.375 1 82.25 78 GLU B O 1
ATOM 6259 N N . ASN B 1 79 ? -40.625 -8.68 -16.344 1 81.56 79 ASN B N 1
ATOM 6260 C CA . ASN B 1 79 ? -40.938 -8.305 -17.719 1 81.56 79 ASN B CA 1
ATOM 6261 C C . ASN B 1 79 ? -40.844 -6.793 -17.922 1 81.56 79 ASN B C 1
ATOM 6263 O O . ASN B 1 79 ? -41.75 -6.184 -18.469 1 81.56 79 ASN B O 1
ATOM 6267 N N . ILE B 1 80 ? -39.906 -6.27 -17.266 1 79.31 80 ILE B N 1
ATOM 6268 C CA . ILE B 1 80 ? -39.656 -4.84 -17.406 1 79.31 80 ILE B CA 1
ATOM 6269 C C . ILE B 1 80 ? -38.594 -4.605 -18.469 1 79.31 80 ILE B C 1
ATOM 6271 O O . ILE B 1 80 ? -37.5 -5.191 -18.406 1 79.31 80 ILE B O 1
ATOM 6275 N N . THR B 1 81 ? -38.906 -3.893 -19.453 1 72.12 81 THR B N 1
ATOM 6276 C CA . THR B 1 81 ? -37.969 -3.67 -20.547 1 72.12 81 THR B CA 1
ATOM 6277 C C . THR B 1 81 ? -37.281 -2.32 -20.406 1 72.12 81 THR B C 1
ATOM 6279 O O . THR B 1 81 ? -36.188 -2.111 -20.953 1 72.12 81 THR B O 1
ATOM 6282 N N . ARG B 1 82 ? -38 -1.398 -19.734 1 70.31 82 ARG B N 1
ATOM 6283 C CA . ARG B 1 82 ? -37.406 -0.071 -19.562 1 70.31 82 ARG B CA 1
ATOM 6284 C C . ARG B 1 82 ? -37.344 0.304 -18.094 1 70.31 82 ARG B C 1
ATOM 6286 O O . ARG B 1 82 ? -38.219 -0.019 -17.312 1 70.31 82 ARG B O 1
ATOM 6293 N N . LEU B 1 83 ? -36.25 0.869 -17.688 1 71.44 83 LEU B N 1
ATOM 6294 C CA . LEU B 1 83 ? -36.031 1.247 -16.297 1 71.44 83 LEU B CA 1
ATOM 6295 C C . LEU B 1 83 ? -37.125 2.199 -15.812 1 71.44 83 LEU B C 1
ATOM 6297 O O . LEU B 1 83 ? -37.469 2.205 -14.625 1 71.44 83 LEU B O 1
ATOM 6301 N N . ASP B 1 84 ? -37.688 2.92 -16.734 1 68.44 84 ASP B N 1
ATOM 6302 C CA . ASP B 1 84 ? -38.75 3.873 -16.406 1 68.44 84 ASP B CA 1
ATOM 6303 C C . ASP B 1 84 ? -40 3.154 -15.938 1 68.44 84 ASP B C 1
ATOM 6305 O O . ASP B 1 84 ? -40.875 3.758 -15.297 1 68.44 84 ASP B O 1
ATOM 6309 N N . ASP B 1 85 ? -40.062 1.904 -16.266 1 73.5 85 ASP B N 1
ATOM 6310 C CA . ASP B 1 85 ? -41.25 1.135 -15.953 1 73.5 85 ASP B CA 1
ATOM 6311 C C . ASP B 1 85 ? -41.156 0.485 -14.57 1 73.5 85 ASP B C 1
ATOM 6313 O O . ASP B 1 85 ? -42.062 -0.244 -14.156 1 73.5 85 ASP B O 1
ATOM 6317 N N . LEU B 1 86 ? -40.156 0.852 -13.867 1 76.31 86 LEU B N 1
ATOM 6318 C CA . LEU B 1 86 ? -39.938 0.214 -12.57 1 76.31 86 LEU B CA 1
ATOM 6319 C C . LEU B 1 86 ? -40.875 0.781 -11.523 1 76.31 86 LEU B C 1
ATOM 6321 O O . LEU B 1 86 ? -41.094 1.994 -11.469 1 76.31 86 LEU B O 1
ATOM 6325 N N . SER B 1 87 ? -41.531 -0.1 -10.867 1 80.19 87 SER B N 1
ATOM 6326 C CA . SER B 1 87 ? -42.406 0.288 -9.75 1 80.19 87 SER B CA 1
ATOM 6327 C C . SER B 1 87 ? -41.562 0.681 -8.531 1 80.19 87 SER B C 1
ATOM 6329 O O . SER B 1 87 ? -40.344 0.535 -8.539 1 80.19 87 SER B O 1
ATOM 6331 N N . SER B 1 88 ? -42.188 1.276 -7.523 1 79.19 88 SER B N 1
ATOM 6332 C CA . SER B 1 88 ? -41.5 1.65 -6.285 1 79.19 88 SER B CA 1
ATOM 6333 C C . SER B 1 88 ? -40.906 0.435 -5.598 1 79.19 88 SER B C 1
ATOM 6335 O O . SER B 1 88 ? -39.812 0.522 -5.023 1 79.19 88 SER B O 1
ATOM 6337 N N . SER B 1 89 ? -41.625 -0.65 -5.699 1 80.88 89 SER B N 1
ATOM 6338 C CA . SER B 1 89 ? -41.125 -1.885 -5.109 1 80.88 89 SER B CA 1
ATOM 6339 C C . SER B 1 89 ? -39.875 -2.371 -5.836 1 80.88 89 SER B C 1
ATOM 6341 O O . SER B 1 89 ? -38.938 -2.85 -5.203 1 80.88 89 SER B O 1
ATOM 6343 N N . HIS B 1 90 ? -39.938 -2.189 -7.133 1 81.06 90 HIS B N 1
ATOM 6344 C CA . HIS B 1 90 ? -38.781 -2.58 -7.922 1 81.06 90 HIS B CA 1
ATOM 6345 C C . HIS B 1 90 ? -37.562 -1.717 -7.59 1 81.06 90 HIS B C 1
ATOM 6347 O O . HIS B 1 90 ? -36.438 -2.223 -7.492 1 81.06 90 HIS B O 1
ATOM 6353 N N . LYS B 1 91 ? -37.812 -0.544 -7.395 1 77.81 91 LYS B N 1
ATOM 6354 C CA . LYS B 1 91 ? -36.75 0.392 -7.074 1 77.81 91 LYS B CA 1
ATOM 6355 C C . LYS B 1 91 ? -36.125 0.066 -5.719 1 77.81 91 LYS B C 1
ATOM 6357 O O . LYS B 1 91 ? -34.906 0.166 -5.551 1 77.81 91 LYS B O 1
ATOM 6362 N N . THR B 1 92 ? -36.875 -0.305 -4.844 1 78.75 92 THR B N 1
ATOM 6363 C CA . THR B 1 92 ? -36.375 -0.698 -3.529 1 78.75 92 THR B CA 1
ATOM 6364 C C . THR B 1 92 ? -35.469 -1.937 -3.635 1 78.75 92 THR B C 1
ATOM 6366 O O . THR B 1 92 ? -34.469 -2.029 -2.961 1 78.75 92 THR B O 1
ATOM 6369 N N . GLN B 1 93 ? -35.938 -2.812 -4.473 1 77.94 93 GLN B N 1
ATOM 6370 C CA . GLN B 1 93 ? -35.156 -4.023 -4.676 1 77.94 93 GLN B CA 1
ATOM 6371 C C . GLN B 1 93 ? -33.812 -3.703 -5.336 1 77.94 93 GLN B C 1
ATOM 6373 O O . GLN B 1 93 ? -32.781 -4.262 -4.965 1 77.94 93 GLN B O 1
ATOM 6378 N N . LEU B 1 94 ? -33.969 -2.844 -6.227 1 77.44 94 LEU B N 1
ATOM 6379 C CA . LEU B 1 94 ? -32.75 -2.438 -6.918 1 77.44 94 LEU B CA 1
ATOM 6380 C C . LEU B 1 94 ? -31.797 -1.709 -5.969 1 77.44 94 LEU B C 1
ATOM 6382 O O . LEU B 1 94 ? -30.578 -1.884 -6.047 1 77.44 94 LEU B O 1
ATOM 6386 N N . SER B 1 95 ? -32.312 -0.976 -5.082 1 76.94 95 SER B N 1
ATOM 6387 C CA . SER B 1 95 ? -31.516 -0.259 -4.094 1 76.94 95 SER B CA 1
ATOM 6388 C C . SER B 1 95 ? -30.812 -1.226 -3.15 1 76.94 95 SER B C 1
ATOM 6390 O O . SER B 1 95 ? -29.656 -0.986 -2.756 1 76.94 95 SER B O 1
ATOM 6392 N N . ALA B 1 96 ? -31.453 -2.221 -2.871 1 77 96 ALA B N 1
ATOM 6393 C CA . ALA B 1 96 ? -30.859 -3.227 -1.997 1 77 96 ALA B CA 1
ATOM 6394 C C . ALA B 1 96 ? -29.656 -3.893 -2.666 1 77 96 ALA B C 1
ATOM 6396 O O . ALA B 1 96 ? -28.672 -4.223 -2.004 1 77 96 ALA B O 1
ATOM 6397 N N . ILE B 1 97 ? -29.766 -4.086 -3.928 1 78.44 97 ILE B N 1
ATOM 6398 C CA . ILE B 1 97 ? -28.672 -4.664 -4.695 1 78.44 97 ILE B CA 1
ATOM 6399 C C . ILE B 1 97 ? -27.484 -3.695 -4.715 1 78.44 97 ILE B C 1
ATOM 6401 O O . ILE B 1 97 ? -26.344 -4.105 -4.523 1 78.44 97 ILE B O 1
ATOM 6405 N N . ASP B 1 98 ? -27.828 -2.461 -4.797 1 76.12 98 ASP B N 1
ATOM 6406 C CA . ASP B 1 98 ? -26.797 -1.425 -4.891 1 76.12 98 ASP B CA 1
ATOM 6407 C C . ASP B 1 98 ? -26.062 -1.254 -3.564 1 76.12 98 ASP B C 1
ATOM 6409 O O . ASP B 1 98 ? -24.891 -0.863 -3.541 1 76.12 98 ASP B O 1
ATOM 6413 N N . GLU B 1 99 ? -26.688 -1.578 -2.535 1 75.38 99 GLU B N 1
ATOM 6414 C CA . GLU B 1 99 ? -26.125 -1.349 -1.208 1 75.38 99 GLU B CA 1
ATOM 6415 C C . GLU B 1 99 ? -25.141 -2.451 -0.828 1 75.38 99 GLU B C 1
ATOM 6417 O O . GLU B 1 99 ? -24.359 -2.301 0.122 1 75.38 99 GLU B O 1
ATOM 6422 N N . LYS B 1 100 ? -25.203 -3.57 -1.621 1 78.75 100 LYS B N 1
ATOM 6423 C CA . LYS B 1 100 ? -24.25 -4.629 -1.341 1 78.75 100 LYS B CA 1
ATOM 6424 C C . LYS B 1 100 ? -22.828 -4.172 -1.648 1 78.75 100 LYS B C 1
ATOM 6426 O O . LYS B 1 100 ? -22.531 -3.729 -2.762 1 78.75 100 LYS B O 1
ATOM 6431 N N . LYS B 1 101 ? -22.047 -4.125 -0.539 1 76.38 101 LYS B N 1
ATOM 6432 C CA . LYS B 1 101 ? -20.734 -3.514 -0.691 1 76.38 101 LYS B CA 1
ATOM 6433 C C . LYS B 1 101 ? -19.625 -4.559 -0.582 1 76.38 101 LYS B C 1
ATOM 6435 O O . LYS B 1 101 ? -19.812 -5.605 0.039 1 76.38 101 LYS B O 1
ATOM 6440 N N . LEU B 1 102 ? -18.656 -4.434 -1.391 1 88.5 102 LEU B N 1
ATOM 6441 C CA . LEU B 1 102 ? -17.312 -4.969 -1.161 1 88.5 102 LEU B CA 1
ATOM 6442 C C . LEU B 1 102 ? -16.438 -3.951 -0.448 1 88.5 102 LEU B C 1
ATOM 6444 O O . LEU B 1 102 ? -16.125 -2.9 -1.009 1 88.5 102 LEU B O 1
ATOM 6448 N N . GLU B 1 103 ? -16.125 -4.281 0.789 1 86.69 103 GLU B N 1
ATOM 6449 C CA . GLU B 1 103 ? -15.367 -3.328 1.591 1 86.69 103 GLU B CA 1
ATOM 6450 C C . GLU B 1 103 ? -13.898 -3.715 1.661 1 86.69 103 GLU B C 1
ATOM 6452 O O . GLU B 1 103 ? -13.562 -4.902 1.694 1 86.69 103 GLU B O 1
ATOM 6457 N N . ARG B 1 104 ? -13.133 -2.738 1.604 1 88.62 104 ARG B N 1
ATOM 6458 C CA . ARG B 1 104 ? -11.703 -2.906 1.858 1 88.62 104 ARG B CA 1
ATOM 6459 C C . ARG B 1 104 ? -11.312 -2.305 3.203 1 88.62 104 ARG B C 1
ATOM 6461 O O . ARG B 1 104 ? -11.641 -1.149 3.49 1 88.62 104 ARG B O 1
ATOM 6468 N N . ILE B 1 105 ? -10.711 -3.146 4.051 1 82.81 105 ILE B N 1
ATOM 6469 C CA . ILE B 1 105 ? -10.406 -2.691 5.402 1 82.81 105 ILE B CA 1
ATOM 6470 C C . ILE B 1 105 ? -8.961 -3.055 5.754 1 82.81 105 ILE B C 1
ATOM 6472 O O . ILE B 1 105 ? -8.367 -3.93 5.121 1 82.81 105 ILE B O 1
ATOM 6476 N N . GLN B 1 106 ? -8.422 -2.383 6.629 1 78.38 106 GLN B N 1
ATOM 6477 C CA . GLN B 1 106 ? -7.156 -2.713 7.27 1 78.38 106 GLN B CA 1
ATOM 6478 C C . GLN B 1 106 ? -7.336 -2.92 8.773 1 78.38 106 GLN B C 1
ATOM 6480 O O . GLN B 1 106 ? -7.797 -2.018 9.477 1 78.38 106 GLN B O 1
ATOM 6485 N N . LEU B 1 107 ? -6.996 -4.094 9.18 1 71.5 107 LEU B N 1
ATOM 6486 C CA . LEU B 1 107 ? -7.145 -4.449 10.586 1 71.5 107 LEU B CA 1
ATOM 6487 C C . LEU B 1 107 ? -5.953 -3.959 11.398 1 71.5 107 LEU B C 1
ATOM 6489 O O . LEU B 1 107 ? -4.863 -3.768 10.859 1 71.5 107 LEU B O 1
ATOM 6493 N N . PRO B 1 108 ? -6.246 -3.711 12.633 1 62.5 108 PRO B N 1
ATOM 6494 C CA . PRO B 1 108 ? -5.109 -3.32 13.469 1 62.5 108 PRO B CA 1
ATOM 6495 C C . PRO B 1 108 ? -4.023 -4.395 13.531 1 62.5 108 PRO B C 1
ATOM 6497 O O . PRO B 1 108 ? -4.324 -5.586 13.414 1 62.5 108 PRO B O 1
ATOM 6500 N N . SER B 1 109 ? -2.803 -3.967 13.57 1 57.12 109 SER B N 1
ATOM 6501 C CA . SER B 1 109 ? -1.67 -4.887 13.57 1 57.12 109 SER B CA 1
ATOM 6502 C C . SER B 1 109 ? -1.562 -5.633 14.891 1 57.12 109 SER B C 1
ATOM 6504 O O . SER B 1 109 ? -1.029 -6.742 14.945 1 57.12 109 SER B O 1
ATOM 6506 N N . LEU B 1 110 ? -1.963 -4.887 16 1 51.75 110 LEU B N 1
ATOM 6507 C CA . LEU B 1 110 ? -1.801 -5.496 17.312 1 51.75 110 LEU B CA 1
ATOM 6508 C C . LEU B 1 110 ? -3.156 -5.762 17.969 1 51.75 110 LEU B C 1
ATOM 6510 O O . LEU B 1 110 ? -4.059 -4.926 17.891 1 51.75 110 LEU B O 1
ATOM 6514 N N . VAL B 1 111 ? -3.652 -7.027 17.969 1 46.31 111 VAL B N 1
ATOM 6515 C CA . VAL B 1 111 ? -4.926 -7.289 18.641 1 46.31 111 VAL B CA 1
ATOM 6516 C C . VAL B 1 111 ? -4.676 -7.871 20.031 1 46.31 111 VAL B C 1
ATOM 6518 O O . VAL B 1 111 ? -3.756 -8.672 20.219 1 46.31 111 VAL B O 1
ATOM 6521 N N . SER B 1 112 ? -5.25 -7.051 21 1 40.62 112 SER B N 1
ATOM 6522 C CA . SER B 1 112 ? -5.164 -7.578 22.344 1 40.62 112 SER B CA 1
ATOM 6523 C C . SER B 1 112 ? -5.832 -8.945 22.453 1 40.62 112 SER B C 1
ATOM 6525 O O . SER B 1 112 ? -6.918 -9.156 21.906 1 40.62 112 SER B O 1
ATOM 6527 N N . LEU B 1 113 ? -5.137 -9.914 22.656 1 39.03 113 LEU B N 1
ATOM 6528 C CA . LEU B 1 113 ? -5.672 -11.25 22.891 1 39.03 113 LEU B CA 1
ATOM 6529 C C . LEU B 1 113 ? -6.645 -11.258 24.062 1 39.03 113 LEU B C 1
ATOM 6531 O O . LEU B 1 113 ? -7.215 -12.297 24.406 1 39.03 113 LEU B O 1
ATOM 6535 N N . ARG B 1 114 ? -6.945 -10.164 24.797 1 33.38 114 ARG B N 1
ATOM 6536 C CA . ARG B 1 114 ? -7.801 -10.234 25.969 1 33.38 114 ARG B CA 1
ATOM 6537 C C . ARG B 1 114 ? -9.227 -10.633 25.594 1 33.38 114 ARG B C 1
ATOM 6539 O O . ARG B 1 114 ? -9.883 -11.375 26.328 1 33.38 114 ARG B O 1
ATOM 6546 N N . ASP B 1 115 ? -9.953 -9.797 24.828 1 34.75 115 ASP B N 1
ATOM 6547 C CA . ASP B 1 115 ? -11.398 -9.906 24.703 1 34.75 115 ASP B CA 1
ATOM 6548 C C . ASP B 1 115 ? -11.797 -11.141 23.891 1 34.75 115 ASP B C 1
ATOM 6550 O O . ASP B 1 115 ? -12.859 -11.164 23.266 1 34.75 115 ASP B O 1
ATOM 6554 N N . GLN B 1 116 ? -10.977 -11.984 23.828 1 33.72 116 GLN B N 1
ATOM 6555 C CA . GLN B 1 116 ? -11.461 -13.203 23.203 1 33.72 116 GLN B CA 1
ATOM 6556 C C . GLN B 1 116 ? -12.648 -13.781 23.969 1 33.72 116 GLN B C 1
ATOM 6558 O O . GLN B 1 116 ? -12.586 -13.961 25.172 1 33.72 116 GLN B O 1
ATOM 6563 N N . PRO B 1 117 ? -13.961 -13.414 23.531 1 31.92 117 PRO B N 1
ATOM 6564 C CA . PRO B 1 117 ? -15.07 -14.148 24.156 1 31.92 117 PRO B CA 1
ATOM 6565 C C . PRO B 1 117 ? -14.734 -15.617 24.422 1 31.92 117 PRO B C 1
ATOM 6567 O O . PRO B 1 117 ? -14.922 -16.453 23.531 1 31.92 117 PRO B O 1
ATOM 6570 N N . LEU B 1 118 ? -13.727 -16.016 24.719 1 29.58 118 LEU B N 1
ATOM 6571 C CA . LEU B 1 118 ? -13.914 -17.438 24.969 1 29.58 118 LEU B CA 1
ATOM 6572 C C . LEU B 1 118 ? -15.102 -17.672 25.891 1 29.58 118 LEU B C 1
ATOM 6574 O O . LEU B 1 118 ? -15.766 -18.703 25.812 1 29.58 118 LEU B O 1
ATOM 6578 N N . THR B 1 119 ? -15.219 -17.078 27.172 1 28.3 119 THR B N 1
ATOM 6579 C CA . THR B 1 119 ? -16.25 -17.547 28.094 1 28.3 119 THR B CA 1
ATOM 6580 C C . THR B 1 119 ? -17.609 -16.938 27.734 1 28.3 119 THR B C 1
ATOM 6582 O O . THR B 1 119 ? -17.688 -15.781 27.328 1 28.3 119 THR B O 1
ATOM 6585 N N . ASN B 1 120 ? -18.766 -17.688 27.516 1 27.09 120 ASN B N 1
ATOM 6586 C CA . ASN B 1 120 ? -20.219 -17.625 27.578 1 27.09 120 ASN B CA 1
ATOM 6587 C C . ASN B 1 120 ? -20.688 -16.688 28.688 1 27.09 120 ASN B C 1
ATOM 6589 O O . ASN B 1 120 ? -21.812 -16.828 29.188 1 27.09 120 ASN B O 1
ATOM 6593 N N . PHE B 1 121 ? -19.906 -16 29.5 1 26.33 121 PHE B N 1
ATOM 6594 C CA . PHE B 1 121 ? -20.734 -15.305 30.484 1 26.33 121 PHE B CA 1
ATOM 6595 C C . PHE B 1 121 ? -21.469 -14.141 29.859 1 26.33 121 PHE B C 1
ATOM 6597 O O . PHE B 1 121 ? -20.859 -13.242 29.281 1 26.33 121 PHE B O 1
ATOM 6604 N N . ASN B 1 122 ? -22.781 -14.484 29.469 1 25.52 122 ASN B N 1
ATOM 6605 C CA . ASN B 1 122 ? -23.859 -13.57 29.125 1 25.52 122 ASN B CA 1
ATOM 6606 C C . ASN B 1 122 ? -23.953 -12.422 30.109 1 25.52 122 ASN B C 1
ATOM 6608 O O . ASN B 1 122 ? -24.312 -12.633 31.281 1 25.52 122 ASN B O 1
ATOM 6612 N N . PRO B 1 123 ? -23.172 -11.469 30.156 1 25.83 123 PRO B N 1
ATOM 6613 C CA . PRO B 1 123 ? -23.344 -10.508 31.25 1 25.83 123 PRO B CA 1
ATOM 6614 C C . PRO B 1 123 ? -24.797 -10.078 31.438 1 25.83 123 PRO B C 1
ATOM 6616 O O . PRO B 1 123 ? -25.094 -9.305 32.344 1 25.83 123 PRO B O 1
ATOM 6619 N N . HIS B 1 124 ? -25.609 -9.945 30.438 1 22.3 124 HIS B N 1
ATOM 6620 C CA . HIS B 1 124 ? -26.953 -9.523 30.812 1 22.3 124 HIS B CA 1
ATOM 6621 C C . HIS B 1 124 ? -27.734 -10.672 31.438 1 22.3 124 HIS B C 1
ATOM 6623 O O . HIS B 1 124 ? -28.094 -11.633 30.75 1 22.3 124 HIS B O 1
ATOM 6629 N N . PRO B 1 125 ? -27.438 -10.961 32.75 1 24.28 125 PRO B N 1
ATOM 6630 C CA . PRO B 1 125 ? -28.344 -11.898 33.406 1 24.28 125 PRO B CA 1
ATOM 6631 C C . PRO B 1 125 ? -29.812 -11.508 33.25 1 24.28 125 PRO B C 1
ATOM 6633 O O . PRO B 1 125 ? -30.188 -10.352 33.469 1 24.28 125 PRO B O 1
ATOM 6636 N N . ARG B 1 126 ? -30.469 -11.992 32.219 1 22.55 126 ARG B N 1
ATOM 6637 C CA . ARG B 1 126 ? -31.922 -11.805 32.312 1 22.55 126 ARG B CA 1
ATOM 6638 C C . ARG B 1 126 ? -32.438 -12.047 33.719 1 22.55 126 ARG B C 1
ATOM 6640 O O . ARG B 1 126 ? -32.125 -13.078 34.312 1 22.55 126 ARG B O 1
ATOM 6647 N N . SER B 1 127 ? -32.594 -10.961 34.625 1 21.14 127 SER B N 1
ATOM 6648 C CA . SER B 1 127 ? -33.281 -10.969 35.906 1 21.14 127 SER B CA 1
ATOM 6649 C C . SER B 1 127 ? -34.531 -11.828 35.844 1 21.14 127 SER B C 1
ATOM 6651 O O . SER B 1 127 ? -35.438 -11.57 35.031 1 21.14 127 SER B O 1
ATOM 6653 N N . SER B 1 128 ? -34.406 -13.125 36.031 1 19.97 128 SER B N 1
ATOM 6654 C CA . SER B 1 128 ? -35.562 -14.008 36.281 1 19.97 128 SER B CA 1
ATOM 6655 C C . SER B 1 128 ? -36.438 -13.469 37.406 1 19.97 128 SER B C 1
ATOM 6657 O O . SER B 1 128 ? -36 -13.375 38.562 1 19.97 128 SER B O 1
ATOM 6659 N N . SER B 1 129 ? -37.344 -12.445 37.125 1 20.41 129 SER B N 1
ATOM 6660 C CA . SER B 1 129 ? -38.406 -11.992 38.031 1 20.41 129 SER B CA 1
ATOM 6661 C C . SER B 1 129 ? -39.156 -13.172 38.625 1 20.41 129 SER B C 1
ATOM 6663 O O . SER B 1 129 ? -40.031 -13.758 38 1 20.41 129 SER B O 1
ATOM 6665 N N . THR B 1 130 ? -38.438 -14.086 39.281 1 19.27 130 THR B N 1
ATOM 6666 C CA . THR B 1 130 ? -39.219 -15.086 40 1 19.27 130 THR B CA 1
ATOM 6667 C C . THR B 1 130 ? -40.188 -14.414 40.969 1 19.27 130 THR B C 1
ATOM 6669 O O . THR B 1 130 ? -39.781 -13.5 41.719 1 19.27 130 THR B O 1
ATOM 6672 N N . GLY B 1 131 ? -41.531 -14.445 40.875 1 20.12 131 GLY B N 1
ATOM 6673 C CA . GLY B 1 131 ? -42.781 -14.086 41.5 1 20.12 131 GLY B CA 1
ATOM 6674 C C . GLY B 1 131 ? -42.844 -14.547 42.938 1 20.12 131 GLY B C 1
ATOM 6675 O O . GLY B 1 131 ? -43.875 -14.383 43.594 1 20.12 131 GLY B O 1
ATOM 6676 N N . GLU B 1 132 ? -41.875 -15.406 43.531 1 18.39 132 GLU B N 1
ATOM 6677 C CA . GLU B 1 132 ? -42.531 -16.203 44.531 1 18.39 132 GLU B CA 1
ATOM 6678 C C . GLU B 1 132 ? -42.906 -15.367 45.75 1 18.39 132 GLU B C 1
ATOM 6680 O O . GLU B 1 132 ? -42.281 -14.328 46 1 18.39 132 GLU B O 1
ATOM 6685 N N . GLY B 1 133 ? -43.875 -15.766 46.719 1 19.42 133 GLY B N 1
ATOM 6686 C CA . GLY B 1 133 ? -44.906 -15.594 47.75 1 19.42 133 GLY B CA 1
ATOM 6687 C C . GLY B 1 133 ? -44.312 -15.484 49.156 1 19.42 133 GLY B C 1
ATOM 6688 O O . GLY B 1 133 ? -45.062 -15.367 50.125 1 19.42 133 GLY B O 1
ATOM 6689 N N . GLY B 1 134 ? -42.938 -15.836 49.469 1 17.11 134 GLY B N 1
ATOM 6690 C CA . GLY B 1 134 ? -42.969 -16.328 50.812 1 17.11 134 GLY B CA 1
ATOM 6691 C C . GLY B 1 134 ? -43.219 -15.234 51.844 1 17.11 134 GLY B C 1
ATOM 6692 O O . GLY B 1 134 ? -43.094 -14.047 51.531 1 17.11 134 GLY B O 1
ATOM 6693 N N . GLU B 1 135 ? -43.5 -15.492 53.219 1 19.81 135 GLU B N 1
ATOM 6694 C CA . GLU B 1 135 ? -44.156 -15.172 54.5 1 19.81 135 GLU B CA 1
ATOM 6695 C C . GLU B 1 135 ? -43.188 -14.461 55.438 1 19.81 135 GLU B C 1
ATOM 6697 O O . GLU B 1 135 ? -43.531 -14.141 56.594 1 19.81 135 GLU B O 1
ATOM 6702 N N . ASP B 1 136 ? -42.062 -13.75 55.062 1 18.25 136 ASP B N 1
ATOM 6703 C CA . ASP B 1 136 ? -41.125 -13.625 56.188 1 18.25 136 ASP B CA 1
ATOM 6704 C C . ASP B 1 136 ? -41.812 -12.961 57.375 1 18.25 136 ASP B C 1
ATOM 6706 O O . ASP B 1 136 ? -42.469 -11.938 57.25 1 18.25 136 ASP B O 1
ATOM 6710 N N . SER B 1 137 ? -41.75 -13.633 58.594 1 17.75 137 SER B N 1
ATOM 6711 C CA . SER B 1 137 ? -42.031 -13.734 60 1 17.75 137 SER B CA 1
ATOM 6712 C C . SER B 1 137 ? -41.438 -12.562 60.781 1 17.75 137 SER B C 1
ATOM 6714 O O . SER B 1 137 ? -40.594 -11.844 60.25 1 17.75 137 SER B O 1
ATOM 6716 N N . ASN B 1 138 ? -41.25 -12.734 62.188 1 17.97 138 ASN B N 1
ATOM 6717 C CA . ASN B 1 138 ? -41.5 -12.164 63.5 1 17.97 138 ASN B CA 1
ATOM 6718 C C . ASN B 1 138 ? -40.344 -11.297 63.969 1 17.97 138 ASN B C 1
ATOM 6720 O O . ASN B 1 138 ? -40.562 -10.203 64.5 1 17.97 138 ASN B O 1
ATOM 6724 N N . THR B 1 139 ? -39.062 -11.828 64.188 1 18.02 139 THR B N 1
ATOM 6725 C CA . THR B 1 139 ? -38.438 -11.875 65.5 1 18.02 139 THR B CA 1
ATOM 6726 C C . THR B 1 139 ? -37.719 -10.578 65.812 1 18.02 139 THR B C 1
ATOM 6728 O O . THR B 1 139 ? -37.281 -9.883 64.875 1 18.02 139 THR B O 1
ATOM 6731 N N . THR B 1 140 ? -37.438 -10.203 67.25 1 20.02 140 THR B N 1
ATOM 6732 C CA . THR B 1 140 ? -37.188 -9.172 68.25 1 20.02 140 THR B CA 1
ATOM 6733 C C . THR B 1 140 ? -35.719 -8.766 68.312 1 20.02 140 THR B C 1
ATOM 6735 O O . THR B 1 140 ? -35.312 -7.988 69.125 1 20.02 140 THR B O 1
ATOM 6738 N N . TYR B 1 141 ? -34.812 -8.898 67.375 1 18.53 141 TYR B N 1
ATOM 6739 C CA . TYR B 1 141 ? -33.375 -9.008 67.625 1 18.53 141 TYR B CA 1
ATOM 6740 C C . TYR B 1 141 ? -32.812 -7.727 68.188 1 18.53 141 TYR B C 1
ATOM 6742 O O . TYR B 1 141 ? -32.938 -6.652 67.625 1 18.53 141 TYR B O 1
ATOM 6750 N N . SER B 1 142 ? -32.656 -7.594 69.5 1 18.66 142 SER B N 1
ATOM 6751 C CA . SER B 1 142 ? -32.188 -6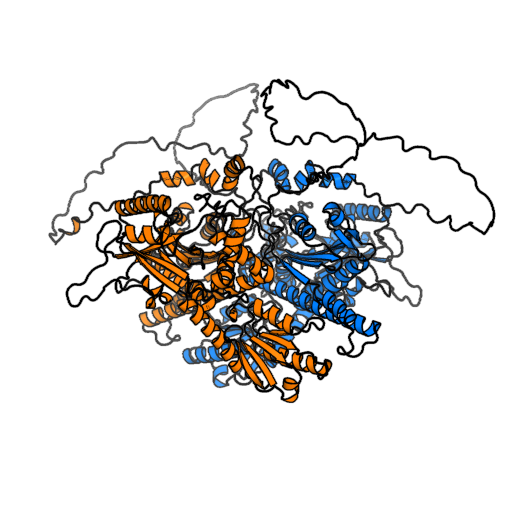.633 70.5 1 18.66 142 SER B CA 1
ATOM 6752 C C . SER B 1 142 ? -30.875 -6 70.062 1 18.66 142 SER B C 1
ATOM 6754 O O . SER B 1 142 ? -30.766 -4.773 70 1 18.66 142 SER B O 1
ATOM 6756 N N . GLN B 1 143 ? -29.828 -6.117 71.062 1 18.55 143 GLN B N 1
ATOM 6757 C CA . GLN B 1 143 ? -28.797 -5.348 71.75 1 18.55 143 GLN B CA 1
ATOM 6758 C C . GLN B 1 143 ? -27.594 -5.105 70.875 1 18.55 143 GLN B C 1
ATOM 6760 O O . GLN B 1 143 ? -27.141 -3.969 70.688 1 18.55 143 GLN B O 1
ATOM 6765 N N . LYS B 1 144 ? -26.375 -5.887 71.188 1 18.83 144 LYS B N 1
ATOM 6766 C CA . LYS B 1 144 ? -25 -5.695 71.625 1 18.83 144 LYS B CA 1
ATOM 6767 C C . LYS B 1 144 ? -24.094 -5.211 70.5 1 18.83 144 LYS B C 1
ATOM 6769 O O . LYS B 1 144 ? -24.453 -5.27 69.375 1 18.83 144 LYS B O 1
ATOM 6774 N N . SER B 1 145 ? -22.688 -5.555 70.625 1 19.42 145 SER B N 1
ATOM 6775 C CA . SER B 1 145 ? -21.25 -5.328 70.5 1 19.42 145 SER B CA 1
ATOM 6776 C C . SER B 1 145 ? -20.75 -5.559 69.062 1 19.42 145 SER B C 1
ATOM 6778 O O . SER B 1 145 ? -19.547 -5.551 68.812 1 19.42 145 SER B O 1
ATOM 6780 N N . GLN B 1 146 ? -21.484 -5.832 68.125 1 18.7 146 GLN B N 1
ATOM 6781 C CA . GLN B 1 146 ? -21.156 -6.855 67.125 1 18.7 146 GLN B CA 1
ATOM 6782 C C . GLN B 1 146 ? -20.031 -6.398 66.188 1 18.7 146 GLN B C 1
ATOM 6784 O O . GLN B 1 146 ? -20.109 -5.316 65.625 1 18.7 146 GLN B O 1
ATOM 6789 N N . SER B 1 147 ? -18.734 -6.996 66.438 1 20.66 147 SER B N 1
ATOM 6790 C CA . SER B 1 147 ? -17.375 -6.988 65.938 1 20.66 147 SER B CA 1
ATOM 6791 C C . SER B 1 147 ? -17.359 -7.02 64.438 1 20.66 147 SER B C 1
ATOM 6793 O O . SER B 1 147 ? -17.719 -8.031 63.812 1 20.66 147 SER B O 1
ATOM 6795 N N . ILE B 1 148 ? -17.797 -6.172 63.844 1 21.61 148 ILE B N 1
ATOM 6796 C CA . ILE B 1 148 ? -18.172 -6.211 62.438 1 21.61 148 ILE B CA 1
ATOM 6797 C C . ILE B 1 148 ? -16.938 -6.582 61.594 1 21.61 148 ILE B C 1
ATOM 6799 O O . ILE B 1 148 ? -15.992 -5.805 61.5 1 21.61 148 ILE B O 1
ATOM 6803 N N . ASP B 1 149 ? -16.453 -7.926 61.906 1 19.48 149 ASP B N 1
ATOM 6804 C CA . ASP B 1 149 ? -15.32 -8.508 61.188 1 19.48 149 ASP B CA 1
ATOM 6805 C C . ASP B 1 149 ? -15.391 -8.188 59.719 1 19.48 149 ASP B C 1
ATOM 6807 O O . ASP B 1 149 ? -16.328 -8.609 59.031 1 19.48 149 ASP B O 1
ATOM 6811 N N . GLU B 1 150 ? -15.148 -7.121 59.469 1 21.67 150 GLU B N 1
ATOM 6812 C CA . GLU B 1 150 ? -15.234 -6.387 58.188 1 21.67 150 GLU B CA 1
ATOM 6813 C C . GLU B 1 150 ? -14.656 -7.199 57.062 1 21.67 150 GLU B C 1
ATOM 6815 O O . GLU B 1 150 ? -13.562 -6.895 56.562 1 21.67 150 GLU B O 1
ATOM 6820 N N . GLU B 1 151 ? -14.594 -8.539 57.312 1 19.97 151 GLU B N 1
ATOM 6821 C CA . GLU B 1 151 ? -13.727 -9.297 56.438 1 19.97 151 GLU B CA 1
ATOM 6822 C C . GLU B 1 151 ? -14.148 -9.109 54.969 1 19.97 151 GLU B C 1
ATOM 6824 O O . GLU B 1 151 ? -13.633 -9.789 54.094 1 19.97 151 GLU B O 1
ATOM 6829 N N . ALA B 1 152 ? -15.234 -8.523 54.812 1 19.94 152 ALA B N 1
ATOM 6830 C CA . ALA B 1 152 ? -15.703 -8.828 53.469 1 19.94 152 ALA B CA 1
ATOM 6831 C C . ALA B 1 152 ? -14.555 -8.805 52.469 1 19.94 152 ALA B C 1
ATOM 6833 O O . ALA B 1 152 ? -13.664 -7.953 52.531 1 19.94 152 ALA B O 1
ATOM 6834 N N . THR B 1 153 ? -14.422 -9.883 51.688 1 21.83 153 THR B N 1
ATOM 6835 C CA . THR B 1 153 ? -13.766 -10.656 50.625 1 21.83 153 THR B CA 1
ATOM 6836 C C . THR B 1 153 ? -13.531 -9.797 49.406 1 21.83 153 THR B C 1
ATOM 6838 O O . THR B 1 153 ? -14.461 -9.195 48.875 1 21.83 153 THR B O 1
ATOM 6841 N N . ASP B 1 154 ? -12.562 -9.078 49.406 1 22.3 154 ASP B N 1
ATOM 6842 C CA . ASP B 1 154 ? -11.93 -8.289 48.344 1 22.3 154 ASP B CA 1
ATOM 6843 C C . ASP B 1 154 ? -12.055 -8.992 47 1 22.3 154 ASP B C 1
ATOM 6845 O O . ASP B 1 154 ? -11.281 -9.898 46.688 1 22.3 154 ASP B O 1
ATOM 6849 N N . GLN B 1 155 ? -13.242 -9.391 46.75 1 21.73 155 GLN B N 1
ATOM 6850 C CA . GLN B 1 155 ? -13.516 -10.172 45.531 1 21.73 155 GLN B CA 1
ATOM 6851 C C . GLN B 1 155 ? -12.797 -9.57 44.312 1 21.73 155 GLN B C 1
ATOM 6853 O O . GLN B 1 155 ? -13 -8.398 44 1 21.73 155 GLN B O 1
ATOM 6858 N N . ASP B 1 156 ? -11.594 -9.914 44.281 1 21.09 156 ASP B N 1
ATOM 6859 C CA . ASP B 1 156 ? -10.617 -9.617 43.219 1 21.09 156 ASP B CA 1
ATOM 6860 C C . ASP B 1 156 ? -11.273 -9.609 41.844 1 21.09 156 ASP B C 1
ATOM 6862 O O . ASP B 1 156 ? -11.922 -10.578 41.469 1 21.09 156 ASP B O 1
ATOM 6866 N N . PRO B 1 157 ? -11.656 -8.445 41.5 1 22.97 157 PRO B N 1
ATOM 6867 C CA . PRO B 1 157 ? -12.625 -8.336 40.406 1 22.97 157 PRO B CA 1
ATOM 6868 C C . PRO B 1 157 ? -12.312 -9.266 39.25 1 22.97 157 PRO B C 1
ATOM 6870 O O . PRO B 1 157 ? -12.875 -9.109 38.156 1 22.97 157 PRO B O 1
ATOM 6873 N N . PHE B 1 158 ? -11.203 -9.891 39.406 1 21.12 158 PHE B N 1
ATOM 6874 C CA . PHE B 1 158 ? -10.781 -10.766 38.344 1 21.12 158 PHE B CA 1
ATOM 6875 C C . PHE B 1 158 ? -11.742 -11.938 38.188 1 21.12 158 PHE B C 1
ATOM 6877 O O . PHE B 1 158 ? -11.992 -12.672 39.125 1 21.12 158 PHE B O 1
ATOM 6884 N N . ILE B 1 159 ? -12.68 -11.789 37.375 1 22.81 159 ILE B N 1
ATOM 6885 C CA . ILE B 1 159 ? -13.805 -12.703 37.188 1 22.81 159 ILE B CA 1
ATOM 6886 C C . ILE B 1 159 ? -13.312 -14.141 37.188 1 22.81 159 ILE B C 1
ATOM 6888 O O . ILE B 1 159 ? -12.43 -14.5 36.406 1 22.81 159 ILE B O 1
ATOM 6892 N N . ILE B 1 160 ? -13.32 -14.734 38.344 1 19.98 160 ILE B N 1
ATOM 6893 C CA . ILE B 1 160 ? -13.078 -16.156 38.531 1 19.98 160 ILE B CA 1
ATOM 6894 C C . ILE B 1 160 ? -14.039 -16.969 37.656 1 19.98 160 ILE B C 1
ATOM 6896 O O . ILE B 1 160 ? -15.258 -16.844 37.812 1 19.98 160 ILE B O 1
ATOM 6900 N N . PHE B 1 161 ? -13.523 -17.328 36.594 1 21.91 161 PHE B N 1
ATOM 6901 C CA . PHE B 1 161 ? -14.18 -18.234 35.656 1 21.91 161 PHE B CA 1
ATOM 6902 C C . PHE B 1 161 ? -14.672 -19.5 36.344 1 21.91 161 PHE B C 1
ATOM 6904 O O . PHE B 1 161 ? -13.914 -20.453 36.5 1 21.91 161 PHE B O 1
ATOM 6911 N N . ASP B 1 162 ? -15.367 -19.312 37.531 1 20.12 162 ASP B N 1
ATOM 6912 C CA . ASP B 1 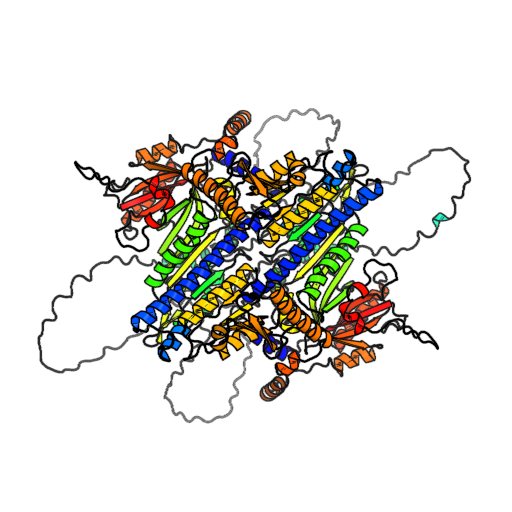162 ? -15.656 -20.516 38.312 1 20.12 162 ASP B CA 1
ATOM 6913 C C . ASP B 1 162 ? -16.5 -21.5 37.5 1 20.12 162 ASP B C 1
ATOM 6915 O O . ASP B 1 162 ? -16.219 -22.703 37.5 1 20.12 162 ASP B O 1
ATOM 6919 N N . ASP B 1 163 ? -17.812 -21.156 37.219 1 20.66 163 ASP B N 1
ATOM 6920 C CA . ASP B 1 163 ? -18.875 -22.109 37.531 1 20.66 163 ASP B CA 1
ATOM 6921 C C . ASP B 1 163 ? -19.094 -23.062 36.344 1 20.66 163 ASP B C 1
ATOM 6923 O O . ASP B 1 163 ? -19.688 -22.703 35.344 1 20.66 163 ASP B O 1
ATOM 6927 N N . PHE B 1 164 ? -18.094 -23.828 35.906 1 20.8 164 PHE B N 1
ATOM 6928 C CA . PHE B 1 164 ? -18.359 -24.984 35.062 1 20.8 164 PHE B CA 1
ATOM 6929 C C . PHE B 1 164 ? -19.422 -25.875 35.688 1 20.8 164 PHE B C 1
ATOM 6931 O O . PHE B 1 164 ? -19.141 -26.594 36.656 1 20.8 164 PHE B O 1
ATOM 6938 N N . VAL B 1 165 ? -20.656 -25.234 35.875 1 21.16 165 VAL B N 1
ATOM 6939 C CA . VAL B 1 165 ? -21.562 -26.25 36.438 1 21.16 165 VAL B CA 1
ATOM 6940 C C . VAL B 1 165 ? -21.75 -27.375 35.438 1 21.16 165 VAL B C 1
ATOM 6942 O O . VAL B 1 165 ? -21.969 -27.141 34.25 1 21.16 165 VAL B O 1
ATOM 6945 N N . ASP B 1 166 ? -21.344 -28.5 35.75 1 18.69 166 ASP B N 1
ATOM 6946 C CA . ASP B 1 166 ? -21.547 -29.828 35.219 1 18.69 166 ASP B CA 1
ATOM 6947 C C . ASP B 1 166 ? -23.031 -30.094 34.938 1 18.69 166 ASP B 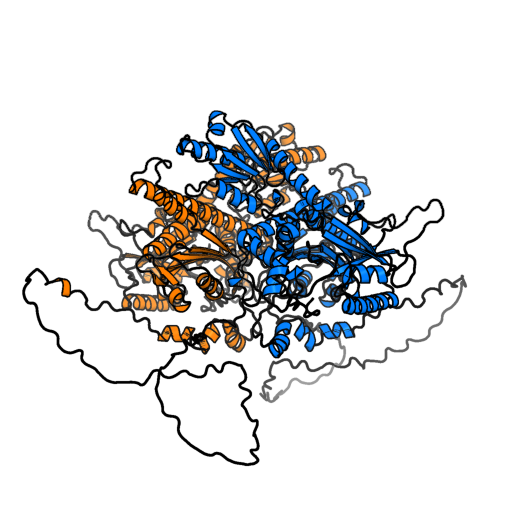C 1
ATOM 6949 O O . ASP B 1 166 ? -23.859 -30.078 35.844 1 18.69 166 ASP B O 1
ATOM 6953 N N . PRO B 1 167 ? -23.547 -29.594 33.781 1 20.08 167 PRO B N 1
ATOM 6954 C CA . PRO B 1 167 ? -24.984 -29.75 33.531 1 20.08 167 PRO B CA 1
ATOM 6955 C C . PRO B 1 167 ? -25.484 -31.156 33.812 1 20.08 167 PRO B C 1
ATOM 6957 O O . PRO B 1 167 ? -26.047 -31.812 32.938 1 20.08 167 PRO B O 1
ATOM 6960 N N . GLN B 1 168 ? -24.922 -31.844 34.812 1 16.75 168 GLN B N 1
ATOM 6961 C CA . GLN B 1 168 ? -25.422 -33.219 34.938 1 16.75 168 GLN B CA 1
ATOM 6962 C C . GLN B 1 168 ? -26.938 -33.219 35.188 1 16.75 168 GLN B C 1
ATOM 6964 O O . GLN B 1 168 ? -27.594 -34.219 34.844 1 16.75 168 GLN B O 1
ATOM 6969 N N . GLN B 1 169 ? -27.516 -32.469 36.094 1 16.69 169 GLN B N 1
ATOM 6970 C CA . GLN B 1 169 ? -28.391 -33.281 36.969 1 16.69 169 GLN B CA 1
ATOM 6971 C C . GLN B 1 169 ? -29.781 -33.438 36.344 1 16.69 169 GLN B C 1
ATOM 6973 O O . GLN B 1 169 ? -30.391 -34.5 36.438 1 16.69 169 GLN B O 1
ATOM 6978 N N . GLY B 1 170 ? -30.703 -32.406 36.188 1 16.67 170 GLY B N 1
ATOM 6979 C CA . GLY B 1 170 ? -32 -32.688 36.812 1 16.67 170 GLY B CA 1
ATOM 6980 C C . GLY B 1 170 ? -32.906 -33.531 35.969 1 16.67 170 GLY B C 1
ATOM 6981 O O . GLY B 1 170 ? -32.625 -33.812 34.812 1 16.67 170 GLY B O 1
ATOM 6982 N N . ASN B 1 171 ? -34.406 -33.375 35.969 1 17.45 171 ASN B N 1
ATOM 6983 C CA . ASN B 1 171 ? -35.469 -34.312 36.406 1 17.45 171 ASN B CA 1
ATOM 6984 C C . ASN B 1 171 ? -35.938 -35.219 35.281 1 17.45 171 ASN B C 1
ATOM 6986 O O . ASN B 1 171 ? -35.656 -34.938 34.094 1 17.45 171 ASN B O 1
ATOM 6990 N N . ASP B 1 172 ? -37.344 -35.812 35.312 1 17.75 172 ASP B N 1
ATOM 6991 C CA . ASP B 1 172 ? -38.375 -36.844 35.312 1 17.75 172 ASP B CA 1
ATOM 6992 C C . ASP B 1 172 ? -39.219 -36.781 34.031 1 17.75 172 ASP B C 1
ATOM 6994 O O . ASP B 1 172 ? -39.312 -35.719 33.406 1 17.75 172 ASP B O 1
ATOM 6998 N N . PHE B 1 173 ? -40.031 -37.844 33.438 1 17.78 173 PHE B N 1
ATOM 6999 C CA . PHE B 1 173 ? -40.406 -38.344 32.125 1 17.78 173 PHE B CA 1
ATOM 7000 C C . PHE B 1 173 ? -41.344 -37.375 31.438 1 17.78 173 PHE B C 1
ATOM 7002 O O . PHE B 1 173 ? -41.25 -37.156 30.234 1 17.78 173 PHE B O 1
ATOM 7009 N N . VAL B 1 174 ? -42.219 -36.312 31.688 1 16.97 174 VAL B N 1
ATOM 7010 C CA . VAL B 1 174 ? -43.625 -36.719 31.812 1 16.97 174 VAL B CA 1
ATOM 7011 C C . VAL B 1 174 ? -44.25 -36.75 30.422 1 16.97 174 VAL B C 1
ATOM 7013 O O . VAL B 1 174 ? -44.062 -35.812 29.625 1 16.97 174 VAL B O 1
ATOM 7016 N N . ASP B 1 175 ? -44.906 -37.906 29.984 1 17.22 175 ASP B N 1
ATOM 7017 C CA . ASP B 1 175 ? -45.625 -38.656 28.953 1 17.22 175 ASP B CA 1
ATOM 7018 C C . ASP B 1 175 ? -46.906 -37.906 28.531 1 17.22 175 ASP B C 1
ATOM 7020 O O . ASP B 1 175 ? -47.781 -37.656 29.344 1 17.22 175 ASP B O 1
ATOM 7024 N N . PRO B 1 176 ? -46.812 -37.031 27.484 1 16.92 176 PRO B N 1
ATOM 7025 C CA . PRO B 1 176 ? -47.969 -36.281 27.016 1 16.92 176 PRO B CA 1
ATOM 7026 C C . PRO B 1 176 ? -49.125 -37.156 26.594 1 16.92 176 PRO B C 1
ATOM 7028 O O . PRO B 1 176 ? -48.938 -38.188 25.938 1 16.92 176 PRO B O 1
ATOM 7031 N N . GLN B 1 177 ? -50.219 -37.219 27.344 1 15.84 177 GLN B N 1
ATOM 7032 C CA . GLN B 1 177 ? -51.469 -37.969 27.266 1 15.84 177 GLN B CA 1
ATOM 7033 C C . GLN B 1 177 ? -52.062 -37.906 25.859 1 15.84 177 GLN B C 1
ATOM 7035 O O . GLN B 1 177 ? -52.219 -38.938 25.219 1 15.84 177 GLN B O 1
ATOM 7040 N N . GLN B 1 178 ? -53.344 -37.562 25.656 1 15.98 178 GLN B N 1
ATOM 7041 C CA . GLN B 1 178 ? -54.562 -38.281 25.312 1 15.98 178 GLN B CA 1
ATOM 7042 C C . GLN B 1 178 ? -54.969 -38 23.875 1 15.98 178 GLN B C 1
ATOM 7044 O O . GLN B 1 178 ? -55.531 -38.875 23.219 1 15.98 178 GLN B O 1
ATOM 7049 N N . GLU B 1 179 ? -54.938 -36.781 23.219 1 16.97 179 GLU B N 1
ATOM 7050 C CA . GLU B 1 179 ? -56.281 -36.531 22.688 1 16.97 179 GLU B CA 1
ATOM 7051 C C . GLU B 1 179 ? -56.531 -37.312 21.391 1 16.97 179 GLU B C 1
ATOM 7053 O O . GLU B 1 179 ? -55.562 -37.656 20.688 1 16.97 179 GLU B O 1
ATOM 7058 N N . ASN B 1 180 ? -57.812 -37.562 20.859 1 16.61 180 ASN B N 1
ATOM 7059 C CA . ASN B 1 180 ? -58.844 -38.469 20.312 1 16.61 180 ASN B CA 1
ATOM 7060 C C . ASN B 1 180 ? -58.719 -38.562 18.797 1 16.61 180 ASN B C 1
ATOM 7062 O O . ASN B 1 180 ? -58.688 -39.656 18.25 1 16.61 180 ASN B O 1
ATOM 7066 N N . HIS B 1 181 ? -59.344 -37.688 17.938 1 16.7 181 HIS B N 1
ATOM 7067 C CA . HIS B 1 181 ? -60.469 -38.156 17.141 1 16.7 181 HIS B CA 1
ATOM 7068 C C . HIS B 1 181 ? -60 -38.719 15.789 1 16.7 181 HIS B C 1
ATOM 7070 O O . HIS B 1 181 ? -60.344 -39.812 15.398 1 16.7 181 HIS B O 1
ATOM 7076 N N . SER B 1 182 ? -59.938 -37.812 14.688 1 19.11 182 SER B N 1
ATOM 7077 C CA . SER B 1 182 ? -60.781 -37.906 13.508 1 19.11 182 SER B CA 1
ATOM 7078 C C . SER B 1 182 ? -60.125 -38.719 12.406 1 19.11 182 SER B C 1
ATOM 7080 O O . SER B 1 182 ? -58.906 -38.594 12.18 1 19.11 182 SER B O 1
ATOM 7082 N N . SER B 1 183 ? -60.719 -39.75 11.727 1 17.58 183 SER B N 1
ATOM 7083 C CA . SER B 1 183 ? -60.531 -41.031 11.062 1 17.58 183 SER B CA 1
ATOM 7084 C C . SER B 1 183 ? -59.812 -40.844 9.719 1 17.58 183 SER B C 1
ATOM 7086 O O . SER B 1 183 ? -58.938 -41.625 9.359 1 17.58 183 SER B O 1
ATOM 7088 N N . THR B 1 184 ? -60.562 -40.219 8.664 1 18.14 184 THR B N 1
ATOM 7089 C CA . THR B 1 184 ? -60.844 -41 7.453 1 18.14 184 THR B CA 1
ATOM 7090 C C . THR B 1 184 ? -59.594 -41.062 6.562 1 18.14 184 THR B C 1
ATOM 7092 O O . THR B 1 184 ? -59.375 -42.031 5.852 1 18.14 184 THR B O 1
ATOM 7095 N N . ALA B 1 185 ? -59.219 -39.906 6.02 1 19.72 185 ALA B N 1
ATOM 7096 C CA . ALA B 1 185 ? -58.812 -39.719 4.625 1 19.72 185 ALA B CA 1
ATOM 7097 C C . ALA B 1 185 ? -57.594 -40.562 4.293 1 19.72 185 ALA B C 1
ATOM 7099 O O . ALA B 1 185 ? -56.594 -40.531 5.031 1 19.72 185 ALA B O 1
ATOM 7100 N N . SER B 1 186 ? -57.625 -41.562 3.404 1 19.67 186 SER B N 1
ATOM 7101 C CA . SER B 1 186 ? -57 -42.781 2.9 1 19.67 186 SER B CA 1
ATOM 7102 C C . SER B 1 186 ? -55.594 -42.469 2.373 1 19.67 186 SER B C 1
ATOM 7104 O O . SER B 1 186 ? -54.844 -43.406 1.994 1 19.67 186 SER B O 1
ATOM 7106 N N . LYS B 1 187 ? -55.562 -41.25 1.611 1 19.81 187 LYS B N 1
ATOM 7107 C CA . LYS B 1 187 ? -54.719 -41.188 0.425 1 19.81 187 LYS B CA 1
ATOM 7108 C C . LYS B 1 187 ? -53.312 -41.688 0.73 1 19.81 187 LYS B C 1
ATOM 7110 O O . LYS B 1 187 ? -52.875 -41.688 1.887 1 19.81 187 LYS B O 1
ATOM 7115 N N . SER B 1 188 ? -52.406 -41.656 -0.332 1 19.72 188 SER B N 1
ATOM 7116 C CA . SER B 1 188 ? -51.188 -42.375 -0.77 1 19.72 188 SER B CA 1
ATOM 7117 C C . SER B 1 188 ? -50.031 -42.094 0.182 1 19.72 188 SER B C 1
ATOM 7119 O O . SER B 1 188 ? -49.438 -41.031 0.161 1 19.72 188 SER B O 1
ATOM 7121 N N . GLU B 1 189 ? -50.219 -42.219 1.401 1 20.47 189 GLU B N 1
ATOM 7122 C CA . GLU B 1 189 ? -49.312 -41.812 2.469 1 20.47 189 GLU B CA 1
ATOM 7123 C C . GLU B 1 189 ? -48 -42.531 2.383 1 20.47 189 GLU B C 1
ATOM 7125 O O . GLU B 1 189 ? -47.156 -42.438 3.297 1 20.47 189 GLU B O 1
ATOM 7130 N N . SER B 1 190 ? -48.094 -43.594 1.442 1 19.2 190 SER B N 1
ATOM 7131 C CA . SER B 1 190 ? -47.219 -44.688 1.877 1 19.2 190 SER B CA 1
ATOM 7132 C C . SER B 1 190 ? -45.781 -44.219 1.97 1 19.2 190 SER B C 1
ATOM 7134 O O . SER B 1 190 ? -45.094 -44.469 2.977 1 19.2 190 SER B O 1
ATOM 7136 N N . ASP B 1 191 ? -45.188 -44.25 0.706 1 20.17 191 ASP B N 1
ATOM 7137 C CA . ASP B 1 191 ? -43.844 -44.844 0.486 1 20.17 191 ASP B CA 1
ATOM 7138 C C . ASP B 1 191 ? -42.75 -43.906 1.027 1 20.17 191 ASP B C 1
ATOM 7140 O O . ASP B 1 191 ? -41.562 -44.125 0.792 1 20.17 191 ASP B O 1
ATOM 7144 N N . CYS B 1 192 ? -43.156 -42.719 1.188 1 20.53 192 CYS B N 1
ATOM 7145 C CA . CYS B 1 192 ? -42.062 -41.75 1.274 1 20.53 192 CYS B CA 1
ATOM 7146 C C . CYS B 1 192 ? -41.125 -42.062 2.418 1 20.53 192 CYS B C 1
ATOM 7148 O O . CYS B 1 192 ? -40.281 -41.25 2.787 1 20.53 192 CYS B O 1
ATOM 7150 N N . ASN B 1 193 ? -41.531 -43.094 3.201 1 21.41 193 ASN B N 1
ATOM 7151 C CA . ASN B 1 193 ? -40.969 -43.219 4.531 1 21.41 193 ASN B CA 1
ATOM 7152 C C . ASN B 1 193 ? -39.5 -43.625 4.453 1 21.41 193 ASN B C 1
ATOM 7154 O O . ASN B 1 193 ? -38.812 -43.75 5.48 1 21.41 193 ASN B O 1
ATOM 7158 N N . ALA B 1 194 ? -39.188 -44.562 3.475 1 20.92 194 ALA B N 1
ATOM 7159 C CA . ALA B 1 194 ? -38.062 -45.469 3.775 1 20.92 194 ALA B CA 1
ATOM 7160 C C . ALA B 1 194 ? -36.781 -44.688 3.93 1 20.92 194 ALA B C 1
ATOM 7162 O O . ALA B 1 194 ? -35.969 -45 4.801 1 20.92 194 ALA B O 1
ATOM 7163 N N . VAL B 1 195 ? -36.375 -44.062 2.811 1 21.06 195 VAL B N 1
ATOM 7164 C CA . VAL B 1 195 ? -34.938 -44 2.539 1 21.06 195 VAL B CA 1
ATOM 7165 C C . VAL B 1 195 ? -34.25 -43.094 3.553 1 21.06 195 VAL B C 1
ATOM 7167 O O . VAL B 1 195 ? -33.938 -41.938 3.24 1 21.06 195 VAL B O 1
ATOM 7170 N N . VAL B 1 196 ? -34.844 -42.812 4.609 1 23.23 196 VAL B N 1
ATOM 7171 C CA . VAL B 1 196 ? -34.312 -41.875 5.586 1 23.23 196 VAL B CA 1
ATOM 7172 C C . VAL B 1 196 ? -33 -42.406 6.16 1 23.23 196 VAL B C 1
ATOM 7174 O O . VAL B 1 196 ? -32.562 -41.969 7.223 1 23.23 196 VAL B O 1
ATOM 7177 N N . SER B 1 197 ? -32.594 -43.656 5.75 1 20.27 197 SER B N 1
ATOM 7178 C CA . SER B 1 197 ? -31.703 -44.438 6.605 1 20.27 197 SER B CA 1
ATOM 7179 C C . SER B 1 197 ? -30.469 -43.625 6.988 1 20.27 197 SER B C 1
ATOM 7181 O O . SER B 1 197 ? -30.172 -43.469 8.172 1 20.27 197 SER B O 1
ATOM 7183 N N . SER B 1 198 ? -29.188 -44.375 6.918 1 21.2 198 SER B N 1
ATOM 7184 C CA . SER B 1 198 ? -27.922 -44.438 7.629 1 21.2 198 SER B CA 1
ATOM 7185 C C . SER B 1 198 ? -27.031 -43.25 7.27 1 21.2 198 SER B C 1
ATOM 7187 O O . SER B 1 198 ? -26.078 -43.375 6.512 1 21.2 198 SER B O 1
ATOM 7189 N N . SER B 1 199 ? -27.484 -42.219 6.812 1 21.56 199 SER B N 1
ATOM 7190 C CA . SER B 1 199 ? -26.516 -41.281 6.262 1 21.56 199 SER B CA 1
ATOM 7191 C C . SER B 1 199 ? -25.516 -40.844 7.32 1 21.56 199 SER B C 1
ATOM 7193 O O . SER B 1 199 ? -25.906 -40.344 8.391 1 21.56 199 SER B O 1
ATOM 7195 N N . SER B 1 200 ? -24.328 -41.594 7.449 1 21.36 200 SER B N 1
ATOM 7196 C CA . SER B 1 200 ? -23.188 -41.469 8.344 1 21.36 200 SER B CA 1
ATOM 7197 C C . SER B 1 200 ? -22.859 -40 8.594 1 21.36 200 SER B C 1
ATOM 7199 O O . SER B 1 200 ? -22.422 -39.281 7.684 1 21.36 200 SER B O 1
ATOM 7201 N N . LEU B 1 201 ? -23.641 -39.344 9.383 1 22.48 201 LEU B N 1
ATOM 7202 C CA . LEU B 1 201 ? -23.438 -38.031 9.969 1 22.48 201 LEU B CA 1
ATOM 7203 C C . LEU B 1 201 ? -22.016 -37.875 10.492 1 22.48 201 LEU B C 1
ATOM 7205 O O . LEU B 1 201 ? -21.594 -38.625 11.383 1 22.48 201 LEU B O 1
ATOM 7209 N N . SER B 1 202 ? -21.109 -37.75 9.555 1 23.91 202 SER B N 1
ATOM 7210 C CA . SER B 1 202 ? -19.75 -37.469 10.016 1 23.91 202 SER B CA 1
ATOM 7211 C C . SER B 1 202 ? -19.75 -36.594 11.266 1 23.91 202 SER B C 1
ATOM 7213 O O . SER B 1 202 ? -20.328 -35.5 11.258 1 23.91 202 SER B O 1
ATOM 7215 N N . SER B 1 203 ? -20.047 -37.281 12.445 1 23.39 203 SER B N 1
ATOM 7216 C CA . SER B 1 203 ? -20.031 -36.75 13.805 1 23.39 203 SER B CA 1
ATOM 7217 C C . SER B 1 203 ? -18.953 -35.688 13.977 1 23.39 203 SER B C 1
ATOM 7219 O O . SER B 1 203 ? -17.797 -35.906 13.625 1 23.39 203 SER B O 1
ATOM 7221 N N . PHE B 1 204 ? -19.438 -34.562 13.898 1 24.61 204 PHE B N 1
ATOM 7222 C CA . PHE B 1 204 ? -18.688 -33.438 14.398 1 24.61 204 PHE B CA 1
ATOM 7223 C C . PHE B 1 204 ? -18.062 -33.75 15.75 1 24.61 204 PHE B C 1
ATOM 7225 O O . PHE B 1 204 ? -18.75 -33.906 16.75 1 24.61 204 PHE B O 1
ATOM 7232 N N . ASN B 1 205 ? -17.078 -34.781 15.734 1 23.59 205 ASN B N 1
ATOM 7233 C CA . ASN B 1 205 ? -16.422 -35 17.016 1 23.59 205 ASN B CA 1
ATOM 7234 C C . ASN B 1 205 ? -16.078 -33.656 17.688 1 23.59 205 ASN B C 1
ATOM 7236 O O . ASN B 1 205 ? -15.203 -32.938 17.219 1 23.59 205 ASN B O 1
ATOM 7240 N N . GLN B 1 206 ? -16.984 -33.188 18.422 1 24.73 206 GLN B N 1
ATOM 7241 C CA . GLN B 1 206 ? -16.844 -32.031 19.297 1 24.73 206 GLN B CA 1
ATOM 7242 C C . GLN B 1 206 ? -15.492 -32.031 20 1 24.73 206 GLN B C 1
ATOM 7244 O O . GLN B 1 206 ? -15.031 -30.969 20.453 1 24.73 206 GLN B O 1
ATOM 7249 N N . LYS B 1 207 ? -14.961 -33.25 20.234 1 25.33 207 LYS B N 1
ATOM 7250 C CA . LYS B 1 207 ? -13.703 -33.406 20.969 1 25.33 207 LYS B CA 1
ATOM 7251 C C . LYS B 1 207 ? -12.539 -32.781 20.188 1 25.33 207 LYS B C 1
ATOM 7253 O O . LYS B 1 207 ? -11.555 -32.344 20.781 1 25.33 207 LYS B O 1
ATOM 7258 N N . SER B 1 208 ? -12.719 -32.906 18.891 1 25.7 208 SER B N 1
ATOM 7259 C CA . SER B 1 208 ? -11.586 -32.375 18.141 1 25.7 208 SER B CA 1
ATOM 7260 C C . SER B 1 208 ? -11.602 -30.859 18.125 1 25.7 208 SER B C 1
ATOM 7262 O O . SER B 1 208 ? -10.617 -30.234 17.734 1 25.7 208 SER B O 1
ATOM 7264 N N . PHE B 1 209 ? -12.766 -30.328 18.281 1 26.14 209 PHE B N 1
ATOM 7265 C CA . PHE B 1 209 ? -12.82 -28.875 18.422 1 26.14 209 PHE B CA 1
ATOM 7266 C C . PHE B 1 209 ? -12.336 -28.438 19.797 1 26.14 209 PHE B C 1
ATOM 7268 O O . PHE B 1 209 ? -11.977 -27.266 20 1 26.14 209 PHE B O 1
ATOM 7275 N N . LEU B 1 210 ? -12.594 -29.281 20.875 1 25.94 210 LEU B N 1
ATOM 7276 C CA . LEU B 1 210 ? -12.141 -29.016 22.234 1 25.94 210 LEU B CA 1
ATOM 7277 C C . LEU B 1 210 ? -10.633 -28.828 22.281 1 25.94 210 LEU B C 1
ATOM 7279 O O . LEU B 1 210 ? -10.109 -28.156 23.172 1 25.94 210 LEU B O 1
ATOM 7283 N N . HIS B 1 211 ? -9.898 -29.547 21.406 1 25.91 211 HIS B N 1
ATOM 7284 C CA . HIS B 1 211 ? -8.453 -29.312 21.391 1 25.91 211 HIS B CA 1
ATOM 7285 C C . HIS B 1 211 ? -8.125 -27.891 20.938 1 25.91 211 HIS B C 1
ATOM 7287 O O . HIS B 1 211 ? -7.102 -27.328 21.344 1 25.91 211 HIS B O 1
ATOM 7293 N N . LEU B 1 212 ? -8.844 -27.328 20.031 1 28.88 212 LEU B N 1
ATOM 7294 C CA . LEU B 1 212 ? -8.648 -25.922 19.703 1 28.88 212 LEU B CA 1
ATOM 7295 C C . LEU B 1 212 ? -9.18 -25.016 20.812 1 28.88 212 LEU B C 1
ATOM 7297 O O . LEU B 1 212 ? -8.742 -23.875 20.953 1 28.88 212 LEU B O 1
ATOM 7301 N N . LEU B 1 213 ? -10.305 -25.375 21.516 1 26.95 213 LEU B N 1
ATOM 7302 C CA . LEU B 1 213 ? -10.844 -24.703 22.703 1 26.95 213 LEU B CA 1
ATOM 7303 C C . LEU B 1 213 ? -10.133 -25.172 23.969 1 26.95 213 LEU B C 1
ATOM 7305 O O . LEU B 1 213 ? -10.492 -24.766 25.078 1 26.95 213 LEU B O 1
ATOM 7309 N N . GLU B 1 214 ? -9.656 -26.406 24.062 1 25.44 214 GLU B N 1
ATOM 7310 C CA . GLU B 1 214 ? -8.922 -26.656 25.297 1 25.44 214 GLU B CA 1
ATOM 7311 C C . GLU B 1 214 ? -7.914 -25.531 25.562 1 25.44 214 GLU B C 1
ATOM 7313 O O . GLU B 1 214 ? -7.281 -25.031 24.641 1 25.44 214 GLU B O 1
ATOM 7318 N N . SER B 1 215 ? -8 -24.953 26.781 1 25.98 215 SER B N 1
ATOM 7319 C CA . SER B 1 215 ? -7.141 -23.922 27.344 1 25.98 215 SER B CA 1
ATOM 7320 C C . SER B 1 215 ? -5.703 -24.062 26.859 1 25.98 215 SER B C 1
ATOM 7322 O O . SER B 1 215 ? -4.926 -23.109 26.891 1 25.98 215 SER B O 1
ATOM 7324 N N . LYS B 1 216 ? -5.312 -25.391 26.578 1 25.53 216 LYS B N 1
ATOM 7325 C CA . LYS B 1 216 ? -3.924 -25.688 26.25 1 25.53 216 LYS B CA 1
ATOM 7326 C C . LYS B 1 216 ? -3.631 -25.359 24.781 1 25.53 216 LYS B C 1
ATOM 7328 O O . LYS B 1 216 ? -2.537 -24.906 24.453 1 25.53 216 LYS B O 1
ATOM 7333 N N . MET B 1 217 ? -4.465 -25.844 23.828 1 26.09 217 MET B N 1
ATOM 7334 C CA . MET B 1 217 ? -4.055 -25.672 22.438 1 26.09 217 MET B CA 1
ATOM 7335 C C . MET B 1 217 ? -4.41 -24.281 21.938 1 26.09 217 MET B C 1
ATOM 7337 O O . MET B 1 217 ? -3.789 -23.766 21.016 1 26.09 217 MET B O 1
ATOM 7341 N N . PHE B 1 218 ? -5.633 -23.734 22.094 1 28.75 218 PHE B N 1
ATOM 7342 C CA . PHE B 1 218 ? -5.793 -22.297 21.891 1 28.75 218 PHE B CA 1
ATOM 7343 C C . PHE B 1 218 ? -4.715 -21.516 22.625 1 28.75 218 PHE B C 1
ATOM 7345 O O . PHE B 1 218 ? -4.465 -20.344 22.328 1 28.75 218 PHE B O 1
ATOM 7352 N N . HIS B 1 219 ? -4.289 -22.016 23.719 1 26.58 219 HIS B N 1
ATOM 7353 C CA . HIS B 1 219 ? -2.996 -21.625 24.266 1 26.58 219 HIS B CA 1
ATOM 7354 C C . HIS B 1 219 ? -1.886 -21.812 23.234 1 26.58 219 HIS B C 1
ATOM 7356 O O . HIS B 1 219 ? -0.828 -21.188 23.328 1 26.58 219 HIS B O 1
ATOM 7362 N N . THR B 1 220 ? -2.004 -22.875 22.359 1 26.11 220 THR B N 1
ATOM 7363 C CA . THR B 1 220 ? -0.95 -23.125 21.391 1 26.11 220 THR B CA 1
ATOM 7364 C C . THR B 1 220 ? -1.118 -22.219 20.172 1 26.11 220 THR B C 1
ATOM 7366 O O . THR B 1 220 ? -0.132 -21.812 19.547 1 26.11 220 THR B O 1
ATOM 7369 N N . SER B 1 221 ? -2.301 -22.203 19.516 1 27.48 221 SER B N 1
ATOM 7370 C CA . SER B 1 221 ? -2.354 -21.422 18.281 1 27.48 221 SER B CA 1
ATOM 7371 C C . SER B 1 221 ? -2.34 -19.922 18.594 1 27.48 221 SER B C 1
ATOM 7373 O O . SER B 1 221 ? -2.486 -19.094 17.688 1 27.48 221 SER B O 1
ATOM 7375 N N . ARG B 1 222 ? -2.889 -19.422 19.672 1 29.22 222 ARG B N 1
ATOM 7376 C CA . ARG B 1 222 ? -2.559 -18.078 20.172 1 29.22 222 ARG B CA 1
ATOM 7377 C C . ARG B 1 222 ? -1.117 -17.719 19.828 1 29.22 222 ARG B C 1
ATOM 7379 O O . ARG B 1 222 ? -0.362 -18.547 19.328 1 29.22 222 ARG B O 1
ATOM 7386 N N . GLY B 1 223 ? -0.576 -16.844 20.609 1 29.92 223 GLY B N 1
ATOM 7387 C CA . GLY B 1 223 ? 0.815 -16.688 21.016 1 29.92 223 GLY B CA 1
ATOM 7388 C C . GLY B 1 223 ? 1.501 -18.016 21.297 1 29.92 223 GLY B C 1
ATOM 7389 O O . GLY B 1 223 ? 2.543 -18.047 21.953 1 29.92 223 GLY B O 1
ATOM 7390 N N . TYR B 1 224 ? 0.746 -19.078 21.297 1 29.55 224 TYR B N 1
ATOM 7391 C CA . TYR B 1 224 ? 1.314 -20.391 21.625 1 29.55 224 TYR B CA 1
ATOM 7392 C C . TYR B 1 224 ? 2.398 -20.766 20.625 1 29.55 224 TYR B C 1
ATOM 7394 O O . TYR B 1 224 ? 3.039 -21.812 20.766 1 29.55 224 TYR B O 1
ATOM 7402 N N . ILE B 1 225 ? 2.197 -20.422 19.422 1 32.97 225 ILE B N 1
ATOM 7403 C CA . ILE B 1 225 ? 3.469 -20.828 18.828 1 32.97 225 ILE B CA 1
ATOM 7404 C C . ILE B 1 225 ? 4.59 -20.641 19.844 1 32.97 225 ILE B C 1
ATOM 7406 O O . ILE B 1 225 ? 5.484 -21.484 19.953 1 32.97 225 ILE B O 1
ATOM 7410 N N . TYR B 1 226 ? 4.414 -19.469 20.578 1 31.12 226 TYR B N 1
ATOM 7411 C CA . TYR B 1 226 ? 5.621 -19.094 21.297 1 31.12 226 TYR B CA 1
ATOM 7412 C C . TYR B 1 226 ? 5.711 -19.844 22.625 1 31.12 226 TYR B C 1
ATOM 7414 O O . TYR B 1 226 ? 6.805 -20.062 23.156 1 31.12 226 TYR B O 1
ATOM 7422 N N . GLU B 1 227 ? 4.586 -20.141 23.234 1 31.19 227 GLU B N 1
ATOM 7423 C CA . GLU B 1 227 ? 4.988 -20.625 24.547 1 31.19 227 GLU B CA 1
ATOM 7424 C C . GLU B 1 227 ? 5.762 -21.938 24.438 1 31.19 227 GLU B C 1
ATOM 7426 O O . GLU B 1 227 ? 6.816 -22.094 25.047 1 31.19 227 GLU B O 1
ATOM 7431 N N . GLU B 1 228 ? 5.105 -23 23.859 1 31.14 228 GLU B N 1
ATOM 7432 C CA . GLU B 1 228 ? 5.875 -24.234 23.766 1 31.14 228 GLU B CA 1
ATOM 7433 C C . GLU B 1 228 ? 6.992 -24.094 22.734 1 31.14 228 GLU B C 1
ATOM 7435 O O . GLU B 1 228 ? 8.094 -24.625 22.922 1 31.14 228 GLU B O 1
ATOM 7440 N N . TYR B 1 229 ? 6.672 -23.594 21.562 1 32.09 229 TYR B N 1
ATOM 7441 C CA . TYR B 1 229 ? 7.801 -23.266 20.688 1 32.09 229 TYR B CA 1
ATOM 7442 C C . TYR B 1 229 ? 8.711 -22.25 21.359 1 32.09 229 TYR B C 1
ATOM 7444 O O . TYR B 1 229 ? 9.938 -22.328 21.25 1 32.09 229 TYR B O 1
ATOM 7452 N N . GLU B 1 230 ? 8.211 -21.266 21.984 1 34.62 230 GLU B N 1
ATOM 7453 C CA . GLU B 1 230 ? 9.055 -20.5 22.906 1 34.62 230 GLU B CA 1
ATOM 7454 C C . GLU B 1 230 ? 9.695 -21.391 23.953 1 34.62 230 GLU B C 1
ATOM 7456 O O . GLU B 1 230 ? 10.883 -21.25 24.25 1 34.62 230 GLU B O 1
ATOM 7461 N N . MET B 1 231 ? 8.836 -22.125 24.609 1 33.53 231 MET B N 1
ATOM 7462 C CA . MET B 1 231 ? 9.453 -22.969 25.625 1 33.53 231 MET B CA 1
ATOM 7463 C C . MET B 1 231 ? 10.453 -23.938 25 1 33.53 231 MET B C 1
ATOM 7465 O O . MET B 1 231 ? 11.531 -24.156 25.547 1 33.53 231 MET B O 1
ATOM 7469 N N . LYS B 1 232 ? 9.93 -24.609 24.047 1 33.69 232 LYS B N 1
ATOM 7470 C CA . LYS B 1 232 ? 10.883 -25.594 23.547 1 33.69 232 LYS B CA 1
ATOM 7471 C C . LYS B 1 232 ? 11.969 -24.938 22.703 1 33.69 232 LYS B C 1
ATOM 7473 O O . LYS B 1 232 ? 13.133 -25.359 22.734 1 33.69 232 LYS B O 1
ATOM 7478 N N . ASN B 1 233 ? 11.516 -24.062 21.641 1 36.44 233 ASN B N 1
ATOM 7479 C CA . ASN B 1 233 ? 12.594 -23.562 20.797 1 36.44 233 ASN B CA 1
ATOM 7480 C C . ASN B 1 233 ? 13.039 -22.172 21.219 1 36.44 233 ASN B C 1
ATOM 7482 O O . ASN B 1 233 ? 13.766 -21.5 20.484 1 36.44 233 ASN B O 1
ATOM 7486 N N . ASN B 1 234 ? 13 -21.766 22.516 1 33.5 234 ASN B N 1
ATOM 7487 C CA . ASN B 1 234 ? 13.57 -20.578 23.125 1 33.5 234 ASN B CA 1
ATOM 7488 C C . ASN B 1 234 ? 13.242 -19.328 22.312 1 33.5 234 ASN B C 1
ATOM 7490 O O . ASN B 1 234 ? 14.094 -18.438 22.156 1 33.5 234 ASN B O 1
ATOM 7494 N N . TYR B 1 235 ? 12.266 -19.531 21.422 1 35.56 235 TYR B N 1
ATOM 7495 C CA . TYR B 1 235 ? 12.008 -18.266 20.75 1 35.56 235 TYR B CA 1
ATOM 7496 C C . TYR B 1 235 ? 11.219 -17.312 21.641 1 35.56 235 TYR B C 1
ATOM 7498 O O . TYR B 1 235 ? 10.07 -17.609 22 1 35.56 235 TYR B O 1
ATOM 7506 N N . PRO B 1 236 ? 11.773 -16.469 22.516 1 34.62 236 PRO B N 1
ATOM 7507 C CA . PRO B 1 236 ? 11.023 -15.648 23.453 1 34.62 236 PRO B CA 1
ATOM 7508 C C . PRO B 1 236 ? 9.766 -15.031 22.844 1 34.62 236 PRO B C 1
ATOM 7510 O O . PRO B 1 236 ? 8.656 -15.258 23.344 1 34.62 236 PRO B O 1
ATOM 7513 N N . CYS B 1 237 ? 9.766 -13.641 22.594 1 33.84 237 CYS B N 1
ATOM 7514 C CA . CYS B 1 237 ? 8.75 -12.594 22.531 1 33.84 237 CYS B CA 1
ATOM 7515 C C . CYS B 1 237 ? 8.266 -12.391 21.094 1 33.84 237 CYS B C 1
ATOM 7517 O O . CYS B 1 237 ? 8.742 -11.5 20.391 1 33.84 237 CYS B O 1
ATOM 7519 N N . ILE B 1 238 ? 8.117 -13.594 20.391 1 38.09 238 ILE B N 1
ATOM 7520 C CA . ILE B 1 238 ? 7.652 -13.258 19.047 1 38.09 238 ILE B CA 1
ATOM 7521 C C . ILE B 1 238 ? 6.152 -12.961 19.078 1 38.09 238 ILE B C 1
ATOM 7523 O O . ILE B 1 238 ? 5.375 -13.719 19.656 1 38.09 238 ILE B O 1
ATOM 7527 N N . TYR B 1 239 ? 5.777 -11.711 18.969 1 38.59 239 TYR B N 1
ATOM 7528 C CA . TYR B 1 239 ? 4.387 -11.312 18.797 1 38.59 239 TYR B CA 1
ATOM 7529 C C . TYR B 1 239 ? 3.887 -11.703 17.406 1 38.59 239 TYR B C 1
ATOM 7531 O O . TYR B 1 239 ? 4.594 -11.523 16.406 1 38.59 239 TYR B O 1
ATOM 7539 N N . LEU B 1 240 ? 3.102 -12.844 17.359 1 44.56 240 LEU B N 1
ATOM 7540 C CA . LEU B 1 240 ? 2.604 -13.203 16.031 1 44.56 240 LEU B CA 1
ATOM 7541 C C . LEU B 1 240 ? 1.28 -12.5 15.75 1 44.56 240 LEU B C 1
ATOM 7543 O O . LEU B 1 240 ? 0.509 -12.219 16.672 1 44.56 240 LEU B O 1
ATOM 7547 N N . LYS B 1 241 ? 1.105 -11.922 14.602 1 49.31 241 LYS B N 1
ATOM 7548 C CA . LYS B 1 241 ? -0.168 -11.406 14.109 1 49.31 241 LYS B CA 1
ATOM 7549 C C . LYS B 1 241 ? -1.253 -12.477 14.156 1 49.31 241 LYS B C 1
ATOM 7551 O O . LYS B 1 241 ? -1.021 -13.617 13.766 1 49.31 241 LYS B O 1
ATOM 7556 N N . PRO B 1 242 ? -2.34 -12 14.719 1 50.34 242 PRO B N 1
ATOM 7557 C CA . PRO B 1 242 ? -3.418 -12.992 14.781 1 50.34 242 PRO B CA 1
ATOM 7558 C C . PRO B 1 242 ? -3.906 -13.422 13.398 1 50.34 242 PRO B C 1
ATOM 7560 O O . PRO B 1 242 ? -3.836 -12.648 12.445 1 50.34 242 PRO B O 1
ATOM 7563 N N . ASN B 1 243 ? -4.145 -14.68 13.164 1 56.88 243 ASN B N 1
ATOM 7564 C CA . ASN B 1 243 ? -4.848 -15.148 11.977 1 56.88 243 ASN B CA 1
ATOM 7565 C C . ASN B 1 243 ? -6.148 -14.391 11.758 1 56.88 243 ASN B C 1
ATOM 7567 O O . ASN B 1 243 ? -6.652 -13.734 12.672 1 56.88 243 ASN B O 1
ATOM 7571 N N . SER B 1 244 ? -6.652 -14.328 10.57 1 62.78 244 SER B N 1
ATOM 7572 C CA . SER B 1 244 ? -7.844 -13.586 10.172 1 62.78 244 SER B CA 1
ATOM 7573 C C . SER B 1 244 ? -9.031 -13.93 11.07 1 62.78 244 SER B C 1
ATOM 7575 O O . SER B 1 244 ? -9.891 -13.086 11.32 1 62.78 244 SER B O 1
ATOM 7577 N N . GLU B 1 245 ? -9.109 -15.062 11.656 1 63.94 245 GLU B N 1
ATOM 7578 C CA . GLU B 1 245 ? -10.195 -15.492 12.531 1 63.94 245 GLU B CA 1
ATOM 7579 C C . GLU B 1 245 ? -10.297 -14.602 13.766 1 63.94 245 GLU B C 1
ATOM 7581 O O . GLU B 1 245 ? -11.398 -14.352 14.266 1 63.94 245 GLU B O 1
ATOM 7586 N N . TRP B 1 246 ? -9.125 -14.078 13.938 1 60.16 246 TRP B N 1
ATOM 7587 C CA . TRP B 1 246 ? -9.102 -13.336 15.188 1 60.16 246 TRP B CA 1
ATOM 7588 C C . TRP B 1 246 ? -9.414 -11.859 14.953 1 60.16 246 TRP B C 1
ATOM 7590 O O . TRP B 1 246 ? -9.82 -11.148 15.875 1 60.16 246 TRP B O 1
ATOM 7600 N N . SER B 1 247 ? -9.219 -11.547 13.844 1 67.19 247 SER B N 1
ATOM 7601 C CA . SER B 1 247 ? -9.422 -10.125 13.578 1 67.19 247 SER B CA 1
ATOM 7602 C C . SER B 1 247 ? -10.641 -9.898 12.68 1 67.19 247 SER B C 1
ATOM 7604 O O . SER B 1 247 ? -11.445 -9.008 12.945 1 67.19 247 SER B O 1
ATOM 7606 N N . VAL B 1 248 ? -10.891 -10.781 11.773 1 78 248 VAL B N 1
ATOM 7607 C CA . VAL B 1 248 ? -11.922 -10.578 10.766 1 78 248 VAL B CA 1
ATOM 7608 C C . VAL B 1 248 ? -13.273 -11.055 11.305 1 78 248 VAL B C 1
ATOM 7610 O O . VAL B 1 248 ? -14.297 -10.391 11.102 1 78 248 VAL B O 1
ATOM 7613 N N . PHE B 1 249 ? -13.281 -12.141 12.023 1 81.5 249 PHE B N 1
ATOM 7614 C CA . PHE B 1 249 ? -14.547 -12.75 12.398 1 81.5 249 PHE B CA 1
ATOM 7615 C C . PHE B 1 249 ? -15.258 -11.914 13.453 1 81.5 249 PHE B C 1
ATOM 7617 O O . PHE B 1 249 ? -16.469 -11.672 13.359 1 81.5 249 PHE B O 1
ATOM 7624 N N . PRO B 1 250 ? -14.492 -11.398 14.383 1 75.69 250 PRO B N 1
ATOM 7625 C CA . PRO B 1 250 ? -15.172 -10.469 15.297 1 75.69 250 PRO B CA 1
ATOM 7626 C C . PRO B 1 250 ? -15.719 -9.234 14.578 1 75.69 250 PRO B C 1
ATOM 7628 O O . PRO B 1 250 ? -16.766 -8.719 14.961 1 75.69 250 PRO B O 1
ATOM 7631 N N . TYR B 1 251 ? -14.992 -8.805 13.648 1 81.06 251 TYR B N 1
ATOM 7632 C CA . TYR B 1 251 ? -15.453 -7.676 12.859 1 81.06 251 TYR B CA 1
ATOM 7633 C C . TYR B 1 251 ? -16.766 -8.008 12.141 1 81.06 251 TYR B C 1
ATOM 7635 O O . TYR B 1 251 ? -17.719 -7.238 12.195 1 81.06 251 TYR B O 1
ATOM 7643 N N . LEU B 1 252 ? -16.906 -9.141 11.57 1 86.56 252 LEU B N 1
ATOM 7644 C CA . LEU B 1 252 ? -18.094 -9.57 10.844 1 86.56 252 LEU B CA 1
ATOM 7645 C C . LEU B 1 252 ? -19.281 -9.734 11.781 1 86.56 252 LEU B C 1
ATOM 7647 O O . LEU B 1 252 ? -20.406 -9.422 11.414 1 86.56 252 LEU B O 1
ATOM 7651 N N . LYS B 1 253 ? -19.016 -10.266 12.992 1 85.88 253 LYS B N 1
ATOM 7652 C CA . LYS B 1 253 ? -20.062 -10.422 13.992 1 85.88 253 LYS B CA 1
ATOM 7653 C C . LYS B 1 253 ? -20.719 -9.086 14.32 1 85.88 253 LYS B C 1
ATOM 7655 O O . LYS B 1 253 ? -21.938 -9 14.477 1 85.88 253 LYS B O 1
ATOM 7660 N N . ASN B 1 254 ? -19.906 -8.102 14.312 1 79.94 254 ASN B N 1
ATOM 7661 C CA . ASN B 1 254 ? -20.375 -6.785 14.727 1 79.94 254 ASN B CA 1
ATOM 7662 C C . ASN B 1 254 ? -21.078 -6.059 13.586 1 79.94 254 ASN B C 1
ATOM 7664 O O . ASN B 1 254 ? -21.969 -5.234 13.812 1 79.94 254 ASN B O 1
ATOM 7668 N N . VAL B 1 255 ? -20.781 -6.348 12.391 1 82.69 255 VAL B N 1
ATOM 7669 C CA . VAL B 1 255 ? -21.266 -5.551 11.266 1 82.69 255 VAL B CA 1
ATOM 7670 C C . VAL B 1 255 ? -22.516 -6.195 10.68 1 82.69 255 VAL B C 1
ATOM 7672 O O . VAL B 1 255 ? -23.438 -5.496 10.258 1 82.69 255 VAL B O 1
ATOM 7675 N N . ILE B 1 256 ? -22.578 -7.461 10.656 1 89.44 256 ILE B N 1
ATOM 7676 C CA . ILE B 1 256 ? -23.672 -8.148 9.984 1 89.44 256 ILE B CA 1
ATOM 7677 C C . ILE B 1 256 ? -24.875 -8.242 10.93 1 89.44 256 ILE B C 1
ATOM 7679 O O . ILE B 1 256 ? -24.75 -8.773 12.039 1 89.44 256 ILE B O 1
ATOM 7683 N N . ARG B 1 257 ? -26.078 -7.734 10.391 1 85.56 257 ARG B N 1
ATOM 7684 C CA . ARG B 1 257 ? -27.281 -7.719 11.227 1 85.56 257 ARG B CA 1
ATOM 7685 C C . ARG B 1 257 ? -28.484 -8.258 10.461 1 85.56 257 ARG B C 1
ATOM 7687 O O . ARG B 1 257 ? -29.422 -8.797 11.062 1 85.56 257 ARG B O 1
ATOM 7694 N N . SER B 1 258 ? -28.391 -8.078 9.227 1 86.44 258 SER B N 1
ATOM 7695 C CA . SER B 1 258 ? -29.594 -8.352 8.453 1 86.44 258 SER B CA 1
ATOM 7696 C C . SER B 1 258 ? -29.266 -9.055 7.141 1 86.44 258 SER B C 1
ATOM 7698 O O . SER B 1 258 ? -28.156 -8.945 6.629 1 86.44 258 SER B O 1
ATOM 7700 N N . TYR B 1 259 ? -30.312 -9.711 6.57 1 86.19 259 TYR B N 1
ATOM 7701 C CA . TYR B 1 259 ? -30.156 -10.406 5.297 1 86.19 259 TYR B CA 1
ATOM 7702 C C . TYR B 1 259 ? -29.906 -9.422 4.164 1 86.19 259 TYR B C 1
ATOM 7704 O O . TYR B 1 259 ? -29.344 -9.781 3.129 1 86.19 259 TYR B O 1
ATOM 7712 N N . THR B 1 260 ? -30.234 -8.133 4.332 1 82.75 260 THR B N 1
ATOM 7713 C CA . THR B 1 260 ? -30.078 -7.125 3.287 1 82.75 260 THR B CA 1
ATOM 7714 C C . THR B 1 260 ? -28.609 -6.844 3.023 1 82.75 260 THR B C 1
ATOM 7716 O O . THR B 1 260 ? -28.25 -6.32 1.966 1 82.75 260 THR B O 1
ATOM 7719 N N . GLN B 1 261 ? -27.812 -7.219 3.934 1 87.25 261 GLN B N 1
ATOM 7720 C CA . GLN B 1 261 ? -26.391 -6.949 3.803 1 87.25 261 GLN B CA 1
ATOM 7721 C C . GLN B 1 261 ? -25.672 -8.078 3.066 1 87.25 261 GLN B C 1
ATOM 7723 O O . GLN B 1 261 ? -24.531 -7.918 2.625 1 87.25 261 GLN B O 1
ATOM 7728 N N . LEU B 1 262 ? -26.344 -9.219 2.906 1 90.88 262 LEU B N 1
ATOM 7729 C CA . LEU B 1 262 ? -25.688 -10.391 2.342 1 90.88 262 LEU B CA 1
ATOM 7730 C C . LEU B 1 262 ? -25.875 -10.445 0.828 1 90.88 262 LEU B C 1
ATOM 7732 O O . LEU B 1 262 ? -26.953 -10.117 0.32 1 90.88 262 LEU B O 1
ATOM 7736 N N . PRO B 1 263 ? -24.891 -10.797 0.131 1 93.06 263 PRO B N 1
ATOM 7737 C CA . PRO B 1 263 ? -23.578 -11.211 0.632 1 93.06 263 PRO B CA 1
ATOM 7738 C C . PRO B 1 263 ? -22.734 -10.031 1.113 1 93.06 263 PRO B C 1
ATOM 7740 O O . PRO B 1 263 ? -22.797 -8.945 0.53 1 93.06 263 PRO B O 1
ATOM 7743 N N . TYR B 1 264 ? -22.078 -10.219 2.252 1 93.25 264 TYR B N 1
ATOM 7744 C CA . TYR B 1 264 ? -21.125 -9.242 2.785 1 93.25 264 TYR B CA 1
ATOM 7745 C C . TYR B 1 264 ? -19.688 -9.664 2.496 1 93.25 264 TYR B C 1
ATOM 7747 O O . TYR B 1 264 ? -19.297 -10.797 2.791 1 93.25 264 TYR B O 1
ATOM 7755 N N . LYS B 1 265 ? -18.984 -8.789 1.896 1 94.5 265 LYS B N 1
ATOM 7756 C CA . LYS B 1 265 ? -17.656 -9.125 1.416 1 94.5 265 LYS B CA 1
ATOM 7757 C C . LYS B 1 265 ? -16.625 -8.102 1.893 1 94.5 265 LYS B C 1
ATOM 7759 O O . LYS B 1 265 ? -16.875 -6.898 1.871 1 94.5 265 LYS B O 1
ATOM 7764 N N . ILE B 1 266 ? -15.477 -8.656 2.34 1 91.56 266 ILE B N 1
ATOM 7765 C CA . ILE B 1 266 ? -14.406 -7.77 2.793 1 91.56 266 ILE B CA 1
ATOM 7766 C C . ILE B 1 266 ? -13.07 -8.227 2.215 1 91.56 266 ILE B C 1
ATOM 7768 O O . ILE B 1 266 ? -12.812 -9.43 2.125 1 91.56 266 ILE B O 1
ATOM 7772 N N . ILE B 1 267 ? -12.344 -7.285 1.734 1 91.44 267 ILE B N 1
ATOM 7773 C CA . ILE B 1 267 ? -10.953 -7.516 1.354 1 91.44 267 ILE B CA 1
ATOM 7774 C C . ILE B 1 267 ? -10.023 -6.855 2.371 1 91.44 267 ILE B C 1
ATOM 7776 O O . ILE B 1 267 ? -10.203 -5.688 2.725 1 91.44 267 ILE B O 1
ATOM 7780 N N . THR B 1 268 ? -9.219 -7.625 2.891 1 81.25 268 THR B N 1
ATOM 7781 C CA . THR B 1 268 ? -8.227 -7.062 3.793 1 81.25 268 THR B CA 1
ATOM 7782 C C . THR B 1 268 ? -6.926 -6.766 3.047 1 81.25 268 THR B C 1
ATOM 7784 O O . THR B 1 268 ? -6.367 -7.645 2.385 1 81.25 268 THR B O 1
ATOM 7787 N N . ARG B 1 269 ? -6.809 -5.43 2.713 1 64.25 269 ARG B N 1
ATOM 7788 C CA . ARG B 1 269 ? -5.645 -4.965 1.971 1 64.25 269 ARG B CA 1
ATOM 7789 C C . ARG B 1 269 ? -4.395 -4.973 2.848 1 64.25 269 ARG B C 1
ATOM 7791 O O . ARG B 1 269 ? -4.438 -4.543 4.004 1 64.25 269 ARG B O 1
ATOM 7798 N N . ALA B 1 270 ? -3.707 -5.941 2.639 1 48.09 270 ALA B N 1
ATOM 7799 C CA . ALA B 1 270 ? -2.473 -6.027 3.416 1 48.09 270 ALA B CA 1
ATOM 7800 C C . ALA B 1 270 ? -1.629 -4.77 3.246 1 48.09 270 ALA B C 1
ATOM 7802 O O . ALA B 1 270 ? -0.807 -4.684 2.33 1 48.09 270 ALA B O 1
ATOM 7803 N N . VAL B 1 271 ? -1.997 -3.682 2.836 1 43 271 VAL B N 1
ATOM 7804 C CA . VAL B 1 271 ? -0.736 -2.965 2.996 1 43 271 VAL B CA 1
ATOM 7805 C C . VAL B 1 271 ? -0.045 -3.418 4.281 1 43 271 VAL B C 1
ATOM 7807 O O . VAL B 1 271 ? 1.182 -3.539 4.324 1 43 271 VAL B O 1
ATOM 7810 N N . ASN B 1 272 ? -0.894 -3.438 5.383 1 39.31 272 ASN B N 1
ATOM 7811 C CA . ASN B 1 272 ? -0.385 -4.117 6.57 1 39.31 272 ASN B CA 1
ATOM 7812 C C . ASN B 1 272 ? -0.519 -5.633 6.453 1 39.31 272 ASN B C 1
ATOM 7814 O O . ASN B 1 272 ? -1.625 -6.168 6.52 1 39.31 272 ASN B O 1
ATOM 7818 N N . PHE B 1 273 ? 0.128 -6.156 5.594 1 40.31 273 PHE B N 1
ATOM 7819 C CA . PHE B 1 273 ? 0.147 -7.566 5.234 1 40.31 273 PHE B CA 1
ATOM 7820 C C . PHE B 1 273 ? -0.051 -8.445 6.469 1 40.31 273 PHE B C 1
ATOM 7822 O O . PHE B 1 273 ? 0.5 -8.156 7.531 1 40.31 273 PHE B O 1
ATOM 7829 N N . GLN B 1 274 ? -1.232 -8.977 6.602 1 40.09 274 GLN B N 1
ATOM 7830 C CA . GLN B 1 274 ? -1.335 -10.055 7.582 1 40.09 274 GLN B CA 1
ATOM 7831 C C . GLN B 1 274 ? -0.141 -11 7.488 1 40.09 274 GLN B C 1
ATOM 7833 O O . GLN B 1 274 ? 0.116 -11.578 6.434 1 40.09 274 GLN B O 1
ATOM 7838 N N . GLN B 1 275 ? 0.904 -10.594 8.195 1 43.53 275 GLN B N 1
ATOM 7839 C CA . GLN B 1 275 ? 2.098 -11.43 8.25 1 43.53 275 GLN B CA 1
ATOM 7840 C C . GLN B 1 275 ? 1.81 -12.766 8.938 1 43.53 275 GLN B C 1
ATOM 7842 O O . GLN B 1 275 ? 1.158 -12.797 9.984 1 43.53 275 GLN B O 1
ATOM 7847 N N . VAL B 1 276 ? 1.552 -13.836 8.148 1 42.56 276 VAL B N 1
ATOM 7848 C CA . VAL B 1 276 ? 1.477 -15.164 8.75 1 42.56 276 VAL B CA 1
ATOM 7849 C C . VAL B 1 276 ? 2.883 -15.727 8.938 1 42.56 276 VAL B C 1
ATOM 7851 O O . VAL B 1 276 ? 3.713 -15.656 8.023 1 42.56 276 VAL B O 1
ATOM 7854 N N . LEU B 1 277 ? 3.311 -15.758 10.227 1 43.75 277 LEU B N 1
ATOM 7855 C CA . LEU B 1 277 ? 4.574 -16.438 10.5 1 43.75 277 LEU B CA 1
ATOM 7856 C C . LEU B 1 277 ? 4.457 -17.938 10.234 1 43.75 277 LEU B C 1
ATOM 7858 O O . LEU B 1 277 ? 3.566 -18.594 10.773 1 43.75 277 LEU B O 1
ATOM 7862 N N . SER B 1 278 ? 4.891 -18.453 9.055 1 40.72 278 SER B N 1
ATOM 7863 C CA . SER B 1 278 ? 4.887 -19.891 8.766 1 40.72 278 SER B CA 1
ATOM 7864 C C . SER B 1 278 ? 6.234 -20.516 9.102 1 40.72 278 SER B C 1
ATOM 7866 O O . SER B 1 278 ? 7.277 -20.062 8.625 1 40.72 278 SER B O 1
ATOM 7868 N N . ASP B 1 279 ? 6.434 -20.938 10.266 1 39.84 279 ASP B N 1
ATOM 7869 C CA . ASP B 1 279 ? 7.637 -21.703 10.586 1 39.84 279 ASP B CA 1
ATOM 7870 C C . ASP B 1 279 ? 7.527 -23.141 10.078 1 39.84 279 ASP B C 1
ATOM 7872 O O . ASP B 1 279 ? 7.234 -24.062 10.852 1 39.84 279 ASP B O 1
ATOM 7876 N N . ASP B 1 280 ? 7.348 -23.266 8.828 1 42.72 280 ASP B N 1
ATOM 7877 C CA . ASP B 1 280 ? 7.141 -24.625 8.328 1 42.72 280 ASP B CA 1
ATOM 7878 C C . ASP B 1 280 ? 8.406 -25.469 8.477 1 42.72 280 ASP B C 1
ATOM 7880 O O . ASP B 1 280 ? 8.445 -26.625 8.062 1 42.72 280 ASP B O 1
ATOM 7884 N N . GLY B 1 281 ? 9.359 -24.906 9.367 1 41.53 281 GLY B N 1
ATOM 7885 C CA . GLY B 1 281 ? 10.555 -25.703 9.57 1 41.53 281 GLY B CA 1
ATOM 7886 C C . GLY B 1 281 ? 11.305 -26 8.281 1 41.53 281 GLY B C 1
ATOM 7887 O O . GLY B 1 281 ? 12.289 -26.734 8.289 1 41.53 281 GLY B O 1
ATOM 7888 N N . ILE B 1 282 ? 10.695 -25.844 7.137 1 45.09 282 ILE B N 1
ATOM 7889 C CA . ILE B 1 282 ? 11.266 -26.203 5.844 1 45.09 282 ILE B CA 1
ATOM 7890 C C . ILE B 1 282 ? 12.078 -25.031 5.285 1 45.09 282 ILE B C 1
ATOM 7892 O O . ILE B 1 282 ? 11.656 -23.875 5.383 1 45.09 282 ILE B O 1
ATOM 7896 N N . GLN B 1 283 ? 13.312 -25.391 5.156 1 50.56 283 GLN B N 1
ATOM 7897 C CA . GLN B 1 283 ? 14.102 -24.406 4.422 1 50.56 283 GLN B CA 1
ATOM 7898 C C . GLN B 1 283 ? 13.477 -24.109 3.061 1 50.56 283 GLN B C 1
ATOM 7900 O O . GLN B 1 283 ? 13.516 -24.938 2.156 1 50.56 283 GLN B O 1
ATOM 7905 N N . LEU B 1 284 ? 12.656 -23.25 3 1 58.59 284 LEU B N 1
ATOM 7906 C CA . LEU B 1 284 ? 12.023 -22.891 1.735 1 58.59 284 LEU B CA 1
ATOM 7907 C C . LEU B 1 284 ? 12.906 -21.922 0.945 1 58.59 284 LEU B C 1
ATOM 7909 O O . LEU B 1 284 ? 13.695 -21.172 1.526 1 58.59 284 LEU B O 1
ATOM 7913 N N . PRO B 1 285 ? 12.898 -22.297 -0.453 1 62.78 285 PRO B N 1
ATOM 7914 C CA . PRO B 1 285 ? 13.594 -21.328 -1.303 1 62.78 285 PRO B CA 1
ATOM 7915 C C . PRO B 1 285 ? 13.234 -19.891 -0.971 1 62.78 285 PRO B C 1
ATOM 7917 O O . PRO B 1 285 ? 12.227 -19.625 -0.306 1 62.78 285 PRO B O 1
ATOM 7920 N N . LEU B 1 286 ? 14.062 -19.062 -1.284 1 63.44 286 LEU B N 1
ATOM 7921 C CA . LEU B 1 286 ? 13.875 -17.641 -1.087 1 63.44 286 LEU B CA 1
ATOM 7922 C C . LEU B 1 286 ? 12.469 -17.219 -1.503 1 63.44 286 LEU B C 1
ATOM 7924 O O . LEU B 1 286 ? 11.93 -17.719 -2.488 1 63.44 286 LEU B O 1
ATOM 7928 N N . PHE B 1 287 ? 11.805 -16.484 -0.748 1 63.12 287 PHE B N 1
ATOM 7929 C CA . PHE B 1 287 ? 10.484 -15.898 -0.913 1 63.12 287 PHE B CA 1
ATOM 7930 C C . PHE B 1 287 ? 9.398 -16.859 -0.441 1 63.12 287 PHE B C 1
ATOM 7932 O O . PHE B 1 287 ? 8.273 -16.453 -0.155 1 63.12 287 PHE B O 1
ATOM 7939 N N . TYR B 1 288 ? 9.953 -18.141 -0.476 1 60.88 288 TYR B N 1
ATOM 7940 C CA . TYR B 1 288 ? 8.938 -19.125 -0.124 1 60.88 288 TYR B CA 1
ATOM 7941 C C . TYR B 1 288 ? 9.062 -19.531 1.339 1 60.88 288 TYR B C 1
ATOM 7943 O O . TYR B 1 288 ? 8.109 -20.047 1.931 1 60.88 288 TYR B O 1
ATOM 7951 N N . GLY B 1 289 ? 10.32 -19.281 1.843 1 58.75 289 GLY B N 1
ATOM 7952 C CA . GLY B 1 289 ? 10.625 -19.75 3.188 1 58.75 289 GLY B CA 1
ATOM 7953 C C . GLY B 1 289 ? 10.578 -18.641 4.223 1 58.75 289 GLY B C 1
ATOM 7954 O O . GLY B 1 289 ? 10.992 -18.844 5.367 1 58.75 289 GLY B O 1
ATOM 7955 N N . SER B 1 290 ? 10.133 -17.484 3.727 1 61 290 SER B N 1
ATOM 7956 C CA . SER B 1 290 ? 10.117 -16.406 4.719 1 61 290 SER B CA 1
ATOM 7957 C C . SER B 1 290 ? 9.086 -16.672 5.805 1 61 290 SER B C 1
ATOM 7959 O O . SER B 1 290 ? 8 -17.203 5.523 1 61 290 SER B O 1
ATOM 7961 N N . LYS B 1 291 ? 9.57 -16.484 6.93 1 61.28 291 LYS B N 1
ATOM 7962 C CA . LYS B 1 291 ? 8.688 -16.656 8.078 1 61.28 291 LYS B CA 1
ATOM 7963 C C . LYS B 1 291 ? 7.477 -15.727 7.992 1 61.28 291 LYS B C 1
ATOM 7965 O O . LYS B 1 291 ? 6.395 -16.062 8.469 1 61.28 291 LYS B O 1
ATOM 7970 N N . GLU B 1 292 ? 7.809 -14.562 7.348 1 63.47 292 GLU B N 1
ATOM 7971 C CA . GLU B 1 292 ? 6.707 -13.617 7.203 1 63.47 292 GLU B CA 1
ATOM 7972 C C . GLU B 1 292 ? 6.188 -13.586 5.77 1 63.47 292 GLU B C 1
ATOM 7974 O O . GLU B 1 292 ? 6.957 -13.359 4.832 1 63.47 292 GLU B O 1
ATOM 7979 N N . ASN B 1 293 ? 4.934 -14.086 5.609 1 68.69 293 ASN B N 1
ATOM 7980 C CA . ASN B 1 293 ? 4.277 -14.008 4.309 1 68.69 293 ASN B CA 1
ATOM 7981 C C . ASN B 1 293 ? 3.143 -12.984 4.309 1 68.69 293 ASN B C 1
ATOM 7983 O O . ASN B 1 293 ? 2.316 -12.969 5.223 1 68.69 293 ASN B O 1
ATOM 7987 N N . LEU B 1 294 ? 3.174 -12.078 3.375 1 74.94 294 LEU B N 1
ATOM 7988 C CA . LEU B 1 294 ? 2.07 -11.141 3.191 1 74.94 294 LEU B CA 1
ATOM 7989 C C . LEU B 1 294 ? 0.933 -11.789 2.408 1 74.94 294 LEU B C 1
ATOM 7991 O O . LEU B 1 294 ? 1.175 -12.547 1.462 1 74.94 294 LEU B O 1
ATOM 7995 N N . GLN B 1 295 ? -0.303 -11.516 2.885 1 80.25 295 GLN B N 1
ATOM 7996 C CA . GLN B 1 295 ? -1.432 -12.172 2.234 1 80.25 295 GLN B CA 1
ATOM 7997 C C . GLN B 1 295 ? -2.506 -11.164 1.84 1 80.25 295 GLN B C 1
ATOM 7999 O O . GLN B 1 295 ? -2.795 -10.234 2.594 1 80.25 295 GLN B O 1
ATOM 8004 N N . TYR B 1 296 ? -2.973 -11.234 0.62 1 87.25 296 TYR B N 1
ATOM 8005 C CA . TYR B 1 296 ? -4.238 -10.664 0.167 1 87.25 296 TYR B CA 1
ATOM 8006 C C . TYR B 1 296 ? -5.398 -11.602 0.467 1 87.25 296 TYR B C 1
ATOM 8008 O O . TYR B 1 296 ? -5.453 -12.719 -0.05 1 87.25 296 TYR B O 1
ATOM 8016 N N . GLU B 1 297 ? -6.398 -11.117 1.319 1 89.19 297 GLU B N 1
ATOM 8017 C CA . GLU B 1 297 ? -7.477 -12.016 1.729 1 89.19 297 GLU B CA 1
ATOM 8018 C C . GLU B 1 297 ? -8.844 -11.406 1.425 1 89.19 297 GLU B C 1
ATOM 8020 O O . GLU B 1 297 ? -9.055 -10.211 1.629 1 89.19 297 GLU B O 1
ATOM 8025 N N . ILE B 1 298 ? -9.672 -12.203 0.935 1 93.62 298 ILE B N 1
ATOM 8026 C CA . ILE B 1 298 ? -11.078 -11.844 0.778 1 93.62 298 ILE B CA 1
ATOM 8027 C C . ILE B 1 298 ? -11.945 -12.781 1.612 1 93.62 298 ILE B C 1
ATOM 8029 O O . ILE B 1 298 ? -11.797 -14 1.553 1 93.62 298 ILE B O 1
ATOM 8033 N N . HIS B 1 299 ? -12.789 -12.211 2.447 1 93.31 299 HIS B N 1
ATOM 8034 C CA . HIS B 1 299 ? -13.766 -12.938 3.254 1 93.31 299 HIS B CA 1
ATOM 8035 C C . HIS B 1 299 ? -15.195 -12.578 2.848 1 93.31 299 HIS B C 1
ATOM 8037 O O . HIS B 1 299 ? -15.516 -11.398 2.658 1 93.31 299 HIS B O 1
ATOM 8043 N N . THR B 1 300 ? -15.977 -13.562 2.705 1 95.81 300 THR B N 1
ATOM 8044 C CA . THR B 1 300 ? -17.344 -13.281 2.312 1 95.81 300 THR B CA 1
ATOM 8045 C C . THR B 1 300 ? -18.328 -14.047 3.197 1 95.81 300 THR B C 1
ATOM 8047 O O . THR B 1 300 ? -18 -15.117 3.713 1 95.81 300 THR B O 1
ATOM 8050 N N . CYS B 1 301 ? -19.484 -13.5 3.438 1 96 301 CYS B N 1
ATOM 8051 C CA . CYS B 1 301 ? -20.609 -14.07 4.195 1 96 301 CYS B CA 1
ATOM 8052 C C . CYS B 1 301 ? -21.859 -14.148 3.338 1 96 301 CYS B C 1
ATOM 8054 O O . CYS B 1 301 ? -22.234 -13.164 2.689 1 96 301 CYS B O 1
ATOM 8056 N N . HIS B 1 302 ? -22.484 -15.273 3.346 1 96 302 HIS B N 1
ATOM 8057 C CA . HIS B 1 302 ? -23.625 -15.523 2.471 1 96 302 HIS B CA 1
ATOM 8058 C C . HIS B 1 302 ? -24.797 -16.094 3.252 1 96 302 HIS B C 1
ATOM 8060 O O . HIS B 1 302 ? -24.609 -16.656 4.34 1 96 302 HIS B O 1
ATOM 8066 N N . ASP B 1 303 ? -26.016 -16.031 2.668 1 93.62 303 ASP B N 1
ATOM 8067 C CA . ASP B 1 303 ? -27.234 -16.531 3.305 1 93.62 303 ASP B CA 1
ATOM 8068 C C . ASP B 1 303 ? -27.469 -18 2.967 1 93.62 303 ASP B C 1
ATOM 8070 O O . ASP B 1 303 ? -28.25 -18.672 3.639 1 93.62 303 ASP B O 1
ATOM 8074 N N . SER B 1 304 ? -26.781 -18.484 1.915 1 94.69 304 SER B N 1
ATOM 8075 C CA . SER B 1 304 ? -26.969 -19.875 1.521 1 94.69 304 SER B CA 1
ATOM 8076 C C . SER B 1 304 ? -25.656 -20.5 1.069 1 94.69 304 SER B C 1
ATOM 8078 O O . SER B 1 304 ? -24.734 -19.797 0.659 1 94.69 304 SER B O 1
ATOM 8080 N N . GLU B 1 305 ? -25.688 -21.797 1.165 1 95.31 305 GLU B N 1
ATOM 8081 C CA . GLU B 1 305 ? -24.516 -22.562 0.743 1 95.31 305 GLU B CA 1
ATOM 8082 C C . GLU B 1 305 ? -24.266 -22.406 -0.755 1 95.31 305 GLU B C 1
ATOM 8084 O O . GLU B 1 305 ? -23.125 -22.234 -1.187 1 95.31 305 GLU B O 1
ATOM 8089 N N . ASN B 1 306 ? -25.281 -22.469 -1.489 1 94.62 306 ASN B N 1
ATOM 8090 C CA . ASN B 1 306 ? -25.172 -22.359 -2.939 1 94.62 306 ASN B CA 1
ATOM 8091 C C . ASN B 1 306 ? -24.562 -21.031 -3.354 1 94.62 306 ASN B C 1
ATOM 8093 O O . ASN B 1 306 ? -23.688 -20.984 -4.215 1 94.62 306 ASN B O 1
ATOM 8097 N N . CYS B 1 307 ? -25.016 -19.953 -2.74 1 93.19 307 CYS B N 1
ATOM 8098 C CA . CYS B 1 307 ? -24.484 -18.641 -3.039 1 93.19 307 CYS B CA 1
ATOM 8099 C C . CYS B 1 307 ? -23 -18.562 -2.68 1 93.19 307 CYS B C 1
ATOM 8101 O O . CYS B 1 307 ? -22.203 -17.984 -3.432 1 93.19 307 CYS B O 1
ATOM 8103 N N . ALA B 1 308 ? -22.672 -19.141 -1.568 1 96.25 308 ALA B N 1
ATOM 8104 C CA . ALA B 1 308 ? -21.281 -19.125 -1.114 1 96.25 308 ALA B CA 1
ATOM 8105 C C . ALA B 1 308 ? -20.375 -19.891 -2.082 1 96.25 308 ALA B C 1
ATOM 8107 O O . ALA B 1 308 ? -19.328 -19.375 -2.488 1 96.25 308 ALA B O 1
ATOM 8108 N N . LEU B 1 309 ? -20.797 -21.031 -2.479 1 94.5 309 LEU B N 1
ATOM 8109 C CA . LEU B 1 309 ? -20 -21.891 -3.338 1 94.5 309 LEU B CA 1
ATOM 8110 C C . LEU B 1 309 ? -19.875 -21.297 -4.742 1 94.5 309 LEU B C 1
ATOM 8112 O O . LEU B 1 309 ? -18.828 -21.391 -5.367 1 94.5 309 LEU B O 1
ATOM 8116 N N . ASN B 1 310 ? -20.906 -20.719 -5.215 1 92.62 310 ASN B N 1
ATOM 8117 C CA . ASN B 1 310 ? -20.844 -20.062 -6.52 1 92.62 310 ASN B CA 1
ATOM 8118 C C . ASN B 1 310 ? -19.922 -18.859 -6.504 1 92.62 310 ASN B C 1
ATOM 8120 O O . ASN B 1 310 ? -19.156 -18.641 -7.453 1 92.62 310 ASN B O 1
ATOM 8124 N N . TYR B 1 311 ? -20.016 -18.078 -5.473 1 94.44 311 TYR B N 1
ATOM 8125 C CA . TYR B 1 311 ? -19.156 -16.891 -5.375 1 94.44 311 TYR B CA 1
ATOM 8126 C C . TYR B 1 311 ? -17.688 -17.281 -5.312 1 94.44 311 TYR B C 1
ATOM 8128 O O . TYR B 1 311 ? -16.859 -16.672 -5.98 1 94.44 311 TYR B O 1
ATOM 8136 N N . ILE B 1 312 ? -17.406 -18.234 -4.523 1 94.5 312 ILE B N 1
ATOM 8137 C CA . ILE B 1 312 ? -16.016 -18.641 -4.336 1 94.5 312 ILE B CA 1
ATOM 8138 C C . ILE B 1 312 ? -15.461 -19.219 -5.641 1 94.5 312 ILE B C 1
ATOM 8140 O O . ILE B 1 312 ? -14.344 -18.875 -6.051 1 94.5 312 ILE B O 1
ATOM 8144 N N . SER B 1 313 ? -16.172 -20.016 -6.32 1 92.38 313 SER B N 1
ATOM 8145 C CA . SER B 1 313 ? -15.695 -20.672 -7.527 1 92.38 313 SER B CA 1
ATOM 8146 C C . SER B 1 313 ? -15.703 -19.734 -8.719 1 92.38 313 SER B C 1
ATOM 8148 O O . SER B 1 313 ? -14.672 -19.562 -9.383 1 92.38 313 SER B O 1
ATOM 8150 N N . ALA B 1 314 ? -16.781 -19.031 -8.938 1 92.38 314 ALA B N 1
ATOM 8151 C CA . ALA B 1 314 ? -16.938 -18.219 -10.148 1 92.38 314 ALA B CA 1
ATOM 8152 C C . ALA B 1 314 ? -16.234 -16.875 -10.008 1 92.38 314 ALA B C 1
ATOM 8154 O O . ALA B 1 314 ? -15.555 -16.422 -10.93 1 92.38 314 ALA B O 1
ATOM 8155 N N . ILE B 1 315 ? -16.406 -16.25 -8.875 1 94.94 315 ILE B N 1
ATOM 8156 C CA . ILE B 1 315 ? -15.938 -14.867 -8.742 1 94.94 315 ILE B CA 1
ATOM 8157 C C . ILE B 1 315 ? -14.523 -14.859 -8.172 1 94.94 315 ILE B C 1
ATOM 8159 O O . ILE B 1 315 ? -13.594 -14.352 -8.812 1 94.94 315 ILE B O 1
ATOM 8163 N N . ILE B 1 316 ? -14.344 -15.461 -7.016 1 96.5 316 ILE B N 1
ATOM 8164 C CA . ILE B 1 316 ? -13.047 -15.391 -6.363 1 96.5 316 ILE B CA 1
ATOM 8165 C C . ILE B 1 316 ? -12.008 -16.156 -7.18 1 96.5 316 ILE B C 1
ATOM 8167 O O . ILE B 1 316 ? -10.992 -15.594 -7.598 1 96.5 316 ILE B O 1
ATOM 8171 N N . TRP B 1 317 ? -12.312 -17.375 -7.469 1 95.94 317 TRP B N 1
ATOM 8172 C CA . TRP B 1 317 ? -11.281 -18.266 -8.016 1 95.94 317 TRP B CA 1
ATOM 8173 C C . TRP B 1 317 ? -11.117 -18.031 -9.516 1 95.94 317 TRP B C 1
ATOM 8175 O O . TRP B 1 317 ? -10.039 -17.625 -9.969 1 95.94 317 TRP B O 1
ATOM 8185 N N . LYS B 1 318 ? -12.133 -18.219 -10.297 1 94.19 318 LYS B N 1
ATOM 8186 C CA . LYS B 1 318 ? -12.031 -18.203 -11.758 1 94.19 318 LYS B CA 1
ATOM 8187 C C . LYS B 1 318 ? -11.82 -16.781 -12.281 1 94.19 318 LYS B C 1
ATOM 8189 O O . LYS B 1 318 ? -10.82 -16.5 -12.945 1 94.19 318 LYS B O 1
ATOM 8194 N N . SER B 1 319 ? -12.68 -15.875 -11.906 1 95.12 319 SER B N 1
ATOM 8195 C CA . SER B 1 319 ? -12.695 -14.562 -12.531 1 95.12 319 SER B CA 1
ATOM 8196 C C . SER B 1 319 ? -11.562 -13.688 -12.008 1 95.12 319 SER B C 1
ATOM 8198 O O . SER B 1 319 ? -11.102 -12.773 -12.703 1 95.12 319 SER B O 1
ATOM 8200 N N . ASN B 1 320 ? -11.117 -13.953 -10.789 1 96.81 320 ASN B N 1
ATOM 8201 C CA . ASN B 1 320 ? -10.172 -13 -10.227 1 96.81 320 ASN B CA 1
ATOM 8202 C C . ASN B 1 320 ? -8.828 -13.648 -9.93 1 96.81 320 ASN B C 1
ATOM 8204 O O . ASN B 1 320 ? -7.805 -13.266 -10.5 1 96.81 320 ASN B O 1
ATOM 8208 N N . PHE B 1 321 ? -8.789 -14.688 -9.141 1 97.44 321 PHE B N 1
ATOM 8209 C CA . PHE B 1 321 ? -7.508 -15.289 -8.781 1 97.44 321 PHE B CA 1
ATOM 8210 C C . PHE B 1 321 ? -6.828 -15.875 -10.008 1 97.44 321 PHE B C 1
ATOM 8212 O O . PHE B 1 321 ? -5.699 -15.5 -10.344 1 97.44 321 PHE B O 1
ATOM 8219 N N . LEU B 1 322 ? -7.516 -16.766 -10.734 1 96.81 322 LEU B N 1
ATOM 8220 C CA . LEU B 1 322 ? -6.898 -17.422 -11.875 1 96.81 322 LEU B CA 1
ATOM 8221 C C . LEU B 1 322 ? -6.582 -16.422 -12.984 1 96.81 322 LEU B C 1
ATOM 8223 O O . LEU B 1 322 ? -5.543 -16.516 -13.641 1 96.81 322 LEU B O 1
ATOM 8227 N N . HIS B 1 323 ? -7.484 -15.5 -13.141 1 96.56 323 HIS B N 1
ATOM 8228 C CA . HIS B 1 323 ? -7.227 -14.492 -14.156 1 96.56 323 HIS B CA 1
ATOM 8229 C C . HIS B 1 323 ? -5.922 -13.75 -13.883 1 96.56 323 HIS B C 1
ATOM 8231 O O . HIS B 1 323 ? -5.094 -13.586 -14.781 1 96.56 323 HIS B O 1
ATOM 8237 N N . VAL B 1 324 ? -5.719 -13.352 -12.68 1 97.25 324 VAL B N 1
ATOM 8238 C CA . VAL B 1 324 ? -4.531 -12.57 -12.344 1 97.25 324 VAL B CA 1
ATOM 8239 C C . VAL B 1 324 ? -3.303 -13.477 -12.359 1 97.25 324 VAL B C 1
ATOM 8241 O O . VAL B 1 324 ? -2.264 -13.109 -12.914 1 97.25 324 VAL B O 1
ATOM 8244 N N . LEU B 1 325 ? -3.387 -14.656 -11.852 1 97.62 325 LEU B N 1
ATOM 8245 C CA . LEU B 1 325 ? -2.232 -15.531 -11.711 1 97.62 325 LEU B CA 1
ATOM 8246 C C . LEU B 1 325 ? -1.804 -16.078 -13.07 1 97.62 325 LEU B C 1
ATOM 8248 O O . LEU B 1 325 ? -0.608 -16.219 -13.336 1 97.62 325 LEU B O 1
ATOM 8252 N N . LEU B 1 326 ? -2.762 -16.359 -13.969 1 96.56 326 LEU B N 1
ATOM 8253 C CA . LEU B 1 326 ? -2.438 -16.938 -15.266 1 96.56 326 LEU B CA 1
ATOM 8254 C C . LEU B 1 326 ? -2.301 -15.852 -16.328 1 96.56 326 LEU B C 1
ATOM 8256 O O . LEU B 1 326 ? -1.234 -15.695 -16.922 1 96.56 326 LEU B O 1
ATOM 8260 N N . ASN B 1 327 ? -3.295 -15.008 -16.453 1 94.88 327 ASN B N 1
ATOM 8261 C CA . ASN B 1 327 ? -3.346 -14.086 -17.578 1 94.88 327 ASN B CA 1
ATOM 8262 C C . ASN B 1 327 ? -2.48 -12.852 -17.328 1 94.88 327 ASN B C 1
ATOM 8264 O O . ASN B 1 327 ? -1.991 -12.234 -18.281 1 94.88 327 ASN B O 1
ATOM 8268 N N . ILE B 1 328 ? -2.312 -12.516 -16.062 1 96.12 328 ILE B N 1
ATOM 8269 C CA . ILE B 1 328 ? -1.526 -11.328 -15.766 1 96.12 328 ILE B CA 1
ATOM 8270 C C . ILE B 1 328 ? -0.109 -11.727 -15.367 1 96.12 328 ILE B C 1
ATOM 8272 O O . ILE B 1 328 ? 0.863 -11.312 -16 1 96.12 328 ILE B O 1
ATOM 8276 N N . CYS B 1 329 ? 0.039 -12.656 -14.461 1 96.62 329 CYS B N 1
ATOM 8277 C CA . CYS B 1 329 ? 1.348 -13.039 -13.938 1 96.62 329 CYS B CA 1
ATOM 8278 C C . CYS B 1 329 ? 2.016 -14.07 -14.844 1 96.62 329 CYS B C 1
ATOM 8280 O O . CYS B 1 329 ? 3.213 -14.328 -14.719 1 96.62 329 CYS B O 1
ATOM 8282 N N . ASN B 1 330 ? 1.301 -14.68 -15.742 1 96.38 330 ASN B N 1
ATOM 8283 C CA . ASN B 1 330 ? 1.804 -15.664 -16.703 1 96.38 330 ASN B CA 1
ATOM 8284 C C . ASN B 1 330 ? 2.34 -16.906 -15.992 1 96.38 330 ASN B C 1
ATOM 8286 O O . ASN B 1 330 ? 3.344 -17.484 -16.422 1 96.38 330 ASN B O 1
ATOM 8290 N N . LEU B 1 331 ? 1.716 -17.281 -14.93 1 96.44 331 LEU B N 1
ATOM 8291 C CA . LEU B 1 331 ? 2.115 -18.484 -14.211 1 96.44 331 LEU B CA 1
ATOM 8292 C C . LEU B 1 331 ? 1.41 -19.719 -14.781 1 96.44 331 LEU B C 1
ATOM 8294 O O . LEU B 1 331 ? 0.717 -20.422 -14.055 1 96.44 331 LEU B O 1
ATOM 8298 N N . PHE B 1 332 ? 1.694 -20 -16 1 95.5 332 PHE B N 1
ATOM 8299 C CA . PHE B 1 332 ? 1.054 -21.094 -16.719 1 95.5 332 PHE B CA 1
ATOM 8300 C C . PHE B 1 332 ? 1.589 -22.453 -16.25 1 95.5 332 PHE B C 1
ATOM 8302 O O . PHE B 1 332 ? 1.031 -23.484 -16.594 1 95.5 332 PHE B O 1
ATOM 8309 N N . ASN B 1 333 ? 2.662 -22.422 -15.492 1 95.06 333 ASN B N 1
ATOM 8310 C CA . ASN B 1 333 ? 3.18 -23.641 -14.852 1 95.06 333 ASN B CA 1
ATOM 8311 C C . ASN B 1 333 ? 2.426 -23.953 -13.57 1 95.06 333 ASN B C 1
ATOM 8313 O O . ASN B 1 333 ? 2.869 -24.797 -12.781 1 95.06 333 ASN B O 1
ATOM 8317 N N . GLY B 1 334 ? 1.344 -23.219 -13.328 1 95.69 334 GLY B N 1
ATOM 8318 C CA . GLY B 1 334 ? 0.513 -23.453 -12.156 1 95.69 334 GLY B CA 1
ATOM 8319 C C . GLY B 1 334 ? -0.626 -24.422 -12.43 1 95.69 334 GLY B C 1
ATOM 8320 O O . GLY B 1 334 ? -0.939 -24.719 -13.586 1 95.69 334 GLY B O 1
ATOM 8321 N N . ILE B 1 335 ? -1.209 -24.984 -11.367 1 95.38 335 ILE B N 1
ATOM 8322 C CA . ILE B 1 335 ? -2.301 -25.953 -11.492 1 95.38 335 ILE B CA 1
ATOM 8323 C C . ILE B 1 335 ? -3.262 -25.781 -10.312 1 95.38 335 ILE B C 1
ATOM 8325 O O . ILE B 1 335 ? -2.83 -25.594 -9.172 1 95.38 335 ILE B O 1
ATOM 8329 N N . THR B 1 336 ? -4.547 -25.812 -10.672 1 95.81 336 THR B N 1
ATOM 8330 C CA . THR B 1 336 ? -5.598 -25.781 -9.664 1 95.81 336 THR B CA 1
ATOM 8331 C C . THR B 1 336 ? -6.012 -27.188 -9.266 1 95.81 336 THR B C 1
ATOM 8333 O O . THR B 1 336 ? -6.16 -28.062 -10.117 1 95.81 336 THR B O 1
ATOM 8336 N N . TYR B 1 337 ? -6.16 -27.469 -7.977 1 94.5 337 TYR B N 1
ATOM 8337 C CA . TYR B 1 337 ? -6.66 -28.75 -7.492 1 94.5 337 TYR B CA 1
ATOM 8338 C C . TYR B 1 337 ? -7.465 -28.578 -6.211 1 94.5 337 TYR B C 1
ATOM 8340 O O . TYR B 1 337 ? -7.398 -27.516 -5.566 1 94.5 337 TYR B O 1
ATOM 8348 N N . ARG B 1 338 ? -8.266 -29.531 -5.93 1 94.12 338 ARG B N 1
ATOM 8349 C CA . ARG B 1 338 ? -8.953 -29.594 -4.645 1 94.12 338 ARG B CA 1
ATOM 8350 C C . ARG B 1 338 ? -8.07 -30.281 -3.598 1 94.12 338 ARG B C 1
ATOM 8352 O O . ARG B 1 338 ? -7.477 -31.328 -3.867 1 94.12 338 ARG B O 1
ATOM 8359 N N . VAL B 1 339 ? -8.062 -29.703 -2.451 1 93.25 339 VAL B N 1
ATOM 8360 C CA . VAL B 1 339 ? -7.207 -30.219 -1.392 1 93.25 339 VAL B CA 1
ATOM 8361 C C . VAL B 1 339 ? -7.871 -31.422 -0.733 1 93.25 339 VAL B C 1
ATOM 8363 O O . VAL B 1 339 ? -9.078 -31.422 -0.484 1 93.25 339 VAL B O 1
ATOM 8366 N N . PHE B 1 340 ? -7.117 -32.469 -0.481 1 93.75 340 PHE B N 1
ATOM 8367 C CA . PHE B 1 340 ? -7.652 -33.625 0.23 1 93.75 340 PHE B CA 1
ATOM 8368 C C . PHE B 1 340 ? -8.148 -33.219 1.614 1 93.75 340 PHE B C 1
ATOM 8370 O O . PHE B 1 340 ? -7.578 -32.312 2.254 1 93.75 340 PHE B O 1
ATOM 8377 N N . PRO B 1 341 ? -9.125 -33.875 2.102 1 88.62 341 PRO B N 1
ATOM 8378 C CA . PRO B 1 341 ? -9.734 -33.469 3.379 1 88.62 341 PRO B CA 1
ATOM 8379 C C . PRO B 1 341 ? -8.734 -33.5 4.535 1 88.62 341 PRO B C 1
ATOM 8381 O O . PRO B 1 341 ? -8.82 -32.656 5.441 1 88.62 341 PRO B O 1
ATOM 8384 N N . TRP B 1 342 ? -7.77 -34.406 4.492 1 86.31 342 TRP B N 1
ATOM 8385 C CA . TRP B 1 342 ? -6.844 -34.5 5.617 1 86.31 342 TRP B CA 1
ATOM 8386 C C . TRP B 1 342 ? -5.82 -33.375 5.566 1 86.31 342 TRP B C 1
ATOM 8388 O O . TRP B 1 342 ? -5.074 -33.156 6.523 1 86.31 342 TRP B O 1
ATOM 8398 N N . ARG B 1 343 ? -5.801 -32.594 4.473 1 86.06 343 ARG B N 1
ATOM 8399 C CA . ARG B 1 343 ? -4.828 -31.531 4.305 1 86.06 343 ARG B CA 1
ATOM 8400 C C . ARG B 1 343 ? -5.484 -30.156 4.449 1 86.06 343 ARG B C 1
ATOM 8402 O O . ARG B 1 343 ? -4.801 -29.141 4.48 1 86.06 343 ARG B O 1
ATOM 8409 N N . THR B 1 344 ? -6.719 -30.156 4.406 1 78.44 344 THR B N 1
ATOM 8410 C CA . THR B 1 344 ? -7.422 -28.891 4.543 1 78.44 344 THR B CA 1
ATOM 8411 C C . THR B 1 344 ? -7.27 -28.328 5.957 1 78.44 344 THR B C 1
ATOM 8413 O O . THR B 1 344 ? -7.035 -29.094 6.902 1 78.44 344 THR B O 1
ATOM 8416 N N . PHE B 1 345 ? -7.262 -26.906 5.957 1 72.44 345 PHE B N 1
ATOM 8417 C CA . PHE B 1 345 ? -7.316 -26.219 7.25 1 72.44 345 PHE B CA 1
ATOM 8418 C C . PHE B 1 345 ? -8.461 -26.766 8.094 1 72.44 345 PHE B C 1
ATOM 8420 O O . PHE B 1 345 ? -9.523 -27.109 7.57 1 72.44 345 PHE B O 1
ATOM 8427 N N . SER B 1 346 ? -8.109 -26.75 9.469 1 66.94 346 SER B N 1
ATOM 8428 C CA . SER B 1 346 ? -9.094 -27.297 10.391 1 66.94 346 SER B CA 1
ATOM 8429 C C . SER B 1 346 ? -10.398 -26.516 10.336 1 66.94 346 SER B C 1
ATOM 8431 O O . SER B 1 346 ? -10.391 -25.281 10.297 1 66.94 346 SER B O 1
ATOM 8433 N N . HIS B 1 347 ? -11.445 -27.062 9.875 1 70.31 347 HIS B N 1
ATOM 8434 C CA . HIS B 1 347 ? -12.781 -26.484 9.914 1 70.31 347 HIS B CA 1
ATOM 8435 C C . HIS B 1 347 ? -13.219 -26 8.531 1 70.31 347 HIS B C 1
ATOM 8437 O O . HIS B 1 347 ? -14.18 -25.25 8.406 1 70.31 347 HIS B O 1
ATOM 8443 N N . CYS B 1 348 ? -12.344 -26.297 7.672 1 84.06 348 CYS B N 1
ATOM 8444 C CA . CYS B 1 348 ? -12.727 -26 6.297 1 84.06 348 CYS B CA 1
ATOM 8445 C C . CYS B 1 348 ? -13.414 -27.188 5.645 1 84.06 348 CYS B C 1
ATOM 8447 O O . CYS B 1 348 ? -12.977 -28.328 5.82 1 84.06 348 CYS B O 1
ATOM 8449 N N . ASP B 1 349 ? -14.469 -26.969 4.988 1 86.94 349 ASP B N 1
ATOM 8450 C CA . ASP B 1 349 ? -15.219 -28.016 4.32 1 86.94 349 ASP B CA 1
ATOM 8451 C C . ASP B 1 349 ? -14.641 -28.312 2.939 1 86.94 349 ASP B C 1
ATOM 8453 O O . ASP B 1 349 ? -14.711 -29.453 2.463 1 86.94 349 ASP B O 1
ATOM 8457 N N . ASP B 1 350 ? -14.18 -27.328 2.305 1 89.31 350 ASP B N 1
ATOM 8458 C CA . ASP B 1 350 ? -13.633 -27.469 0.958 1 89.31 350 ASP B CA 1
ATOM 8459 C C . ASP B 1 350 ? -12.57 -26.406 0.695 1 89.31 350 ASP B C 1
ATOM 8461 O O . ASP B 1 350 ? -12.656 -25.281 1.203 1 89.31 350 ASP B O 1
ATOM 8465 N N . SER B 1 351 ? -11.555 -26.828 0.006 1 92.56 351 SER B N 1
ATOM 8466 C CA . SER B 1 351 ? -10.477 -25.891 -0.295 1 92.56 351 SER B CA 1
ATOM 8467 C C . SER B 1 351 ? -9.922 -26.125 -1.695 1 92.56 351 SER B C 1
ATOM 8469 O O . SER B 1 351 ? -9.742 -27.266 -2.117 1 92.56 351 SER B O 1
ATOM 8471 N N . LEU B 1 352 ? -9.742 -25.094 -2.396 1 93.81 352 LEU B N 1
ATOM 8472 C CA . LEU B 1 352 ? -9 -25.094 -3.652 1 93.81 352 LEU B CA 1
ATOM 8473 C C . LEU B 1 352 ? -7.609 -24.5 -3.465 1 93.81 352 LEU B C 1
ATOM 8475 O O . LEU B 1 352 ? -7.418 -23.609 -2.633 1 93.81 352 LEU B O 1
ATOM 8479 N N . ALA B 1 353 ? -6.73 -25.047 -4.246 1 94.56 353 ALA B N 1
ATOM 8480 C CA . ALA B 1 353 ? -5.367 -24.531 -4.195 1 94.56 353 ALA B CA 1
ATOM 8481 C C . ALA B 1 353 ? -4.812 -24.312 -5.598 1 94.56 353 ALA B C 1
ATOM 8483 O O . ALA B 1 353 ? -5.188 -25.016 -6.539 1 94.56 353 ALA B O 1
ATOM 8484 N N . PHE B 1 354 ? -4.059 -23.312 -5.762 1 96.69 354 PHE B N 1
ATOM 8485 C CA . PHE B 1 354 ? -3.234 -23.062 -6.938 1 96.69 354 PHE B CA 1
ATOM 8486 C C . PHE B 1 354 ? -1.752 -23.125 -6.586 1 96.69 354 PHE B C 1
ATOM 8488 O O . PHE B 1 354 ? -1.232 -22.266 -5.879 1 96.69 354 PHE B O 1
ATOM 8495 N N . ASP B 1 355 ? -1.122 -24.156 -7.117 1 94.81 355 ASP B N 1
ATOM 8496 C CA . ASP B 1 355 ? 0.311 -24.344 -6.914 1 94.81 355 ASP B CA 1
ATOM 8497 C C . ASP B 1 355 ? 1.08 -24.172 -8.219 1 94.81 355 ASP B C 1
ATOM 8499 O O . ASP B 1 355 ? 0.531 -24.406 -9.305 1 94.81 355 ASP B O 1
ATOM 8503 N N . ILE B 1 356 ? 2.312 -23.766 -8.07 1 94.06 356 ILE B N 1
ATOM 8504 C CA . ILE B 1 356 ? 3.16 -23.688 -9.25 1 94.06 356 ILE B CA 1
ATOM 8505 C C . ILE B 1 356 ? 4.285 -24.719 -9.156 1 94.06 356 ILE B C 1
ATOM 8507 O O . ILE B 1 356 ? 4.777 -25.016 -8.062 1 94.06 356 ILE B O 1
ATOM 8511 N N . SER B 1 357 ? 4.637 -25.266 -10.266 1 92.56 357 SER B N 1
ATOM 8512 C CA . SER B 1 357 ? 5.812 -26.125 -10.367 1 92.56 357 SER B CA 1
ATOM 8513 C C . SER B 1 357 ? 7.082 -25.297 -10.562 1 92.56 357 SER B C 1
ATOM 8515 O O . SER B 1 357 ? 7.172 -24.5 -11.484 1 92.56 357 SER B O 1
ATOM 8517 N N . LEU B 1 358 ? 7.988 -25.469 -9.711 1 86.56 358 LEU B N 1
ATOM 8518 C CA . LEU B 1 358 ? 9.258 -24.766 -9.828 1 86.56 358 LEU B CA 1
ATOM 8519 C C . LEU B 1 358 ? 10.195 -25.469 -10.805 1 86.56 358 LEU B C 1
ATOM 8521 O O . LEU B 1 358 ? 10.164 -26.703 -10.906 1 86.56 358 LEU B O 1
ATOM 8525 N N . PRO B 1 359 ? 11.008 -24.672 -11.445 1 80.12 359 PRO B N 1
ATOM 8526 C CA . PRO B 1 359 ? 11.898 -25.297 -12.414 1 80.12 359 PRO B CA 1
ATOM 8527 C C . PRO B 1 359 ? 13.023 -26.094 -11.742 1 80.12 359 PRO B C 1
ATOM 8529 O O . PRO B 1 359 ? 13.609 -25.625 -10.758 1 80.12 359 PRO B O 1
ATOM 8532 N N . TYR B 1 360 ? 13.289 -27.172 -12.164 1 72.44 360 TYR B N 1
ATOM 8533 C CA . TYR B 1 360 ? 14.445 -28.031 -11.938 1 72.44 360 TYR B CA 1
ATOM 8534 C C . TYR B 1 360 ? 14.422 -28.609 -10.531 1 72.44 360 TYR B C 1
ATOM 8536 O O . TYR B 1 360 ? 15.266 -29.453 -10.188 1 72.44 360 TYR B O 1
ATOM 8544 N N . ILE B 1 361 ? 13.516 -28.219 -9.578 1 72.5 361 ILE B N 1
ATOM 8545 C CA . ILE B 1 361 ? 13.562 -28.781 -8.227 1 72.5 361 ILE B CA 1
ATOM 8546 C C . ILE B 1 361 ? 12.336 -29.656 -7.984 1 72.5 361 ILE B C 1
ATOM 8548 O O . ILE B 1 361 ? 12.242 -30.328 -6.961 1 72.5 361 ILE B O 1
ATOM 8552 N N . ASN B 1 362 ? 11.57 -29.859 -8.992 1 72.44 362 ASN B N 1
ATOM 8553 C CA . ASN B 1 362 ? 10.383 -30.703 -8.906 1 72.44 362 ASN B CA 1
ATOM 8554 C C . ASN B 1 362 ? 9.562 -30.375 -7.66 1 72.44 362 ASN B C 1
ATOM 8556 O O . ASN B 1 362 ? 9 -31.281 -7.031 1 72.44 362 ASN B O 1
ATOM 8560 N N . THR B 1 363 ? 9.609 -29.219 -7.176 1 80.25 363 THR B N 1
ATOM 8561 C CA . THR B 1 363 ? 8.875 -28.766 -6.004 1 80.25 363 THR B CA 1
ATOM 8562 C C . THR B 1 363 ? 7.742 -27.828 -6.406 1 80.25 363 THR B C 1
ATOM 8564 O O . THR B 1 363 ? 7.84 -27.125 -7.41 1 80.25 363 THR B O 1
ATOM 8567 N N . PHE B 1 364 ? 6.68 -28.047 -5.641 1 88.5 364 PHE B N 1
ATOM 8568 C CA . PHE B 1 364 ? 5.539 -27.172 -5.844 1 88.5 364 PHE B CA 1
ATOM 8569 C C . PHE B 1 364 ? 5.426 -26.156 -4.707 1 88.5 364 PHE B C 1
ATOM 8571 O O . PHE B 1 364 ? 5.754 -26.469 -3.559 1 88.5 364 PHE B O 1
ATOM 8578 N N . VAL B 1 365 ? 5.008 -25 -5.035 1 86.88 365 VAL B N 1
ATOM 8579 C CA . VAL B 1 365 ? 4.766 -23.953 -4.043 1 86.88 365 VAL B CA 1
ATOM 8580 C C . VAL B 1 365 ? 3.336 -23.438 -4.176 1 86.88 365 VAL B C 1
ATOM 8582 O O . VAL B 1 365 ? 2.865 -23.172 -5.285 1 86.88 365 VAL B O 1
ATOM 8585 N N . ASN B 1 366 ? 2.703 -23.359 -2.979 1 90.31 366 ASN B N 1
ATOM 8586 C CA . ASN B 1 366 ? 1.342 -22.828 -2.971 1 90.31 366 ASN B CA 1
ATOM 8587 C C . ASN B 1 366 ? 1.327 -21.312 -3.102 1 90.31 366 ASN B C 1
ATOM 8589 O O . ASN B 1 366 ? 2.037 -20.609 -2.373 1 90.31 366 ASN B O 1
ATOM 8593 N N . ILE B 1 367 ? 0.493 -20.828 -4.012 1 93.44 367 ILE B N 1
ATOM 8594 C CA . ILE B 1 367 ? 0.436 -19.391 -4.258 1 93.44 367 ILE B CA 1
ATOM 8595 C C . ILE B 1 367 ? -0.902 -18.844 -3.773 1 93.44 367 ILE B C 1
ATOM 8597 O O . ILE B 1 367 ? -0.957 -17.75 -3.189 1 93.44 367 ILE B O 1
ATOM 8601 N N . ALA B 1 368 ? -1.93 -19.547 -4.051 1 94.94 368 ALA B N 1
ATOM 8602 C CA . ALA B 1 368 ? -3.275 -19.109 -3.695 1 94.94 368 ALA B CA 1
ATOM 8603 C C . ALA B 1 368 ? -4.133 -20.266 -3.223 1 94.94 368 ALA B C 1
ATOM 8605 O O . ALA B 1 368 ? -3.902 -21.422 -3.611 1 94.94 368 ALA B O 1
ATOM 8606 N N . HIS B 1 369 ? -5.074 -19.984 -2.408 1 93.75 369 HIS B N 1
ATOM 8607 C CA . HIS B 1 369 ? -6.035 -20.984 -1.973 1 93.75 369 HIS B CA 1
ATOM 8608 C C . HIS B 1 369 ? -7.359 -20.344 -1.57 1 93.75 369 HIS B C 1
ATOM 8610 O O . HIS B 1 369 ? -7.422 -19.141 -1.339 1 93.75 369 HIS B O 1
ATOM 8616 N N . THR B 1 370 ? -8.391 -21.062 -1.586 1 93.94 370 THR B N 1
ATOM 8617 C CA . THR B 1 370 ? -9.688 -20.656 -1.05 1 93.94 370 THR B CA 1
ATOM 8618 C C . THR B 1 370 ? -10.172 -21.672 -0.008 1 93.94 370 THR B C 1
ATOM 8620 O O . THR B 1 370 ? -9.789 -22.844 -0.045 1 93.94 370 THR B O 1
ATOM 8623 N N . HIS B 1 371 ? -10.969 -21.203 0.929 1 92.56 371 HIS B N 1
ATOM 8624 C CA . HIS B 1 371 ? -11.578 -22.031 1.962 1 92.56 371 HIS B CA 1
ATOM 8625 C C . HIS B 1 371 ? -13.086 -21.797 2.041 1 92.56 371 HIS B C 1
ATOM 8627 O O . HIS B 1 371 ? -13.531 -20.641 2.09 1 92.56 371 HIS B O 1
ATOM 8633 N N . TYR B 1 372 ? -13.805 -22.844 1.947 1 94.94 372 TYR B N 1
ATOM 8634 C CA . TYR B 1 372 ? -15.219 -22.828 2.314 1 94.94 372 TYR B CA 1
ATOM 8635 C C . TYR B 1 372 ? -15.414 -23.312 3.746 1 94.94 372 TYR B C 1
ATOM 8637 O O . TYR B 1 372 ? -15.141 -24.469 4.055 1 94.94 372 TYR B O 1
ATOM 8645 N N . TYR B 1 373 ? -16 -22.406 4.582 1 92.75 373 TYR B N 1
ATOM 8646 C CA . TYR B 1 373 ? -16.094 -22.719 6.008 1 92.75 373 TYR B CA 1
ATOM 8647 C C . TYR B 1 373 ? -17.5 -23.172 6.375 1 92.75 373 TYR B C 1
ATOM 8649 O O . TYR B 1 373 ? -17.766 -23.516 7.531 1 92.75 373 TYR B O 1
ATOM 8657 N N . SER B 1 374 ? -18.375 -23.25 5.398 1 94.62 374 SER B N 1
ATOM 8658 C CA . SER B 1 374 ? -19.781 -23.5 5.73 1 94.62 374 SER B CA 1
ATOM 8659 C C . SER B 1 374 ? -20.25 -22.609 6.879 1 94.62 374 SER B C 1
ATOM 8661 O O . SER B 1 374 ? -20.094 -21.391 6.828 1 94.62 374 SER B O 1
ATOM 8663 N N . ARG B 1 375 ? -20.875 -23.188 7.93 1 94.12 375 ARG B N 1
ATOM 8664 C CA . ARG B 1 375 ? -21.359 -22.406 9.062 1 94.12 375 ARG B CA 1
ATOM 8665 C C . ARG B 1 375 ? -20.516 -22.656 10.305 1 94.12 375 ARG B C 1
ATOM 8667 O O . ARG B 1 375 ? -20.891 -22.25 11.406 1 94.12 375 ARG B O 1
ATOM 8674 N N . THR B 1 376 ? -19.391 -23.234 10.133 1 89.56 376 THR B N 1
ATOM 8675 C CA . THR B 1 376 ? -18.578 -23.688 11.266 1 89.56 376 THR B CA 1
ATOM 8676 C C . THR B 1 376 ? -18.125 -22.484 12.102 1 89.56 376 THR B C 1
ATOM 8678 O O . THR B 1 376 ? -18.375 -22.438 13.305 1 89.56 376 THR B O 1
ATOM 8681 N N . PHE B 1 377 ? -17.469 -21.531 11.508 1 87.5 377 PHE B N 1
ATOM 8682 C CA . PHE B 1 377 ? -16.938 -20.406 12.242 1 87.5 377 PHE B CA 1
ATOM 8683 C C . PHE B 1 377 ? -18.047 -19.422 12.625 1 87.5 377 PHE B C 1
ATOM 8685 O O . PHE B 1 377 ? -17.984 -18.781 13.68 1 87.5 377 PHE B O 1
ATOM 8692 N N . SER B 1 378 ? -19.016 -19.312 11.734 1 92.62 378 SER B N 1
ATOM 8693 C CA . SER B 1 378 ? -20.094 -18.375 12.039 1 92.62 378 SER B CA 1
ATOM 8694 C C . SER B 1 378 ? -20.859 -18.812 13.281 1 92.62 378 SER B C 1
ATOM 8696 O O . SER B 1 378 ? -21.344 -17.969 14.047 1 92.62 378 SER B O 1
ATOM 8698 N N . GLU B 1 379 ? -20.984 -20.094 13.484 1 89.44 379 GLU B N 1
ATOM 8699 C CA . GLU B 1 379 ? -21.641 -20.609 14.688 1 89.44 379 GLU B CA 1
ATOM 8700 C C . GLU B 1 379 ? -20.781 -20.375 15.922 1 89.44 379 GLU B C 1
ATOM 8702 O O . GLU B 1 379 ? -21.297 -19.969 16.969 1 89.44 379 GLU B O 1
ATOM 8707 N N . VAL B 1 380 ? -19.547 -20.562 15.734 1 82.5 380 VAL B N 1
ATOM 8708 C CA . VAL B 1 380 ? -18.625 -20.422 16.859 1 82.5 380 VAL B CA 1
ATOM 8709 C C . VAL B 1 380 ? -18.516 -18.938 17.25 1 82.5 380 VAL B C 1
ATOM 8711 O O . VAL B 1 380 ? -18.516 -18.609 18.438 1 82.5 380 VAL B O 1
ATOM 8714 N N . TYR B 1 381 ? -18.453 -18.047 16.297 1 84.19 381 TYR B N 1
ATOM 8715 C CA . TYR B 1 381 ? -18.234 -16.625 16.562 1 84.19 381 TYR B CA 1
ATOM 8716 C C . TYR B 1 381 ? -19.562 -15.883 16.609 1 84.19 381 TYR B C 1
ATOM 8718 O O . TYR B 1 381 ? -19.594 -14.664 16.797 1 84.19 381 TYR B O 1
ATOM 8726 N N . ASN B 1 382 ? -20.625 -16.609 16.422 1 89.56 382 ASN B N 1
ATOM 8727 C CA . ASN B 1 382 ? -21.969 -16.031 16.453 1 89.56 382 ASN B CA 1
ATOM 8728 C C . ASN B 1 382 ? -22.156 -14.953 15.398 1 89.56 382 ASN B C 1
ATOM 8730 O O . ASN B 1 382 ? -22.625 -13.859 15.688 1 89.56 382 ASN B O 1
ATOM 8734 N N . ILE B 1 383 ? -21.672 -15.227 14.297 1 93.69 383 ILE B N 1
ATOM 8735 C CA . ILE B 1 383 ? -21.922 -14.359 13.148 1 93.69 383 ILE B CA 1
ATOM 8736 C C . ILE B 1 383 ? -23.266 -14.734 12.5 1 93.69 383 ILE B C 1
ATOM 8738 O O . ILE B 1 383 ? -23.344 -15.711 11.758 1 93.69 383 ILE B O 1
ATOM 8742 N N . GLN B 1 384 ? -24.266 -13.914 12.805 1 94.06 384 GLN B N 1
ATOM 8743 C CA . GLN B 1 384 ? -25.625 -14.266 12.438 1 94.06 384 GLN B CA 1
ATOM 8744 C C . GLN B 1 384 ? -26.344 -13.086 11.805 1 94.06 384 GLN B C 1
ATOM 8746 O O . GLN B 1 384 ? -25.875 -11.945 11.891 1 94.06 384 GLN B O 1
ATOM 8751 N N . TYR B 1 385 ? -27.359 -13.406 11.047 1 92.88 385 TYR B N 1
ATOM 8752 C CA . TYR B 1 385 ? -28.203 -12.398 10.414 1 92.88 385 TYR B CA 1
ATOM 8753 C C . TYR B 1 385 ? -29.688 -12.711 10.602 1 92.88 385 TYR B C 1
ATOM 8755 O O . TYR B 1 385 ? -30.047 -13.859 10.867 1 92.88 385 TYR B O 1
ATOM 8763 N N . ARG B 1 386 ? -30.516 -11.672 10.555 1 91.56 386 ARG B N 1
ATOM 8764 C CA . ARG B 1 386 ? -31.953 -11.852 10.57 1 91.56 386 ARG B CA 1
ATOM 8765 C C . ARG B 1 386 ? -32.469 -12.25 9.195 1 91.56 386 ARG B C 1
ATOM 8767 O O . ARG B 1 386 ? -32.281 -11.531 8.219 1 91.56 386 ARG B O 1
ATOM 8774 N N . VAL B 1 387 ? -33.156 -13.43 9.18 1 88.94 387 VAL B N 1
ATOM 8775 C CA . VAL B 1 387 ? -33.688 -13.953 7.922 1 88.94 387 VAL B CA 1
ATOM 8776 C C . VAL B 1 387 ? -34.938 -13.211 7.531 1 88.94 387 VAL B C 1
ATOM 8778 O O . VAL B 1 387 ? -35.688 -12.727 8.391 1 88.94 387 VAL B O 1
ATOM 8781 N N . LYS B 1 388 ? -35.125 -13.07 6.285 1 81.31 388 LYS B N 1
ATOM 8782 C CA . LYS B 1 388 ? -36.25 -12.328 5.746 1 81.31 388 LYS B CA 1
ATOM 8783 C C . LYS B 1 388 ? -37.562 -12.953 6.184 1 81.31 388 LYS B C 1
ATOM 8785 O O . LYS B 1 388 ? -38.5 -12.25 6.609 1 81.31 388 LYS B O 1
ATOM 8790 N N . VAL B 1 389 ? -37.625 -14.344 6.109 1 76.06 389 VAL B N 1
ATOM 8791 C CA . VAL B 1 389 ? -38.875 -15.047 6.422 1 76.06 389 VAL B CA 1
ATOM 8792 C C . VAL B 1 389 ? -38.938 -15.312 7.922 1 76.06 389 VAL B C 1
ATOM 8794 O O . VAL B 1 389 ? -38.031 -15.898 8.5 1 76.06 389 VAL B O 1
ATOM 8797 N N . ASP B 1 390 ? -40 -14.773 8.609 1 78.5 390 ASP B N 1
ATOM 8798 C CA . ASP B 1 390 ? -40.406 -15.031 9.992 1 78.5 390 ASP B CA 1
ATOM 8799 C C . ASP B 1 390 ? -39.438 -14.352 10.969 1 78.5 390 ASP B C 1
ATOM 8801 O O . ASP B 1 390 ? -39.562 -14.555 12.18 1 78.5 390 ASP B O 1
ATOM 8805 N N . ASN B 1 391 ? -38.344 -13.75 10.508 1 80.06 391 ASN B N 1
ATOM 8806 C CA . ASN B 1 391 ? -37.469 -12.891 11.281 1 80.06 391 ASN B CA 1
ATOM 8807 C C . ASN B 1 391 ? -36.625 -13.703 12.273 1 80.06 391 ASN B C 1
ATOM 8809 O O . ASN B 1 391 ? -36.281 -13.203 13.344 1 80.06 391 ASN B O 1
ATOM 8813 N N . HIS B 1 392 ? -36.344 -14.992 11.945 1 88.69 392 HIS B N 1
ATOM 8814 C CA . HIS B 1 392 ? -35.469 -15.766 12.812 1 88.69 392 HIS B CA 1
ATOM 8815 C C . HIS B 1 392 ? -34 -15.484 12.5 1 88.69 392 HIS B C 1
ATOM 8817 O O . HIS B 1 392 ? -33.688 -14.922 11.445 1 88.69 392 HIS B O 1
ATOM 8823 N N . VAL B 1 393 ? -33.125 -15.812 13.492 1 91.81 393 VAL B N 1
ATOM 8824 C CA . VAL B 1 393 ? -31.688 -15.57 13.359 1 91.81 393 VAL B CA 1
ATOM 8825 C C . VAL B 1 393 ? -30.984 -16.844 12.891 1 91.81 393 VAL B C 1
ATOM 8827 O O . VAL B 1 393 ? -31.297 -17.938 13.359 1 91.81 393 VAL B O 1
ATOM 8830 N N . ALA B 1 394 ? -30.156 -16.781 11.906 1 93.94 394 ALA B N 1
ATOM 8831 C CA . ALA B 1 394 ? -29.375 -17.906 11.383 1 93.94 394 ALA B CA 1
ATOM 8832 C C . ALA B 1 394 ? -27.906 -17.531 11.188 1 93.94 394 ALA B C 1
ATOM 8834 O O . ALA B 1 394 ? -27.609 -16.375 10.875 1 93.94 394 ALA B O 1
ATOM 8835 N N . PRO B 1 395 ? -27.031 -18.516 11.414 1 96 395 PRO B N 1
ATOM 8836 C CA . PRO B 1 395 ? -25.625 -18.234 11.109 1 96 395 PRO B CA 1
ATOM 8837 C C . PRO B 1 395 ? -25.359 -18.078 9.617 1 96 395 PRO B C 1
ATOM 8839 O O . PRO B 1 395 ? -26.094 -18.641 8.797 1 96 395 PRO B O 1
ATOM 8842 N N . VAL B 1 396 ? -24.328 -17.359 9.25 1 96.69 396 VAL B N 1
ATOM 8843 C CA . VAL B 1 396 ? -23.984 -17.109 7.852 1 96.69 396 VAL B CA 1
ATOM 8844 C C . VAL B 1 396 ? -23.094 -18.234 7.332 1 96.69 396 VAL B C 1
ATOM 8846 O O . VAL B 1 396 ? -22.469 -18.953 8.117 1 96.69 396 VAL B O 1
ATOM 8849 N N . PHE B 1 397 ? -23.094 -18.422 5.957 1 96.75 397 PHE B N 1
ATOM 8850 C CA . PHE B 1 397 ? -22.109 -19.25 5.273 1 96.75 397 PHE B CA 1
ATOM 8851 C C . PHE B 1 397 ? -20.875 -18.422 4.914 1 96.75 397 PHE B C 1
ATOM 8853 O O . PHE B 1 397 ? -21 -17.328 4.371 1 96.75 397 PHE B O 1
ATOM 8860 N N . GLN B 1 398 ? -19.672 -18.953 5.254 1 95.12 398 GLN B N 1
ATOM 8861 C CA . GLN B 1 398 ? -18.469 -18.125 5.117 1 95.12 398 GLN B CA 1
ATOM 8862 C C . GLN B 1 398 ? -17.5 -18.734 4.113 1 95.12 398 GLN B C 1
ATOM 8864 O O . GLN B 1 398 ? -17.375 -19.969 4.031 1 95.12 398 GLN B O 1
ATOM 8869 N N . THR B 1 399 ? -16.859 -17.875 3.359 1 95 399 THR B N 1
ATOM 8870 C CA . THR B 1 399 ? -15.773 -18.25 2.463 1 95 399 THR B CA 1
ATOM 8871 C C . THR B 1 399 ? -14.562 -17.359 2.68 1 95 399 THR B C 1
ATOM 8873 O O . THR B 1 399 ? -14.68 -16.281 3.262 1 95 399 THR B O 1
ATOM 8876 N N . CYS B 1 400 ? -13.391 -17.859 2.256 1 92.5 400 CYS B N 1
ATOM 8877 C CA . CYS B 1 400 ? -12.156 -17.094 2.309 1 92.5 400 CYS B CA 1
ATOM 8878 C C . CYS B 1 400 ? -11.273 -17.406 1.103 1 92.5 400 CYS B C 1
ATOM 8880 O O . CYS B 1 400 ? -11.203 -18.547 0.653 1 92.5 400 CYS B O 1
ATOM 8882 N N . GLY B 1 401 ? -10.727 -16.391 0.52 1 93.31 401 GLY B N 1
ATOM 8883 C CA . GLY B 1 401 ? -9.711 -16.516 -0.511 1 93.31 401 GLY B CA 1
ATOM 8884 C C . GLY B 1 401 ? -8.422 -15.781 -0.174 1 93.31 401 GLY B C 1
ATOM 8885 O O . GLY B 1 401 ? -8.453 -14.68 0.378 1 93.31 401 GLY B O 1
ATOM 8886 N N . VAL B 1 402 ? -7.25 -16.469 -0.582 1 90.75 402 VAL B N 1
ATOM 8887 C CA . VAL B 1 402 ? -5.965 -15.891 -0.2 1 90.75 402 VAL B CA 1
ATOM 8888 C C . VAL B 1 402 ? -4.992 -15.969 -1.376 1 90.75 402 VAL B C 1
ATOM 8890 O O . VAL B 1 402 ? -4.934 -16.984 -2.072 1 90.75 402 VAL B O 1
ATOM 8893 N N . VAL B 1 403 ? -4.324 -14.914 -1.615 1 91.88 403 VAL B N 1
ATOM 8894 C CA . VAL B 1 403 ? -3.133 -14.891 -2.459 1 91.88 403 VAL B CA 1
ATOM 8895 C C . VAL B 1 403 ? -1.933 -14.406 -1.646 1 91.88 403 VAL B C 1
ATOM 8897 O O . VAL B 1 403 ? -1.957 -13.312 -1.078 1 91.88 403 VAL B O 1
ATOM 8900 N N . SER B 1 404 ? -0.886 -15.172 -1.606 1 84.25 404 SER B N 1
ATOM 8901 C CA . SER B 1 404 ? 0.259 -14.875 -0.752 1 84.25 404 SER B CA 1
ATOM 8902 C C . SER B 1 404 ? 1.351 -14.141 -1.527 1 84.25 404 SER B C 1
ATOM 8904 O O . SER B 1 404 ? 1.36 -14.156 -2.76 1 84.25 404 SER B O 1
ATOM 8906 N N . SER B 1 405 ? 2.305 -13.547 -0.784 1 84.56 405 SER B N 1
ATOM 8907 C CA . SER B 1 405 ? 3.432 -12.836 -1.384 1 84.56 405 SER B CA 1
ATOM 8908 C C . SER B 1 405 ? 4.395 -13.805 -2.062 1 84.56 405 SER B C 1
ATOM 8910 O O . SER B 1 405 ? 5.312 -13.383 -2.771 1 84.56 405 SER B O 1
ATOM 8912 N N . ARG B 1 406 ? 4.156 -15.078 -1.973 1 85.75 406 ARG B N 1
ATOM 8913 C CA . ARG B 1 406 ? 4.961 -16.078 -2.676 1 85.75 406 ARG B CA 1
ATOM 8914 C C . ARG B 1 406 ? 4.859 -15.891 -4.188 1 85.75 406 ARG B C 1
ATOM 8916 O O . ARG B 1 406 ? 5.691 -16.406 -4.938 1 85.75 406 ARG B O 1
ATOM 8923 N N . VAL B 1 407 ? 3.82 -15.148 -4.555 1 92.06 407 VAL B N 1
ATOM 8924 C CA . VAL B 1 407 ? 3.625 -14.898 -5.98 1 92.06 407 VAL B CA 1
ATOM 8925 C C . VAL B 1 407 ? 4.828 -14.148 -6.543 1 92.06 407 VAL B C 1
ATOM 8927 O O . VAL B 1 407 ? 5.176 -14.305 -7.715 1 92.06 407 VAL B O 1
ATOM 8930 N N . ILE B 1 408 ? 5.531 -13.344 -5.715 1 89.31 408 ILE B N 1
ATOM 8931 C CA . ILE B 1 408 ? 6.723 -12.633 -6.156 1 89.31 408 ILE B CA 1
ATOM 8932 C C . ILE B 1 408 ? 7.801 -13.633 -6.566 1 89.31 408 ILE B C 1
ATOM 8934 O O . ILE B 1 408 ? 8.336 -13.562 -7.676 1 89.31 408 ILE B O 1
ATOM 8938 N N . GLY B 1 409 ? 8.086 -14.594 -5.633 1 86.94 409 GLY B N 1
ATOM 8939 C CA . GLY B 1 409 ? 9.055 -15.633 -5.938 1 86.94 409 GLY B CA 1
ATOM 8940 C C . GLY B 1 409 ? 8.656 -16.5 -7.113 1 86.94 409 GLY B C 1
ATOM 8941 O O . GLY B 1 409 ? 9.508 -16.922 -7.902 1 86.94 409 GLY B O 1
ATOM 8942 N N . ALA B 1 410 ? 7.367 -16.734 -7.195 1 91.19 410 ALA B N 1
ATOM 8943 C CA . ALA B 1 410 ? 6.855 -17.531 -8.305 1 91.19 410 ALA B CA 1
ATOM 8944 C C . ALA B 1 410 ? 7.137 -16.844 -9.641 1 91.19 410 ALA B C 1
ATOM 8946 O O . ALA B 1 410 ? 7.551 -17.5 -10.602 1 91.19 410 ALA B O 1
ATOM 8947 N N . CYS B 1 411 ? 6.965 -15.562 -9.68 1 92.25 411 CYS B N 1
ATOM 8948 C CA . CYS B 1 411 ? 7.234 -14.82 -10.906 1 92.25 411 CYS B CA 1
ATOM 8949 C C . CYS B 1 411 ? 8.711 -14.875 -11.266 1 92.25 411 CYS B C 1
ATOM 8951 O O . CYS B 1 411 ? 9.07 -15.172 -12.406 1 92.25 411 CYS B O 1
ATOM 8953 N N . VAL B 1 412 ? 9.516 -14.703 -10.32 1 89.12 412 VAL B N 1
ATOM 8954 C CA . VAL B 1 412 ? 10.953 -14.68 -10.578 1 89.12 412 VAL B CA 1
ATOM 8955 C C . VAL B 1 412 ? 11.422 -16.062 -11.047 1 89.12 412 VAL B C 1
ATOM 8957 O O . VAL B 1 412 ? 12.141 -16.172 -12.039 1 89.12 412 VAL B O 1
ATOM 8960 N N . ALA B 1 413 ? 10.984 -17.062 -10.383 1 87.88 413 ALA B N 1
ATOM 8961 C CA . ALA B 1 413 ? 11.438 -18.422 -10.68 1 87.88 413 ALA B CA 1
ATOM 8962 C C . ALA B 1 413 ? 10.883 -18.906 -12.016 1 87.88 413 ALA B C 1
ATOM 8964 O O . ALA B 1 413 ? 11.578 -19.578 -12.773 1 87.88 413 ALA B O 1
ATOM 8965 N N . SER B 1 414 ? 9.719 -18.547 -12.32 1 91.12 414 SER B N 1
ATOM 8966 C CA . SER B 1 414 ? 9.039 -19.109 -13.484 1 91.12 414 SER B CA 1
ATOM 8967 C C . SER B 1 414 ? 9.375 -18.328 -14.75 1 91.12 414 SER B C 1
ATOM 8969 O O . SER B 1 414 ? 9.477 -18.906 -15.828 1 91.12 414 SER B O 1
ATOM 8971 N N . LEU B 1 415 ? 9.586 -17.078 -14.617 1 92.88 415 LEU B N 1
ATOM 8972 C CA . LEU B 1 415 ? 9.586 -16.266 -15.82 1 92.88 415 LEU B CA 1
ATOM 8973 C C . LEU B 1 415 ? 11.008 -15.883 -16.219 1 92.88 415 LEU B C 1
ATOM 8975 O O . LEU B 1 415 ? 11.242 -15.453 -17.359 1 92.88 415 LEU B O 1
ATOM 8979 N N . SER B 1 416 ? 11.906 -16.062 -15.398 1 90.12 416 SER B N 1
ATOM 8980 C CA . SER B 1 416 ? 13.266 -15.609 -15.672 1 90.12 416 SER B CA 1
ATOM 8981 C C . SER B 1 416 ? 13.945 -16.5 -16.719 1 90.12 416 SER B C 1
ATOM 8983 O O . SER B 1 416 ? 13.555 -17.641 -16.922 1 90.12 416 SER B O 1
ATOM 8985 N N . ASP B 1 417 ? 14.938 -15.898 -17.375 1 89.62 417 ASP B N 1
ATOM 8986 C CA . ASP B 1 417 ? 15.844 -16.641 -18.266 1 89.62 417 ASP B CA 1
ATOM 8987 C C . ASP B 1 417 ? 17.297 -16.438 -17.828 1 89.62 417 ASP B C 1
ATOM 8989 O O . ASP B 1 417 ? 17.578 -16.062 -16.688 1 89.62 417 ASP B O 1
ATOM 8993 N N . GLU B 1 418 ? 18.203 -16.797 -18.672 1 85.25 418 GLU B N 1
ATOM 8994 C CA . GLU B 1 418 ? 19.625 -16.766 -18.328 1 85.25 418 GLU B CA 1
ATOM 8995 C C . GLU B 1 418 ? 20.109 -15.328 -18.156 1 85.25 418 GLU B C 1
ATOM 8997 O O . GLU B 1 418 ? 21.094 -15.086 -17.438 1 85.25 418 GLU B O 1
ATOM 9002 N N . LYS B 1 419 ? 19.406 -14.422 -18.766 1 86.81 419 LYS B N 1
ATOM 9003 C CA . LYS B 1 419 ? 19.844 -13.023 -18.688 1 86.81 419 LYS B CA 1
ATOM 9004 C C . LYS B 1 419 ? 19.25 -12.336 -17.453 1 86.81 419 LYS B C 1
ATOM 9006 O O . LYS B 1 419 ? 19.703 -11.273 -17.047 1 86.81 419 LYS B O 1
ATOM 9011 N N . GLY B 1 420 ? 18.156 -12.906 -17 1 89.06 420 GLY B N 1
ATOM 9012 C CA . GLY B 1 420 ? 17.547 -12.305 -15.82 1 89.06 420 GLY B CA 1
ATOM 9013 C C . GLY B 1 420 ? 16.047 -12.398 -15.805 1 89.06 420 GLY B C 1
ATOM 9014 O O . GLY B 1 420 ? 15.469 -13.336 -16.359 1 89.06 420 GLY B O 1
ATOM 9015 N N . LEU B 1 421 ? 15.492 -11.414 -15.156 1 90.62 421 LEU B N 1
ATOM 9016 C CA . LEU B 1 421 ? 14.055 -11.406 -14.93 1 90.62 421 LEU B CA 1
ATOM 9017 C C . LEU B 1 421 ? 13.305 -11.016 -16.188 1 90.62 421 LEU B C 1
ATOM 9019 O O . LEU B 1 421 ? 13.758 -10.156 -16.953 1 90.62 421 LEU B O 1
ATOM 9023 N N . ARG B 1 422 ? 12.227 -11.656 -16.422 1 92.88 422 ARG B N 1
ATOM 9024 C CA . ARG B 1 422 ? 11.219 -11.266 -17.391 1 92.88 422 ARG B CA 1
ATOM 9025 C C . ARG B 1 422 ? 9.844 -11.148 -16.75 1 92.88 422 ARG B C 1
ATOM 9027 O O . ARG B 1 422 ? 9.469 -11.977 -15.914 1 92.88 422 ARG B O 1
ATOM 9034 N N . LEU B 1 423 ? 9.188 -10.039 -17 1 93.62 423 LEU B N 1
ATOM 9035 C CA . LEU B 1 423 ? 7.855 -9.82 -16.438 1 93.62 423 LEU B CA 1
ATOM 9036 C C . LEU B 1 423 ? 6.895 -9.328 -17.516 1 93.62 423 LEU B C 1
ATOM 9038 O O . LEU B 1 423 ? 7.309 -8.688 -18.484 1 93.62 423 LEU B O 1
ATOM 9042 N N . PRO B 1 424 ? 5.602 -9.695 -17.312 1 95.62 424 PRO B N 1
ATOM 9043 C CA . PRO B 1 424 ? 4.613 -9 -18.141 1 95.62 424 PRO B CA 1
ATOM 9044 C C . PRO B 1 424 ? 4.688 -7.48 -18 1 95.62 424 PRO B C 1
ATOM 9046 O O . PRO B 1 424 ? 4.977 -6.977 -16.906 1 95.62 424 PRO B O 1
ATOM 9049 N N . SER B 1 425 ? 4.344 -6.789 -19.062 1 96.19 425 SER B N 1
ATOM 9050 C CA . SER B 1 425 ? 4.52 -5.344 -19.125 1 96.19 425 SER B CA 1
ATOM 9051 C C . SER B 1 425 ? 3.725 -4.648 -18.016 1 96.19 425 SER B C 1
ATOM 9053 O O . SER B 1 425 ? 4.18 -3.652 -17.453 1 96.19 425 SER B O 1
ATOM 9055 N N . SER B 1 426 ? 2.57 -5.133 -17.672 1 94.44 426 SER B N 1
ATOM 9056 C CA . SER B 1 426 ? 1.705 -4.484 -16.688 1 94.44 426 SER B CA 1
ATOM 9057 C C . SER B 1 426 ? 2.279 -4.602 -15.281 1 94.44 426 SER B C 1
ATOM 9059 O O . SER B 1 426 ? 1.866 -3.877 -14.375 1 94.44 426 SER B O 1
ATOM 9061 N N . LEU B 1 427 ? 3.213 -5.488 -15.047 1 94.94 427 LEU B N 1
ATOM 9062 C CA . LEU B 1 427 ? 3.754 -5.727 -13.711 1 94.94 427 LEU B CA 1
ATOM 9063 C C . LEU B 1 427 ? 5.086 -5.004 -13.531 1 94.94 427 LEU B C 1
ATOM 9065 O O . LEU B 1 427 ? 5.582 -4.883 -12.406 1 94.94 427 LEU B O 1
ATOM 9069 N N . ASN B 1 428 ? 5.609 -4.535 -14.609 1 93.12 428 ASN B N 1
ATOM 9070 C CA . ASN B 1 428 ? 6.895 -3.848 -14.531 1 93.12 428 ASN B CA 1
ATOM 9071 C C . ASN B 1 428 ? 6.754 -2.469 -13.891 1 93.12 428 ASN B C 1
ATOM 9073 O O . ASN B 1 428 ? 5.777 -1.761 -14.141 1 93.12 428 ASN B O 1
ATOM 9077 N N . LYS B 1 429 ? 7.781 -2.152 -13.109 1 90.19 429 LYS B N 1
ATOM 9078 C CA . LYS B 1 429 ? 7.836 -0.792 -12.578 1 90.19 429 LYS B CA 1
ATOM 9079 C C . LYS B 1 429 ? 7.867 0.233 -13.711 1 90.19 429 LYS B C 1
ATOM 9081 O O . LYS B 1 429 ? 7.125 1.218 -13.68 1 90.19 429 LYS B O 1
ATOM 9086 N N . TYR B 1 430 ? 8.75 -0.068 -14.68 1 94.25 430 TYR B N 1
ATOM 9087 C CA . TYR B 1 430 ? 8.805 0.696 -15.922 1 94.25 430 TYR B CA 1
ATOM 9088 C C . TYR B 1 430 ? 8.508 -0.194 -17.125 1 94.25 430 TYR B C 1
ATOM 9090 O O . TYR B 1 430 ? 9.148 -1.228 -17.312 1 94.25 430 TYR B O 1
ATOM 9098 N N . GLN B 1 431 ? 7.574 0.236 -17.859 1 96.56 431 GLN B N 1
ATOM 9099 C CA . GLN B 1 431 ? 7.258 -0.511 -19.062 1 96.56 431 GLN B CA 1
ATOM 9100 C C . GLN B 1 431 ? 8.258 -0.202 -20.188 1 96.56 431 GLN B C 1
ATOM 9102 O O . GLN B 1 431 ? 8.539 -1.058 -21.016 1 96.56 431 GLN B O 1
ATOM 9107 N N . ILE B 1 432 ? 8.719 1.088 -20.109 1 97.69 432 ILE B N 1
ATOM 9108 C CA . ILE B 1 432 ? 9.625 1.587 -21.141 1 97.69 432 ILE B CA 1
ATOM 9109 C C . ILE B 1 432 ? 10.805 2.309 -20.484 1 97.69 432 ILE B C 1
ATOM 9111 O O . ILE B 1 432 ? 10.617 3.109 -19.578 1 97.69 432 ILE B O 1
ATOM 9115 N N . VAL B 1 433 ? 11.984 1.972 -20.922 1 97.75 433 VAL B N 1
ATOM 9116 C CA . VAL B 1 433 ? 13.172 2.711 -20.5 1 97.75 433 VAL B CA 1
ATOM 9117 C C . VAL B 1 433 ? 13.883 3.283 -21.719 1 97.75 433 VAL B C 1
ATOM 9119 O O . VAL B 1 433 ? 14.055 2.59 -22.719 1 97.75 433 VAL B O 1
ATOM 9122 N N . ILE B 1 434 ? 14.266 4.562 -21.625 1 97.69 434 ILE B N 1
ATOM 9123 C CA . ILE B 1 434 ? 14.977 5.223 -22.719 1 97.69 434 ILE B CA 1
ATOM 9124 C C . ILE B 1 434 ? 16.453 5.352 -22.359 1 97.69 434 ILE B C 1
ATOM 9126 O O . ILE B 1 434 ? 16.797 5.836 -21.281 1 97.69 434 ILE B O 1
ATOM 9130 N N . ILE B 1 435 ? 17.266 4.875 -23.25 1 96.19 435 ILE B N 1
ATOM 9131 C CA . ILE B 1 435 ? 18.719 4.938 -23.047 1 96.19 435 ILE B CA 1
ATOM 9132 C C . ILE B 1 435 ? 19.344 5.836 -24.109 1 96.19 435 ILE B C 1
ATOM 9134 O O . ILE B 1 435 ? 19.266 5.551 -25.297 1 96.19 435 ILE B O 1
ATOM 9138 N N . PRO B 1 436 ? 19.984 6.898 -23.703 1 94.25 436 PRO B N 1
ATOM 9139 C CA . PRO B 1 436 ? 20.766 7.699 -24.641 1 94.25 436 PRO B CA 1
ATOM 9140 C C . PRO B 1 436 ? 22.031 6.977 -25.125 1 94.25 436 PRO B C 1
ATOM 9142 O O . PRO B 1 436 ? 22.766 6.414 -24.312 1 94.25 436 PRO B O 1
ATOM 9145 N N . ILE B 1 437 ? 22.188 6.969 -26.359 1 92.69 437 ILE B N 1
ATOM 9146 C CA . ILE B 1 437 ? 23.438 6.441 -26.906 1 92.69 437 ILE B CA 1
ATOM 9147 C C . ILE B 1 437 ? 24.469 7.559 -27.016 1 92.69 437 ILE B C 1
ATOM 9149 O O . ILE B 1 437 ? 24.562 8.234 -28.047 1 92.69 437 ILE B O 1
ATOM 9153 N N . LEU B 1 438 ? 25.234 7.621 -26.016 1 83.56 438 LEU B N 1
ATOM 9154 C CA . LEU B 1 438 ? 26.266 8.664 -25.938 1 83.56 438 LEU B CA 1
ATOM 9155 C C . LEU B 1 438 ? 27.422 8.352 -26.891 1 83.56 438 LEU B C 1
ATOM 9157 O O . LEU B 1 438 ? 27.891 7.211 -26.938 1 83.56 438 LEU B O 1
ATOM 9161 N N . SER B 1 439 ? 27.688 9.266 -27.766 1 79.5 439 SER B N 1
ATOM 9162 C CA . SER B 1 439 ? 28.828 9.164 -28.672 1 79.5 439 SER B CA 1
ATOM 9163 C C . SER B 1 439 ? 29.469 10.531 -28.906 1 79.5 439 SER B C 1
ATOM 9165 O O . SER B 1 439 ? 28.859 11.562 -28.609 1 79.5 439 SER B O 1
ATOM 9167 N N . LYS B 1 440 ? 30.719 10.547 -29.328 1 74.75 440 LYS B N 1
ATOM 9168 C CA . LYS B 1 440 ? 31.422 11.789 -29.641 1 74.75 440 LYS B CA 1
ATOM 9169 C C . LYS B 1 440 ? 30.734 12.547 -30.781 1 74.75 440 LYS B C 1
ATOM 9171 O O . LYS B 1 440 ? 30.984 13.734 -30.969 1 74.75 440 LYS B O 1
ATOM 9176 N N . LEU B 1 441 ? 29.938 11.906 -31.469 1 76.56 441 LEU B N 1
ATOM 9177 C CA . LEU B 1 441 ? 29.344 12.453 -32.688 1 76.56 441 LEU B CA 1
ATOM 9178 C C . LEU B 1 441 ? 28 13.117 -32.375 1 76.56 441 LEU B C 1
ATOM 9180 O O . LEU B 1 441 ? 27.391 13.703 -33.281 1 76.56 441 LEU B O 1
ATOM 9184 N N . VAL B 1 442 ? 27.531 13.016 -31.172 1 78.19 442 VAL B N 1
ATOM 9185 C CA . VAL B 1 442 ? 26.219 13.547 -30.859 1 78.19 442 VAL B CA 1
ATOM 9186 C C . VAL B 1 442 ? 26.328 14.633 -29.797 1 78.19 442 VAL B C 1
ATOM 9188 O O . VAL B 1 442 ? 27.094 14.492 -28.844 1 78.19 442 VAL B O 1
ATOM 9191 N N . ASP B 1 443 ? 25.656 15.758 -30.094 1 80.19 443 ASP B N 1
ATOM 9192 C CA . ASP B 1 443 ? 25.547 16.797 -29.078 1 80.19 443 ASP B CA 1
ATOM 9193 C C . ASP B 1 443 ? 24.719 16.297 -27.891 1 80.19 443 ASP B C 1
ATOM 9195 O O . ASP B 1 443 ? 23.531 16 -28.031 1 80.19 443 ASP B O 1
ATOM 9199 N N . THR B 1 444 ? 25.391 16.25 -26.781 1 80.75 444 THR B N 1
ATOM 9200 C CA . THR B 1 444 ? 24.766 15.664 -25.594 1 80.75 444 THR B CA 1
ATOM 9201 C C . THR B 1 444 ? 23.531 16.469 -25.188 1 80.75 444 THR B C 1
ATOM 9203 O O . THR B 1 444 ? 22.531 15.891 -24.75 1 80.75 444 THR B O 1
ATOM 9206 N N . GLN B 1 445 ? 23.547 17.75 -25.281 1 80.62 445 GLN B N 1
ATOM 9207 C CA . GLN B 1 445 ? 22.406 18.578 -24.922 1 80.62 445 GLN B CA 1
ATOM 9208 C C . GLN B 1 445 ? 21.219 18.312 -25.828 1 80.62 445 GLN B C 1
ATOM 9210 O O . GLN B 1 445 ? 20.094 18.156 -25.344 1 80.62 445 GLN B O 1
ATOM 9215 N N . GLN B 1 446 ? 21.547 18.25 -27.062 1 84.81 446 GLN B N 1
ATOM 9216 C CA . GLN B 1 446 ? 20.5 17.953 -28.016 1 84.81 446 GLN B CA 1
ATOM 9217 C C . GLN B 1 446 ? 19.906 16.562 -27.781 1 84.81 446 GLN B C 1
ATOM 9219 O O . GLN B 1 446 ? 18.703 16.359 -27.891 1 84.81 446 GLN B O 1
ATOM 9224 N N . LEU B 1 447 ? 20.766 15.734 -27.516 1 90.19 447 LEU B N 1
ATOM 9225 C CA . LEU B 1 447 ? 20.344 14.359 -27.234 1 90.19 447 LEU B CA 1
ATOM 9226 C C . LEU B 1 447 ? 19.406 14.305 -26.047 1 90.19 447 LEU B C 1
ATOM 9228 O O . LEU B 1 447 ? 18.344 13.688 -26.109 1 90.19 447 LEU B O 1
ATOM 9232 N N . TYR B 1 448 ? 19.734 15.008 -24.938 1 88.06 448 TYR B N 1
ATOM 9233 C CA . TYR B 1 448 ? 18.938 14.969 -23.703 1 88.06 448 TYR B CA 1
ATOM 9234 C C . TYR B 1 448 ? 17.625 15.703 -23.891 1 88.06 448 TYR B C 1
ATOM 9236 O O . TYR B 1 448 ? 16.594 15.305 -23.328 1 88.06 448 TYR B O 1
ATOM 9244 N N . GLU B 1 449 ? 17.625 16.656 -24.719 1 88.94 449 GLU B N 1
ATOM 9245 C CA . GLU B 1 449 ? 16.391 17.375 -25.016 1 88.94 449 GLU B CA 1
ATOM 9246 C C . GLU B 1 449 ? 15.43 16.484 -25.797 1 88.94 449 GLU B C 1
ATOM 9248 O O . GLU B 1 449 ? 14.234 16.438 -25.5 1 88.94 449 GLU B O 1
ATOM 9253 N N . LYS B 1 450 ? 16 15.828 -26.75 1 91.44 450 LYS B N 1
ATOM 9254 C CA . LYS B 1 450 ? 15.188 14.914 -27.531 1 91.44 450 LYS B CA 1
ATOM 9255 C C . LYS B 1 450 ? 14.617 13.789 -26.672 1 91.44 450 LYS B C 1
ATOM 9257 O O . LYS B 1 450 ? 13.461 13.398 -26.828 1 91.44 450 LYS B O 1
ATOM 9262 N N . ILE B 1 451 ? 15.375 13.312 -25.797 1 93.75 451 ILE B N 1
ATOM 9263 C CA . ILE B 1 451 ? 14.961 12.242 -24.891 1 93.75 451 ILE B CA 1
ATOM 9264 C C . ILE B 1 451 ? 13.836 12.742 -23.984 1 93.75 451 ILE B C 1
ATOM 9266 O O . ILE B 1 451 ? 12.852 12.031 -23.766 1 93.75 451 ILE B O 1
ATOM 9270 N N . SER B 1 452 ? 13.992 13.922 -23.516 1 92.38 452 SER B N 1
ATOM 9271 C CA . SER B 1 452 ? 12.953 14.508 -22.656 1 92.38 452 SER B CA 1
ATOM 9272 C C . SER B 1 452 ? 11.633 14.625 -23.406 1 92.38 452 SER B C 1
ATOM 9274 O O . SER B 1 452 ? 10.562 14.375 -22.844 1 92.38 452 SER B O 1
ATOM 9276 N N . GLU B 1 453 ? 11.758 14.938 -24.609 1 92.5 453 GLU B N 1
ATOM 9277 C CA . GLU B 1 453 ? 10.57 15.039 -25.453 1 92.5 453 GLU B CA 1
ATOM 9278 C C . GLU B 1 453 ? 9.891 13.68 -25.609 1 92.5 453 GLU B C 1
ATOM 9280 O O . GLU B 1 453 ? 8.672 13.562 -25.469 1 92.5 453 GLU B O 1
ATOM 9285 N N . ILE B 1 454 ? 10.664 12.742 -25.906 1 94.25 454 ILE B N 1
ATOM 9286 C CA . ILE B 1 454 ? 10.148 11.398 -26.125 1 94.25 454 ILE B CA 1
ATOM 9287 C C . ILE B 1 454 ? 9.555 10.844 -24.844 1 94.25 454 ILE B C 1
ATOM 9289 O O . ILE B 1 454 ? 8.477 10.242 -24.844 1 94.25 454 ILE B O 1
ATOM 9293 N N . GLU B 1 455 ? 10.242 11.023 -23.75 1 94.19 455 GLU B N 1
ATOM 9294 C CA . GLU B 1 455 ? 9.758 10.57 -22.438 1 94.19 455 GLU B CA 1
ATOM 9295 C C . GLU B 1 455 ? 8.414 11.203 -22.109 1 94.19 455 GLU B C 1
ATOM 9297 O O . GLU B 1 455 ? 7.504 10.523 -21.625 1 94.19 455 GLU B O 1
ATOM 9302 N N . SER B 1 456 ? 8.32 12.477 -22.375 1 90.5 456 SER B N 1
ATOM 9303 C CA . SER B 1 456 ? 7.074 13.188 -22.109 1 90.5 456 SER B CA 1
ATOM 9304 C C . SER B 1 456 ? 5.934 12.633 -22.953 1 90.5 456 SER B C 1
ATOM 9306 O O . SER B 1 456 ? 4.805 12.508 -22.484 1 90.5 456 SER B O 1
ATOM 9308 N N . ARG B 1 457 ? 6.219 12.344 -24.125 1 89.88 457 ARG B N 1
ATOM 9309 C CA . ARG B 1 457 ? 5.199 11.781 -25.016 1 89.88 457 ARG B CA 1
ATOM 9310 C C . ARG B 1 457 ? 4.703 10.438 -24.484 1 89.88 457 ARG B C 1
ATOM 9312 O O . ARG B 1 457 ? 3.496 10.203 -24.406 1 89.88 457 ARG B O 1
ATOM 9319 N N . PHE B 1 458 ? 5.664 9.562 -24.109 1 93.19 458 PHE B N 1
ATOM 9320 C CA . PHE B 1 458 ? 5.301 8.273 -23.531 1 93.19 458 PHE B CA 1
ATOM 9321 C C . PHE B 1 458 ? 4.465 8.469 -22.266 1 93.19 458 PHE B C 1
ATOM 9323 O O . PHE B 1 458 ? 3.445 7.801 -22.078 1 93.19 458 PHE B O 1
ATOM 9330 N N . SER B 1 459 ? 4.887 9.383 -21.438 1 88.81 459 SER B N 1
ATOM 9331 C CA . SER B 1 459 ? 4.203 9.641 -20.172 1 88.81 459 SER B CA 1
ATOM 9332 C C . SER B 1 459 ? 2.795 10.172 -20.406 1 88.81 459 SER B C 1
ATOM 9334 O O . SER B 1 459 ? 1.858 9.812 -19.703 1 88.81 459 SER B O 1
ATOM 9336 N N . ASN B 1 460 ? 2.67 11 -21.406 1 82.69 460 ASN B N 1
ATOM 9337 C CA . ASN B 1 460 ? 1.366 11.555 -21.734 1 82.69 460 ASN B CA 1
ATOM 9338 C C . ASN B 1 460 ? 0.403 10.484 -22.234 1 82.69 460 ASN B C 1
ATOM 9340 O O . ASN B 1 460 ? -0.813 10.617 -22.094 1 82.69 460 ASN B O 1
ATOM 9344 N N . PHE B 1 461 ? 1.021 9.469 -22.859 1 86.31 461 PHE B N 1
ATOM 9345 C CA . PHE B 1 461 ? 0.205 8.344 -23.312 1 86.31 461 PHE B CA 1
ATOM 9346 C C . PHE B 1 461 ? -0.168 7.449 -22.125 1 86.31 461 PHE B C 1
ATOM 9348 O O . PHE B 1 461 ? -0.939 6.5 -22.281 1 86.31 461 PHE B O 1
ATOM 9355 N N . GLY B 1 462 ? 0.338 7.641 -20.953 1 83 462 GLY B N 1
ATOM 9356 C CA . GLY B 1 462 ? -0.033 6.906 -19.75 1 83 462 GLY B CA 1
ATOM 9357 C C . GLY B 1 462 ? 0.898 5.75 -19.438 1 83 462 GLY B C 1
ATOM 9358 O O . GLY B 1 462 ? 0.59 4.906 -18.609 1 83 462 GLY B O 1
ATOM 9359 N N . PHE B 1 463 ? 2.023 5.715 -20.109 1 92.81 463 PHE B N 1
ATOM 9360 C CA . PHE B 1 463 ? 2.959 4.625 -19.859 1 92.81 463 PHE B CA 1
ATOM 9361 C C . PHE B 1 463 ? 3.928 4.992 -18.734 1 92.81 463 PHE B C 1
ATOM 9363 O O . PHE B 1 463 ? 4.215 6.172 -18.516 1 92.81 463 PHE B O 1
ATOM 9370 N N . ARG B 1 464 ? 4.316 4.02 -18.016 1 93.19 464 ARG B N 1
ATOM 9371 C CA . ARG B 1 464 ? 5.387 4.203 -17.031 1 93.19 464 ARG B CA 1
ATOM 9372 C C . ARG B 1 464 ? 6.754 4.168 -17.703 1 93.19 464 ARG B C 1
ATOM 9374 O O . ARG B 1 464 ? 7.242 3.102 -18.078 1 93.19 464 ARG B O 1
ATOM 9381 N N . VAL B 1 465 ? 7.355 5.336 -17.812 1 95.81 465 VAL B N 1
ATOM 9382 C CA . VAL B 1 465 ? 8.578 5.484 -18.578 1 95.81 465 VAL B CA 1
ATOM 9383 C C . VAL B 1 465 ? 9.672 6.105 -17.719 1 95.81 465 VAL B C 1
ATOM 9385 O O . VAL B 1 465 ? 9.383 6.867 -16.797 1 95.81 465 VAL B O 1
ATOM 9388 N N . TYR B 1 466 ? 10.922 5.676 -17.953 1 93.38 466 TYR B N 1
ATOM 9389 C CA . TYR B 1 466 ? 12.086 6.188 -17.25 1 93.38 466 TYR B CA 1
ATOM 9390 C C . TYR B 1 466 ? 13.258 6.383 -18.203 1 93.38 466 TYR B C 1
ATOM 9392 O O . TYR B 1 466 ? 13.539 5.516 -19.031 1 93.38 466 TYR B O 1
ATOM 9400 N N . SER B 1 467 ? 13.914 7.527 -18.109 1 94.19 467 SER B N 1
ATOM 9401 C CA . SER B 1 467 ? 15.117 7.781 -18.891 1 94.19 467 SER B CA 1
ATOM 9402 C C . SER B 1 467 ? 16.375 7.582 -18.062 1 94.19 467 SER B C 1
ATOM 9404 O O . SER B 1 467 ? 16.594 8.289 -17.078 1 94.19 467 SER B O 1
ATOM 9406 N N . ASP B 1 468 ? 17.172 6.594 -18.469 1 92.31 468 ASP B N 1
ATOM 9407 C CA . ASP B 1 468 ? 18.453 6.379 -17.797 1 92.31 468 ASP B CA 1
ATOM 9408 C C . ASP B 1 468 ? 19.516 7.34 -18.312 1 92.31 468 ASP B C 1
ATOM 9410 O O . ASP B 1 468 ? 20.266 7.008 -19.234 1 92.31 468 ASP B O 1
ATOM 9414 N N . LEU B 1 469 ? 19.672 8.5 -17.609 1 85.75 469 LEU B N 1
ATOM 9415 C CA . LEU B 1 469 ? 20.516 9.586 -18.078 1 85.75 469 LEU B CA 1
ATOM 9416 C C . LEU B 1 469 ? 21.891 9.523 -17.438 1 85.75 469 LEU B C 1
ATOM 9418 O O . LEU B 1 469 ? 22.656 10.492 -17.469 1 85.75 469 LEU B O 1
ATOM 9422 N N . ARG B 1 470 ? 22.281 8.398 -16.875 1 82.94 470 ARG B N 1
ATOM 9423 C CA . ARG B 1 470 ? 23.594 8.258 -16.25 1 82.94 470 ARG B CA 1
ATOM 9424 C C . ARG B 1 470 ? 24.703 8.414 -17.281 1 82.94 470 ARG B C 1
ATOM 9426 O O . ARG B 1 470 ? 24.859 7.57 -18.172 1 82.94 470 ARG B O 1
ATOM 9433 N N . TYR B 1 471 ? 25.422 9.383 -17.109 1 76.75 471 TYR B N 1
ATOM 9434 C CA . TYR B 1 471 ? 26.438 9.727 -18.109 1 76.75 471 TYR B CA 1
ATOM 9435 C C . TYR B 1 471 ? 27.672 8.867 -17.938 1 76.75 471 TYR B C 1
ATOM 9437 O O . TYR B 1 471 ? 28.344 8.539 -18.922 1 76.75 471 TYR B O 1
ATOM 9445 N N . GLY B 1 472 ? 27.922 8.539 -16.688 1 76 472 GLY B N 1
ATOM 9446 C CA . GLY B 1 472 ? 29.156 7.824 -16.406 1 76 472 GLY B CA 1
ATOM 9447 C C . GLY B 1 472 ? 29.078 6.34 -16.703 1 76 472 GLY B C 1
ATOM 9448 O O . GLY B 1 472 ? 30.094 5.664 -16.812 1 76 472 GLY B O 1
ATOM 9449 N N . THR B 1 473 ? 27.953 5.832 -16.891 1 81.75 473 THR B N 1
ATOM 9450 C CA . THR B 1 473 ? 27.766 4.41 -17.141 1 81.75 473 THR B CA 1
ATOM 9451 C C . THR B 1 473 ? 27.766 4.125 -18.641 1 81.75 473 THR B C 1
ATOM 9453 O O . THR B 1 473 ? 27.125 4.844 -19.422 1 81.75 473 THR B O 1
ATOM 9456 N N . LYS B 1 474 ? 28.469 3.092 -18.969 1 83.19 474 LYS B N 1
ATOM 9457 C CA . LYS B 1 474 ? 28.547 2.709 -20.375 1 83.19 474 LYS B CA 1
ATOM 9458 C C . LYS B 1 474 ? 27.188 2.26 -20.906 1 83.19 474 LYS B C 1
ATOM 9460 O O . LYS B 1 474 ? 26.375 1.711 -20.156 1 83.19 474 LYS B O 1
ATOM 9465 N N . ASN B 1 475 ? 27.047 2.439 -22.203 1 89 475 ASN B N 1
ATOM 9466 C CA . ASN B 1 475 ? 25.781 2.061 -22.844 1 89 475 ASN B CA 1
ATOM 9467 C C . ASN B 1 475 ? 25.469 0.583 -22.625 1 89 475 ASN B C 1
ATOM 9469 O O . ASN B 1 475 ? 24.359 0.232 -22.219 1 89 475 ASN B O 1
ATOM 9473 N N . VAL B 1 476 ? 26.453 -0.231 -22.812 1 92 476 VAL B N 1
ATOM 9474 C CA . VAL B 1 476 ? 26.25 -1.675 -22.734 1 92 476 VAL B CA 1
ATOM 9475 C C . VAL B 1 476 ? 25.797 -2.049 -21.312 1 92 476 VAL B C 1
ATOM 9477 O O . VAL B 1 476 ? 24.969 -2.936 -21.141 1 92 476 VAL B O 1
ATOM 9480 N N . GLU B 1 477 ? 26.344 -1.376 -20.391 1 90.38 477 GLU B N 1
ATOM 9481 C CA . GLU B 1 477 ? 26 -1.645 -19 1 90.38 477 GLU B CA 1
ATOM 9482 C C . GLU B 1 477 ? 24.562 -1.206 -18.703 1 90.38 477 GLU B C 1
ATOM 9484 O O . GLU B 1 477 ? 23.859 -1.86 -17.922 1 90.38 477 GLU B O 1
ATOM 9489 N N . LYS B 1 478 ? 24.156 -0.128 -19.312 1 92.38 478 LYS B N 1
ATOM 9490 C CA . LYS B 1 478 ? 22.797 0.33 -19.125 1 92.38 478 LYS B CA 1
ATOM 9491 C C . LYS B 1 478 ? 21.797 -0.66 -19.719 1 92.38 478 LYS B C 1
ATOM 9493 O O . LYS B 1 478 ? 20.781 -0.982 -19.094 1 92.38 478 LYS B O 1
ATOM 9498 N N . PHE B 1 479 ? 22.156 -1.135 -20.875 1 94.06 479 PHE B N 1
ATOM 9499 C CA . PHE B 1 479 ? 21.297 -2.123 -21.516 1 94.06 479 PHE B CA 1
ATOM 9500 C C . PHE B 1 479 ? 21.188 -3.383 -20.672 1 94.06 479 PHE B C 1
ATOM 9502 O O . PHE B 1 479 ? 20.094 -3.877 -20.406 1 94.06 479 PHE B O 1
ATOM 9509 N N . TYR B 1 480 ? 22.281 -3.82 -20.25 1 91.88 480 TYR B N 1
ATOM 9510 C CA . TYR B 1 480 ? 22.297 -5.031 -19.438 1 91.88 480 TYR B CA 1
ATOM 9511 C C . TYR B 1 480 ? 21.516 -4.828 -18.141 1 91.88 480 TYR B C 1
ATOM 9513 O O . TYR B 1 480 ? 20.75 -5.707 -17.734 1 91.88 480 TYR B O 1
ATOM 9521 N N . TYR B 1 481 ? 21.688 -3.699 -17.547 1 90.94 481 TYR B N 1
ATOM 9522 C CA . TYR B 1 481 ? 21.031 -3.379 -16.297 1 90.94 481 TYR B CA 1
ATOM 9523 C C . TYR B 1 481 ? 19.516 -3.492 -16.422 1 90.94 481 TYR B C 1
ATOM 9525 O O . TYR B 1 481 ? 18.859 -4.16 -15.617 1 90.94 481 TYR B O 1
ATOM 9533 N N . TRP B 1 482 ? 18.984 -2.961 -17.422 1 93.31 482 TRP B N 1
ATOM 9534 C CA . TRP B 1 482 ? 17.531 -2.895 -17.547 1 93.31 482 TRP B CA 1
ATOM 9535 C C . TRP B 1 482 ? 16.984 -4.184 -18.141 1 93.31 482 TRP B C 1
ATOM 9537 O O . TRP B 1 482 ? 15.891 -4.621 -17.797 1 93.31 482 TRP B O 1
ATOM 9547 N N . GLU B 1 483 ? 17.75 -4.805 -18.969 1 91.94 483 GLU B N 1
ATOM 9548 C CA . GLU B 1 483 ? 17.328 -6.086 -19.531 1 91.94 483 GLU B CA 1
ATOM 9549 C C . GLU B 1 483 ? 17.281 -7.164 -18.453 1 91.94 483 GLU B C 1
ATOM 9551 O O . GLU B 1 483 ? 16.344 -7.977 -18.422 1 91.94 483 GLU B O 1
ATOM 9556 N N . SER B 1 484 ? 18.25 -7.141 -17.641 1 90 484 SER B N 1
ATOM 9557 C CA . SER B 1 484 ? 18.297 -8.141 -16.578 1 90 484 SER B CA 1
ATOM 9558 C C . SER B 1 484 ? 17.188 -7.941 -15.562 1 90 484 SER B C 1
ATOM 9560 O O . SER B 1 484 ? 16.875 -8.852 -14.789 1 90 484 SER B O 1
ATOM 9562 N N . ARG B 1 485 ? 16.609 -6.742 -15.602 1 90.19 485 ARG B N 1
ATOM 9563 C CA . ARG B 1 485 ? 15.555 -6.426 -14.641 1 90.19 485 ARG B CA 1
ATOM 9564 C C . ARG B 1 485 ? 14.172 -6.559 -15.273 1 90.19 485 ARG B C 1
ATOM 9566 O O . ARG B 1 485 ? 13.164 -6.293 -14.625 1 90.19 485 ARG B O 1
ATOM 9573 N N . GLY B 1 486 ? 14.172 -6.977 -16.453 1 90.31 486 GLY B N 1
ATOM 9574 C CA . GLY B 1 486 ? 12.945 -7.441 -17.078 1 90.31 486 GLY B CA 1
ATOM 9575 C C . GLY B 1 486 ? 12.133 -6.324 -17.703 1 90.31 486 GLY B C 1
ATOM 9576 O O . GLY B 1 486 ? 10.938 -6.488 -17.969 1 90.31 486 GLY B O 1
ATOM 9577 N N . VAL B 1 487 ? 12.742 -5.125 -17.953 1 94.88 487 VAL B N 1
ATOM 9578 C CA . VAL B 1 487 ? 12.008 -4.051 -18.609 1 94.88 487 VAL B CA 1
ATOM 9579 C C . VAL B 1 487 ? 11.516 -4.531 -19.984 1 94.88 487 VAL B C 1
ATOM 9581 O O . VAL B 1 487 ? 12.273 -5.125 -20.75 1 94.88 487 VAL B O 1
ATOM 9584 N N . THR B 1 488 ? 10.32 -4.23 -20.297 1 96.81 488 THR B N 1
ATOM 9585 C CA . THR B 1 488 ? 9.688 -4.832 -21.453 1 96.81 488 THR B CA 1
ATOM 9586 C C . THR B 1 488 ? 10.242 -4.234 -22.75 1 96.81 488 THR B C 1
ATOM 9588 O O . THR B 1 488 ? 10.57 -4.961 -23.688 1 96.81 488 THR B O 1
ATOM 9591 N N . LEU B 1 489 ? 10.273 -2.875 -22.797 1 98 489 LEU B N 1
ATOM 9592 C CA . LEU B 1 489 ? 10.781 -2.191 -23.984 1 98 489 LEU B CA 1
ATOM 9593 C C . LEU B 1 489 ? 11.938 -1.264 -23.609 1 98 489 LEU B C 1
ATOM 9595 O O . LEU B 1 489 ? 11.82 -0.457 -22.688 1 98 489 LEU B O 1
ATOM 9599 N N . ILE B 1 490 ? 12.992 -1.38 -24.312 1 97.56 490 ILE B N 1
ATOM 9600 C CA . ILE B 1 490 ? 14.109 -0.453 -24.172 1 97.56 490 ILE B CA 1
ATOM 9601 C C . ILE B 1 490 ? 14.25 0.387 -25.438 1 97.56 490 ILE B C 1
ATOM 9603 O O . ILE B 1 490 ? 14.398 -0.154 -26.531 1 97.56 490 ILE B O 1
ATOM 9607 N N . CYS B 1 491 ? 14.141 1.641 -25.25 1 97.38 491 CYS B N 1
ATOM 9608 C CA . CYS B 1 491 ? 14.273 2.586 -26.344 1 97.38 491 CYS B CA 1
ATOM 9609 C C . CYS B 1 491 ? 15.664 3.203 -26.375 1 97.38 491 CYS B C 1
ATOM 9611 O O . CYS B 1 491 ? 16.188 3.611 -25.328 1 97.38 491 CYS B O 1
ATOM 9613 N N . SER B 1 492 ? 16.25 3.172 -27.531 1 96.62 492 SER B N 1
ATOM 9614 C CA . SER B 1 492 ? 17.547 3.807 -27.688 1 96.62 492 SER B CA 1
ATOM 9615 C C . SER B 1 492 ? 17.469 5.016 -28.609 1 96.62 492 SER B C 1
ATOM 9617 O O . SER B 1 492 ? 16.766 4.98 -29.625 1 96.62 492 SER B O 1
ATOM 9619 N N . VAL B 1 493 ? 18.109 6.066 -28.219 1 95.69 493 VAL B N 1
ATOM 9620 C CA . VAL B 1 493 ? 18.188 7.293 -29 1 95.69 493 VAL B CA 1
ATOM 9621 C C . VAL B 1 493 ? 19.641 7.73 -29.141 1 95.69 493 VAL B C 1
ATOM 9623 O O . VAL B 1 493 ? 20.312 8 -28.141 1 95.69 493 VAL B O 1
ATOM 9626 N N . GLY B 1 494 ? 20.094 7.707 -30.312 1 92.81 494 GLY B N 1
ATOM 9627 C CA . GLY B 1 494 ? 21.438 8.164 -30.641 1 92.81 494 GLY B CA 1
ATOM 9628 C C . GLY B 1 494 ? 21.469 9.141 -31.797 1 92.81 494 GLY B C 1
ATOM 9629 O O . GLY B 1 494 ? 20.5 9.852 -32.031 1 92.81 494 GLY B O 1
ATOM 9630 N N . LYS B 1 495 ? 22.641 9.18 -32.406 1 90.69 495 LYS B N 1
ATOM 9631 C CA . LYS B 1 495 ? 22.844 10.102 -33.5 1 90.69 495 LYS B CA 1
ATOM 9632 C C . LYS B 1 495 ? 21.875 9.812 -34.656 1 90.69 495 LYS B C 1
ATOM 9634 O O . LYS B 1 495 ? 21.203 10.727 -35.156 1 90.69 495 LYS B O 1
ATOM 9639 N N . SER B 1 496 ? 21.844 8.602 -34.969 1 91.12 496 SER B N 1
ATOM 9640 C CA . SER B 1 496 ? 20.984 8.188 -36.094 1 91.12 496 SER B CA 1
ATOM 9641 C C . SER B 1 496 ? 19.531 8.516 -35.812 1 91.12 496 SER B C 1
ATOM 9643 O O . SER B 1 496 ? 18.812 8.977 -36.719 1 91.12 496 SER B O 1
ATOM 9645 N N . GLU B 1 497 ? 19.062 8.328 -34.625 1 92.38 497 GLU B N 1
ATOM 9646 C CA . GLU B 1 497 ? 17.688 8.57 -34.219 1 92.38 497 GLU B CA 1
ATOM 9647 C C . GLU B 1 497 ? 17.344 10.055 -34.25 1 92.38 497 GLU B C 1
ATOM 9649 O O . GLU B 1 497 ? 16.25 10.445 -34.656 1 92.38 497 GLU B O 1
ATOM 9654 N N . ILE B 1 498 ? 18.25 10.844 -33.844 1 91.38 498 ILE B N 1
ATOM 9655 C CA . ILE B 1 498 ? 18.047 12.289 -33.875 1 91.38 498 ILE B CA 1
ATOM 9656 C C . ILE B 1 498 ? 17.938 12.773 -35.312 1 91.38 498 ILE B C 1
ATOM 9658 O O . ILE B 1 498 ? 17.031 13.547 -35.656 1 91.38 498 ILE B O 1
ATOM 9662 N N . GLU B 1 499 ? 18.859 12.266 -36.125 1 90.62 499 GLU B N 1
ATOM 9663 C CA . GLU B 1 499 ? 18.906 12.688 -37.531 1 90.62 499 GLU B CA 1
ATOM 9664 C C . GLU B 1 499 ? 17.641 12.242 -38.25 1 90.62 499 GLU B C 1
ATOM 9666 O O . GLU B 1 499 ? 17.125 12.984 -39.094 1 90.62 499 GLU B O 1
ATOM 9671 N N . ASN B 1 500 ? 17.188 11.133 -37.938 1 92.31 500 ASN B N 1
ATOM 9672 C CA . ASN B 1 500 ? 16.047 10.57 -38.656 1 92.31 500 ASN B CA 1
ATOM 9673 C C . ASN B 1 500 ? 14.734 10.836 -37.938 1 92.31 500 ASN B C 1
ATOM 9675 O O . ASN B 1 500 ? 13.672 10.367 -38.344 1 92.31 500 ASN B O 1
ATOM 9679 N N . ASN B 1 501 ? 14.812 11.461 -36.812 1 92.5 501 ASN B N 1
ATOM 9680 C CA . ASN B 1 501 ? 13.648 11.734 -35.969 1 92.5 501 ASN B CA 1
ATOM 9681 C C . ASN B 1 501 ? 12.891 10.445 -35.625 1 92.5 501 ASN B C 1
ATOM 9683 O O . ASN B 1 501 ? 11.688 10.352 -35.875 1 92.5 501 ASN B O 1
ATOM 9687 N N . SER B 1 502 ? 13.664 9.547 -35.188 1 94.12 502 SER B N 1
ATOM 9688 C CA . SER B 1 502 ? 13.117 8.227 -34.875 1 94.12 502 SER B CA 1
ATOM 9689 C C . SER B 1 502 ? 13.602 7.738 -33.5 1 94.12 502 SER B C 1
ATOM 9691 O O . SER B 1 502 ? 14.438 8.383 -32.875 1 94.12 502 SER B O 1
ATOM 9693 N N . VAL B 1 503 ? 12.961 6.723 -33.031 1 95.19 503 VAL B N 1
ATOM 9694 C CA . VAL B 1 503 ? 13.375 6.023 -31.812 1 95.19 503 VAL B CA 1
ATOM 9695 C C . VAL B 1 503 ? 13.438 4.52 -32.094 1 95.19 503 VAL B C 1
ATOM 9697 O O . VAL B 1 503 ? 12.57 3.971 -32.781 1 95.19 503 VAL B O 1
ATOM 9700 N N . THR B 1 504 ? 14.508 3.959 -31.672 1 96.5 504 THR B N 1
ATOM 9701 C CA . THR B 1 504 ? 14.648 2.514 -31.828 1 96.5 504 THR B CA 1
ATOM 9702 C C . THR B 1 504 ? 14.141 1.796 -30.578 1 96.5 504 THR B C 1
ATOM 9704 O O . THR B 1 504 ? 14.594 2.088 -29.469 1 96.5 504 THR B O 1
ATOM 9707 N N . VAL B 1 505 ? 13.219 0.86 -30.766 1 97.06 505 VAL B N 1
ATOM 9708 C CA . VAL B 1 505 ? 12.617 0.129 -29.656 1 97.06 505 VAL B CA 1
ATOM 9709 C C . VAL B 1 505 ? 12.992 -1.349 -29.75 1 97.06 505 VAL B C 1
ATOM 9711 O O . VAL B 1 505 ? 12.844 -1.971 -30.797 1 97.06 505 VAL B O 1
ATOM 9714 N N . LYS B 1 506 ? 13.523 -1.86 -28.672 1 96.75 506 LYS B N 1
ATOM 9715 C CA . LYS B 1 506 ? 13.875 -3.275 -28.594 1 96.75 506 LYS B CA 1
ATOM 9716 C C . LYS B 1 506 ? 13.055 -3.982 -27.516 1 96.75 506 LYS B C 1
ATOM 9718 O O . LYS B 1 506 ? 12.953 -3.49 -26.375 1 96.75 506 LYS B O 1
ATOM 9723 N N . GLY B 1 507 ? 12.508 -5.145 -27.844 1 96.88 507 GLY B N 1
ATOM 9724 C CA . GLY B 1 507 ? 11.781 -5.941 -26.875 1 96.88 507 GLY B CA 1
ATOM 9725 C C . GLY B 1 507 ? 12.672 -6.867 -26.078 1 96.88 507 GLY B C 1
ATOM 9726 O O . GLY B 1 507 ? 13.617 -7.453 -26.625 1 96.88 507 GLY B O 1
ATOM 9727 N N . ARG B 1 508 ? 12.391 -7.027 -24.781 1 96.06 508 ARG B N 1
ATOM 9728 C CA . ARG B 1 508 ? 13.188 -7.855 -23.875 1 96.06 508 ARG B CA 1
ATOM 9729 C C . ARG B 1 508 ? 13.008 -9.336 -24.188 1 96.06 508 ARG B C 1
ATOM 9731 O O . ARG B 1 508 ? 13.953 -10.117 -24.078 1 96.06 508 ARG B O 1
ATOM 9738 N N . ILE B 1 509 ? 11.82 -9.727 -24.562 1 94.38 509 ILE B N 1
ATOM 9739 C CA . ILE B 1 509 ? 11.484 -11.133 -24.719 1 94.38 509 ILE B CA 1
ATOM 9740 C C . ILE B 1 509 ? 11.789 -11.586 -26.141 1 94.38 509 ILE B C 1
ATOM 9742 O O . ILE B 1 509 ? 12.484 -12.586 -26.359 1 94.38 509 ILE B O 1
ATOM 9746 N N . SER B 1 510 ? 11.297 -10.805 -27.109 1 92.06 510 SER B N 1
ATOM 9747 C CA . SER B 1 510 ? 11.461 -11.172 -28.516 1 92.06 510 SER B CA 1
ATOM 9748 C C . SER B 1 510 ? 12.867 -10.828 -29.016 1 92.06 510 SER B C 1
ATOM 9750 O O . SER B 1 510 ? 13.336 -11.398 -30 1 92.06 510 SER B O 1
ATOM 9752 N N . ASN B 1 511 ? 13.516 -9.852 -28.422 1 91.19 511 ASN B N 1
ATOM 9753 C CA . ASN B 1 511 ? 14.789 -9.305 -28.859 1 91.19 511 ASN B CA 1
ATOM 9754 C C . ASN B 1 511 ? 14.68 -8.656 -30.25 1 91.19 511 ASN B C 1
ATOM 9756 O O . ASN B 1 511 ? 15.688 -8.484 -30.938 1 91.19 511 ASN B O 1
ATOM 9760 N N . GLU B 1 512 ? 13.508 -8.328 -30.609 1 93.44 512 GLU B N 1
ATOM 9761 C CA . GLU B 1 512 ? 13.273 -7.672 -31.906 1 93.44 512 GLU B CA 1
ATOM 9762 C C . GLU B 1 512 ? 13.391 -6.156 -31.781 1 93.44 512 GLU B C 1
ATOM 9764 O O . GLU B 1 512 ? 12.977 -5.574 -30.766 1 93.44 512 GLU B O 1
ATOM 9769 N N . LYS B 1 513 ? 13.93 -5.562 -32.812 1 94.88 513 LYS B N 1
ATOM 9770 C CA . LYS B 1 513 ? 14.086 -4.109 -32.875 1 94.88 513 LYS B CA 1
ATOM 9771 C C . LYS B 1 513 ? 13.117 -3.488 -33.875 1 94.88 513 LYS B C 1
ATOM 9773 O O . LYS B 1 513 ? 12.891 -4.039 -34.938 1 94.88 513 LYS B O 1
ATOM 9778 N N . THR B 1 514 ? 12.5 -2.447 -33.438 1 94.56 514 THR B N 1
ATOM 9779 C CA . THR B 1 514 ? 11.586 -1.682 -34.281 1 94.56 514 THR B CA 1
ATOM 9780 C C . THR B 1 514 ? 11.898 -0.19 -34.219 1 94.56 514 THR B C 1
ATOM 9782 O O . THR B 1 514 ? 12.211 0.327 -33.125 1 94.56 514 THR B O 1
ATOM 9785 N N . SER B 1 515 ? 11.859 0.478 -35.312 1 94.62 515 SER B N 1
ATOM 9786 C CA . SER B 1 515 ? 12.055 1.924 -35.375 1 94.62 515 SER B CA 1
ATOM 9787 C C . SER B 1 515 ? 10.719 2.656 -35.469 1 94.62 515 SER B C 1
ATOM 9789 O O . SER B 1 515 ? 9.867 2.311 -36.281 1 94.62 515 SER B O 1
ATOM 9791 N N . LEU B 1 516 ? 10.508 3.561 -34.594 1 94.5 516 LEU B N 1
ATOM 9792 C CA . LEU B 1 516 ? 9.297 4.371 -34.594 1 94.5 516 LEU B CA 1
ATOM 9793 C C . LEU B 1 516 ? 9.617 5.84 -34.844 1 94.5 516 LEU B C 1
ATOM 9795 O O . LEU B 1 516 ? 10.68 6.324 -34.438 1 94.5 516 LEU B O 1
ATOM 9799 N N . SER B 1 517 ? 8.672 6.484 -35.531 1 92.25 517 SER B N 1
ATOM 9800 C CA . SER B 1 517 ? 8.82 7.926 -35.688 1 92.25 517 SER B CA 1
ATOM 9801 C C . SER B 1 517 ? 8.562 8.656 -34.375 1 92.25 517 SER B C 1
ATOM 9803 O O . SER B 1 517 ? 7.555 8.422 -33.688 1 92.25 517 SER B O 1
ATOM 9805 N N . SER B 1 518 ? 9.477 9.531 -33.969 1 86.88 518 SER B N 1
ATOM 9806 C CA . SER B 1 518 ? 9.375 10.219 -32.688 1 86.88 518 SER B CA 1
ATOM 9807 C C . SER B 1 518 ? 8.18 11.164 -32.688 1 86.88 518 SER B C 1
ATOM 9809 O O . SER B 1 518 ? 7.652 11.484 -31.609 1 86.88 518 SER B O 1
ATOM 9811 N N . GLU B 1 519 ? 7.707 11.562 -33.781 1 82.38 519 GLU B N 1
ATOM 9812 C CA . GLU B 1 519 ? 6.656 12.578 -33.844 1 82.38 519 GLU B CA 1
ATOM 9813 C C . GLU B 1 519 ? 5.297 11.938 -34.125 1 82.38 519 GLU B C 1
ATOM 9815 O O . GLU B 1 519 ? 4.258 12.555 -33.875 1 82.38 519 GLU B O 1
ATOM 9820 N N . SER B 1 520 ? 5.352 10.656 -34.531 1 83.19 520 SER B N 1
ATOM 9821 C CA . SER B 1 520 ? 4.07 10.219 -35.094 1 83.19 520 SER B CA 1
ATOM 9822 C C . SER B 1 520 ? 3.621 8.906 -34.438 1 83.19 520 SER B C 1
ATOM 9824 O O . SER B 1 520 ? 2.5 8.445 -34.656 1 83.19 520 SER B O 1
ATOM 9826 N N . PHE B 1 521 ? 4.477 8.32 -33.625 1 88.75 521 PHE B N 1
ATOM 9827 C CA . PHE B 1 521 ? 3.977 7.066 -33.062 1 88.75 521 PHE B CA 1
ATOM 9828 C C . PHE B 1 521 ? 2.781 7.312 -32.156 1 88.75 521 PHE B C 1
ATOM 9830 O O . PHE B 1 521 ? 2.721 8.336 -31.453 1 88.75 521 PHE B O 1
ATOM 9837 N N . SER B 1 522 ? 1.887 6.398 -32.219 1 89.94 522 SER B N 1
ATOM 9838 C CA . SER B 1 522 ? 0.649 6.512 -31.453 1 89.94 522 SER B CA 1
ATOM 9839 C C . SER B 1 522 ? 0.698 5.656 -30.203 1 89.94 522 SER B C 1
ATOM 9841 O O . SER B 1 522 ? 1.588 4.82 -30.047 1 89.94 522 SER B O 1
ATOM 9843 N N . ARG B 1 523 ? -0.171 5.957 -29.312 1 90.12 523 ARG B N 1
ATOM 9844 C CA . ARG B 1 523 ? -0.341 5.145 -28.109 1 90.12 523 ARG B CA 1
ATOM 9845 C C . ARG B 1 523 ? -0.582 3.682 -28.469 1 90.12 523 ARG B C 1
ATOM 9847 O O . ARG B 1 523 ? -0.025 2.779 -27.844 1 90.12 523 ARG B O 1
ATOM 9854 N N . ASP B 1 524 ? -1.358 3.438 -29.5 1 92.19 524 ASP B N 1
ATOM 9855 C CA . ASP B 1 524 ? -1.717 2.086 -29.922 1 92.19 524 ASP B CA 1
ATOM 9856 C C . ASP B 1 524 ? -0.493 1.325 -30.422 1 92.19 524 ASP B C 1
ATOM 9858 O O . ASP B 1 524 ? -0.397 0.108 -30.25 1 92.19 524 ASP B O 1
ATOM 9862 N N . ASP B 1 525 ? 0.379 2.037 -31.047 1 94.5 525 ASP B N 1
ATOM 9863 C CA . ASP B 1 525 ? 1.606 1.4 -31.516 1 94.5 525 ASP B CA 1
ATOM 9864 C C . ASP B 1 525 ? 2.383 0.785 -30.344 1 94.5 525 ASP B C 1
ATOM 9866 O O . ASP B 1 525 ? 2.859 -0.347 -30.453 1 94.5 525 ASP B O 1
ATOM 9870 N N . ILE B 1 526 ? 2.416 1.488 -29.344 1 95.12 526 ILE B N 1
ATOM 9871 C CA . ILE B 1 526 ? 3.176 1.044 -28.172 1 95.12 526 ILE B CA 1
ATOM 9872 C C . ILE B 1 526 ? 2.434 -0.095 -27.484 1 95.12 526 ILE B C 1
ATOM 9874 O O . ILE B 1 526 ? 3.047 -1.072 -27.047 1 95.12 526 ILE B O 1
ATOM 9878 N N . ILE B 1 527 ? 1.168 -0.007 -27.391 1 94.94 527 ILE B N 1
ATOM 9879 C CA . ILE B 1 527 ? 0.356 -1.058 -26.781 1 94.94 527 ILE B CA 1
ATOM 9880 C C . ILE B 1 527 ? 0.554 -2.367 -27.547 1 94.94 527 ILE B C 1
ATOM 9882 O O . ILE B 1 527 ? 0.678 -3.432 -26.938 1 94.94 527 ILE B O 1
ATOM 9886 N N . GLN B 1 528 ? 0.607 -2.244 -28.844 1 95.31 528 GLN B N 1
ATOM 9887 C CA . GLN B 1 528 ? 0.801 -3.434 -29.656 1 95.31 528 GLN B CA 1
ATOM 9888 C C . GLN B 1 528 ? 2.168 -4.062 -29.406 1 95.31 528 GLN B C 1
ATOM 9890 O O . GLN B 1 528 ? 2.293 -5.289 -29.359 1 95.31 528 GLN B O 1
ATOM 9895 N N . LEU B 1 529 ? 3.146 -3.211 -29.312 1 96.44 529 LEU B N 1
ATOM 9896 C CA . LEU B 1 529 ? 4.48 -3.729 -29.016 1 96.44 529 LEU B CA 1
ATOM 9897 C C . LEU B 1 529 ? 4.508 -4.426 -27.656 1 96.44 529 LEU B C 1
ATOM 9899 O O . LEU B 1 529 ? 5.094 -5.504 -27.531 1 96.44 529 LEU B O 1
ATOM 9903 N N . LEU B 1 530 ? 3.902 -3.863 -26.656 1 96.94 530 LEU B N 1
ATOM 9904 C CA . LEU B 1 530 ? 3.842 -4.457 -25.312 1 96.94 530 LEU B CA 1
ATOM 9905 C C . LEU B 1 530 ? 3.092 -5.785 -25.344 1 96.94 530 LEU B C 1
ATOM 9907 O O . LEU B 1 530 ? 3.527 -6.762 -24.734 1 96.94 530 LEU B O 1
ATOM 9911 N N . LYS B 1 531 ? 1.991 -5.801 -26.094 1 95.81 531 LYS B N 1
ATOM 9912 C CA . LYS B 1 531 ? 1.191 -7.02 -26.203 1 95.81 531 LYS B CA 1
ATOM 9913 C C . LYS B 1 531 ? 1.98 -8.133 -26.891 1 95.81 531 LYS B C 1
ATOM 9915 O O . LYS B 1 531 ? 1.875 -9.297 -26.5 1 95.81 531 LYS B O 1
ATOM 9920 N N . LYS B 1 532 ? 2.697 -7.738 -27.844 1 96.12 532 LYS B N 1
ATOM 9921 C CA . LYS B 1 532 ? 3.523 -8.719 -28.547 1 96.12 532 LYS B CA 1
ATOM 9922 C C . LYS B 1 532 ? 4.535 -9.359 -27.594 1 96.12 532 LYS B C 1
ATOM 9924 O O . LYS B 1 532 ? 4.719 -10.578 -27.609 1 96.12 532 LYS B O 1
ATOM 9929 N N . GLU B 1 533 ? 5.203 -8.57 -26.828 1 96.69 533 GLU B N 1
ATOM 9930 C CA . GLU B 1 533 ? 6.164 -9.078 -25.844 1 96.69 533 GLU B CA 1
ATOM 9931 C C . GLU B 1 533 ? 5.48 -9.977 -24.828 1 96.69 533 GLU B C 1
ATOM 9933 O O . GLU B 1 533 ? 5.988 -11.055 -24.5 1 96.69 533 GLU B O 1
ATOM 9938 N N . ASP B 1 534 ? 4.348 -9.562 -24.375 1 95.94 534 ASP B N 1
ATOM 9939 C CA . ASP B 1 534 ? 3.609 -10.328 -23.375 1 95.94 534 ASP B CA 1
ATOM 9940 C C . ASP B 1 534 ? 3.172 -11.68 -23.938 1 95.94 534 ASP B C 1
ATOM 9942 O O . ASP B 1 534 ? 3.281 -12.703 -23.25 1 95.94 534 ASP B O 1
ATOM 9946 N N . MET B 1 535 ? 2.742 -11.703 -25.156 1 94.69 535 MET B N 1
ATOM 9947 C CA . MET B 1 535 ? 2.305 -12.938 -25.797 1 94.69 535 MET B CA 1
ATOM 9948 C C . MET B 1 535 ? 3.48 -13.883 -26.016 1 94.69 535 MET B C 1
ATOM 9950 O O . MET B 1 535 ? 3.34 -15.094 -25.859 1 94.69 535 MET B O 1
ATOM 9954 N N . SER B 1 536 ? 4.562 -13.273 -26.391 1 95.06 536 SER B N 1
ATOM 9955 C CA . SER B 1 536 ? 5.762 -14.086 -26.562 1 95.06 536 SER B CA 1
ATOM 9956 C C . SER B 1 536 ? 6.168 -14.766 -25.266 1 95.06 536 SER B C 1
ATOM 9958 O O . SER B 1 536 ? 6.516 -15.945 -25.25 1 95.06 536 SER B O 1
ATOM 9960 N N . LEU B 1 537 ? 6.113 -14.062 -24.234 1 95.38 537 LEU B N 1
ATOM 9961 C CA . LEU B 1 537 ? 6.449 -14.617 -22.922 1 95.38 537 LEU B CA 1
ATOM 9962 C C . LEU B 1 537 ? 5.496 -15.742 -22.547 1 95.38 537 LEU B C 1
ATOM 9964 O O . LEU B 1 537 ? 5.934 -16.812 -22.125 1 95.38 537 LEU B O 1
ATOM 9968 N N . GLN B 1 538 ? 4.246 -15.523 -22.734 1 94.38 538 GLN B N 1
ATOM 9969 C CA . GLN B 1 538 ? 3.227 -16.516 -22.422 1 94.38 538 GLN B CA 1
ATOM 9970 C C . GLN B 1 538 ? 3.484 -17.828 -23.172 1 94.38 538 GLN B C 1
ATOM 9972 O O . GLN B 1 538 ? 3.439 -18.906 -22.594 1 94.38 538 GLN B O 1
ATOM 9977 N N . HIS B 1 539 ? 3.766 -17.703 -24.406 1 93.44 539 HIS B N 1
ATOM 9978 C CA . HIS B 1 539 ? 4.008 -18.859 -25.25 1 93.44 539 HIS B CA 1
ATOM 9979 C C . HIS B 1 539 ? 5.227 -19.641 -24.781 1 93.44 539 HIS B C 1
ATOM 9981 O O . HIS B 1 539 ? 5.188 -20.875 -24.703 1 93.44 539 HIS B O 1
ATOM 9987 N N . GLN B 1 540 ? 6.223 -18.969 -24.469 1 92.19 540 GLN B N 1
ATOM 9988 C CA . GLN B 1 540 ? 7.457 -19.625 -24.031 1 92.19 540 GLN B CA 1
ATOM 9989 C C . GLN B 1 540 ? 7.238 -20.391 -22.734 1 92.19 540 GLN B C 1
ATOM 9991 O O . GLN B 1 540 ? 7.773 -21.484 -22.547 1 92.19 540 GLN B O 1
ATOM 9996 N N . ILE B 1 541 ? 6.453 -19.828 -21.812 1 93.44 541 ILE B N 1
ATOM 9997 C CA . ILE B 1 541 ? 6.203 -20.5 -20.547 1 93.44 541 ILE B CA 1
ATOM 9998 C C . ILE B 1 541 ? 5.305 -21.703 -20.766 1 93.44 541 ILE B C 1
ATOM 10000 O O . ILE B 1 541 ? 5.562 -22.781 -20.219 1 93.44 541 ILE B O 1
ATOM 10004 N N . GLN B 1 542 ? 4.336 -21.594 -21.578 1 92.25 542 GLN B N 1
ATOM 10005 C CA . GLN B 1 542 ? 3.408 -22.688 -21.859 1 92.25 542 GLN B CA 1
ATOM 10006 C C . GLN B 1 542 ? 4.133 -23.875 -22.469 1 92.25 542 GLN B C 1
ATOM 10008 O O . GLN B 1 542 ? 3.838 -25.031 -22.141 1 92.25 542 GLN B O 1
ATOM 10013 N N . GLN B 1 543 ? 5.066 -23.609 -23.266 1 92.25 543 GLN B N 1
ATOM 10014 C CA . GLN B 1 543 ? 5.793 -24.656 -23.969 1 92.25 543 GLN B CA 1
ATOM 10015 C C . GLN B 1 543 ? 6.688 -25.438 -23 1 92.25 543 GLN B C 1
ATOM 10017 O O . GLN B 1 543 ? 7.062 -26.578 -23.281 1 92.25 543 GLN B O 1
ATOM 10022 N N . ARG B 1 544 ? 6.953 -24.859 -21.938 1 92.88 544 ARG B N 1
ATOM 10023 C CA . ARG B 1 544 ? 7.871 -25.484 -20.984 1 92.88 544 ARG B CA 1
ATOM 10024 C C . ARG B 1 544 ? 7.121 -26.406 -20.031 1 92.88 544 ARG B C 1
ATOM 10026 O O . ARG B 1 544 ? 7.738 -27.156 -19.281 1 92.88 544 ARG B O 1
ATOM 10033 N N . VAL B 1 545 ? 5.855 -26.375 -20.016 1 94.5 545 VAL B N 1
ATOM 10034 C CA . VAL B 1 545 ? 5.07 -27.188 -19.094 1 94.5 545 VAL B CA 1
ATOM 10035 C C . VAL B 1 545 ? 4.945 -28.609 -19.641 1 94.5 545 VAL B C 1
ATOM 10037 O O . VAL B 1 545 ? 4.57 -28.797 -20.797 1 94.5 545 VAL B O 1
ATOM 10040 N N . LYS B 1 546 ? 5.273 -29.609 -18.812 1 93.5 546 LYS B N 1
ATOM 10041 C CA . LYS B 1 546 ? 5.16 -31.016 -19.156 1 93.5 546 LYS B CA 1
ATOM 10042 C C . LYS B 1 546 ? 4.402 -31.797 -18.078 1 93.5 546 LYS B C 1
ATOM 10044 O O . LYS B 1 546 ? 4.723 -31.688 -16.906 1 93.5 546 LYS B O 1
ATOM 10049 N N . ILE B 1 547 ? 3.43 -32.531 -18.5 1 94.31 547 ILE B N 1
ATOM 10050 C CA . ILE B 1 547 ? 2.652 -33.344 -17.578 1 94.31 547 ILE B CA 1
ATOM 10051 C C . ILE B 1 547 ? 3.059 -34.812 -17.703 1 94.31 547 ILE B C 1
ATOM 10053 O O . ILE B 1 547 ? 3.141 -35.344 -18.828 1 94.31 547 ILE B O 1
ATOM 10057 N N . ILE B 1 548 ? 3.352 -35.406 -16.625 1 94.5 548 ILE B N 1
ATOM 10058 C CA . ILE B 1 548 ? 3.689 -36.844 -16.562 1 94.5 548 ILE B CA 1
ATOM 10059 C C . ILE B 1 548 ? 2.543 -37.625 -15.922 1 94.5 548 ILE B C 1
ATOM 10061 O O . ILE B 1 548 ? 2.205 -37.375 -14.758 1 94.5 548 ILE B O 1
ATOM 10065 N N . GLU B 1 549 ? 1.963 -38.469 -16.641 1 94.5 549 GLU B N 1
ATOM 10066 C CA . GLU B 1 549 ? 0.924 -39.344 -16.109 1 94.5 549 GLU B CA 1
ATOM 10067 C C . GLU B 1 549 ? 1.51 -40.688 -15.648 1 94.5 549 GLU B C 1
ATOM 10069 O O . GLU B 1 549 ? 2.268 -41.312 -16.391 1 94.5 549 GLU B O 1
ATOM 10074 N N . CYS B 1 550 ? 1.21 -41.062 -14.469 1 95.94 550 CYS B N 1
ATOM 10075 C CA . CYS B 1 550 ? 1.577 -42.375 -13.945 1 95.94 550 CYS B CA 1
ATOM 10076 C C . CYS B 1 550 ? 0.343 -43.25 -13.734 1 95.94 550 CYS B C 1
ATOM 10078 O O . CYS B 1 550 ? -0.5 -42.938 -12.891 1 95.94 550 CYS B O 1
ATOM 10080 N N . SER B 1 551 ? 0.279 -44.344 -14.312 1 93.38 551 SER B N 1
ATOM 10081 C CA . SER B 1 551 ? -0.927 -45.156 -14.305 1 93.38 551 SER B CA 1
ATOM 10082 C C . SER B 1 551 ? -0.888 -46.188 -13.188 1 93.38 551 SER B C 1
ATOM 10084 O O . SER B 1 551 ? -1.909 -46.781 -12.859 1 93.38 551 SER B O 1
ATOM 10086 N N . THR B 1 552 ? 0.321 -46.469 -12.656 1 94.88 552 THR B N 1
ATOM 10087 C CA . THR B 1 552 ? 0.445 -47.375 -11.539 1 94.88 552 THR B CA 1
ATOM 10088 C C . THR B 1 552 ? 1.278 -46.781 -10.414 1 94.88 552 THR B C 1
ATOM 10090 O O . THR B 1 552 ? 2.021 -45.812 -10.633 1 94.88 552 THR B O 1
ATOM 10093 N N . MET B 1 553 ? 1.104 -47.375 -9.258 1 95.31 553 MET B N 1
ATOM 10094 C CA . MET B 1 553 ? 1.898 -46.938 -8.117 1 95.31 553 MET B CA 1
ATOM 10095 C C . MET B 1 553 ? 3.385 -47.156 -8.367 1 95.31 553 MET B C 1
ATOM 10097 O O . MET B 1 553 ? 4.219 -46.344 -7.969 1 95.31 553 MET B O 1
ATOM 10101 N N . ASN B 1 554 ? 3.695 -48.219 -9.023 1 95 554 ASN B N 1
ATOM 10102 C CA . ASN B 1 554 ? 5.09 -48.5 -9.352 1 95 554 ASN B CA 1
ATOM 10103 C C . ASN B 1 554 ? 5.668 -47.438 -10.281 1 95 554 ASN B C 1
ATOM 10105 O O . ASN B 1 554 ? 6.805 -47 -10.102 1 95 554 ASN B O 1
ATOM 10109 N N . ASP B 1 555 ? 4.879 -47.094 -11.266 1 95.25 555 ASP B N 1
ATOM 10110 C CA . ASP B 1 555 ? 5.297 -46.031 -12.164 1 95.25 555 ASP B CA 1
ATOM 10111 C C . ASP B 1 555 ? 5.559 -44.719 -11.383 1 95.25 555 ASP B C 1
ATOM 10113 O O . ASP B 1 555 ? 6.531 -44.031 -11.656 1 95.25 555 ASP B O 1
ATOM 10117 N N . LEU B 1 556 ? 4.629 -44.469 -10.523 1 96.12 556 LEU B N 1
ATOM 10118 C CA . LEU B 1 556 ? 4.723 -43.25 -9.727 1 96.12 556 LEU B CA 1
ATOM 10119 C C . LEU B 1 556 ? 6 -43.25 -8.891 1 96.12 556 LEU B C 1
ATOM 10121 O O . LEU B 1 556 ? 6.738 -42.281 -8.883 1 96.12 556 LEU B O 1
ATOM 10125 N N . ILE B 1 557 ? 6.281 -44.312 -8.203 1 95 557 ILE B N 1
ATOM 10126 C CA . ILE B 1 557 ? 7.48 -44.438 -7.375 1 95 557 ILE B CA 1
ATOM 10127 C C . ILE B 1 557 ? 8.727 -44.312 -8.25 1 95 557 ILE B C 1
ATOM 10129 O O . ILE B 1 557 ? 9.68 -43.656 -7.883 1 95 557 ILE B O 1
ATOM 10133 N N . ASP B 1 558 ? 8.68 -44.875 -9.398 1 95 558 ASP B N 1
ATOM 10134 C CA . ASP B 1 558 ? 9.82 -44.875 -10.305 1 95 558 ASP B CA 1
ATOM 10135 C C . ASP B 1 558 ? 10.125 -43.469 -10.805 1 95 558 ASP B C 1
ATOM 10137 O O . ASP B 1 558 ? 11.289 -43.094 -10.93 1 95 558 ASP B O 1
ATOM 10141 N N . VAL B 1 559 ? 9.125 -42.781 -11.094 1 94.19 559 VAL B N 1
ATOM 10142 C CA . VAL B 1 559 ? 9.305 -41.406 -11.578 1 94.19 559 VAL B CA 1
ATOM 10143 C C . VAL B 1 559 ? 10.047 -40.562 -10.539 1 94.19 559 VAL B C 1
ATOM 10145 O O . VAL B 1 559 ? 10.891 -39.75 -10.875 1 94.19 559 VAL B O 1
ATOM 10148 N N . PHE B 1 560 ? 9.797 -40.688 -9.234 1 92.38 560 PHE B N 1
ATOM 10149 C CA . PHE B 1 560 ? 10.367 -39.875 -8.172 1 92.38 560 PHE B CA 1
ATOM 10150 C C . PHE B 1 560 ? 11.688 -40.469 -7.691 1 92.38 560 PHE B C 1
ATOM 10152 O O . PHE B 1 560 ? 12.562 -39.719 -7.23 1 92.38 560 PHE B O 1
ATOM 10159 N N . LYS B 1 561 ? 11.914 -41.75 -7.809 1 89.38 561 LYS B N 1
ATOM 10160 C CA . LYS B 1 561 ? 13.125 -42.375 -7.285 1 89.38 561 LYS B CA 1
ATOM 10161 C C . LYS B 1 561 ? 14.195 -42.5 -8.367 1 89.38 561 LYS B C 1
ATOM 10163 O O . LYS B 1 561 ? 15.383 -42.312 -8.102 1 89.38 561 LYS B O 1
ATOM 10168 N N . ASN B 1 562 ? 13.711 -42.812 -9.578 1 89.44 562 ASN B N 1
ATOM 10169 C CA . ASN B 1 562 ? 14.672 -43.156 -10.625 1 89.44 562 ASN B CA 1
ATOM 10170 C C . ASN B 1 562 ? 14.461 -42.281 -11.867 1 89.44 562 ASN B C 1
ATOM 10172 O O . ASN B 1 562 ? 15.305 -42.281 -12.766 1 89.44 562 ASN B O 1
ATOM 10176 N N . GLY B 1 563 ? 13.406 -41.656 -11.883 1 88.5 563 GLY B N 1
ATOM 10177 C CA . GLY B 1 563 ? 13.039 -40.938 -13.102 1 88.5 563 GLY B CA 1
ATOM 10178 C C . GLY B 1 563 ? 13.43 -39.469 -13.078 1 88.5 563 GLY B C 1
ATOM 10179 O O . GLY B 1 563 ? 14.484 -39.125 -12.539 1 88.5 563 GLY B O 1
ATOM 10180 N N . VAL B 1 564 ? 12.664 -38.688 -13.781 1 85.69 564 VAL B N 1
ATOM 10181 C CA . VAL B 1 564 ? 12.961 -37.281 -14.062 1 85.69 564 VAL B CA 1
ATOM 10182 C C . VAL B 1 564 ? 12.891 -36.469 -12.766 1 85.69 564 VAL B C 1
ATOM 10184 O O . VAL B 1 564 ? 13.484 -35.406 -12.664 1 85.69 564 VAL B O 1
ATOM 10187 N N . MET B 1 565 ? 12.219 -37 -11.789 1 88.69 565 MET B N 1
ATOM 10188 C CA . MET B 1 565 ? 12.047 -36.281 -10.539 1 88.69 565 MET B CA 1
ATOM 10189 C C . MET B 1 565 ? 13.086 -36.688 -9.516 1 88.69 565 MET B C 1
ATOM 10191 O O . MET B 1 565 ? 13.008 -36.312 -8.344 1 88.69 565 MET B O 1
ATOM 10195 N N . LYS B 1 566 ? 14.008 -37.438 -9.914 1 86.44 566 LYS B N 1
ATOM 10196 C CA . LYS B 1 566 ? 15.023 -37.938 -8.984 1 86.44 566 LYS B CA 1
ATOM 10197 C C . LYS B 1 566 ? 15.859 -36.812 -8.414 1 86.44 566 LYS B C 1
ATOM 10199 O O . LYS B 1 566 ? 16.266 -35.906 -9.141 1 86.44 566 LYS B O 1
ATOM 10204 N N . THR B 1 567 ? 16.016 -36.812 -7.086 1 80.62 567 THR B N 1
ATOM 10205 C CA . THR B 1 567 ? 16.875 -35.844 -6.418 1 80.62 567 THR B CA 1
ATOM 10206 C C . THR B 1 567 ? 18.172 -36.469 -5.945 1 80.62 567 THR B C 1
ATOM 10208 O O . THR B 1 567 ? 18.188 -37.656 -5.578 1 80.62 567 THR B O 1
ATOM 10211 N N . ARG B 1 568 ? 19.234 -35.719 -6.031 1 79.62 568 ARG B N 1
ATOM 10212 C CA . ARG B 1 568 ? 20.547 -36.188 -5.609 1 79.62 568 ARG B CA 1
ATOM 10213 C C . ARG B 1 568 ? 20.984 -35.531 -4.312 1 79.62 568 ARG B C 1
ATOM 10215 O O . ARG B 1 568 ? 20.719 -34.344 -4.105 1 79.62 568 ARG B O 1
ATOM 10222 N N . GLU B 1 569 ? 21.516 -36.312 -3.506 1 79.31 569 GLU B N 1
ATOM 10223 C CA . GLU B 1 569 ? 22.062 -35.75 -2.27 1 79.31 569 GLU B CA 1
ATOM 10224 C C . GLU B 1 569 ? 23.359 -35 -2.531 1 79.31 569 GLU B C 1
ATOM 10226 O O . GLU B 1 569 ? 24.172 -35.406 -3.361 1 79.31 569 GLU B O 1
ATOM 10231 N N . CYS B 1 570 ? 23.5 -33.969 -1.856 1 76.75 570 CYS B N 1
ATOM 10232 C CA . CYS B 1 570 ? 24.734 -33.219 -1.969 1 76.75 570 CYS B CA 1
ATOM 10233 C C . CYS B 1 570 ? 25.922 -34 -1.429 1 76.75 570 CYS B C 1
ATOM 10235 O O . CYS B 1 570 ? 25.828 -34.656 -0.385 1 76.75 570 CYS B O 1
ATOM 10237 N N . SER B 1 571 ? 26.969 -33.875 -2.197 1 78.06 571 SER B N 1
ATOM 10238 C CA . SER B 1 571 ? 28.203 -34.5 -1.729 1 78.06 571 SER B CA 1
ATOM 10239 C C . SER B 1 571 ? 28.734 -33.844 -0.469 1 78.06 571 SER B C 1
ATOM 10241 O O . SER B 1 571 ? 28.656 -32.625 -0.337 1 78.06 571 SER B O 1
ATOM 10243 N N . THR B 1 572 ? 29.172 -34.656 0.443 1 77.56 572 THR B N 1
ATOM 10244 C CA . THR B 1 572 ? 29.781 -34.125 1.652 1 77.56 572 THR B CA 1
ATOM 10245 C C . THR B 1 572 ? 31.188 -33.594 1.356 1 77.56 572 THR B C 1
ATOM 10247 O O . THR B 1 572 ? 31.734 -32.812 2.129 1 77.56 572 THR B O 1
ATOM 10250 N N . ASP B 1 573 ? 31.766 -34.062 0.216 1 81.56 573 ASP B N 1
ATOM 10251 C CA . ASP B 1 573 ? 33.031 -33.531 -0.243 1 81.56 573 ASP B CA 1
ATOM 10252 C C . ASP B 1 573 ? 32.875 -32.188 -0.917 1 81.56 573 ASP B C 1
ATOM 10254 O O . ASP B 1 573 ? 32.188 -32.062 -1.931 1 81.56 573 ASP B O 1
ATOM 10258 N N . PRO B 1 574 ? 33.5 -31.234 -0.292 1 79.56 574 PRO B N 1
ATOM 10259 C CA . PRO B 1 574 ? 33.344 -29.875 -0.812 1 79.56 574 PRO B CA 1
ATOM 10260 C C . PRO B 1 574 ? 33.75 -29.75 -2.277 1 79.56 574 PRO B C 1
ATOM 10262 O O . PRO B 1 574 ? 33.125 -29.031 -3.041 1 79.56 574 PRO B O 1
ATOM 10265 N N . LYS B 1 575 ? 34.906 -30.391 -2.609 1 79.88 575 LYS B N 1
ATOM 10266 C CA . LYS B 1 575 ? 35.344 -30.328 -3.994 1 79.88 575 LYS B CA 1
ATOM 10267 C C . LYS B 1 575 ? 34.344 -30.953 -4.941 1 79.88 575 LYS B C 1
ATOM 10269 O O . LYS B 1 575 ? 34.031 -30.391 -5.996 1 79.88 575 LYS B O 1
ATOM 10274 N N . GLN B 1 576 ? 33.812 -32.062 -4.562 1 80.06 576 GLN B N 1
ATOM 10275 C CA . GLN B 1 576 ? 32.781 -32.719 -5.375 1 80.06 576 GLN B CA 1
ATOM 10276 C C . GLN B 1 576 ? 31.5 -31.922 -5.398 1 80.06 576 GLN B C 1
ATOM 10278 O O . GLN B 1 576 ? 30.828 -31.844 -6.43 1 80.06 576 GLN B O 1
ATOM 10283 N N . ARG B 1 577 ? 31.234 -31.375 -4.352 1 76.94 577 ARG B N 1
ATOM 10284 C CA . ARG B 1 577 ? 30.031 -30.547 -4.254 1 76.94 577 ARG B CA 1
ATOM 10285 C C . ARG B 1 577 ? 30.094 -29.375 -5.223 1 76.94 577 ARG B C 1
ATOM 10287 O O . ARG B 1 577 ? 29.109 -29.094 -5.918 1 76.94 577 ARG B O 1
ATOM 10294 N N . LYS B 1 578 ? 31.188 -28.781 -5.199 1 75 578 LYS B N 1
ATOM 10295 C CA . LYS B 1 578 ? 31.375 -27.641 -6.098 1 75 578 LYS B CA 1
ATOM 10296 C C . LYS B 1 578 ? 31.25 -28.078 -7.559 1 75 578 LYS B C 1
ATOM 10298 O O . LYS B 1 578 ? 30.625 -27.391 -8.367 1 75 578 LYS B O 1
ATOM 10303 N N . LYS B 1 579 ? 31.797 -29.188 -7.852 1 76.81 579 LYS B N 1
ATOM 10304 C CA . LYS B 1 579 ? 31.734 -29.703 -9.211 1 76.81 579 LYS B CA 1
ATOM 10305 C C . LYS B 1 579 ? 30.281 -29.984 -9.617 1 76.81 579 LYS B C 1
ATOM 10307 O O . LYS B 1 579 ? 29.875 -29.656 -10.727 1 76.81 579 LYS B O 1
ATOM 10312 N N . GLU B 1 580 ? 29.578 -30.5 -8.781 1 75.31 580 GLU B N 1
ATOM 10313 C CA . GLU B 1 580 ? 28.172 -30.828 -9.039 1 75.31 580 GLU B CA 1
ATOM 10314 C C . GLU B 1 580 ? 27.328 -29.562 -9.18 1 75.31 580 GLU B C 1
ATOM 10316 O O . GLU B 1 580 ? 26.438 -29.5 -10.023 1 75.31 580 GLU B O 1
ATOM 10321 N N . GLN B 1 581 ? 27.703 -28.625 -8.406 1 72.69 581 GLN B N 1
ATOM 10322 C CA . GLN B 1 581 ? 26.984 -27.359 -8.453 1 72.69 581 GLN B CA 1
ATOM 10323 C C . GLN B 1 581 ? 27.188 -26.656 -9.789 1 72.69 581 GLN B C 1
ATOM 10325 O O . GLN B 1 581 ? 26.281 -26.031 -10.312 1 72.69 581 GLN B O 1
ATOM 10330 N N . MET B 1 582 ? 28.344 -26.766 -10.312 1 70.31 582 MET B N 1
ATOM 10331 C CA . MET B 1 582 ? 28.688 -26.109 -11.57 1 70.31 582 MET B CA 1
ATOM 10332 C C . MET B 1 582 ? 27.953 -26.766 -12.734 1 70.31 582 MET B C 1
ATOM 10334 O O . MET B 1 582 ? 27.766 -26.141 -13.781 1 70.31 582 MET B O 1
ATOM 10338 N N . GLU B 1 583 ? 27.516 -28.016 -12.461 1 69.69 583 GLU B N 1
ATOM 10339 C CA . GLU B 1 583 ? 26.75 -28.703 -13.492 1 69.69 583 GLU B CA 1
ATOM 10340 C C . GLU B 1 583 ? 25.359 -28.078 -13.672 1 69.69 583 GLU B C 1
ATOM 10342 O O . GLU B 1 583 ? 24.797 -28.125 -14.766 1 69.69 583 GLU B O 1
ATOM 10347 N N . PHE B 1 584 ? 24.875 -27.469 -12.625 1 72.06 584 PHE B N 1
ATOM 10348 C CA . PHE B 1 584 ? 23.547 -26.875 -12.633 1 72.06 584 PHE B CA 1
ATOM 10349 C C . PHE B 1 584 ? 23.625 -25.359 -12.711 1 72.06 584 PHE B C 1
ATOM 10351 O O . PHE B 1 584 ? 23.344 -24.656 -11.734 1 72.06 584 PHE B O 1
ATOM 10358 N N . HIS B 1 585 ? 24.031 -24.891 -13.891 1 72.31 585 HIS B N 1
ATOM 10359 C CA . HIS B 1 585 ? 24.156 -23.453 -14.094 1 72.31 585 HIS B CA 1
ATOM 10360 C C . HIS B 1 585 ? 22.812 -22.812 -14.43 1 72.31 585 HIS B C 1
ATOM 10362 O O . HIS B 1 585 ? 21.812 -23.516 -14.547 1 72.31 585 HIS B O 1
ATOM 10368 N N . VAL B 1 586 ? 22.75 -21.547 -14.406 1 75.25 586 VAL B N 1
ATOM 10369 C CA . VAL B 1 586 ? 21.547 -20.734 -14.539 1 75.25 586 VAL B CA 1
ATOM 10370 C C . VAL B 1 586 ? 20.828 -21.078 -15.844 1 75.25 586 VAL B C 1
ATOM 10372 O O . VAL B 1 586 ? 19.609 -21.156 -15.883 1 75.25 586 VAL B O 1
ATOM 10375 N N . LYS B 1 587 ? 21.609 -21.422 -16.781 1 75.81 587 LYS B N 1
ATOM 10376 C CA . LYS B 1 587 ? 21.031 -21.734 -18.078 1 75.81 587 LYS B CA 1
ATOM 10377 C C . LYS B 1 587 ? 20.25 -23.047 -18.016 1 75.81 587 LYS B C 1
ATOM 10379 O O . LYS B 1 587 ? 19.156 -23.141 -18.578 1 75.81 587 LYS B O 1
ATOM 10384 N N . THR B 1 588 ? 20.812 -23.953 -17.328 1 75.88 588 THR B N 1
ATOM 10385 C CA . THR B 1 588 ? 20.141 -25.25 -17.203 1 75.88 588 THR B CA 1
ATOM 10386 C C . THR B 1 588 ? 18.828 -25.109 -16.406 1 75.88 588 THR B C 1
ATOM 10388 O O . THR B 1 588 ? 17.812 -25.672 -16.781 1 75.88 588 THR B O 1
ATOM 10391 N N . MET B 1 589 ? 18.891 -24.328 -15.461 1 75.75 589 MET B N 1
ATOM 10392 C CA . MET B 1 589 ? 17.719 -24.188 -14.594 1 75.75 589 MET B CA 1
ATOM 10393 C C . MET B 1 589 ? 16.594 -23.453 -15.32 1 75.75 589 MET B C 1
ATOM 10395 O O . MET B 1 589 ? 15.43 -23.844 -15.211 1 75.75 589 MET B O 1
ATOM 10399 N N . THR B 1 590 ? 16.953 -22.469 -16.078 1 77.44 590 THR B N 1
ATOM 10400 C CA . THR B 1 590 ? 15.953 -21.609 -16.703 1 77.44 590 THR B CA 1
ATOM 10401 C C . THR B 1 590 ? 15.367 -22.266 -17.938 1 77.44 590 THR B C 1
ATOM 10403 O O . THR B 1 590 ? 14.32 -21.844 -18.438 1 77.44 590 THR B O 1
ATOM 10406 N N . LEU B 1 591 ? 16.016 -23.391 -18.344 1 80.31 591 LEU B N 1
ATOM 10407 C CA . LEU B 1 591 ? 15.523 -24.062 -19.547 1 80.31 591 LEU B CA 1
ATOM 10408 C C . LEU B 1 591 ? 14.805 -25.359 -19.203 1 80.31 591 LEU B C 1
ATOM 10410 O O . LEU B 1 591 ? 14.164 -25.969 -20.047 1 80.31 591 LEU B O 1
ATOM 10414 N N . CYS B 1 592 ? 14.898 -25.656 -17.984 1 85.81 592 CYS B N 1
ATOM 10415 C CA . CYS B 1 592 ? 14.273 -26.906 -17.578 1 85.81 592 CYS B CA 1
ATOM 10416 C C . CYS B 1 592 ? 12.758 -26.828 -17.656 1 85.81 592 CYS B C 1
ATOM 10418 O O . CYS B 1 592 ? 12.18 -25.781 -17.359 1 85.81 592 CYS B O 1
ATOM 10420 N N . PRO B 1 593 ? 12.078 -27.922 -18.047 1 90.62 593 PRO B N 1
ATOM 10421 C CA . PRO B 1 593 ? 10.609 -27.938 -18.078 1 90.62 593 PRO B CA 1
ATOM 10422 C C . PRO B 1 593 ? 9.992 -27.859 -16.688 1 90.62 593 PRO B C 1
ATOM 10424 O O . PRO B 1 593 ? 10.641 -28.203 -15.703 1 90.62 593 PRO B O 1
ATOM 10427 N N . PHE B 1 594 ? 8.812 -27.359 -16.703 1 93.56 594 PHE B N 1
ATOM 10428 C CA . PHE B 1 594 ? 7.977 -27.453 -15.5 1 93.56 594 PHE B CA 1
ATOM 10429 C C . PHE B 1 594 ? 7.203 -28.766 -15.477 1 93.56 594 PHE B C 1
ATOM 10431 O O . PHE B 1 594 ? 6.223 -28.922 -16.203 1 93.56 594 PHE B O 1
ATOM 10438 N N . TYR B 1 595 ? 7.625 -29.656 -14.617 1 93.44 595 TYR B N 1
ATOM 10439 C CA . TYR B 1 595 ? 7.012 -30.984 -14.609 1 93.44 595 TYR B CA 1
ATOM 10440 C C . TYR B 1 595 ? 5.844 -31.031 -13.625 1 93.44 595 TYR B C 1
ATOM 10442 O O . TYR B 1 595 ? 5.953 -30.547 -12.5 1 93.44 595 TYR B O 1
ATOM 10450 N N . ILE B 1 596 ? 4.762 -31.531 -14.055 1 94.31 596 ILE B N 1
ATOM 10451 C CA . ILE B 1 596 ? 3.588 -31.812 -13.234 1 94.31 596 ILE B CA 1
ATOM 10452 C C . ILE B 1 596 ? 3.248 -33.312 -13.305 1 94.31 596 ILE B C 1
ATOM 10454 O O . ILE B 1 596 ? 3.033 -33.844 -14.398 1 94.31 596 ILE B O 1
ATOM 10458 N N . VAL B 1 597 ? 3.203 -33.969 -12.164 1 96 597 VAL B N 1
ATOM 10459 C CA . VAL B 1 597 ? 2.941 -35.375 -12.117 1 96 597 VAL B CA 1
ATOM 10460 C C . VAL B 1 597 ? 1.511 -35.625 -11.648 1 96 597 VAL B C 1
ATOM 10462 O O . VAL B 1 597 ? 1.103 -35.156 -10.594 1 96 597 VAL B O 1
ATOM 10465 N N . ILE B 1 598 ? 0.777 -36.375 -12.453 1 95.06 598 ILE B N 1
ATOM 10466 C CA . ILE B 1 598 ? -0.601 -36.688 -12.094 1 95.06 598 ILE B CA 1
ATOM 10467 C C . ILE B 1 598 ? -0.827 -38.219 -12.211 1 95.06 598 ILE B C 1
ATOM 10469 O O . ILE B 1 598 ? -0.096 -38.906 -12.93 1 95.06 598 ILE B O 1
ATOM 10473 N N . THR B 1 599 ? -1.812 -38.719 -11.445 1 96.44 599 THR B N 1
ATOM 10474 C CA . THR B 1 599 ? -2.193 -40.125 -11.453 1 96.44 599 THR B CA 1
ATOM 10475 C C . THR B 1 599 ? -3.709 -40.281 -11.359 1 96.44 599 THR B C 1
ATOM 10477 O O . THR B 1 599 ? -4.375 -39.5 -10.68 1 96.44 599 THR B O 1
ATOM 10480 N N . PRO B 1 600 ? -4.266 -41.219 -12.086 1 95.31 600 PRO B N 1
ATOM 10481 C CA . PRO B 1 600 ? -5.715 -41.406 -11.984 1 95.31 600 PRO B CA 1
ATOM 10482 C C . PRO B 1 600 ? -6.129 -42.062 -10.656 1 95.31 600 PRO B C 1
ATOM 10484 O O . PRO B 1 600 ? -5.496 -43 -10.195 1 95.31 600 PRO B O 1
ATOM 10487 N N . ILE B 1 601 ? -7.195 -41.5 -10.133 1 96.5 601 ILE B N 1
ATOM 10488 C CA . ILE B 1 601 ? -7.668 -42.031 -8.859 1 96.5 601 ILE B CA 1
ATOM 10489 C C . ILE B 1 601 ? -9.195 -42.062 -8.852 1 96.5 601 ILE B C 1
ATOM 10491 O O . ILE B 1 601 ? -9.844 -41.5 -9.727 1 96.5 601 ILE B O 1
ATOM 10495 N N . HIS B 1 602 ? -9.711 -42.906 -7.977 1 95.56 602 HIS B N 1
ATOM 10496 C CA . HIS B 1 602 ? -11.117 -42.875 -7.594 1 95.56 602 HIS B CA 1
ATOM 10497 C C . HIS B 1 602 ? -11.289 -42.375 -6.172 1 95.56 602 HIS B C 1
ATOM 10499 O O . HIS B 1 602 ? -10.992 -43.062 -5.207 1 95.56 602 HIS B O 1
ATOM 10505 N N . PHE B 1 603 ? -11.758 -41.125 -6.098 1 94.75 603 PHE B N 1
ATOM 10506 C CA . PHE B 1 603 ? -11.797 -40.5 -4.785 1 94.75 603 PHE B CA 1
ATOM 10507 C C . PHE B 1 603 ? -13.148 -39.844 -4.539 1 94.75 603 PHE B C 1
ATOM 10509 O O . PHE B 1 603 ? -13.711 -39.219 -5.438 1 94.75 603 PHE B O 1
ATOM 10516 N N . ASP B 1 604 ? -13.664 -40.062 -3.408 1 91.94 604 ASP B N 1
ATOM 10517 C CA . ASP B 1 604 ? -14.875 -39.438 -2.861 1 91.94 604 ASP B CA 1
ATOM 10518 C C . ASP B 1 604 ? -14.625 -38.906 -1.451 1 91.94 604 ASP B C 1
ATOM 10520 O O . ASP B 1 604 ? -14.492 -39.688 -0.504 1 91.94 604 ASP B O 1
ATOM 10524 N N . PRO B 1 605 ? -14.656 -37.625 -1.326 1 90.81 605 PRO B N 1
ATOM 10525 C CA . PRO B 1 605 ? -14.312 -37.031 -0.031 1 90.81 605 PRO B CA 1
ATOM 10526 C C . PRO B 1 605 ? -15.312 -37.406 1.065 1 90.81 605 PRO B C 1
ATOM 10528 O O . PRO B 1 605 ? -15.008 -37.25 2.254 1 90.81 605 PRO B O 1
ATOM 10531 N N . THR B 1 606 ? -16.469 -37.844 0.717 1 89.19 606 THR B N 1
ATOM 10532 C CA . THR B 1 606 ? -17.5 -38.156 1.702 1 89.19 606 THR B CA 1
ATOM 10533 C C . THR B 1 606 ? -17.297 -39.594 2.227 1 89.19 606 THR B C 1
ATOM 10535 O O . THR B 1 606 ? -17.891 -39.969 3.248 1 89.19 606 THR B O 1
ATOM 10538 N N . ASN B 1 607 ? -16.484 -40.375 1.509 1 93.44 607 ASN B N 1
ATOM 10539 C CA . ASN B 1 607 ? -16.172 -41.719 1.931 1 93.44 607 ASN B CA 1
ATOM 10540 C C . ASN B 1 607 ? -14.961 -41.75 2.863 1 93.44 607 ASN B C 1
ATOM 10542 O O . ASN B 1 607 ? -13.82 -41.781 2.404 1 93.44 607 ASN B O 1
ATOM 10546 N N . HIS B 1 608 ? -15.18 -41.969 4.117 1 91.94 608 HIS B N 1
ATOM 10547 C CA . HIS B 1 608 ? -14.141 -41.875 5.129 1 91.94 608 HIS B CA 1
ATOM 10548 C C . HIS B 1 608 ? -13.125 -43.031 4.98 1 91.94 608 HIS B C 1
ATOM 10550 O O . HIS B 1 608 ? -11.93 -42.812 5.234 1 91.94 608 HIS B O 1
ATOM 10556 N N . ALA B 1 609 ? -13.633 -44.125 4.625 1 93.38 609 ALA B N 1
ATOM 10557 C CA . ALA B 1 609 ? -12.727 -45.219 4.426 1 93.38 609 ALA B CA 1
ATOM 10558 C C . ALA B 1 609 ? -11.758 -44.969 3.277 1 93.38 609 ALA B C 1
ATOM 10560 O O . ALA B 1 609 ? -10.57 -45.281 3.367 1 93.38 609 ALA B O 1
ATOM 10561 N N . ARG B 1 610 ? -12.312 -44.375 2.307 1 93.5 610 ARG B N 1
ATOM 10562 C CA . ARG B 1 610 ? -11.492 -44 1.157 1 93.5 610 ARG B CA 1
ATOM 10563 C C . ARG B 1 610 ? -10.469 -42.938 1.534 1 93.5 610 ARG B C 1
ATOM 10565 O O . ARG B 1 610 ? -9.305 -43.031 1.135 1 93.5 610 ARG B O 1
ATOM 10572 N N . VAL B 1 611 ? -10.859 -42 2.262 1 94.25 611 VAL B N 1
ATOM 10573 C CA . VAL B 1 611 ? -9.977 -40.906 2.705 1 94.25 611 VAL B CA 1
ATOM 10574 C C . VAL B 1 611 ? -8.82 -41.5 3.523 1 94.25 611 VAL B C 1
ATOM 10576 O O . VAL B 1 611 ? -7.66 -41.156 3.309 1 94.25 611 VAL B O 1
ATOM 10579 N N . ARG B 1 612 ? -9.133 -42.406 4.363 1 94.56 612 ARG B N 1
ATOM 10580 C CA . ARG B 1 612 ? -8.109 -43.031 5.184 1 94.56 612 ARG B CA 1
ATOM 10581 C C . ARG B 1 612 ? -7.148 -43.844 4.328 1 94.56 612 ARG B C 1
ATOM 10583 O O . ARG B 1 612 ? -5.938 -43.844 4.574 1 94.56 612 ARG B O 1
ATOM 10590 N N . GLN B 1 613 ? -7.781 -44.531 3.418 1 95.62 613 GLN B N 1
ATOM 10591 C CA . GLN B 1 613 ? -6.961 -45.344 2.508 1 95.62 613 GLN B CA 1
ATOM 10592 C C . GLN B 1 613 ? -5.941 -44.469 1.783 1 95.62 613 GLN B C 1
ATOM 10594 O O . GLN B 1 613 ? -4.762 -44.812 1.701 1 95.62 613 GLN B O 1
ATOM 10599 N N . PHE B 1 614 ? -6.375 -43.375 1.329 1 96.56 614 PHE B N 1
ATOM 10600 C CA . PHE B 1 614 ? -5.5 -42.469 0.606 1 96.56 614 PHE B CA 1
ATOM 10601 C C . PHE B 1 614 ? -4.477 -41.844 1.545 1 96.56 614 PHE B C 1
ATOM 10603 O O . PHE B 1 614 ? -3.314 -41.656 1.174 1 96.56 614 PHE B O 1
ATOM 10610 N N . HIS B 1 615 ? -4.91 -41.469 2.678 1 95.38 615 HIS B N 1
ATOM 10611 C CA . HIS B 1 615 ? -3.992 -40.906 3.658 1 95.38 615 HIS B CA 1
ATOM 10612 C C . HIS B 1 615 ? -2.865 -41.875 3.988 1 95.38 615 HIS B C 1
ATOM 10614 O O . HIS B 1 615 ? -1.697 -41.5 4.039 1 95.38 615 HIS B O 1
ATOM 10620 N N . HIS B 1 616 ? -3.229 -43.125 4.172 1 95.19 616 HIS B N 1
ATOM 10621 C CA . HIS B 1 616 ? -2.234 -44.156 4.461 1 95.19 616 HIS B CA 1
ATOM 10622 C C . HIS B 1 616 ? -1.274 -44.344 3.291 1 95.19 616 HIS B C 1
ATOM 10624 O O . HIS B 1 616 ? -0.062 -44.438 3.488 1 95.19 616 HIS B O 1
ATOM 10630 N N . ALA B 1 617 ? -1.854 -44.375 2.143 1 95.56 617 ALA B N 1
ATOM 10631 C CA . ALA B 1 617 ? -1.028 -44.5 0.945 1 95.56 617 ALA B CA 1
ATOM 10632 C C . ALA B 1 617 ? -0.067 -43.312 0.813 1 95.56 617 ALA B C 1
ATOM 10634 O O . ALA B 1 617 ? 1.082 -43.469 0.399 1 95.56 617 ALA B O 1
ATOM 10635 N N . ASN B 1 618 ? -0.532 -42.156 1.09 1 95.31 618 ASN B N 1
ATOM 10636 C CA . ASN B 1 618 ? 0.297 -40.938 1.045 1 95.31 618 ASN B CA 1
ATOM 10637 C C . ASN B 1 618 ? 1.479 -41.031 2.006 1 95.31 618 ASN B C 1
ATOM 10639 O O . ASN B 1 618 ? 2.604 -40.688 1.651 1 95.31 618 ASN B O 1
ATOM 10643 N N . GLU B 1 619 ? 1.237 -41.5 3.234 1 93.44 619 GLU B N 1
ATOM 10644 C CA . GLU B 1 619 ? 2.293 -41.594 4.238 1 93.44 619 GLU B CA 1
ATOM 10645 C C . GLU B 1 619 ? 3.379 -42.562 3.785 1 93.44 619 GLU B C 1
ATOM 10647 O O . GLU B 1 619 ? 4.57 -42.312 3.963 1 93.44 619 GLU B O 1
ATOM 10652 N N . LYS B 1 620 ? 2.949 -43.625 3.268 1 92.88 620 LYS B N 1
ATOM 10653 C CA . LYS B 1 620 ? 3.904 -44.594 2.754 1 92.88 620 LYS B CA 1
ATOM 10654 C C . LYS B 1 620 ? 4.703 -44.031 1.586 1 92.88 620 LYS B C 1
ATOM 10656 O O . LYS B 1 620 ? 5.926 -44.188 1.524 1 92.88 620 LYS B O 1
ATOM 10661 N N . PHE B 1 621 ? 3.982 -43.438 0.75 1 93.88 621 PHE B N 1
ATOM 10662 C CA . PHE B 1 621 ? 4.629 -42.844 -0.416 1 93.88 621 PHE B CA 1
ATOM 10663 C C . PHE B 1 621 ? 5.625 -41.781 0.003 1 93.88 621 PHE B C 1
ATOM 10665 O O . PHE B 1 621 ? 6.711 -41.656 -0.567 1 93.88 621 PHE B O 1
ATOM 10672 N N . PHE B 1 622 ? 5.258 -40.969 0.9 1 90.62 622 PHE B N 1
ATOM 10673 C CA . PHE B 1 622 ? 6.125 -39.906 1.397 1 90.62 622 PHE B CA 1
ATOM 10674 C C . PHE B 1 622 ? 7.422 -40.469 1.951 1 90.62 622 PHE B C 1
ATOM 10676 O O . PHE B 1 622 ? 8.508 -39.938 1.681 1 90.62 622 PHE B O 1
ATOM 10683 N N . LYS B 1 623 ? 7.348 -41.469 2.732 1 85.94 623 LYS B N 1
ATOM 10684 C CA . LYS B 1 623 ? 8.516 -42.094 3.326 1 85.94 623 LYS B CA 1
ATOM 10685 C C . LYS B 1 623 ? 9.453 -42.656 2.248 1 85.94 623 LYS B C 1
ATOM 10687 O O . LYS B 1 623 ? 10.68 -42.562 2.383 1 85.94 623 LYS B O 1
ATOM 10692 N N . ASP B 1 624 ? 8.875 -43.062 1.194 1 85.94 624 ASP B N 1
ATOM 10693 C CA . ASP B 1 624 ? 9.656 -43.719 0.147 1 85.94 624 ASP B CA 1
ATOM 10694 C C . ASP B 1 624 ? 10.25 -42.688 -0.819 1 85.94 624 ASP B C 1
ATOM 10696 O O . ASP B 1 624 ? 11.383 -42.844 -1.277 1 85.94 624 ASP B O 1
ATOM 10700 N N . CYS B 1 625 ? 9.5 -41.688 -1.142 1 88.06 625 CYS B N 1
ATOM 10701 C CA . CYS B 1 625 ? 9.859 -40.844 -2.287 1 88.06 625 CYS B CA 1
ATOM 10702 C C . CYS B 1 625 ? 10.039 -39.406 -1.875 1 88.06 625 CYS B C 1
ATOM 10704 O O . CYS B 1 625 ? 10.422 -38.562 -2.693 1 88.06 625 CYS B O 1
ATOM 10706 N N . CYS B 1 626 ? 9.789 -38.938 -0.686 1 83.75 626 CYS B N 1
ATOM 10707 C CA . CYS B 1 626 ? 9.844 -37.562 -0.204 1 83.75 626 CYS B CA 1
ATOM 10708 C C . CYS B 1 626 ? 8.953 -36.656 -1.043 1 83.75 626 CYS B C 1
ATOM 10710 O O . CYS B 1 626 ? 9.352 -35.562 -1.403 1 83.75 626 CYS B O 1
ATOM 10712 N N . ALA B 1 627 ? 7.926 -37.219 -1.513 1 90.25 627 ALA B N 1
ATOM 10713 C CA . ALA B 1 627 ? 6.867 -36.531 -2.229 1 90.25 627 ALA B CA 1
ATOM 10714 C C . ALA B 1 627 ? 5.496 -36.844 -1.644 1 90.25 627 ALA B C 1
ATOM 10716 O O . ALA B 1 627 ? 5.348 -37.812 -0.888 1 90.25 627 ALA B O 1
ATOM 10717 N N . GLU B 1 628 ? 4.566 -36 -1.959 1 92.19 628 GLU B N 1
ATOM 10718 C CA . GLU B 1 628 ? 3.271 -36.156 -1.302 1 92.19 628 GLU B CA 1
ATOM 10719 C C . GLU B 1 628 ? 2.123 -35.969 -2.291 1 92.19 628 GLU B C 1
ATOM 10721 O O . GLU B 1 628 ? 2.311 -35.438 -3.375 1 92.19 628 GLU B O 1
ATOM 10726 N N . PHE B 1 629 ? 0.977 -36.594 -1.857 1 95.62 629 PHE B N 1
ATOM 10727 C CA . PHE B 1 629 ? -0.278 -36.375 -2.562 1 95.62 629 PHE B CA 1
ATOM 10728 C C . PHE B 1 629 ? -0.846 -35 -2.209 1 95.62 629 PHE B C 1
ATOM 10730 O O . PHE B 1 629 ? -1.285 -34.781 -1.079 1 95.62 629 PHE B O 1
ATOM 10737 N N . ARG B 1 630 ? -0.94 -34.125 -3.184 1 93.38 630 ARG B N 1
ATOM 10738 C CA . ARG B 1 630 ? -1.314 -32.719 -2.904 1 93.38 630 ARG B CA 1
ATOM 10739 C C . ARG B 1 630 ? -2.83 -32.562 -2.895 1 93.38 630 ARG B C 1
ATOM 10741 O O . ARG B 1 630 ? -3.383 -31.906 -2.014 1 93.38 630 ARG B O 1
ATOM 10748 N N . GLY B 1 631 ? -3.439 -33.031 -3.852 1 94.94 631 GLY B N 1
ATOM 10749 C CA . GLY B 1 631 ? -4.879 -32.906 -4.02 1 94.94 631 GLY B CA 1
ATOM 10750 C C . GLY B 1 631 ? -5.395 -33.594 -5.27 1 94.94 631 GLY B C 1
ATOM 10751 O O . GLY B 1 631 ? -4.695 -34.438 -5.859 1 94.94 631 GLY B O 1
ATOM 10752 N N . PHE B 1 632 ? -6.672 -33.375 -5.602 1 94.62 632 PHE B N 1
ATOM 10753 C CA . PHE B 1 632 ? -7.262 -34.094 -6.723 1 94.62 632 PHE B CA 1
ATOM 10754 C C . PHE B 1 632 ? -8.055 -33.156 -7.621 1 94.62 632 PHE B C 1
ATOM 10756 O O . PHE B 1 632 ? -8.445 -32.062 -7.191 1 94.62 632 PHE B O 1
ATOM 10763 N N . ILE B 1 633 ? -8.172 -33.562 -8.828 1 93.06 633 ILE B N 1
ATOM 10764 C CA . ILE B 1 633 ? -8.891 -32.812 -9.875 1 93.06 633 ILE B CA 1
ATOM 10765 C C . ILE B 1 633 ? -9.969 -33.719 -10.477 1 93.06 633 ILE B C 1
ATOM 10767 O O . ILE B 1 633 ? -9.68 -34.562 -11.32 1 93.06 633 ILE B O 1
ATOM 10771 N N . PRO B 1 634 ? -11.164 -33.469 -10.133 1 90.75 634 PRO B N 1
ATOM 10772 C CA . PRO B 1 634 ? -12.234 -34.312 -10.672 1 90.75 634 PRO B CA 1
ATOM 10773 C C . PRO B 1 634 ? -12.359 -34.219 -12.188 1 90.75 634 PRO B C 1
ATOM 10775 O O . PRO B 1 634 ? -12.164 -33.125 -12.758 1 90.75 634 PRO B O 1
ATOM 10778 N N . PHE B 1 635 ? -12.625 -35.375 -12.922 1 85 635 PHE B N 1
ATOM 10779 C CA . PHE B 1 635 ? -12.773 -35.406 -14.367 1 85 635 PHE B CA 1
ATOM 10780 C C . PHE B 1 635 ? -13.984 -34.594 -14.812 1 85 635 PHE B C 1
ATOM 10782 O O . PHE B 1 635 ? -14.008 -34.062 -15.922 1 85 635 PHE B O 1
ATOM 10789 N N . GLY B 1 636 ? -14.664 -33.719 -14.297 1 65.94 636 GLY B N 1
ATOM 10790 C CA . GLY B 1 636 ? -15.773 -32.844 -14.664 1 65.94 636 GLY B CA 1
ATOM 10791 C C . GLY B 1 636 ? -17.047 -33.625 -14.961 1 65.94 636 GLY B C 1
ATOM 10792 O O . GLY B 1 636 ? -17 -34.688 -15.539 1 65.94 636 GLY B O 1
ATOM 10793 N N . GLU B 1 637 ? -18.078 -33.781 -14.203 1 49.75 637 GLU B N 1
ATOM 10794 C CA . GLU B 1 637 ? -19.391 -34.094 -14.766 1 49.75 637 GLU B CA 1
ATOM 10795 C C . GLU B 1 637 ? -19.828 -33.031 -15.773 1 49.75 637 GLU B C 1
ATOM 10797 O O . GLU B 1 637 ? -19.5 -31.859 -15.617 1 49.75 637 GLU B O 1
ATOM 10802 N N . GLU B 1 638 ? -20.266 -33.281 -16.922 1 39.09 638 GLU B N 1
ATOM 10803 C CA . GLU B 1 638 ? -21.141 -32.469 -17.766 1 39.09 638 GLU B CA 1
ATOM 10804 C C . GLU B 1 638 ? -22.188 -31.75 -16.938 1 39.09 638 GLU B C 1
ATOM 10806 O O . GLU B 1 638 ? -22.938 -32.375 -16.188 1 39.09 638 GLU B O 1
ATOM 10811 N N . GLY B 1 639 ? -22.031 -30.344 -16.469 1 40.28 639 GLY B N 1
ATOM 10812 C CA . GLY B 1 639 ? -23.016 -29.5 -15.82 1 40.28 639 GLY B CA 1
ATOM 10813 C C . GLY B 1 639 ? -22.5 -28.828 -14.562 1 40.28 639 GLY B C 1
ATOM 10814 O O . GLY B 1 639 ? -23.234 -28.094 -13.906 1 40.28 639 GLY B O 1
ATOM 10815 N N . SER B 1 640 ? -21.516 -29.422 -13.852 1 45.47 640 SER B N 1
ATOM 10816 C CA . SER B 1 640 ? -21.219 -28.844 -12.547 1 45.47 640 SER B CA 1
ATOM 10817 C C . SER B 1 640 ? -20.406 -27.562 -12.68 1 45.47 640 SER B C 1
ATOM 10819 O O . SER B 1 640 ? -19.688 -27.375 -13.664 1 45.47 640 SER B O 1
ATOM 10821 N N . SER B 1 641 ? -20.75 -26.531 -12.039 1 46.91 641 SER B N 1
ATOM 10822 C CA . SER B 1 641 ? -20.281 -25.156 -11.969 1 46.91 641 SER B CA 1
ATOM 10823 C C . SER B 1 641 ? -18.75 -25.094 -11.891 1 46.91 641 SER B C 1
ATOM 10825 O O . SER B 1 641 ? -18.141 -24.094 -12.266 1 46.91 641 SER B O 1
ATOM 10827 N N . PHE B 1 642 ? -18.078 -26 -11.219 1 50.41 642 PHE B N 1
ATOM 10828 C CA . PHE B 1 642 ? -16.625 -25.953 -11.133 1 50.41 642 PHE B CA 1
ATOM 10829 C C . PHE B 1 642 ? -16 -27.109 -11.883 1 50.41 642 PHE B C 1
ATOM 10831 O O . PHE B 1 642 ? -15.781 -28.188 -11.312 1 50.41 642 PHE B O 1
ATOM 10838 N N . SER B 1 643 ? -16.188 -27.234 -13.102 1 54.91 643 SER B N 1
ATOM 10839 C CA . SER B 1 643 ? -15.43 -28.281 -13.766 1 54.91 643 SER B CA 1
ATOM 10840 C C . SER B 1 643 ? -13.93 -28 -13.711 1 54.91 643 SER B C 1
ATOM 10842 O O . SER B 1 643 ? -13.484 -26.906 -14.023 1 54.91 643 SER B O 1
ATOM 10844 N N . SER B 1 644 ? -13.242 -28.75 -12.812 1 55.97 644 SER B N 1
ATOM 10845 C CA . SER B 1 644 ? -11.789 -28.703 -12.688 1 55.97 644 SER B CA 1
ATOM 10846 C C . SER B 1 644 ? -11.133 -28.484 -14.047 1 55.97 644 SER B C 1
ATOM 10848 O O . SER B 1 644 ? -10.109 -27.797 -14.148 1 55.97 644 SER B O 1
ATOM 10850 N N . SER B 1 645 ? -11.805 -29.016 -15.094 1 61.56 645 SER B N 1
ATOM 10851 C CA . SER B 1 645 ? -11.289 -28.766 -16.438 1 61.56 645 SER B CA 1
ATOM 10852 C C . SER B 1 645 ? -11.367 -27.281 -16.781 1 61.56 645 SER B C 1
ATOM 10854 O O . SER B 1 645 ? -10.492 -26.75 -17.469 1 61.56 645 SER B O 1
ATOM 10856 N N . ALA B 1 646 ? -12.312 -26.656 -16.141 1 75.25 646 ALA B N 1
ATOM 10857 C CA . ALA B 1 646 ? -12.484 -25.234 -16.469 1 75.25 646 ALA B CA 1
ATOM 10858 C C . ALA B 1 646 ? -11.445 -24.375 -15.742 1 75.25 646 ALA B C 1
ATOM 10860 O O . ALA B 1 646 ? -11 -23.359 -16.266 1 75.25 646 ALA B O 1
ATOM 10861 N N . ALA B 1 647 ? -11.008 -24.938 -14.578 1 86.5 647 ALA B N 1
ATOM 10862 C CA . ALA B 1 647 ? -10.031 -24.172 -13.82 1 86.5 647 ALA B CA 1
ATOM 10863 C C . ALA B 1 647 ? -8.633 -24.344 -14.391 1 86.5 647 ALA B C 1
ATOM 10865 O O . ALA B 1 647 ? -7.758 -23.5 -14.18 1 86.5 647 ALA B O 1
ATOM 10866 N N . ASN B 1 648 ? -8.406 -25.5 -15.078 1 93.56 648 ASN B N 1
ATOM 10867 C CA . ASN B 1 648 ? -7.098 -25.781 -15.656 1 93.56 648 ASN B CA 1
ATOM 10868 C C . ASN B 1 648 ? -7.137 -25.734 -17.188 1 93.56 648 ASN B C 1
ATOM 10870 O O . ASN B 1 648 ? -6.559 -26.594 -17.844 1 93.56 648 ASN B O 1
ATOM 10874 N N . TRP B 1 649 ? -7.781 -24.734 -17.75 1 90.44 649 TRP B N 1
ATOM 10875 C CA . TRP B 1 649 ? -7.945 -24.594 -19.188 1 90.44 649 TRP B CA 1
ATOM 10876 C C . TRP B 1 649 ? -6.594 -24.438 -19.875 1 90.44 649 TRP B C 1
ATOM 10878 O O . TRP B 1 649 ? -6.426 -24.859 -21.016 1 90.44 649 TRP B O 1
ATOM 10888 N N . HIS B 1 650 ? -5.672 -23.875 -19.203 1 92.38 650 HIS B N 1
ATOM 10889 C CA . HIS B 1 650 ? -4.367 -23.578 -19.781 1 92.38 650 HIS B CA 1
ATOM 10890 C C . HIS B 1 650 ? -3.527 -24.844 -19.938 1 92.38 650 HIS B C 1
ATOM 10892 O O . HIS B 1 650 ? -2.518 -24.844 -20.641 1 92.38 650 HIS B O 1
ATOM 10898 N N . LEU B 1 651 ? -3.922 -25.922 -19.297 1 92.38 651 LEU B N 1
ATOM 10899 C CA . LEU B 1 651 ? -3.203 -27.188 -19.375 1 92.38 651 LEU B CA 1
ATOM 10900 C C . LEU B 1 651 ? -3.936 -28.188 -20.266 1 92.38 651 LEU B C 1
ATOM 10902 O O . LEU B 1 651 ? -3.539 -29.344 -20.359 1 92.38 651 LEU B O 1
ATOM 10906 N N . HIS B 1 652 ? -4.93 -27.797 -20.875 1 86 652 HIS B N 1
ATOM 10907 C CA . HIS B 1 652 ? -5.809 -28.688 -21.625 1 86 652 HIS B CA 1
ATOM 10908 C C . HIS B 1 652 ? -5.039 -29.453 -22.688 1 86 652 HIS B C 1
ATOM 10910 O O . HIS B 1 652 ? -5.281 -30.656 -22.891 1 86 652 HIS B O 1
ATOM 10916 N N . ASP B 1 653 ? -4.102 -28.812 -23.312 1 83.69 653 ASP B N 1
ATOM 10917 C CA . ASP B 1 653 ? -3.371 -29.453 -24.406 1 83.69 653 ASP B CA 1
ATOM 10918 C C . ASP B 1 653 ? -2.367 -30.469 -23.891 1 83.69 653 ASP B C 1
ATOM 10920 O O . ASP B 1 653 ? -2.033 -31.438 -24.578 1 83.69 653 ASP B O 1
ATOM 10924 N N . CYS B 1 654 ? -1.983 -30.297 -22.641 1 87 654 CYS B N 1
ATOM 10925 C CA . CYS B 1 654 ? -0.952 -31.172 -22.109 1 87 654 CYS B CA 1
ATOM 10926 C C . CYS B 1 654 ? -1.56 -32.25 -21.203 1 87 654 CYS B C 1
ATOM 10928 O O . CYS B 1 654 ? -0.913 -33.25 -20.891 1 87 654 CYS B O 1
ATOM 10930 N N . MET B 1 655 ? -2.775 -32.094 -20.828 1 87 655 MET B N 1
ATOM 10931 C CA . MET B 1 655 ? -3.416 -33.031 -19.906 1 87 655 MET B CA 1
ATOM 10932 C C . MET B 1 655 ? -3.871 -34.281 -20.656 1 87 655 MET B C 1
ATOM 10934 O O . MET B 1 655 ? -4.43 -34.188 -21.75 1 87 655 MET B O 1
ATOM 10938 N N . PRO B 1 656 ? -3.605 -35.406 -20.047 1 86.19 656 PRO B N 1
ATOM 10939 C CA . PRO B 1 656 ? -4.078 -36.656 -20.672 1 86.19 656 PRO B CA 1
ATOM 10940 C C . PRO B 1 656 ? -5.602 -36.75 -20.688 1 86.19 656 PRO B C 1
ATOM 10942 O O . PRO B 1 656 ? -6.273 -36.188 -19.828 1 86.19 656 PRO B O 1
ATOM 10945 N N . ARG B 1 657 ? -6.164 -37.438 -21.688 1 77.12 657 ARG B N 1
ATOM 10946 C CA . ARG B 1 657 ? -7.602 -37.656 -21.797 1 77.12 657 ARG B CA 1
ATOM 10947 C C . ARG B 1 657 ? -8.062 -38.781 -20.906 1 77.12 657 ARG B C 1
ATOM 10949 O O . ARG B 1 657 ? -7.344 -39.781 -20.734 1 77.12 657 ARG B O 1
ATOM 10956 N N . TYR B 1 658 ? -9.031 -38.5 -20.172 1 69.25 658 TYR B N 1
ATOM 10957 C CA . TYR B 1 658 ? -9.477 -39.562 -19.25 1 69.25 658 TYR B CA 1
ATOM 10958 C C . TYR B 1 658 ? -10.258 -40.625 -20 1 69.25 658 TYR B C 1
ATOM 10960 O O . TYR B 1 658 ? -10.266 -41.781 -19.578 1 69.25 658 TYR B O 1
ATOM 10968 N N . GLN B 1 659 ? -11.219 -40.25 -21.016 1 60.03 659 GLN B N 1
ATOM 10969 C CA . GLN B 1 659 ? -11.938 -41.281 -21.734 1 60.03 659 GLN B CA 1
ATOM 10970 C C . GLN B 1 659 ? -11.289 -41.562 -23.094 1 60.03 659 GLN B C 1
ATOM 10972 O O . GLN B 1 659 ? -10.867 -40.656 -23.781 1 60.03 659 GLN B O 1
ATOM 10977 N N . HIS B 1 660 ? -10.258 -42.375 -23.141 1 49.34 660 HIS B N 1
ATOM 10978 C CA . HIS B 1 660 ? -9.789 -42.75 -24.469 1 49.34 660 HIS B CA 1
ATOM 10979 C C . HIS B 1 660 ? -10.898 -43.438 -25.281 1 49.34 660 HIS B C 1
ATOM 10981 O O . HIS B 1 660 ? -11.648 -44.25 -24.75 1 49.34 660 HIS B O 1
ATOM 10987 N N . ASP B 1 661 ? -11.344 -42.812 -26.266 1 43.84 661 ASP B N 1
ATOM 10988 C CA . ASP B 1 661 ? -12.25 -43.438 -27.203 1 43.84 661 ASP B CA 1
ATOM 10989 C C . ASP B 1 661 ? -11.672 -44.75 -27.719 1 43.84 661 ASP B C 1
ATOM 10991 O O . ASP B 1 661 ? -10.672 -44.781 -28.438 1 43.84 661 ASP B O 1
ATOM 10995 N N . SER B 1 662 ? -11.438 -45.844 -26.984 1 41.12 662 SER B N 1
ATOM 10996 C CA . SER B 1 662 ? -11.102 -47.031 -27.75 1 41.12 662 SER B CA 1
ATOM 10997 C C . SER B 1 662 ? -12.141 -47.312 -28.828 1 41.12 662 SER B C 1
ATOM 10999 O O . SER B 1 662 ? -13.344 -47.375 -28.547 1 41.12 662 SER B O 1
ATOM 11001 N N . GLU B 1 663 ? -12.203 -47.062 -30.062 1 42.34 663 GLU B N 1
ATOM 11002 C CA . GLU B 1 663 ? -12.984 -47.875 -31 1 42.34 663 GLU B CA 1
ATOM 11003 C C . GLU B 1 663 ? -13.281 -49.25 -30.422 1 42.34 663 GLU B C 1
ATOM 11005 O O . GLU B 1 663 ? -14.398 -49.75 -30.562 1 42.34 663 GLU B O 1
ATOM 11010 N N . ASN B 1 664 ? -12.305 -50.188 -30.312 1 42.19 664 ASN B N 1
ATOM 11011 C CA . ASN B 1 664 ? -12.336 -51.594 -29.984 1 42.19 664 ASN B CA 1
ATOM 11012 C C . ASN B 1 664 ? -12.211 -51.812 -28.469 1 42.19 664 ASN B C 1
ATOM 11014 O O . ASN B 1 664 ? -11.789 -52.906 -28.031 1 42.19 664 ASN B O 1
ATOM 11018 N N . GLY B 1 665 ? -12.75 -51.125 -27.391 1 42.28 665 GLY B N 1
ATOM 11019 C CA . GLY B 1 665 ? -13.039 -51.281 -25.984 1 42.28 665 GLY B CA 1
ATOM 11020 C C . GLY B 1 665 ? -12.539 -50.125 -25.125 1 42.28 665 GLY B C 1
ATOM 11021 O O . GLY B 1 665 ? -11.477 -49.562 -25.406 1 42.28 665 GLY B O 1
ATOM 11022 N N . SER B 1 666 ? -13.289 -49.125 -24.578 1 48.75 666 SER B N 1
ATOM 11023 C CA . SER B 1 666 ? -13.125 -47.969 -23.719 1 48.75 666 SER B CA 1
ATOM 11024 C C . SER B 1 666 ? -12.195 -48.281 -22.547 1 48.75 666 SER B C 1
ATOM 11026 O O . SER B 1 666 ? -12.469 -49.156 -21.75 1 48.75 666 SER B O 1
ATOM 11028 N N . VAL B 1 667 ? -10.875 -48.188 -22.672 1 57.41 667 VAL B N 1
ATOM 11029 C CA . VAL B 1 667 ? -10.039 -48.5 -21.516 1 57.41 667 VAL B CA 1
ATOM 11030 C C . VAL B 1 667 ? -10.141 -47.406 -20.484 1 57.41 667 VAL B C 1
ATOM 11032 O O . VAL B 1 667 ? -9.82 -46.25 -20.766 1 57.41 667 VAL B O 1
ATOM 11035 N N . THR B 1 668 ? -10.992 -47.438 -19.562 1 75.5 668 THR B N 1
ATOM 11036 C CA . THR B 1 668 ? -11.18 -46.562 -18.406 1 75.5 668 THR B CA 1
ATOM 11037 C C . THR B 1 668 ? -9.953 -46.625 -17.5 1 75.5 668 THR B C 1
ATOM 11039 O O . THR B 1 668 ? -9.352 -47.656 -17.297 1 75.5 668 THR B O 1
ATOM 11042 N N . LYS B 1 669 ? -9.367 -45.438 -17.203 1 87.44 669 LYS B N 1
ATOM 11043 C CA . LYS B 1 669 ? -8.266 -45.344 -16.25 1 87.44 669 LYS B CA 1
ATOM 11044 C C . LYS B 1 669 ? -8.68 -45.906 -14.891 1 87.44 669 LYS B C 1
ATOM 11046 O O . LYS B 1 669 ? -9.844 -45.781 -14.5 1 87.44 669 LYS B O 1
ATOM 11051 N N . ARG B 1 670 ? -7.734 -46.594 -14.344 1 92.56 670 ARG B N 1
ATOM 11052 C CA . ARG B 1 670 ? -8.016 -47.188 -13.047 1 92.56 670 ARG B CA 1
ATOM 11053 C C . ARG B 1 670 ? -7.25 -46.469 -11.938 1 92.56 670 ARG B C 1
ATOM 11055 O O . ARG B 1 670 ? -6.113 -46.062 -12.141 1 92.56 670 ARG B O 1
ATOM 11062 N N . CYS B 1 671 ? -7.875 -46.438 -10.836 1 95.56 671 CYS B N 1
ATOM 11063 C CA . CYS B 1 671 ? -7.254 -45.844 -9.656 1 95.56 671 CYS B CA 1
ATOM 11064 C C . CYS B 1 671 ? -6 -46.625 -9.258 1 95.56 671 CYS B C 1
ATOM 11066 O O . CYS B 1 671 ? -6.039 -47.844 -9.109 1 95.56 671 CYS B O 1
ATOM 11068 N N . ILE B 1 672 ? -4.969 -45.938 -8.992 1 95.88 672 ILE B N 1
ATOM 11069 C CA . ILE B 1 672 ? -3.689 -46.562 -8.711 1 95.88 672 ILE B CA 1
ATOM 11070 C C . ILE B 1 672 ? -3.705 -47.156 -7.297 1 95.88 672 ILE B C 1
ATOM 11072 O O . ILE B 1 672 ? -2.83 -47.938 -6.934 1 95.88 672 ILE B O 1
ATOM 11076 N N . ILE B 1 673 ? -4.676 -46.719 -6.5 1 95.81 673 ILE B N 1
ATOM 11077 C CA . ILE B 1 673 ? -4.723 -47.156 -5.105 1 95.81 673 ILE B CA 1
ATOM 11078 C C . ILE B 1 673 ? -5.797 -48.219 -4.938 1 95.81 673 ILE B C 1
ATOM 11080 O O . ILE B 1 673 ? -5.512 -49.344 -4.477 1 95.81 673 ILE B O 1
ATOM 11084 N N . SER B 1 674 ? -7.008 -48.031 -5.398 1 94.12 674 SER B N 1
ATOM 11085 C CA . SER B 1 674 ? -8.125 -48.938 -5.141 1 94.12 674 SER B CA 1
ATOM 11086 C C . SER B 1 674 ? -8.352 -49.875 -6.324 1 94.12 674 SER B C 1
ATOM 11088 O O . SER B 1 674 ? -9.023 -50.906 -6.188 1 94.12 674 SER B O 1
ATOM 11090 N N . GLY B 1 675 ? -7.93 -49.469 -7.512 1 93.19 675 GLY B N 1
ATOM 11091 C CA . GLY B 1 675 ? -8.164 -50.281 -8.703 1 93.19 675 GLY B CA 1
ATOM 11092 C C . GLY B 1 675 ? -9.508 -50 -9.352 1 93.19 675 GLY B C 1
ATOM 11093 O O . GLY B 1 675 ? -9.781 -50.469 -10.453 1 93.19 675 GLY B O 1
ATOM 11094 N N . GLU B 1 676 ? -10.281 -49.188 -8.68 1 94.06 676 GLU B N 1
ATOM 11095 C CA . GLU B 1 676 ? -11.586 -48.812 -9.227 1 94.06 676 GLU B CA 1
ATOM 11096 C C . GLU B 1 676 ? -11.438 -47.844 -10.406 1 94.06 676 GLU B C 1
ATOM 11098 O O . GLU B 1 676 ? -10.352 -47.344 -10.672 1 94.06 676 GLU B O 1
ATOM 11103 N N . GLU B 1 677 ? -12.531 -47.75 -11.125 1 92.88 677 GLU B N 1
ATOM 11104 C CA . GLU B 1 677 ? -12.523 -46.781 -12.211 1 92.88 677 GLU B CA 1
ATOM 11105 C C . GLU B 1 677 ? -12.227 -45.375 -11.703 1 92.88 677 GLU B C 1
ATOM 11107 O O . GLU B 1 677 ? -12.844 -44.906 -10.734 1 92.88 677 GLU B O 1
ATOM 11112 N N . ALA B 1 678 ? -11.281 -44.75 -12.352 1 93.69 678 ALA B N 1
ATOM 11113 C CA . ALA B 1 678 ? -10.836 -43.438 -11.891 1 93.69 678 ALA B CA 1
ATOM 11114 C C . ALA B 1 678 ? -11.898 -42.375 -12.156 1 93.69 678 ALA B C 1
ATOM 11116 O O . ALA B 1 678 ? -12.578 -42.406 -13.18 1 93.69 678 ALA B O 1
ATOM 11117 N N . ASN B 1 679 ? -12.047 -41.406 -11.266 1 92.38 679 ASN B N 1
ATOM 11118 C CA . ASN B 1 679 ? -12.969 -40.281 -11.438 1 92.38 679 ASN B CA 1
ATOM 11119 C C . ASN B 1 679 ? -12.258 -38.938 -11.242 1 92.38 679 ASN B C 1
ATOM 11121 O O . ASN B 1 679 ? -12.898 -37.875 -11.273 1 92.38 679 ASN B O 1
ATOM 11125 N N . ALA B 1 680 ? -10.953 -39 -11.008 1 93.5 680 ALA B N 1
ATOM 11126 C CA . ALA B 1 680 ? -10.18 -37.781 -10.805 1 93.5 680 ALA B CA 1
ATOM 11127 C C . ALA B 1 680 ? -8.703 -38 -11.078 1 93.5 680 ALA B C 1
ATOM 11129 O O . ALA B 1 680 ? -8.25 -39.156 -11.148 1 93.5 680 ALA B O 1
ATOM 11130 N N . TRP B 1 681 ? -8.008 -36.938 -11.328 1 94 681 TRP B N 1
ATOM 11131 C CA . TRP B 1 681 ? -6.547 -36.969 -11.289 1 94 681 TRP B CA 1
ATOM 11132 C C . TRP B 1 681 ? -6.039 -36.594 -9.898 1 94 681 TRP B C 1
ATOM 11134 O O . TRP B 1 681 ? -6.59 -35.688 -9.25 1 94 681 TRP B O 1
ATOM 11144 N N . MET B 1 682 ? -5.047 -37.219 -9.484 1 96.38 682 MET B N 1
ATOM 11145 C CA . MET B 1 682 ? -4.332 -36.844 -8.266 1 96.38 682 MET B CA 1
ATOM 11146 C C . MET B 1 682 ? -3.021 -36.125 -8.609 1 96.38 682 MET B C 1
ATOM 11148 O O . MET B 1 682 ? -2.27 -36.594 -9.469 1 96.38 682 MET B O 1
ATOM 11152 N N . LEU B 1 683 ? -2.826 -35 -8.031 1 95.75 683 LEU B N 1
ATOM 11153 C CA . LEU B 1 683 ? -1.571 -34.281 -8.172 1 95.75 683 LEU B CA 1
ATOM 11154 C C . LEU B 1 683 ? -0.556 -34.719 -7.129 1 95.75 683 LEU B C 1
ATOM 11156 O O . LEU B 1 683 ? -0.868 -34.781 -5.938 1 95.75 683 LEU B O 1
ATOM 11160 N N . VAL B 1 684 ? 0.649 -35.062 -7.598 1 95.75 684 VAL B N 1
ATOM 11161 C CA . VAL B 1 684 ? 1.725 -35.5 -6.719 1 95.75 684 VAL B CA 1
ATOM 11162 C C . VAL B 1 684 ? 2.932 -34.594 -6.867 1 95.75 684 VAL B C 1
ATOM 11164 O O . VAL B 1 684 ? 3.348 -34.25 -7.984 1 95.75 684 VAL B O 1
ATOM 11167 N N . ALA B 1 685 ? 3.428 -34.156 -5.758 1 91.44 685 ALA B N 1
ATOM 11168 C CA . ALA B 1 685 ? 4.555 -33.219 -5.82 1 91.44 685 ALA B CA 1
ATOM 11169 C C . ALA B 1 685 ? 5.352 -33.25 -4.516 1 91.44 685 ALA B C 1
ATOM 11171 O O . ALA B 1 685 ? 4.867 -33.75 -3.494 1 91.44 685 ALA B O 1
ATOM 11172 N N . ARG B 1 686 ? 6.57 -32.688 -4.703 1 83.31 686 ARG B N 1
ATOM 11173 C CA . ARG B 1 686 ? 7.34 -32.375 -3.506 1 83.31 686 ARG B CA 1
ATOM 11174 C C . ARG B 1 686 ? 6.996 -30.969 -2.988 1 83.31 686 ARG B C 1
ATOM 11176 O O . ARG B 1 686 ? 6.598 -30.109 -3.76 1 83.31 686 ARG B O 1
ATOM 11183 N N . TYR B 1 687 ? 6.91 -30.859 -1.667 1 72.44 687 TYR B N 1
ATOM 11184 C CA . TYR B 1 687 ? 6.625 -29.547 -1.125 1 72.44 687 TYR B CA 1
ATOM 11185 C C . TYR B 1 687 ? 7.895 -28.875 -0.612 1 72.44 687 TYR B C 1
ATOM 11187 O O . TYR B 1 687 ? 8.703 -29.516 0.065 1 72.44 687 TYR B O 1
#

Organism: Naegleria lovaniensis (NCBI:txid51637)